Protein AF-A0A173YLU9-F1 (afdb_monomer)

Organism: NCBI:txid187979

InterPro domains:
  IPR000160 GGDEF domain [PF00990] (1129-1269)
  IPR000160 GGDEF domain [PS50887] (1154-1275)
  IPR000160 GGDEF domain [SM00267] (1117-1272)
  IPR000160 GGDEF domain [TIGR00254] (1126-1269)
  IPR000160 GGDEF domain [cd01949] (1129-1268)
  IPR001633 EAL domain [PF00563] (13-239)
  IPR001633 EAL domain [PS50883] (6-261)
  IPR001633 EAL domain [SM00052] (5-252)
  IPR001633 EAL domain [cd01948] (13-238)
  IPR029787 Nucleotide cyclase [SSF55073] (678-799)
  IPR029787 Nucleotide cyclase [SSF55073] (1133-1268)
  IPR035919 EAL domain superfamily [G3DSA:3.20.20.450] (8-259)
  IPR035919 EAL domain superfamily [SSF141868] (12-240)
  IPR035965 PAS domain superfamily [SSF55785] (547-658)
  IPR043128 Reverse transcriptase/Diguanylate cyclase domain [G3DSA:3.30.70.270] (668-815)
  IPR043128 Reverse transcriptase/Diguanylate cyclase domain [G3DSA:3.30.70.270] (1117-1272)

Sequence (1275 aa):
MDNTILDYIASHFKEALRSGCITVCYEPVLRALTGKICAVEALARWHDAQHGDIPPQDFVRVLEAQNRIHLLDYFVAKATVQNLHTRRRQDLPIVPVILNLSRRDFLVSDPAGVLNHLTEKYQVPHAYLQIEITETAFVEDEAIIAQAISRLRQESYSVTLDNFGEGQSSLAALQRSAIDEISLDGIFFDNFTEATRQLLTSILLMTKTLGIHTAAEGVQTEEQADFLRRIGCEKMQGPICRTMARPLEEGALSKPYRFETRLEQQIFHRAGLTNLVTDTPTALFSDDGNHLHILTANANYQNMLRLSHFDSLQEANKLLLELPQVIHVRLRALADATIRSHQMETELFISNGRYFYLKLHNIAGTNGFYIHRAELQFLQQGQESSTDEEYDRIVRHLMRFYHDIYLIDNQQNRIEIITASISSKRAGSHLQGIMTAFMRFARLHIHQDDQRRFLQYIHDLAQGNQIPLASTKFDLFRVKVPNGSFHWTNFSLTSFQYNDHPCQLLCLRDFVFEELTDRDRLINTVMASYGFTTLPEDPERQITDAALWRTLTQFSSRKLFWKDRDGHFCGASPAFLRYYGIQNINELSGKSDRDLGWHLSDTYMDQGEMTVLQKGEPIHNGHGRCIARGRQHAISFSKYPIYQGTEIVGLLGEFRDVEEERSYHQLQRKLYLIDEETDLYNYRGMILASVEFADNLRQNKVGYVGAMFVVPEFASFAKLYGDSIRHAAMKRICAIIKKTMPATTVIAHTGSGVFVLFLKGQTVGTMRTFIEQIQAELTTITEIEGFTCHFSVRYALESGSEARSSDEFLQILSSRCFDYMPSFGVTGMIHDQIPFDLEKFDHTNRLIYIADPETYDLLYANPAQLLHSQQPPDCQYAGQKCYRLIAGLSAPCSSCPKDKLRRDLFHFEQFHSTRTSKDYLVWNTLISWENRSCIFSDSLDVEHMLAIYANGRLTTRDDISINDITSLAIQEEDPNTGILRMMEKLGRTLKATHVILMEEESDGFHLSCTYEWHPDDGSPLRERLQHVTILENKAFYNAFHNSSVLLVDNASAFEKRHPEIQALHQGEWQRYAIGQLMIEHRSLGYIAIINPAKDRFTAIAKPLHTVLRVTSIMMRNRDNINKLHAISTIDQLTGVGNRRALTDFVASRLHPGTMYAIFFIDVNGLKKMNDTFGHARGDLLIQTIAYVLSNIAGKDHVFRLGGDEFLMLMPCRSDEEAIDIVDRIEQNMCIHHCSAAIGYVLCLAPFSDLDAIIHEADEKMYRDKKKKHMCREDE

Foldseek 3Di:
DDPPVLVVLLVCVVVQLVLVQKDWDWFFKAFLLPLAGAETEIDIWGADPVPGTDDPVRNCVSCVVVLNNLVVLLSSLLVVLVVQLLCVVVVHDAHAYEGEDELSCLVPHLVLVSNVVSCLVSVPDLNSYAYEYEPVSCPPPVVSVLVSLVSNVVVVHAYEYEQPPPDDCNVVSLVRHDHAEYEHDLVLVVDVDPVSLVVVLVVLQVCLVSNHAYEYEADDDPVSSLSCLQQLHTIYGHDVSVVSQDDDPPDDPDDDRGHDALQRSLQSSQVSSDGQSDPFWKFKWKFQLQFIATSYTHPNVCVVVVVLVDNDSVSVRVVSVVDQPLVSLLVSLLQVVQVVPQDWGWFWDDGPLWIKIKIWHWRGDDDRITMIMITIDTDDDDDDDPQVVVVSVVLVVQSNPFQWKWKQALVQQKIATCHDSADSDDHRDIDHHQLVVQLVQLVPWFDPVCSVVSSVVSVVVSVPDPAPAQDKDKDWTFTQDPVRGTFTKIWIKHWHADPNGIMIMTTIDTDPCPPDPCPVVVVVVVCVVVPPDDDDDDDDDDADPVNVVCCCQEVDLWWKWKDFLVQATPFTGPNVCVFQVHDDRVVRGGDHCVNQVFFLDCVVVVVQQCCCSPVQDKAAQDWGWTFGLQAIFTKTKIKGFDDDDNHGGIIMMIIDGPCPPPVNVVVCVVVVQADPLLRAGEPNVLLVVLQVQLVCCVPVVKKKKKKKKAWQCLQVQCVRNHDVQSSQLSNVLSVLLSVLDRSQKHWYDHDRRMIMIMHIRDDQVVVVVSVVSSQVVQQPPQDTSSHGDGTGMFMDMDISVVDPGSVRVVVVRCCVRCVVPPVSDDDDDDPPDDDDDLVVVLSDLWFKWKAALPQQQTPDTHLNQQVVLVHHRSDPRGRPHCCCSRQVDPDDDPPDCSVVAEAVDWDWDWDQRPRNRFIKIKTWHWDQDPNHTMIIIIIDTPVVVVVCVVPVDDDDDDPPPLSVLLVQCVPDPALVNSLQSSQQSVCVVQVFQKKWFWFQDPVNFFIATPDMDGPPPHDDCRVVRGRHTVQLVVLVVVVVVVPQKDWDQAVVVVCVVVVSVCSVCVVVAGIKMKGWADDPRDTGGIMMGGDGDPVCRVVCVSSVVVSSPSNNVSVVVNVVVVVVVLPVFADPLQRAGEPVLVVVCLVPVDDAQFKKKKKKKFWPCLVVQCVPPNPVRSSVLQNLLLVLLCVLQNRSQKYAHDDRIIMGMDGDDDPVRVVVSVVSSQVSCVVVVTDIQMFMDMDGPNDPDPVVRNVNRVVRSVVSVVVVVVVVVVD

Solvent-accessible surface area (backbone atoms only — not comparable to full-atom values): 69994 Å² total; per-residue (Å²): 135,64,73,65,58,56,55,45,47,74,71,42,47,74,54,35,65,71,73,59,33,50,43,78,46,73,47,61,27,24,28,45,66,76,61,25,39,51,30,28,37,60,41,76,44,39,53,40,97,86,77,39,76,52,57,57,78,63,50,52,55,49,27,54,77,68,76,47,41,54,61,54,45,50,49,49,52,52,54,49,48,53,48,55,33,53,35,58,75,68,71,44,94,71,55,29,35,35,40,69,48,61,64,64,30,70,76,76,50,60,62,59,62,52,50,50,53,49,29,60,76,48,72,42,67,50,80,41,42,33,39,31,35,53,51,71,48,51,77,84,45,44,71,61,52,43,50,49,50,53,48,36,42,74,70,53,34,48,41,31,38,27,52,50,82,81,60,97,57,66,70,61,49,63,75,74,32,95,60,51,29,38,28,35,38,37,74,63,56,78,62,74,42,73,70,44,52,53,49,53,49,51,51,47,52,51,34,33,74,72,70,29,43,43,35,35,38,51,39,64,46,70,68,57,52,55,49,38,37,33,52,36,42,36,33,34,25,32,67,38,40,58,57,67,69,48,83,79,74,94,84,69,93,84,77,75,89,51,66,38,49,65,57,52,49,55,32,49,54,57,45,38,51,50,81,35,79,56,95,58,24,29,32,36,28,40,28,59,74,81,55,70,36,74,54,44,47,12,72,54,30,50,52,53,38,41,78,69,77,32,93,44,70,68,57,50,41,56,48,58,74,67,49,57,68,60,58,48,53,50,55,46,48,49,53,54,45,8,67,73,66,66,40,77,38,74,46,84,45,78,57,98,92,41,50,30,38,44,31,38,25,49,65,30,56,59,97,49,42,34,34,28,44,34,36,60,45,74,63,82,82,72,94,73,62,83,70,52,58,55,53,51,50,52,51,60,58,47,62,67,74,32,60,26,33,34,41,35,34,69,86,78,34,29,30,37,30,66,35,54,76,89,52,103,59,60,64,76,41,74,43,77,39,51,68,61,54,50,53,52,45,32,74,76,31,34,41,80,88,44,31,66,59,50,52,48,56,51,49,66,56,72,66,73,80,83,72,58,78,78,43,70,51,72,52,77,44,42,36,52,44,96,91,72,50,70,45,55,30,35,44,38,36,36,33,45,77,54,95,95,37,73,31,34,40,42,36,30,35,76,43,93,58,79,86,48,96,60,45,78,66,49,51,58,55,51,48,60,74,71,68,78,82,84,89,90,89,90,90,92,80,91,85,47,70,69,56,49,50,48,41,54,37,70,70,32,83,54,25,34,34,32,27,39,70,88,53,24,29,72,48,65,14,61,40,34,32,56,61,59,66,50,89,54,70,75,83,45,53,74,38,38,67,78,80,65,50,35,48,84,66,58,69,69,58,51,54,52,51,50,41,16,62,74,70,59,49,62,46,74,73,43,78,51,52,36,39,39,76,31,40,80,44,51,30,36,30,34,37,37,50,35,68,64,85,92,42,69,59,16,33,43,35,36,44,43,54,66,54,68,49,87,64,29,63,54,42,46,69,69,63,57,27,57,30,90,88,76,72,31,22,15,59,59,29,38,53,55,51,38,44,52,52,46,47,39,32,71,75,71,67,45,53,32,20,38,37,31,36,34,25,74,46,47,50,58,49,26,72,58,58,34,67,72,53,33,51,53,48,51,53,53,54,52,49,49,49,62,70,64,47,62,59,57,29,37,42,21,43,67,55,73,50,29,35,39,37,39,34,69,72,52,50,64,70,62,54,47,56,47,50,54,50,44,44,54,60,44,55,68,40,53,61,56,98,90,39,79,45,74,49,58,73,50,67,21,76,45,54,56,84,80,35,95,44,43,65,55,41,51,47,52,33,47,45,58,44,52,69,70,44,65,69,89,72,79,94,71,91,69,81,103,58,80,87,73,66,67,72,65,50,48,77,37,90,46,30,32,39,29,26,36,74,88,77,35,26,19,74,44,65,21,37,45,30,29,46,69,46,75,35,60,70,83,55,87,49,71,74,37,42,42,38,43,61,66,59,64,36,96,56,77,61,95,78,62,60,71,93,73,49,37,72,92,46,76,43,77,47,80,45,72,39,85,77,77,75,46,55,28,48,34,39,34,25,35,42,81,52,98,93,37,74,25,38,39,37,44,30,39,59,56,65,60,53,56,50,53,72,68,71,74,76,82,89,78,85,82,70,84,57,51,66,62,42,51,48,55,27,68,73,38,92,50,39,68,61,7,51,51,54,24,38,42,49,49,25,66,71,35,53,27,54,32,27,39,32,34,33,53,41,95,85,74,50,32,29,28,42,79,47,74,35,58,55,94,90,51,82,85,55,48,85,77,38,50,70,39,45,51,73,48,44,39,70,58,59,60,46,41,78,82,33,56,59,48,80,36,86,47,32,69,67,49,36,75,76,38,65,59,40,45,83,79,43,74,81,76,49,51,22,37,42,36,33,53,23,60,55,98,92,40,78,46,36,34,40,38,37,31,40,43,35,77,91,45,48,81,62,42,70,72,50,46,63,53,52,35,53,52,51,34,50,35,51,49,50,43,52,47,50,53,47,50,49,45,59,64,24,32,33,88,83,54,70,29,24,14,61,54,34,51,53,52,40,63,76,72,67,60,54,75,78,40,40,27,33,40,35,30,35,38,50,59,60,48,67,61,38,26,78,72,66,35,60,74,53,28,51,51,52,53,32,50,52,46,49,57,50,24,74,74,67,36,52,94,27,29,25,43,71,51,100,55,35,34,39,36,54,46,81,38,91,46,71,68,57,50,49,55,50,50,53,52,50,53,54,52,26,53,75,70,75,48,55,62,28,60,9,64,40,79,46,58,30,73,74,92,53,64,67,62,51,51,50,54,7,44,55,44,13,54,54,40,41,51,54,61,54,64,63,58,79,81,112

Mean predicted aligned error: 22.54 Å

Nearest PDB structures (foldseek):
  4rnh-assembly1_A-2  TM=9.442E-01  e=9.207E-16  Pseudomonas aeruginosa PAO1
  8arv-assembly1_B  TM=9.215E-01  e=7.948E-16  Pseudomonas aeruginosa PAO1
  4rnj-assembly1_A  TM=9.062E-01  e=3.628E-16  Pseudomonas aeruginosa PAO1
  5m1t-assembly1_A  TM=9.015E-01  e=9.213E-15  Pseudomonas aeruginosa PAO1
  4rnf-assembly1_A  TM=9.107E-01  e=1.830E-14  Pseudomonas aeruginosa PAO1

Secondary structure (DSSP, 8-state):
--HHHHHHHHHHHHHHHHTT-EEEEEEEEEETTT--EEEEEEEEEEEETTTEEE-HHHHHHHHHHTT-HHHHHHHHHHHHHHHHHHHHHTT-----EEEEE-HHHHHHS-HHHHHHHHHHHTT--GGGEEEEEEGGGGTT-HHHHHHHHHHHHHTT-EEEEEEETSSS-HHHHHHHS--SEEEE-THHHHT--HHHHHHHHHHHHHHHHTT-EEEE----SHHHHHHHHHHT--EE-SHHHHHHTSPPPS-SS-----BPPHHHHHHHHHHHT----SSS-EEEEEE-SS-EEEEEE-HHHHHHHHTTT--SHHHHHHHHHTS-HHHHHHHHHHHHHHHHH-S-EEEEEEETTEEEEEEEEEEEEETTEEEEEEEEEEPP-----HHHHHHHHHHHHHTTT-SEEEEEETTTTEEEEEE-SSSS--TT-EEE-HHHHHHHHHHHHB-GGGHHHHHHHHHHHHT-SSS-TT-EEEEEEEEEPTTS-EEEEEEEEEEEEETTEEEEEEEEEE-TTTT-TTHHHHHHHHHHHTT----------PPPHHHHHHHHHHT-SSEEEEEETTS-EEEE-HHHHHHHT-S-GGGTTT--HHHHT-BS--HHHHHHHHHHHHH---EEEEEEEEEETTEEEEEEEEEEEEEETTEEEEEEEEEEETT-STTHHHHHHHHT-B-TTTSSB-HHHHHHHHHHHHHHHHHH---EEEEEEE-THHHHHHHHH-HHHHHHHHHHHHHHHHHHS-TTEEEEEEETTEEEEEEET--HHHHHHHHHHHHHHHHT--EETTEE-----EEEEEEGGG-SSHHHHHHHHHHHHHTTS--S------TT-----THHHHT-SSEEEEE-TTT-BEEEE-HHHHHHTT--TT---TT-BHHHHTS--SS--TT-GGGG--SSS-EEEEEEETTTTEEEEEEEEEEEETTEEEEEEEEEEHHHHHHHHHHS---S-----HHHHHHHHHS-SSHHHHHHHHHHHHHHHHT-SEEEEEEE-TTSSEEEEEEEE--TTSPP-TTTSSSEETTTTHHHHHHHTT-SEEEES-HHHHHTT-GGGHHHHTT--S-EEEEEEEETTEEEEEEEEES--HHHHTTTHHHHHHHHHHHHHHHHHHHHHHHHHHHHHB-TTT-SEEHHHHHHHHHHSPPTT-EEEEEEEEETTHHHHHHHH-HHHHHHHHHHHHHHHHHHH-GGGEEEEETTEEEEEEE--SHHHHHHHHHHHHHHHHHTT--EEEEEEEEESSPS-HHHHHHHHHHHHHHHHHHHHHTTS--

Structure (mmCIF, N/CA/C/O backbone):
data_AF-A0A173YLU9-F1
#
_entry.id   AF-A0A173YLU9-F1
#
loop_
_atom_site.group_PDB
_atom_site.id
_atom_site.type_symbol
_atom_site.label_atom_id
_atom_site.label_alt_id
_atom_site.label_comp_id
_atom_site.label_asym_id
_atom_site.label_entity_id
_atom_site.label_seq_id
_atom_site.pdbx_PDB_ins_code
_atom_site.Cartn_x
_atom_site.Cartn_y
_atom_site.Cartn_z
_atom_site.occupancy
_atom_site.B_iso_or_equiv
_atom_site.auth_seq_id
_atom_site.auth_comp_id
_atom_site.auth_asym_id
_atom_site.auth_atom_id
_atom_site.pdbx_PDB_model_num
ATOM 1 N N . MET A 1 1 ? 26.966 -20.293 -47.847 1.00 39.72 1 MET A N 1
ATOM 2 C CA . MET A 1 1 ? 27.133 -21.002 -46.569 1.00 39.72 1 MET A CA 1
ATOM 3 C C . MET A 1 1 ? 25.933 -21.922 -46.431 1.00 39.72 1 MET A C 1
ATOM 5 O O . MET A 1 1 ? 24.815 -21.435 -46.443 1.00 39.72 1 MET A O 1
ATOM 9 N N . ASP A 1 2 ? 26.197 -23.222 -46.531 1.00 44.12 2 ASP A N 1
ATOM 10 C CA . ASP A 1 2 ? 25.478 -24.371 -45.967 1.00 44.12 2 ASP A CA 1
ATOM 11 C C . ASP A 1 2 ? 23.941 -24.342 -45.860 1.00 44.12 2 ASP A C 1
ATOM 13 O O . ASP A 1 2 ? 23.378 -24.032 -44.817 1.00 44.12 2 ASP A O 1
ATOM 17 N N . ASN A 1 3 ? 23.253 -24.854 -46.894 1.00 55.38 3 ASN A N 1
ATOM 18 C CA . ASN A 1 3 ? 21.852 -25.311 -46.788 1.00 55.38 3 ASN A CA 1
ATOM 19 C C . ASN A 1 3 ? 21.648 -26.349 -45.658 1.00 55.38 3 ASN A C 1
ATOM 21 O O . ASN A 1 3 ? 20.535 -26.519 -45.175 1.00 55.38 3 ASN A O 1
ATOM 25 N N . THR A 1 4 ? 22.715 -27.016 -45.207 1.00 71.19 4 THR A N 1
ATOM 26 C CA . THR A 1 4 ? 22.686 -28.029 -44.146 1.00 71.19 4 THR A CA 1
ATOM 27 C C . THR A 1 4 ? 22.310 -27.470 -42.774 1.00 71.19 4 THR A C 1
ATOM 29 O O . THR A 1 4 ? 21.601 -28.156 -42.043 1.00 71.19 4 THR A O 1
ATOM 32 N N . ILE A 1 5 ? 22.719 -26.243 -42.416 1.00 77.56 5 ILE A N 1
ATOM 33 C CA . ILE A 1 5 ? 22.379 -25.675 -41.097 1.00 77.56 5 ILE A CA 1
ATOM 34 C C . ILE A 1 5 ? 20.930 -25.174 -41.045 1.00 77.56 5 ILE A C 1
ATOM 36 O O . ILE A 1 5 ? 20.252 -25.347 -40.037 1.00 77.56 5 ILE A O 1
ATOM 40 N N . LEU A 1 6 ? 20.416 -24.627 -42.151 1.00 78.12 6 LEU A N 1
ATOM 41 C CA . LEU A 1 6 ? 19.031 -24.150 -42.239 1.00 78.12 6 LEU A CA 1
ATOM 42 C C . LEU A 1 6 ? 18.035 -25.321 -42.178 1.00 78.12 6 LEU A C 1
ATOM 44 O O . LEU A 1 6 ? 17.048 -25.259 -41.441 1.00 78.12 6 LEU A O 1
ATOM 48 N N . ASP A 1 7 ? 18.330 -26.419 -42.883 1.00 79.81 7 ASP A N 1
ATOM 49 C CA . ASP A 1 7 ? 17.542 -27.656 -42.816 1.00 79.81 7 ASP A CA 1
ATOM 50 C C . ASP A 1 7 ? 17.641 -28.325 -41.432 1.00 79.81 7 ASP A C 1
ATOM 52 O O . ASP A 1 7 ? 16.651 -28.866 -40.921 1.00 79.81 7 ASP A O 1
ATOM 56 N N . TYR A 1 8 ? 18.812 -28.247 -40.785 1.00 85.56 8 TYR A N 1
ATOM 57 C CA . TYR A 1 8 ? 19.010 -28.715 -39.412 1.00 85.56 8 TYR A CA 1
ATOM 58 C C . TYR A 1 8 ? 18.120 -27.952 -38.425 1.00 85.56 8 TYR A C 1
ATOM 60 O O . TYR A 1 8 ? 17.358 -28.585 -37.689 1.00 85.56 8 TYR A O 1
ATOM 68 N N . ILE A 1 9 ? 18.153 -26.614 -38.466 1.00 86.25 9 ILE A N 1
ATOM 69 C CA . ILE A 1 9 ? 17.344 -25.725 -37.619 1.00 86.25 9 ILE A CA 1
ATOM 70 C C . ILE A 1 9 ? 15.856 -26.072 -37.745 1.00 86.25 9 ILE A C 1
ATOM 72 O O . ILE A 1 9 ? 15.176 -26.306 -36.745 1.00 86.25 9 ILE A O 1
ATOM 76 N N . ALA A 1 10 ? 15.352 -26.179 -38.976 1.00 82.12 10 ALA A N 1
ATOM 77 C CA . ALA A 1 10 ? 13.957 -26.510 -39.257 1.00 82.12 10 ALA A CA 1
ATOM 78 C C . ALA A 1 10 ? 13.498 -27.851 -38.654 1.00 82.12 10 ALA A C 1
ATOM 80 O O . ALA A 1 10 ? 12.349 -27.995 -38.207 1.00 82.12 10 ALA A O 1
ATOM 81 N N . SER A 1 11 ? 14.394 -28.838 -38.669 1.00 84.12 11 SER A N 1
ATOM 82 C CA . SER A 1 11 ? 14.104 -30.221 -38.288 1.00 84.12 11 SER A CA 1
ATOM 83 C C . SER A 1 11 ? 14.236 -30.455 -36.780 1.00 84.12 11 SER A C 1
ATOM 85 O O . SER A 1 11 ? 13.433 -31.198 -36.218 1.00 84.12 11 SER A O 1
ATOM 87 N N . HIS A 1 12 ? 15.177 -29.776 -36.114 1.00 87.12 12 HIS A N 1
ATOM 88 C CA . HIS A 1 12 ? 15.533 -30.027 -34.709 1.00 87.12 12 HIS A CA 1
ATOM 89 C C . HIS A 1 12 ? 15.016 -28.964 -33.728 1.00 87.12 12 HIS A C 1
ATOM 91 O O . HIS A 1 12 ? 15.086 -29.163 -32.520 1.00 87.12 12 HIS A O 1
ATOM 97 N N . PHE A 1 13 ? 14.413 -27.866 -34.199 1.00 87.44 13 PHE A N 1
ATOM 98 C CA . PHE A 1 13 ? 13.914 -26.783 -33.336 1.00 87.44 13 PHE A CA 1
ATOM 99 C C . PHE A 1 13 ? 12.981 -27.240 -32.196 1.00 87.44 13 PHE A C 1
ATOM 101 O O . PHE A 1 13 ? 13.130 -26.813 -31.053 1.00 87.44 13 PHE A O 1
ATOM 108 N N . LYS A 1 14 ? 12.025 -28.141 -32.469 1.00 82.69 14 LYS A N 1
ATOM 109 C CA . LYS A 1 14 ? 11.099 -28.642 -31.430 1.00 82.69 14 LYS A CA 1
ATOM 110 C C . LYS A 1 14 ? 11.798 -29.502 -30.377 1.00 82.69 14 LYS A C 1
ATOM 112 O O . LYS A 1 14 ? 11.339 -29.549 -29.240 1.00 82.69 14 LYS A O 1
ATOM 117 N N . GLU A 1 15 ? 12.849 -30.211 -30.772 1.00 84.12 15 GLU A N 1
ATOM 118 C CA . GLU A 1 15 ? 13.674 -30.997 -29.858 1.00 84.12 15 GLU A CA 1
ATOM 119 C C . GLU A 1 15 ? 14.533 -30.065 -29.002 1.00 84.12 15 GLU A C 1
ATOM 121 O O . GLU A 1 15 ? 14.478 -30.166 -27.781 1.00 84.12 15 GLU A O 1
ATOM 126 N N . ALA A 1 16 ? 15.179 -29.073 -29.625 1.00 82.75 16 ALA A N 1
ATOM 127 C CA . ALA A 1 16 ? 15.989 -28.058 -28.953 1.00 82.75 16 ALA A CA 1
ATOM 128 C C . ALA A 1 16 ? 15.206 -27.239 -27.906 1.00 82.75 16 ALA A C 1
ATOM 130 O O . ALA A 1 16 ? 15.733 -26.939 -26.834 1.00 82.75 16 ALA A O 1
ATOM 131 N N . LEU A 1 17 ? 13.932 -26.917 -28.177 1.00 81.12 17 LEU A N 1
ATOM 132 C CA . LEU A 1 17 ? 13.037 -26.281 -27.197 1.00 81.12 17 LEU A CA 1
ATOM 133 C C . LEU A 1 17 ? 12.739 -27.182 -25.986 1.00 81.12 17 LEU A C 1
ATOM 135 O O . LEU A 1 17 ? 12.553 -26.679 -24.883 1.00 81.12 17 LEU A O 1
ATOM 139 N N . ARG A 1 18 ? 12.656 -28.507 -26.177 1.00 77.50 18 ARG A N 1
ATOM 140 C CA . ARG A 1 18 ? 12.343 -29.468 -25.102 1.00 77.50 18 ARG A CA 1
ATOM 141 C C . ARG A 1 18 ? 13.567 -29.859 -24.281 1.00 77.50 18 ARG A C 1
ATOM 143 O O . ARG A 1 18 ? 13.420 -30.144 -23.100 1.00 77.50 18 ARG A O 1
ATOM 150 N N . SER A 1 19 ? 14.742 -29.898 -24.901 1.00 75.88 19 SER A N 1
ATOM 151 C CA . SER A 1 19 ? 16.000 -30.300 -24.266 1.00 75.88 19 SER A CA 1
ATOM 152 C C . SER A 1 19 ? 16.682 -29.181 -23.472 1.00 75.88 19 SER A C 1
ATOM 154 O O . SER A 1 19 ? 17.700 -29.438 -22.839 1.00 75.88 19 SER A O 1
ATOM 156 N N . GLY A 1 20 ? 16.159 -27.948 -23.510 1.00 78.44 20 GLY A N 1
ATOM 157 C CA . GLY A 1 20 ? 16.763 -26.790 -22.838 1.00 78.44 20 GLY A CA 1
ATOM 158 C C . GLY A 1 20 ? 17.962 -26.180 -23.577 1.00 78.44 20 GLY A C 1
ATOM 159 O O . GLY A 1 20 ? 18.647 -25.327 -23.022 1.00 78.44 20 GLY A O 1
ATOM 160 N N . CYS A 1 21 ? 18.212 -26.576 -24.831 1.00 86.00 21 CYS A N 1
ATOM 161 C CA . CYS A 1 21 ? 19.296 -26.030 -25.661 1.00 86.00 21 CYS A CA 1
ATOM 162 C C . CYS A 1 21 ? 19.078 -24.556 -26.041 1.00 86.00 21 CYS A C 1
ATOM 164 O O . CYS A 1 21 ? 20.033 -23.840 -26.343 1.00 86.00 21 CYS A O 1
ATOM 166 N N . ILE A 1 22 ? 17.822 -24.103 -26.043 1.00 88.62 22 ILE A N 1
ATOM 167 C CA . ILE A 1 22 ? 17.467 -22.701 -26.255 1.00 88.62 22 ILE A CA 1
ATOM 168 C C . ILE A 1 22 ? 17.257 -22.046 -24.889 1.00 88.62 22 ILE A C 1
ATOM 170 O O . ILE A 1 22 ? 16.396 -22.464 -24.118 1.00 88.62 22 ILE A O 1
ATOM 174 N N . THR A 1 23 ? 18.036 -21.008 -24.598 1.00 88.69 23 THR A N 1
ATOM 175 C CA . THR A 1 23 ? 17.970 -20.246 -23.344 1.00 88.69 23 THR A CA 1
ATOM 176 C C . THR A 1 23 ? 17.616 -18.782 -23.606 1.00 88.69 23 THR A C 1
ATOM 178 O O . THR A 1 23 ? 17.707 -18.300 -24.737 1.00 88.69 23 THR A O 1
ATOM 181 N N . VAL A 1 24 ? 17.192 -18.070 -22.558 1.00 90.12 24 VAL A N 1
ATOM 182 C CA . VAL A 1 24 ? 16.869 -16.636 -22.619 1.00 90.12 24 VAL A CA 1
ATOM 183 C C . VAL A 1 24 ? 17.929 -15.849 -21.856 1.00 90.12 24 VAL A C 1
ATOM 185 O O . VAL A 1 24 ? 18.129 -16.056 -20.658 1.00 90.12 24 VAL A O 1
ATOM 188 N N . CYS A 1 25 ? 18.607 -14.941 -22.551 1.00 89.88 25 CYS A N 1
ATOM 189 C CA . CYS A 1 25 ? 19.528 -13.968 -21.971 1.00 89.88 25 CYS A CA 1
ATOM 190 C C . CYS A 1 25 ? 18.867 -12.590 -21.883 1.00 89.88 25 CYS A C 1
ATOM 192 O O . CYS A 1 25 ? 17.938 -12.302 -22.630 1.00 89.88 25 CYS A O 1
ATOM 194 N N . TYR A 1 26 ? 19.369 -11.736 -20.989 1.00 89.44 26 TYR A N 1
ATOM 195 C CA . TYR A 1 26 ? 18.829 -10.394 -20.764 1.00 89.44 26 TYR A CA 1
ATOM 196 C C . TYR A 1 26 ? 19.893 -9.327 -21.037 1.00 89.44 26 TYR A C 1
ATOM 198 O O . TYR A 1 26 ? 20.930 -9.316 -20.367 1.00 89.44 26 TYR A O 1
ATOM 206 N N . GLU A 1 27 ? 19.653 -8.434 -21.998 1.00 89.19 27 GLU A N 1
ATOM 207 C CA . GLU A 1 27 ? 20.551 -7.312 -22.307 1.00 89.19 27 GLU A CA 1
ATOM 208 C C . GLU A 1 27 ? 20.083 -6.025 -21.599 1.00 89.19 27 GLU A C 1
ATOM 210 O O . GLU A 1 27 ? 18.896 -5.711 -21.630 1.00 89.19 27 GLU A O 1
ATOM 215 N N . PRO A 1 28 ? 20.959 -5.283 -20.889 1.00 90.94 28 PRO A N 1
ATOM 216 C CA . PRO A 1 28 ? 20.529 -4.117 -20.123 1.00 90.94 28 PRO A CA 1
ATOM 217 C C . PRO A 1 28 ? 20.265 -2.891 -21.001 1.00 90.94 28 PRO A C 1
ATOM 219 O O . PRO A 1 28 ? 21.129 -2.467 -21.769 1.00 90.94 28 PRO A O 1
ATOM 222 N N . VAL A 1 29 ? 19.126 -2.242 -20.756 1.00 92.75 29 VAL A N 1
ATOM 223 C CA . VAL A 1 29 ? 18.765 -0.942 -21.329 1.00 92.75 29 VAL A CA 1
ATOM 224 C C . VAL A 1 29 ? 18.929 0.138 -20.267 1.00 92.75 29 VAL A C 1
ATOM 226 O O . VAL A 1 29 ? 18.324 0.090 -19.186 1.00 92.75 29 VAL A O 1
ATOM 229 N N . LEU A 1 30 ? 19.761 1.136 -20.558 1.00 92.31 30 LEU A N 1
ATOM 230 C CA . LEU A 1 30 ? 20.082 2.201 -19.616 1.00 92.31 30 LEU A CA 1
ATOM 231 C C . LEU A 1 30 ? 19.228 3.440 -19.852 1.00 92.31 30 LEU A C 1
ATOM 233 O O . LEU A 1 30 ? 19.039 3.883 -20.984 1.00 92.31 30 LEU A O 1
ATOM 237 N N . ARG A 1 31 ? 18.801 4.075 -18.761 1.00 92.31 31 ARG A N 1
ATOM 238 C CA . ARG A 1 31 ? 18.267 5.435 -18.796 1.00 92.31 31 ARG A CA 1
ATOM 239 C C . ARG A 1 31 ? 19.384 6.392 -19.176 1.00 92.31 31 ARG A C 1
ATOM 241 O O . ARG A 1 31 ? 20.363 6.520 -18.438 1.00 92.31 31 ARG A O 1
ATOM 248 N N . ALA A 1 32 ? 19.216 7.134 -20.262 1.00 89.38 32 ALA A N 1
ATOM 249 C CA . ALA A 1 32 ? 20.230 8.070 -20.733 1.00 89.38 32 ALA A CA 1
ATOM 250 C C . ALA A 1 32 ? 20.577 9.133 -19.677 1.00 89.38 32 ALA A C 1
ATOM 252 O O . ALA A 1 32 ? 21.756 9.402 -19.444 1.00 89.38 32 ALA A O 1
ATOM 253 N N . LEU A 1 33 ? 19.558 9.664 -18.988 1.00 84.62 33 LEU A N 1
ATOM 254 C CA . LEU A 1 33 ? 19.686 10.723 -17.977 1.00 84.62 33 LEU A CA 1
ATOM 255 C C . LEU A 1 33 ? 20.476 10.317 -16.726 1.00 84.62 33 LEU A C 1
ATOM 257 O O . LEU A 1 33 ? 21.127 11.162 -16.120 1.00 84.62 33 LEU A O 1
ATOM 261 N N . THR A 1 34 ? 20.384 9.056 -16.295 1.00 83.94 34 THR A N 1
ATOM 262 C CA . THR A 1 34 ? 20.913 8.621 -14.988 1.00 83.94 34 THR A CA 1
ATOM 263 C C . THR A 1 34 ? 21.970 7.527 -15.083 1.00 83.94 34 THR A C 1
ATOM 265 O O . THR A 1 34 ? 22.686 7.293 -14.109 1.00 83.94 34 THR A O 1
ATOM 268 N N . GLY A 1 35 ? 22.058 6.834 -16.221 1.00 84.19 35 GLY A N 1
ATOM 269 C CA . GLY A 1 35 ? 22.872 5.631 -16.399 1.00 84.19 35 GLY A CA 1
ATOM 270 C C . GLY A 1 35 ? 22.346 4.403 -15.648 1.00 84.19 35 GLY A C 1
ATOM 271 O O . GLY A 1 35 ? 23.029 3.385 -15.609 1.00 84.19 35 GLY A O 1
ATOM 272 N N . LYS A 1 36 ? 21.161 4.482 -15.028 1.00 87.69 36 LYS A N 1
ATOM 273 C CA . LYS A 1 36 ? 20.531 3.358 -14.324 1.00 87.69 36 LYS A CA 1
ATOM 274 C C . LYS A 1 36 ? 19.954 2.342 -15.305 1.00 87.69 36 LYS A C 1
ATOM 276 O O . LYS A 1 36 ? 19.484 2.724 -16.374 1.00 87.69 36 LYS A O 1
ATOM 281 N N . ILE A 1 37 ? 19.921 1.067 -14.915 1.00 90.12 37 ILE A N 1
ATOM 282 C CA . ILE A 1 37 ? 19.216 0.032 -15.687 1.00 90.12 37 ILE A CA 1
ATOM 283 C C . ILE A 1 37 ? 17.716 0.286 -15.534 1.00 90.12 37 ILE A C 1
ATOM 285 O O . ILE A 1 37 ? 17.196 0.224 -14.420 1.00 90.12 37 ILE A O 1
ATOM 289 N N . CYS A 1 38 ? 17.039 0.597 -16.637 1.00 91.44 38 CYS A N 1
ATOM 290 C CA . CYS A 1 38 ? 15.621 0.962 -16.649 1.00 91.44 38 CYS A CA 1
ATOM 291 C C . CYS A 1 38 ? 14.720 -0.110 -17.265 1.00 91.44 38 CYS A C 1
ATOM 293 O O . CYS A 1 38 ? 13.539 -0.155 -16.935 1.00 91.44 38 CYS A O 1
ATOM 295 N N . ALA A 1 39 ? 15.282 -0.977 -18.105 1.00 92.56 39 ALA A N 1
ATOM 296 C CA . ALA A 1 39 ? 14.645 -2.159 -18.668 1.00 92.56 39 ALA A CA 1
ATOM 297 C C . ALA A 1 39 ? 15.726 -3.193 -19.023 1.00 92.56 39 ALA A C 1
ATOM 299 O O . ALA A 1 39 ? 16.925 -2.891 -18.974 1.00 92.56 39 ALA A O 1
ATOM 300 N N . VAL A 1 40 ? 15.309 -4.408 -19.359 1.00 92.75 40 VAL A N 1
ATOM 301 C CA . VAL A 1 40 ? 16.179 -5.419 -19.969 1.00 92.75 40 VAL A CA 1
ATOM 302 C C . VAL A 1 40 ? 15.482 -6.051 -21.166 1.00 92.75 40 VAL A C 1
ATOM 304 O O . VAL A 1 40 ? 14.281 -6.279 -21.113 1.00 92.75 40 VAL A O 1
ATOM 307 N N . GLU A 1 41 ? 16.216 -6.367 -22.220 1.00 93.81 41 GLU A N 1
ATOM 308 C CA . GLU A 1 41 ? 15.675 -7.032 -23.404 1.00 93.81 41 GLU A CA 1
ATOM 309 C C . GLU A 1 41 ? 15.895 -8.542 -23.334 1.00 93.81 41 GLU A C 1
ATOM 311 O O . GLU A 1 41 ? 17.010 -8.993 -23.061 1.00 93.81 41 GLU A O 1
ATOM 316 N N . ALA A 1 42 ? 14.834 -9.328 -23.538 1.00 94.56 42 ALA A N 1
ATOM 317 C CA . ALA A 1 42 ? 14.899 -10.784 -23.537 1.00 94.56 42 ALA A CA 1
ATOM 318 C C . ALA A 1 42 ? 15.275 -11.315 -24.926 1.00 94.56 42 ALA A C 1
ATOM 320 O O . ALA A 1 42 ? 14.525 -11.185 -25.890 1.00 94.56 42 ALA A O 1
ATOM 321 N N . LEU A 1 43 ? 16.425 -11.982 -25.006 1.00 91.62 43 LEU A N 1
ATOM 322 C CA . LEU A 1 43 ? 17.002 -12.466 -26.252 1.00 91.62 43 LEU A CA 1
ATOM 323 C C . LEU A 1 43 ? 17.232 -13.978 -26.207 1.00 91.62 43 LEU A C 1
ATOM 325 O O . LEU A 1 43 ? 17.902 -14.494 -25.308 1.00 91.62 43 LEU A O 1
ATOM 329 N N . ALA A 1 44 ? 16.732 -14.693 -27.217 1.00 92.69 44 ALA A N 1
ATOM 330 C CA . ALA A 1 44 ? 16.955 -16.128 -27.357 1.00 92.69 44 ALA A CA 1
ATOM 331 C C . ALA A 1 44 ? 18.409 -16.446 -27.759 1.00 92.69 44 ALA A C 1
ATOM 333 O O . ALA A 1 44 ? 19.018 -15.761 -28.591 1.00 92.69 44 ALA A O 1
ATOM 334 N N . ARG A 1 45 ? 18.970 -17.511 -27.183 1.00 92.00 45 ARG A N 1
ATOM 335 C CA . ARG A 1 45 ? 20.282 -18.074 -27.533 1.00 92.00 45 ARG A CA 1
ATOM 336 C C . ARG A 1 45 ? 20.153 -19.575 -27.719 1.00 92.00 45 ARG A C 1
ATOM 338 O O . ARG A 1 45 ? 19.607 -20.246 -26.849 1.00 92.00 45 ARG A O 1
ATOM 345 N N . TRP A 1 46 ? 20.649 -20.091 -28.840 1.00 92.62 46 TRP A N 1
ATOM 346 C CA . TRP A 1 46 ? 20.630 -21.519 -29.135 1.00 92.62 46 TRP A CA 1
ATOM 347 C C . TRP A 1 46 ? 22.040 -22.089 -29.004 1.00 92.62 46 TRP A C 1
ATOM 349 O O . TRP A 1 46 ? 22.915 -21.798 -29.818 1.00 92.62 46 TRP A O 1
ATOM 359 N N . HIS A 1 47 ? 22.225 -22.926 -27.985 1.00 90.19 47 HIS A N 1
ATOM 360 C CA . HIS A 1 47 ? 23.455 -23.664 -27.723 1.00 90.19 47 HIS A CA 1
ATOM 361 C C . HIS A 1 47 ? 23.287 -25.114 -28.183 1.00 90.19 47 HIS A C 1
ATOM 363 O O . HIS A 1 47 ? 22.601 -25.908 -27.535 1.00 90.19 47 HIS A O 1
ATOM 369 N N . ASP A 1 48 ? 23.871 -25.458 -29.328 1.00 87.12 48 ASP A N 1
ATOM 370 C CA . ASP A 1 48 ? 23.783 -26.796 -29.904 1.00 87.12 48 ASP A CA 1
ATOM 371 C C . ASP A 1 48 ? 25.052 -27.614 -29.626 1.00 87.12 48 ASP A C 1
ATOM 373 O O . ASP A 1 48 ? 26.176 -27.135 -29.782 1.00 87.12 48 ASP A O 1
ATOM 377 N N . ALA A 1 49 ? 24.888 -28.877 -29.229 1.00 80.25 49 ALA A N 1
ATOM 378 C CA . ALA A 1 49 ? 26.017 -29.739 -28.882 1.00 80.25 49 ALA A CA 1
ATOM 379 C C . ALA A 1 49 ? 26.891 -30.131 -30.092 1.00 80.25 49 ALA A C 1
ATOM 381 O O . ALA A 1 49 ? 28.063 -30.458 -29.910 1.00 80.25 49 ALA A O 1
ATOM 382 N N . GLN A 1 50 ? 26.337 -30.128 -31.311 1.00 80.69 50 GLN A N 1
ATOM 383 C CA . GLN A 1 50 ? 27.039 -30.510 -32.541 1.00 80.69 50 GLN A CA 1
ATOM 384 C C . GLN A 1 50 ? 27.529 -29.289 -33.326 1.00 80.69 50 GLN A C 1
ATOM 386 O O . GLN A 1 50 ? 28.635 -29.313 -33.867 1.00 80.69 50 GLN A O 1
ATOM 391 N N . HIS A 1 51 ? 26.723 -28.228 -33.376 1.00 80.81 51 HIS A N 1
ATOM 392 C CA . HIS A 1 51 ? 26.984 -27.032 -34.180 1.00 80.81 51 HIS A CA 1
ATOM 393 C C . HIS A 1 51 ? 27.494 -25.822 -33.381 1.00 80.81 51 HIS A C 1
ATOM 395 O O . HIS A 1 51 ? 27.863 -24.816 -33.986 1.00 80.81 51 HIS A O 1
ATOM 401 N N . GLY A 1 52 ? 27.583 -25.921 -32.051 1.00 85.56 52 GLY A N 1
ATOM 402 C CA . GLY A 1 52 ? 27.976 -24.809 -31.186 1.00 85.56 52 GLY A CA 1
ATOM 403 C C . GLY A 1 52 ? 26.876 -23.752 -31.069 1.00 85.56 52 GLY A C 1
ATOM 404 O O . GLY A 1 52 ? 25.688 -24.057 -31.177 1.00 85.56 52 GLY A O 1
ATOM 405 N N . ASP A 1 53 ? 27.268 -22.501 -30.830 1.00 88.56 53 ASP A N 1
ATOM 406 C CA . ASP A 1 53 ? 26.324 -21.386 -30.730 1.00 88.56 53 ASP A CA 1
ATOM 407 C C . ASP A 1 53 ? 25.766 -21.035 -32.113 1.00 88.56 53 ASP A C 1
ATOM 409 O O . ASP A 1 53 ? 26.494 -20.552 -32.984 1.00 88.56 53 ASP A O 1
ATOM 413 N N . ILE A 1 54 ? 24.464 -21.255 -32.307 1.00 90.69 54 ILE A N 1
ATOM 414 C CA . ILE A 1 54 ? 23.776 -20.903 -33.551 1.00 90.69 54 ILE A CA 1
ATOM 415 C C . ILE A 1 54 ? 23.312 -19.439 -33.450 1.00 90.69 54 ILE A C 1
ATOM 417 O O . ILE A 1 54 ? 22.547 -19.103 -32.536 1.00 90.69 54 ILE A O 1
ATOM 421 N N . PRO A 1 55 ? 23.738 -18.546 -34.365 1.00 88.19 55 PRO A N 1
ATOM 422 C CA . PRO A 1 55 ? 23.369 -17.135 -34.319 1.00 88.19 55 PRO A CA 1
ATOM 423 C C . PRO A 1 55 ? 21.850 -16.904 -34.450 1.00 88.19 55 PRO A C 1
ATOM 425 O O . PRO A 1 55 ? 21.209 -17.539 -35.292 1.00 88.19 55 PRO A O 1
ATOM 428 N N . PRO A 1 56 ? 21.267 -15.937 -33.710 1.00 89.00 56 PRO A N 1
ATOM 429 C CA . PRO A 1 56 ? 19.850 -15.573 -33.829 1.00 89.00 56 PRO A CA 1
ATOM 430 C C . PRO A 1 56 ? 19.387 -15.260 -35.251 1.00 89.00 56 PRO A C 1
ATOM 432 O O . PRO A 1 56 ? 18.328 -15.722 -35.663 1.00 89.00 56 PRO A O 1
ATOM 435 N N . GLN A 1 57 ? 20.206 -14.547 -36.027 1.00 85.56 57 GLN A N 1
ATOM 436 C CA . GLN A 1 57 ? 19.885 -14.174 -37.410 1.00 85.56 57 GLN A CA 1
ATOM 437 C C . GLN A 1 57 ? 19.643 -15.395 -38.314 1.00 85.56 57 GLN A C 1
ATOM 439 O O . GLN A 1 57 ? 18.817 -15.329 -39.226 1.00 85.56 57 GLN A O 1
ATOM 444 N N . ASP A 1 58 ? 20.316 -16.517 -38.042 1.00 87.44 58 ASP A N 1
ATOM 445 C CA . ASP A 1 58 ? 20.194 -17.730 -38.846 1.00 87.44 58 ASP A CA 1
ATOM 446 C C . ASP A 1 58 ? 18.914 -18.497 -38.504 1.00 87.44 58 ASP A C 1
ATOM 448 O O . ASP A 1 58 ? 18.155 -18.863 -39.404 1.00 87.44 58 ASP A O 1
ATOM 452 N N . PHE A 1 59 ? 18.623 -18.717 -37.214 1.00 90.25 59 PHE A N 1
ATOM 453 C CA . PHE A 1 59 ? 17.451 -19.510 -36.836 1.00 90.25 59 PHE A CA 1
ATOM 454 C C . PHE A 1 59 ? 16.135 -18.729 -36.859 1.00 90.25 59 PHE A C 1
ATOM 456 O O . PHE A 1 59 ? 15.120 -19.308 -37.245 1.00 90.25 59 PHE A O 1
ATOM 463 N N . VAL A 1 60 ? 16.121 -17.432 -36.527 1.00 88.88 60 VAL A N 1
ATOM 464 C CA . VAL A 1 60 ? 14.897 -16.607 -36.590 1.00 88.88 60 VAL A CA 1
ATOM 465 C C . VAL A 1 60 ? 14.363 -16.576 -38.021 1.00 88.88 60 VAL A C 1
ATOM 467 O O . VAL A 1 60 ? 13.204 -16.918 -38.255 1.00 88.88 60 VAL A O 1
ATOM 470 N N . ARG A 1 61 ? 15.237 -16.320 -39.003 1.00 86.81 61 ARG A N 1
ATOM 471 C CA . ARG A 1 61 ? 14.877 -16.294 -40.427 1.00 86.81 61 ARG A CA 1
ATOM 472 C C . ARG A 1 61 ? 14.261 -17.612 -40.911 1.00 86.81 61 ARG A C 1
ATOM 474 O O . ARG A 1 61 ? 13.307 -17.603 -41.692 1.00 86.81 61 ARG A O 1
ATOM 481 N N . VAL A 1 62 ? 14.792 -18.756 -40.466 1.00 89.12 62 VAL A N 1
ATOM 482 C CA . VAL A 1 62 ? 14.242 -20.083 -40.809 1.00 89.12 62 VAL A CA 1
ATOM 483 C C . VAL A 1 62 ? 12.865 -20.283 -40.177 1.00 89.12 62 VAL A C 1
ATOM 485 O O . VAL A 1 62 ? 11.943 -20.756 -40.844 1.00 89.12 62 VAL A O 1
ATOM 488 N N . LEU A 1 63 ? 12.703 -19.914 -38.906 1.00 88.75 63 LEU A N 1
ATOM 489 C CA . LEU A 1 63 ? 11.440 -20.069 -38.184 1.00 88.75 63 LEU A CA 1
ATOM 490 C C . LEU A 1 63 ? 10.332 -19.181 -38.754 1.00 88.75 63 LEU A C 1
ATOM 492 O O . LEU A 1 63 ? 9.192 -19.637 -38.867 1.00 88.75 63 LEU A O 1
ATOM 496 N N . GLU A 1 64 ? 10.656 -17.960 -39.173 1.00 85.56 64 GLU A N 1
ATOM 497 C CA . GLU A 1 64 ? 9.726 -17.068 -39.869 1.00 85.56 64 GLU A CA 1
ATOM 498 C C . GLU A 1 64 ? 9.299 -17.635 -41.226 1.00 85.56 64 GLU A C 1
ATOM 500 O O . GLU A 1 64 ? 8.104 -17.676 -41.531 1.00 85.56 64 GLU A O 1
ATOM 505 N N . ALA A 1 65 ? 10.250 -18.142 -42.022 1.00 84.25 65 ALA A N 1
ATOM 506 C CA . ALA A 1 65 ? 9.963 -18.764 -43.316 1.00 84.25 65 ALA A CA 1
ATOM 507 C C . ALA A 1 65 ? 9.064 -20.010 -43.190 1.00 84.25 65 ALA A C 1
ATOM 509 O O . ALA A 1 65 ? 8.320 -20.335 -44.116 1.00 84.25 65 ALA A O 1
ATOM 510 N N . GLN A 1 66 ? 9.102 -20.692 -42.041 1.00 86.00 66 GLN A N 1
ATOM 511 C CA . GLN A 1 66 ? 8.295 -21.881 -41.749 1.00 86.00 66 GLN A CA 1
ATOM 512 C C . GLN A 1 66 ? 7.039 -21.614 -40.906 1.00 86.00 66 GLN A C 1
ATOM 514 O O . GLN A 1 66 ? 6.356 -22.571 -40.534 1.00 86.00 66 GLN A O 1
ATOM 519 N N . ASN A 1 67 ? 6.713 -20.353 -40.597 1.00 84.25 67 ASN A N 1
ATOM 520 C CA . ASN A 1 67 ? 5.608 -19.967 -39.706 1.00 84.25 67 ASN A CA 1
ATOM 521 C C . ASN A 1 67 ? 5.670 -20.631 -38.310 1.00 84.25 67 ASN A C 1
ATOM 523 O O . ASN A 1 67 ? 4.640 -20.970 -37.727 1.00 84.25 67 ASN A O 1
ATOM 527 N N . ARG A 1 68 ? 6.875 -20.849 -37.768 1.00 88.00 68 ARG A N 1
ATOM 528 C CA . ARG A 1 68 ? 7.112 -21.480 -36.452 1.00 88.00 68 ARG A CA 1
ATOM 529 C C . ARG A 1 68 ? 7.651 -20.525 -35.384 1.00 88.00 68 ARG A C 1
ATOM 531 O O . ARG A 1 68 ? 7.839 -20.965 -34.254 1.00 88.00 68 ARG A O 1
ATOM 538 N N . ILE A 1 69 ? 7.875 -19.258 -35.726 1.00 88.88 69 ILE A N 1
ATOM 539 C CA . ILE A 1 69 ? 8.447 -18.249 -34.820 1.00 88.88 69 ILE A CA 1
ATOM 540 C C . ILE A 1 69 ? 7.609 -18.039 -33.543 1.00 88.88 69 ILE A C 1
ATOM 542 O O . ILE A 1 69 ? 8.176 -18.067 -32.459 1.00 88.88 69 ILE A O 1
ATOM 546 N N . HIS A 1 70 ? 6.275 -18.088 -33.639 1.00 86.44 70 HIS A N 1
ATOM 547 C CA . HIS A 1 70 ? 5.355 -18.037 -32.487 1.00 86.44 70 HIS A CA 1
ATOM 548 C C . HIS A 1 70 ? 5.634 -19.042 -31.366 1.00 86.44 70 HIS A C 1
ATOM 550 O O . HIS A 1 70 ? 5.280 -18.805 -30.213 1.00 86.44 70 HIS A O 1
ATOM 556 N N . LEU A 1 71 ? 6.260 -20.182 -31.674 1.00 89.00 71 LEU A N 1
ATOM 557 C CA . LEU A 1 71 ? 6.650 -21.161 -30.659 1.00 89.00 71 LEU A CA 1
ATOM 558 C C . LEU A 1 71 ? 7.882 -20.706 -29.870 1.00 89.00 71 LEU A C 1
ATOM 560 O O . LEU A 1 71 ? 7.975 -20.997 -28.677 1.00 89.00 71 LEU A O 1
ATOM 564 N N . LEU A 1 72 ? 8.819 -20.018 -30.531 1.00 90.94 72 LEU A N 1
ATOM 565 C CA . LEU A 1 72 ? 9.973 -19.408 -29.879 1.00 90.94 72 LEU A CA 1
ATOM 566 C C . LEU A 1 72 ? 9.512 -18.244 -29.002 1.00 90.94 72 LEU A C 1
ATOM 568 O O . LEU A 1 72 ? 9.864 -18.206 -27.827 1.00 90.94 72 LEU A O 1
ATOM 572 N N . ASP A 1 73 ? 8.671 -17.362 -29.534 1.00 90.81 73 ASP A N 1
ATOM 573 C CA . ASP A 1 73 ? 8.231 -16.163 -28.814 1.00 90.81 73 ASP A CA 1
ATOM 574 C C . ASP A 1 73 ? 7.364 -16.525 -27.604 1.00 90.81 73 ASP A C 1
ATOM 576 O O . ASP A 1 73 ? 7.544 -15.973 -26.517 1.00 90.81 73 ASP A O 1
ATOM 580 N N . TYR A 1 74 ? 6.514 -17.553 -27.727 1.00 90.62 74 TYR A N 1
ATOM 581 C CA . TYR A 1 74 ? 5.810 -18.138 -26.583 1.00 90.62 74 TYR A CA 1
ATOM 582 C C . TYR A 1 74 ? 6.776 -18.661 -25.509 1.00 90.62 74 TYR A C 1
ATOM 584 O O . TYR A 1 74 ? 6.564 -18.434 -24.315 1.00 90.62 74 TYR A O 1
ATOM 592 N N . PHE A 1 75 ? 7.835 -19.372 -25.911 1.00 91.44 75 PHE A N 1
ATOM 593 C CA . PHE A 1 75 ? 8.838 -19.890 -24.982 1.00 91.44 75 PHE A CA 1
ATOM 594 C C . PHE A 1 75 ? 9.574 -18.756 -24.256 1.00 91.44 75 PHE A C 1
ATOM 596 O O . PHE A 1 75 ? 9.689 -18.801 -23.029 1.00 91.44 75 PHE A O 1
ATOM 603 N N . VAL A 1 76 ? 10.008 -17.725 -24.989 1.00 92.88 76 VAL A N 1
ATOM 604 C CA . VAL A 1 76 ? 10.679 -16.548 -24.421 1.00 92.88 76 VAL A CA 1
ATOM 605 C C . VAL A 1 76 ? 9.749 -15.832 -23.440 1.00 92.88 76 VAL A C 1
ATOM 607 O O . VAL A 1 76 ? 10.125 -15.641 -22.284 1.00 92.88 76 VAL A O 1
ATOM 610 N N . ALA A 1 77 ? 8.505 -15.539 -23.835 1.00 92.56 77 ALA A N 1
ATOM 611 C CA . ALA A 1 77 ? 7.519 -14.892 -22.971 1.00 92.56 77 ALA A CA 1
ATOM 612 C C . ALA A 1 77 ? 7.256 -15.694 -21.685 1.00 92.56 77 ALA A C 1
ATOM 614 O O . ALA A 1 77 ? 7.265 -15.134 -20.584 1.00 92.56 77 ALA A O 1
ATOM 615 N N . LYS A 1 78 ? 7.083 -17.019 -21.794 1.00 91.94 78 LYS A N 1
ATOM 616 C CA . LYS A 1 78 ? 6.882 -17.899 -20.633 1.00 91.94 78 LYS A CA 1
ATOM 617 C C . LYS A 1 78 ? 8.081 -17.859 -19.683 1.00 91.94 78 LYS A C 1
ATOM 619 O O . LYS A 1 78 ? 7.891 -17.640 -18.485 1.00 91.94 78 LYS A O 1
ATOM 624 N N . ALA A 1 79 ? 9.297 -18.032 -20.201 1.00 88.31 79 ALA A N 1
ATOM 625 C CA . ALA A 1 79 ? 10.520 -18.018 -19.401 1.00 88.31 79 ALA A CA 1
ATOM 626 C C . ALA A 1 79 ? 10.743 -16.658 -18.713 1.00 88.31 79 ALA A C 1
ATOM 628 O O . ALA A 1 79 ? 11.113 -16.600 -17.537 1.00 88.31 79 ALA A O 1
ATOM 629 N N . THR A 1 80 ? 10.459 -15.559 -19.413 1.00 92.38 80 THR A N 1
ATOM 630 C CA . THR A 1 80 ? 10.536 -14.198 -18.873 1.00 92.38 80 THR A CA 1
ATOM 631 C C . THR A 1 80 ? 9.557 -13.973 -17.729 1.00 92.38 80 THR A C 1
ATOM 633 O O . THR A 1 80 ? 9.957 -13.510 -16.658 1.00 92.38 80 THR A O 1
ATOM 636 N N . VAL A 1 81 ? 8.286 -14.335 -17.904 1.00 89.12 81 VAL A N 1
ATOM 637 C CA . VAL A 1 81 ? 7.265 -14.156 -16.864 1.00 89.12 81 VAL A CA 1
ATOM 638 C C . VAL A 1 81 ? 7.574 -15.015 -15.627 1.00 89.12 81 VAL A C 1
ATOM 640 O O . VAL A 1 81 ? 7.457 -14.535 -14.496 1.00 89.12 81 VAL A O 1
ATOM 643 N N . GLN A 1 82 ? 8.061 -16.246 -15.815 1.00 85.31 82 GLN A N 1
ATOM 644 C CA . GLN A 1 82 ? 8.539 -17.103 -14.721 1.00 85.31 82 GLN A CA 1
ATOM 645 C C . GLN A 1 82 ? 9.727 -16.485 -13.967 1.00 85.31 82 GLN A C 1
ATOM 647 O O . GLN A 1 82 ? 9.777 -16.519 -12.730 1.00 85.31 82 GLN A O 1
ATOM 652 N N . ASN A 1 83 ? 10.680 -15.891 -14.691 1.00 85.00 83 ASN A N 1
ATOM 653 C CA . ASN A 1 83 ? 11.824 -15.214 -14.090 1.00 85.00 83 ASN A CA 1
ATOM 654 C C . ASN A 1 83 ? 11.382 -13.994 -13.268 1.00 85.00 83 ASN A C 1
ATOM 656 O O . ASN A 1 83 ? 11.756 -13.876 -12.099 1.00 85.00 83 ASN A O 1
ATOM 660 N N . LEU A 1 84 ? 10.523 -13.141 -13.835 1.00 84.31 84 LEU A N 1
ATOM 661 C CA . LEU A 1 84 ? 9.942 -11.979 -13.157 1.00 84.31 84 LEU A CA 1
ATOM 662 C C . LEU A 1 84 ? 9.214 -12.373 -11.866 1.00 84.31 84 LEU A C 1
ATOM 664 O O . LEU A 1 84 ? 9.431 -11.754 -10.821 1.00 84.31 84 LEU A O 1
ATOM 668 N N . HIS A 1 85 ? 8.406 -13.435 -11.908 1.00 84.94 85 HIS A N 1
ATOM 669 C CA . HIS A 1 85 ? 7.732 -13.974 -10.727 1.00 84.94 85 HIS A CA 1
ATOM 670 C C . HIS A 1 85 ? 8.722 -14.407 -9.638 1.00 84.94 85 HIS A C 1
ATOM 672 O O . HIS A 1 85 ? 8.587 -14.022 -8.473 1.00 84.94 85 HIS A O 1
ATOM 678 N N . THR A 1 86 ? 9.745 -15.174 -10.021 1.00 78.38 86 THR A N 1
ATOM 679 C CA . THR A 1 86 ? 10.766 -15.689 -9.097 1.00 78.38 86 THR A CA 1
ATOM 680 C C . THR A 1 86 ? 11.532 -14.548 -8.433 1.00 78.38 86 THR A C 1
ATOM 682 O O . THR A 1 86 ? 11.640 -14.505 -7.207 1.00 78.38 86 THR A O 1
ATOM 685 N N . ARG A 1 87 ? 11.986 -13.564 -9.221 1.00 81.19 87 ARG A N 1
ATOM 686 C CA . ARG A 1 87 ? 12.679 -12.374 -8.705 1.00 81.19 87 ARG A CA 1
ATOM 687 C C . ARG A 1 87 ? 11.805 -11.583 -7.735 1.00 81.19 87 ARG A C 1
ATOM 689 O O . ARG A 1 87 ? 12.297 -11.152 -6.698 1.00 81.19 87 ARG A O 1
ATOM 696 N N . ARG A 1 88 ? 10.503 -11.457 -8.023 1.00 76.19 88 ARG A N 1
ATOM 697 C CA . ARG A 1 88 ? 9.534 -10.761 -7.156 1.00 76.19 88 ARG A CA 1
ATOM 698 C C . ARG A 1 88 ? 9.331 -11.463 -5.824 1.00 76.19 88 ARG A C 1
ATOM 700 O O . ARG A 1 88 ? 9.217 -10.792 -4.802 1.00 76.19 88 ARG A O 1
ATOM 707 N N . ARG A 1 89 ? 9.289 -12.796 -5.823 1.00 74.38 89 ARG A N 1
ATOM 708 C CA . ARG A 1 89 ? 9.200 -13.591 -4.589 1.00 74.38 89 ARG A CA 1
ATOM 709 C C . ARG A 1 89 ? 10.456 -13.495 -3.730 1.00 74.38 89 ARG A C 1
ATOM 711 O O . ARG A 1 89 ? 10.349 -13.555 -2.513 1.00 74.38 89 ARG A O 1
ATOM 718 N N . GLN A 1 90 ? 11.614 -13.331 -4.360 1.00 68.50 90 GLN A N 1
ATOM 719 C CA . GLN A 1 90 ? 12.908 -13.188 -3.690 1.00 68.50 90 GLN A CA 1
ATOM 720 C C . GLN A 1 90 ? 13.261 -11.732 -3.339 1.00 68.50 90 GLN A C 1
ATOM 722 O O . GLN A 1 90 ? 14.364 -11.482 -2.866 1.00 68.50 90 GLN A O 1
ATOM 727 N N . ASP A 1 91 ? 12.350 -10.783 -3.586 1.00 67.69 91 ASP A N 1
ATOM 728 C CA . ASP A 1 91 ? 12.543 -9.341 -3.365 1.00 67.69 91 ASP A CA 1
ATOM 729 C C . ASP A 1 91 ? 13.806 -8.776 -4.053 1.00 67.69 91 ASP A C 1
ATOM 731 O O . ASP A 1 91 ? 14.434 -7.817 -3.604 1.00 67.69 91 ASP A O 1
ATOM 735 N N . LEU A 1 92 ? 14.189 -9.382 -5.182 1.00 73.69 92 LEU A N 1
ATOM 736 C CA . LEU A 1 92 ? 15.285 -8.903 -6.019 1.00 73.69 92 LEU A CA 1
ATOM 737 C C . LEU A 1 92 ? 14.827 -7.697 -6.853 1.00 73.69 92 LEU A C 1
ATOM 739 O O . LEU A 1 92 ? 13.655 -7.632 -7.223 1.00 73.69 92 LEU A O 1
ATOM 743 N N . PRO A 1 93 ? 15.731 -6.774 -7.244 1.00 71.44 93 PRO A N 1
ATOM 744 C CA . PRO A 1 93 ? 15.385 -5.674 -8.139 1.00 71.44 93 PRO A CA 1
ATOM 745 C C . PRO A 1 93 ? 14.773 -6.171 -9.456 1.00 71.44 93 PRO A C 1
ATOM 747 O O . PRO A 1 93 ? 15.303 -7.100 -10.086 1.00 71.44 93 PRO A O 1
ATOM 750 N N . ILE A 1 94 ? 13.677 -5.527 -9.866 1.00 83.88 94 ILE A N 1
ATOM 751 C CA . ILE A 1 94 ? 12.931 -5.824 -11.092 1.00 83.88 94 ILE A CA 1
ATOM 752 C C . ILE A 1 94 ? 12.771 -4.548 -11.906 1.00 83.88 94 ILE A C 1
ATOM 754 O O . ILE A 1 94 ? 12.355 -3.513 -11.387 1.00 83.88 94 ILE A O 1
ATOM 758 N N . VAL A 1 95 ? 13.044 -4.665 -13.198 1.00 88.94 95 VAL A N 1
ATOM 759 C CA . VAL A 1 95 ? 12.746 -3.664 -14.221 1.00 88.94 95 VAL A CA 1
ATOM 760 C C . VAL A 1 95 ? 11.888 -4.313 -15.310 1.00 88.94 95 VAL A C 1
ATOM 762 O O . VAL A 1 95 ? 11.873 -5.544 -15.390 1.00 88.94 95 VAL A O 1
ATOM 765 N N . PRO A 1 96 ? 11.148 -3.529 -16.112 1.00 91.62 96 PRO A N 1
ATOM 766 C CA . PRO A 1 96 ? 10.441 -4.046 -17.273 1.00 91.62 96 PRO A CA 1
ATOM 767 C C . PRO A 1 96 ? 11.343 -4.885 -18.177 1.00 91.62 96 PRO A C 1
ATOM 769 O O . PRO A 1 96 ? 12.519 -4.560 -18.367 1.00 91.62 96 PRO A O 1
ATOM 772 N N . VAL A 1 97 ? 10.774 -5.957 -18.718 1.00 94.56 97 VAL A N 1
ATOM 773 C CA . VAL A 1 97 ? 11.415 -6.812 -19.708 1.00 94.56 97 VAL A CA 1
ATOM 774 C C . VAL A 1 97 ? 10.786 -6.546 -21.064 1.00 94.56 97 VAL A C 1
ATOM 776 O O . VAL A 1 97 ? 9.563 -6.575 -21.200 1.00 94.56 97 VAL A O 1
ATOM 779 N N . ILE A 1 98 ? 11.635 -6.284 -22.044 1.00 95.38 98 ILE A N 1
ATOM 780 C CA . ILE A 1 98 ? 11.263 -6.076 -23.433 1.00 95.38 98 ILE A CA 1
ATOM 781 C C . ILE A 1 98 ? 11.187 -7.442 -24.126 1.00 95.38 98 ILE A C 1
ATOM 783 O O . ILE A 1 98 ? 12.106 -8.257 -24.005 1.00 95.38 98 ILE A O 1
ATOM 787 N N . LEU A 1 99 ? 10.065 -7.697 -24.797 1.00 95.12 99 LEU A N 1
ATOM 788 C CA . LEU A 1 99 ? 9.777 -8.899 -25.570 1.00 95.12 99 LEU A CA 1
ATOM 789 C C . LEU A 1 99 ? 9.578 -8.525 -27.039 1.00 95.12 99 LEU A C 1
ATOM 791 O O . LEU A 1 99 ? 8.697 -7.730 -27.361 1.00 95.12 99 LEU A O 1
ATOM 795 N N . ASN A 1 100 ? 10.343 -9.166 -27.914 1.00 91.56 100 ASN A N 1
ATOM 796 C CA . ASN A 1 100 ? 10.205 -9.036 -29.358 1.00 91.56 100 ASN A CA 1
ATOM 797 C C . ASN A 1 100 ? 9.065 -9.922 -29.872 1.00 91.56 100 ASN A C 1
ATOM 799 O O . ASN A 1 100 ? 9.024 -11.110 -29.553 1.00 91.56 100 ASN A O 1
ATOM 803 N N . LEU A 1 101 ? 8.155 -9.356 -30.669 1.00 89.00 101 LEU A N 1
ATOM 804 C CA . LEU A 1 101 ? 7.130 -10.104 -31.400 1.00 89.00 101 LEU A CA 1
ATOM 805 C C . LEU A 1 101 ? 7.304 -9.896 -32.904 1.00 89.00 101 LEU A C 1
ATOM 807 O O . LEU A 1 101 ? 7.354 -8.764 -33.392 1.00 89.00 101 LEU A O 1
ATOM 811 N N . SER A 1 102 ? 7.344 -10.990 -33.662 1.00 83.00 102 SER A N 1
ATOM 812 C CA . SER A 1 102 ? 7.412 -10.920 -35.118 1.00 83.00 102 SER A CA 1
ATOM 813 C C . SER A 1 102 ? 6.041 -10.599 -35.728 1.00 83.00 102 SER A C 1
ATOM 815 O O . SER A 1 102 ? 4.973 -10.826 -35.149 1.00 83.00 102 SER A O 1
ATOM 817 N N . ARG A 1 103 ? 6.041 -10.170 -36.996 1.00 78.81 103 ARG A N 1
ATOM 818 C CA . ARG A 1 103 ? 4.803 -10.015 -37.782 1.00 78.81 103 ARG A CA 1
ATOM 819 C C . ARG A 1 103 ? 3.957 -11.296 -37.805 1.00 78.81 103 ARG A C 1
ATOM 821 O O . ARG A 1 103 ? 2.728 -11.230 -37.819 1.00 78.81 103 ARG A O 1
ATOM 828 N N . ARG A 1 104 ? 4.595 -12.470 -37.868 1.00 82.25 104 ARG A N 1
ATOM 829 C CA . ARG A 1 104 ? 3.894 -13.753 -38.042 1.00 82.25 104 ARG A CA 1
ATOM 830 C C . ARG A 1 104 ? 3.069 -14.132 -36.814 1.00 82.25 104 ARG A C 1
ATOM 832 O O . ARG A 1 104 ? 2.063 -14.820 -36.981 1.00 82.25 104 ARG A O 1
ATOM 839 N N . ASP A 1 105 ? 3.418 -13.649 -35.628 1.00 81.38 105 ASP A N 1
ATOM 840 C CA . ASP A 1 105 ? 2.715 -13.990 -34.385 1.00 81.38 105 ASP A CA 1
ATOM 841 C C . ASP A 1 105 ? 1.300 -13.437 -34.361 1.00 81.38 105 ASP A C 1
ATOM 843 O O . ASP A 1 105 ? 0.372 -14.135 -33.952 1.00 81.38 105 ASP A O 1
ATOM 847 N N . PHE A 1 106 ? 1.121 -12.237 -34.911 1.00 82.88 106 PHE A N 1
ATOM 848 C CA . PHE A 1 106 ? -0.179 -11.585 -35.059 1.00 82.88 106 PHE A CA 1
ATOM 849 C C . PHE A 1 106 ? -1.067 -12.226 -36.133 1.00 82.88 106 PHE A C 1
ATOM 851 O O . PHE A 1 106 ? -2.282 -12.047 -36.112 1.00 82.88 106 PHE A O 1
ATOM 858 N N . LEU A 1 107 ? -0.480 -12.974 -37.074 1.00 79.50 107 LEU A N 1
ATOM 859 C CA . LEU A 1 107 ? -1.224 -13.679 -38.124 1.00 79.50 107 LEU A CA 1
ATOM 860 C C . LEU A 1 107 ? -1.644 -15.092 -37.701 1.00 79.50 107 LEU A C 1
ATOM 862 O O . LEU A 1 107 ? -2.644 -15.609 -38.196 1.00 79.50 107 LEU A O 1
ATOM 866 N N . VAL A 1 108 ? -0.859 -15.739 -36.835 1.00 79.69 108 VAL A N 1
ATOM 867 C CA . VAL A 1 108 ? -0.999 -17.170 -36.508 1.00 79.69 108 VAL A CA 1
ATOM 868 C C . VAL A 1 108 ? -1.544 -17.399 -35.090 1.00 79.69 108 VAL A C 1
ATOM 870 O O . VAL A 1 108 ? -2.035 -18.490 -34.798 1.00 79.69 108 VAL A O 1
ATOM 873 N N . SER A 1 109 ? -1.497 -16.396 -34.208 1.00 78.12 109 SER A N 1
ATOM 874 C CA . SER A 1 109 ? -1.891 -16.519 -32.799 1.00 78.12 109 SER A CA 1
ATOM 875 C C . SER A 1 109 ? -2.571 -15.255 -32.253 1.00 78.12 109 SER A C 1
ATOM 877 O O . SER A 1 109 ? -2.755 -14.276 -32.972 1.00 78.12 109 SER A O 1
ATOM 879 N N . ASP A 1 110 ? -2.955 -15.283 -30.971 1.00 83.75 110 ASP A N 1
ATOM 880 C CA . ASP A 1 110 ? -3.396 -14.109 -30.208 1.00 83.75 110 ASP A CA 1
ATOM 881 C C . ASP A 1 110 ? -2.346 -13.756 -29.135 1.00 83.75 110 ASP A C 1
ATOM 883 O O . ASP A 1 110 ? -2.464 -14.224 -27.995 1.00 83.75 110 ASP A O 1
ATOM 887 N N . PRO A 1 111 ? -1.306 -12.960 -29.467 1.00 85.44 111 PRO A N 1
ATOM 888 C CA . PRO A 1 111 ? -0.232 -12.641 -28.527 1.00 85.44 111 PRO A CA 1
ATOM 889 C C . PRO A 1 111 ? -0.731 -11.966 -27.245 1.00 85.44 111 PRO A C 1
ATOM 891 O O . PRO A 1 111 ? -0.240 -12.276 -26.163 1.00 85.44 111 PRO A O 1
ATOM 894 N N . ALA A 1 112 ? -1.747 -11.101 -27.339 1.00 86.81 112 ALA A N 1
ATOM 895 C CA . ALA A 1 112 ? -2.328 -10.434 -26.174 1.00 86.81 112 ALA A CA 1
ATOM 896 C C . ALA A 1 112 ? -2.979 -11.447 -25.216 1.00 86.81 112 ALA A C 1
ATOM 898 O O . ALA A 1 112 ? -2.721 -11.422 -24.016 1.00 86.81 112 ALA A O 1
ATOM 899 N N . GLY A 1 113 ? -3.767 -12.388 -25.749 1.00 86.00 113 GLY A N 1
ATOM 900 C CA . GLY A 1 113 ? -4.374 -13.455 -24.947 1.00 86.00 113 GLY A CA 1
ATOM 901 C C . GLY A 1 113 ? -3.342 -14.376 -24.286 1.00 86.00 113 GLY A C 1
ATOM 902 O O . GLY A 1 113 ? -3.502 -14.760 -23.128 1.00 86.00 113 GLY A O 1
ATOM 903 N N . VAL A 1 114 ? -2.257 -14.698 -24.997 1.00 87.25 114 VAL A N 1
ATOM 904 C CA . VAL A 1 114 ? -1.140 -15.499 -24.467 1.00 87.25 114 VAL A CA 1
ATOM 905 C C . VAL A 1 114 ? -0.440 -14.783 -23.313 1.00 87.25 114 VAL A C 1
ATOM 907 O O . VAL A 1 114 ? -0.218 -15.387 -22.262 1.00 87.25 114 VAL A O 1
ATOM 910 N N . LEU A 1 115 ? -0.097 -13.507 -23.498 1.00 89.88 115 LEU A N 1
ATOM 911 C CA . LEU A 1 115 ? 0.580 -12.712 -22.479 1.00 89.88 115 LEU A CA 1
ATOM 912 C C . LEU A 1 115 ? -0.295 -12.553 -21.235 1.00 89.88 115 LEU A C 1
ATOM 914 O O . LEU A 1 115 ? 0.205 -12.819 -20.145 1.00 89.88 115 LEU A O 1
ATOM 918 N N . ASN A 1 116 ? -1.587 -12.247 -21.403 1.00 85.31 116 ASN A N 1
ATOM 919 C CA . ASN A 1 116 ? -2.556 -12.167 -20.306 1.00 85.31 116 ASN A CA 1
ATOM 920 C C . ASN A 1 116 ? -2.635 -13.487 -19.526 1.00 85.31 116 ASN A C 1
ATOM 922 O O . ASN A 1 116 ? -2.548 -13.505 -18.301 1.00 85.31 116 ASN A O 1
ATOM 926 N N . HIS A 1 117 ? -2.725 -14.622 -20.227 1.00 84.62 117 HIS A N 1
ATOM 927 C CA . HIS A 1 117 ? -2.753 -15.929 -19.571 1.00 84.62 117 HIS A CA 1
ATOM 928 C C . HIS A 1 117 ? -1.491 -16.183 -18.727 1.00 84.62 117 HIS A C 1
ATOM 930 O O . HIS A 1 117 ? -1.577 -16.689 -17.606 1.00 84.62 117 HIS A O 1
ATOM 936 N N . LEU A 1 118 ? -0.311 -15.826 -19.244 1.00 83.00 118 LEU A N 1
ATOM 937 C CA . LEU A 1 118 ? 0.955 -15.989 -18.529 1.00 83.00 118 LEU A CA 1
ATOM 938 C C . LEU A 1 118 ? 1.070 -15.024 -17.338 1.00 83.00 118 LEU A C 1
ATOM 940 O O . LEU A 1 118 ? 1.440 -15.457 -16.242 1.00 83.00 118 LEU A O 1
ATOM 944 N N . THR A 1 119 ? 0.751 -13.740 -17.515 1.00 82.25 119 THR A N 1
ATOM 945 C CA . THR A 1 119 ? 0.813 -12.731 -16.445 1.00 82.25 119 THR A CA 1
ATOM 946 C C . THR A 1 119 ? -0.162 -13.045 -15.317 1.00 82.25 119 THR A C 1
ATOM 948 O O . THR A 1 119 ? 0.219 -12.936 -14.150 1.00 82.25 119 THR A O 1
ATOM 951 N N . GLU A 1 120 ? -1.368 -13.520 -15.635 1.00 76.56 120 GLU A N 1
ATOM 952 C CA . GLU A 1 120 ? -2.349 -14.002 -14.659 1.00 76.56 120 GLU A CA 1
ATOM 953 C C . GLU A 1 120 ? -1.846 -15.246 -13.920 1.00 76.56 120 GLU A C 1
ATOM 955 O O . GLU A 1 120 ? -1.815 -15.259 -12.685 1.00 76.56 120 GLU A O 1
ATOM 960 N N . LYS A 1 121 ? -1.383 -16.272 -14.654 1.00 75.69 121 LYS A N 1
ATOM 961 C CA . LYS A 1 121 ? -0.883 -17.536 -14.079 1.00 75.69 121 LYS A CA 1
ATOM 962 C C . LYS A 1 121 ? 0.250 -17.301 -13.078 1.00 75.69 121 LYS A C 1
ATOM 964 O O . LYS A 1 121 ? 0.292 -17.952 -12.034 1.00 75.69 121 LYS A O 1
ATOM 969 N N . TYR A 1 122 ? 1.159 -16.376 -13.381 1.00 77.19 122 TYR A N 1
ATOM 970 C CA . TYR A 1 122 ? 2.342 -16.088 -12.566 1.00 77.19 122 TYR A CA 1
ATOM 971 C C . TYR A 1 122 ? 2.229 -14.791 -11.744 1.00 77.19 122 TYR A C 1
ATOM 973 O O . TYR A 1 122 ? 3.206 -14.373 -11.123 1.00 77.19 122 TYR A O 1
ATOM 981 N N . GLN A 1 123 ? 1.055 -14.156 -11.679 1.00 74.69 123 GLN A N 1
ATOM 982 C CA . GLN A 1 123 ? 0.810 -12.933 -10.898 1.00 74.69 123 GLN A CA 1
ATOM 983 C C . GLN A 1 123 ? 1.836 -11.811 -11.171 1.00 74.69 123 GLN A C 1
ATOM 985 O O . GLN A 1 123 ? 2.337 -11.158 -10.246 1.00 74.69 123 GLN A O 1
ATOM 990 N N . VAL A 1 124 ? 2.188 -11.596 -12.440 1.00 80.31 124 VAL A N 1
ATOM 991 C CA . VAL A 1 124 ? 3.123 -10.545 -12.872 1.00 80.31 124 VAL A CA 1
ATOM 992 C C . VAL A 1 124 ? 2.327 -9.366 -13.442 1.00 80.31 124 VAL A C 1
ATOM 994 O O . VAL A 1 124 ? 1.589 -9.555 -14.402 1.00 80.31 124 VAL A O 1
ATOM 997 N N . PRO A 1 125 ? 2.453 -8.141 -12.895 1.00 80.75 125 PRO A N 1
ATOM 998 C CA . PRO A 1 125 ? 1.782 -6.969 -13.456 1.00 80.75 125 PRO A CA 1
ATOM 999 C C . PRO A 1 125 ? 2.218 -6.680 -14.899 1.00 80.75 125 PRO A C 1
ATOM 1001 O O . PRO A 1 125 ? 3.413 -6.726 -15.195 1.00 80.75 125 PRO A O 1
ATOM 1004 N N . HIS A 1 126 ? 1.277 -6.287 -15.766 1.00 83.56 126 HIS A N 1
ATOM 1005 C CA . HIS A 1 126 ? 1.534 -6.018 -17.194 1.00 83.56 126 HIS A CA 1
ATOM 1006 C C . HIS A 1 126 ? 2.585 -4.921 -17.409 1.00 83.56 126 HIS A C 1
ATOM 1008 O O . HIS A 1 126 ? 3.361 -4.977 -18.352 1.00 83.56 126 HIS A O 1
ATOM 1014 N N . ALA A 1 127 ? 2.693 -3.984 -16.461 1.00 81.56 127 ALA A N 1
ATOM 1015 C CA . ALA A 1 127 ? 3.684 -2.910 -16.455 1.00 81.56 127 ALA A CA 1
ATOM 1016 C C . ALA A 1 127 ? 5.158 -3.375 -16.455 1.00 81.56 127 ALA A C 1
ATOM 1018 O O . ALA A 1 127 ? 6.046 -2.540 -16.624 1.00 81.56 127 ALA A O 1
ATOM 1019 N N . TYR A 1 128 ? 5.429 -4.664 -16.216 1.00 88.06 128 TYR A N 1
ATOM 1020 C CA . TYR A 1 128 ? 6.767 -5.252 -16.316 1.00 88.06 128 TYR A CA 1
ATOM 1021 C C . TYR A 1 128 ? 7.064 -5.888 -17.678 1.00 88.06 128 TYR A C 1
ATOM 1023 O O . TYR A 1 128 ? 8.152 -6.431 -17.841 1.00 88.06 128 TYR A O 1
ATOM 1031 N N . LEU A 1 129 ? 6.141 -5.826 -18.638 1.00 91.75 129 LEU A N 1
ATOM 1032 C CA . LEU A 1 129 ? 6.344 -6.309 -20.000 1.00 91.75 129 LEU A CA 1
ATOM 1033 C C . LEU A 1 129 ? 6.202 -5.141 -20.985 1.00 91.75 129 LEU A C 1
ATOM 1035 O O . LEU A 1 129 ? 5.188 -4.442 -20.994 1.00 91.75 129 LEU A O 1
ATOM 1039 N N . GLN A 1 130 ? 7.232 -4.935 -21.800 1.00 92.62 130 GLN A N 1
ATOM 1040 C CA . GLN A 1 130 ? 7.252 -4.002 -22.928 1.00 92.62 130 GLN A CA 1
ATOM 1041 C C . GLN A 1 130 ? 7.330 -4.830 -24.214 1.00 92.62 130 GLN A C 1
ATOM 1043 O O . GLN A 1 130 ? 8.063 -5.812 -24.256 1.00 92.62 130 GLN A O 1
ATOM 1048 N N . ILE A 1 131 ? 6.548 -4.477 -25.230 1.00 93.88 131 ILE A N 1
ATOM 1049 C CA . ILE A 1 131 ? 6.435 -5.254 -26.467 1.00 93.88 131 ILE A CA 1
ATOM 1050 C C . ILE A 1 131 ? 7.087 -4.488 -27.611 1.00 93.88 131 ILE A C 1
ATOM 1052 O O . ILE A 1 131 ? 6.709 -3.347 -27.863 1.00 93.88 131 ILE A O 1
ATOM 1056 N N . GLU A 1 132 ? 8.016 -5.122 -28.314 1.00 92.44 132 GLU A N 1
ATOM 1057 C CA . GLU A 1 132 ? 8.678 -4.576 -29.499 1.00 92.44 132 GLU A CA 1
ATOM 1058 C C . GLU A 1 132 ? 8.167 -5.231 -30.776 1.00 92.44 132 GLU A C 1
ATOM 1060 O O . GLU A 1 132 ? 7.969 -6.446 -30.846 1.00 92.44 132 GLU A O 1
ATOM 1065 N N . ILE A 1 133 ? 7.900 -4.391 -31.777 1.00 88.50 133 ILE A N 1
ATOM 1066 C CA . ILE A 1 133 ? 7.418 -4.791 -33.099 1.00 88.50 133 ILE A CA 1
ATOM 1067 C C . ILE A 1 133 ? 8.282 -4.086 -34.140 1.00 88.50 133 ILE A C 1
ATOM 1069 O O . ILE A 1 133 ? 8.425 -2.865 -34.106 1.00 88.50 133 ILE A O 1
ATOM 1073 N N . THR A 1 134 ? 8.817 -4.842 -35.095 1.00 82.44 134 THR A N 1
ATOM 1074 C CA . THR A 1 134 ? 9.707 -4.310 -36.135 1.00 82.44 134 THR A CA 1
ATOM 1075 C C . THR A 1 134 ? 8.976 -3.407 -37.137 1.00 82.44 134 THR A C 1
ATOM 1077 O O . THR A 1 134 ? 7.820 -3.649 -37.497 1.00 82.44 134 THR A O 1
ATOM 1080 N N . GLU A 1 135 ? 9.660 -2.380 -37.657 1.00 77.81 135 GLU A N 1
ATOM 1081 C CA . GLU A 1 135 ? 9.092 -1.429 -38.629 1.00 77.81 135 GLU A CA 1
ATOM 1082 C C . GLU A 1 135 ? 8.524 -2.116 -39.884 1.00 77.81 135 GLU A C 1
ATOM 1084 O O . GLU A 1 135 ? 7.448 -1.767 -40.380 1.00 77.81 135 GLU A O 1
ATOM 1089 N N . THR A 1 136 ? 9.216 -3.137 -40.391 1.00 75.81 136 THR A N 1
ATOM 1090 C CA . THR A 1 136 ? 8.822 -3.860 -41.611 1.00 75.81 136 THR A CA 1
ATOM 1091 C C . THR A 1 136 ? 7.482 -4.590 -41.477 1.00 75.81 136 THR A C 1
ATOM 1093 O O . THR A 1 136 ? 6.831 -4.849 -42.494 1.00 75.81 136 THR A O 1
ATOM 1096 N N . ALA A 1 137 ? 7.004 -4.845 -40.251 1.00 74.38 137 ALA A N 1
ATOM 1097 C CA . ALA A 1 137 ? 5.688 -5.430 -40.012 1.00 74.38 137 ALA A CA 1
ATOM 1098 C C . ALA A 1 137 ? 4.531 -4.554 -40.540 1.00 74.38 137 ALA A C 1
ATOM 1100 O O . ALA A 1 137 ? 3.473 -5.084 -40.881 1.00 74.38 137 ALA A O 1
ATOM 1101 N N . PHE A 1 138 ? 4.732 -3.236 -40.667 1.00 71.06 138 PHE A N 1
ATOM 1102 C CA . PHE A 1 138 ? 3.694 -2.278 -41.071 1.00 71.06 138 PHE A CA 1
ATOM 1103 C C . PHE A 1 138 ? 3.483 -2.148 -42.586 1.00 71.06 138 PHE A C 1
ATOM 1105 O O . PHE A 1 138 ? 2.480 -1.574 -43.002 1.00 71.06 138 PHE A O 1
ATOM 1112 N N . VAL A 1 139 ? 4.398 -2.654 -43.420 1.00 66.94 139 VAL A N 1
ATOM 1113 C CA . VAL A 1 139 ? 4.388 -2.385 -44.873 1.00 66.94 139 VAL A CA 1
ATOM 1114 C C . VAL A 1 139 ? 3.299 -3.171 -45.621 1.00 66.94 139 VAL A C 1
ATOM 1116 O O . VAL A 1 139 ? 2.742 -2.663 -46.591 1.00 66.94 139 VAL A O 1
ATOM 1119 N N . GLU A 1 140 ? 2.978 -4.395 -45.188 1.00 63.25 140 GLU A N 1
ATOM 1120 C CA . GLU A 1 140 ? 2.058 -5.295 -45.913 1.00 63.25 140 GLU A CA 1
ATOM 1121 C C . GLU A 1 140 ? 0.685 -5.467 -45.227 1.00 63.25 140 GLU A C 1
ATOM 1123 O O . GLU A 1 140 ? -0.323 -5.574 -45.923 1.00 63.25 140 GLU A O 1
ATOM 1128 N N . ASP A 1 141 ? 0.621 -5.442 -43.887 1.00 68.94 141 ASP A N 1
ATOM 1129 C CA . ASP A 1 141 ? -0.566 -5.809 -43.086 1.00 68.94 141 ASP A CA 1
ATOM 1130 C C . ASP A 1 141 ? -0.968 -4.710 -42.069 1.00 68.94 141 ASP A C 1
ATOM 1132 O O . ASP A 1 141 ? -1.382 -4.992 -40.940 1.00 68.94 141 ASP A O 1
ATOM 1136 N N . GLU A 1 142 ? -0.847 -3.438 -42.472 1.00 72.75 142 GLU A N 1
ATOM 1137 C CA . GLU A 1 142 ? -0.990 -2.237 -41.620 1.00 72.75 142 GLU A CA 1
ATOM 1138 C C . GLU A 1 142 ? -2.236 -2.265 -40.710 1.00 72.75 142 GLU A C 1
ATOM 1140 O O . GLU A 1 142 ? -2.146 -1.973 -39.519 1.00 72.75 142 GLU A O 1
ATOM 1145 N N . ALA A 1 143 ? -3.401 -2.660 -41.238 1.00 77.00 143 ALA A N 1
ATOM 1146 C CA . ALA A 1 143 ? -4.658 -2.662 -40.483 1.00 77.00 143 ALA A CA 1
ATOM 1147 C C . ALA A 1 143 ? -4.697 -3.714 -39.359 1.00 77.00 143 ALA A C 1
ATOM 1149 O O . ALA A 1 143 ? -5.243 -3.447 -38.287 1.00 77.00 143 ALA A O 1
ATOM 1150 N N . ILE A 1 144 ? -4.115 -4.897 -39.591 1.00 79.94 144 ILE A N 1
ATOM 1151 C CA . ILE A 1 144 ? -4.094 -5.998 -38.616 1.00 79.94 144 ILE A CA 1
ATOM 1152 C C . ILE A 1 144 ? -3.145 -5.642 -37.472 1.00 79.94 144 ILE A C 1
ATOM 1154 O O . ILE A 1 144 ? -3.514 -5.755 -36.302 1.00 79.94 144 ILE A O 1
ATOM 1158 N N . ILE A 1 145 ? -1.951 -5.146 -37.809 1.00 81.62 145 ILE A N 1
ATOM 1159 C CA . ILE A 1 145 ? -0.948 -4.730 -36.824 1.00 81.62 145 ILE A CA 1
ATOM 1160 C C . ILE A 1 145 ? -1.455 -3.536 -36.006 1.00 81.62 145 ILE A C 1
ATOM 1162 O O . ILE A 1 145 ? -1.384 -3.572 -34.780 1.00 81.62 145 ILE A O 1
ATOM 1166 N N . ALA A 1 146 ? -2.068 -2.527 -36.634 1.00 81.31 146 ALA A N 1
ATOM 1167 C CA . ALA A 1 146 ? -2.652 -1.395 -35.912 1.00 81.31 146 ALA A CA 1
ATOM 1168 C C . ALA A 1 146 ? -3.751 -1.831 -34.921 1.00 81.31 146 ALA A C 1
ATOM 1170 O O . ALA A 1 146 ? -3.802 -1.342 -33.788 1.00 81.31 146 ALA A O 1
ATOM 1171 N N . GLN A 1 147 ? -4.609 -2.785 -35.309 1.00 83.12 147 GLN A N 1
ATOM 1172 C CA . GLN A 1 147 ? -5.634 -3.334 -34.419 1.00 83.12 147 GLN A CA 1
ATOM 1173 C C . GLN A 1 147 ? -5.020 -4.135 -33.260 1.00 83.12 147 GLN A C 1
ATOM 1175 O O . GLN A 1 147 ? -5.469 -4.001 -32.120 1.00 83.12 147 GLN A O 1
ATOM 1180 N N . ALA A 1 148 ? -3.978 -4.926 -33.525 1.00 82.50 148 ALA A N 1
ATOM 1181 C CA . ALA A 1 148 ? -3.269 -5.688 -32.502 1.00 82.50 148 ALA A CA 1
ATOM 1182 C C . ALA A 1 148 ? -2.558 -4.781 -31.485 1.00 82.50 148 ALA A C 1
ATOM 1184 O O . ALA A 1 148 ? -2.675 -5.005 -30.280 1.00 82.50 148 ALA A O 1
ATOM 1185 N N . ILE A 1 149 ? -1.906 -3.710 -31.948 1.00 84.06 149 ILE A N 1
ATOM 1186 C CA . ILE A 1 149 ? -1.288 -2.692 -31.086 1.00 84.06 149 ILE A CA 1
ATOM 1187 C C . ILE A 1 149 ? -2.346 -2.013 -30.222 1.00 84.06 149 ILE A C 1
ATOM 1189 O O . ILE A 1 149 ? -2.170 -1.896 -29.010 1.00 84.06 149 ILE A O 1
ATOM 1193 N N . SER A 1 150 ? -3.479 -1.616 -30.812 1.00 83.62 150 SER A N 1
ATOM 1194 C CA . SER A 1 150 ? -4.575 -1.026 -30.038 1.00 83.62 150 SER A CA 1
ATOM 1195 C C . SER A 1 150 ? -5.086 -1.981 -28.960 1.00 83.62 150 SER A C 1
ATOM 1197 O O . SER A 1 150 ? -5.430 -1.524 -27.873 1.00 83.62 150 SER A O 1
ATOM 1199 N N . ARG A 1 151 ? -5.140 -3.287 -29.243 1.00 85.56 151 ARG A N 1
ATOM 1200 C CA . ARG A 1 151 ? -5.561 -4.296 -28.269 1.00 85.56 151 ARG A CA 1
ATOM 1201 C C . ARG A 1 151 ? -4.538 -4.450 -27.144 1.00 85.56 151 ARG A C 1
ATOM 1203 O O . ARG A 1 151 ? -4.918 -4.373 -25.985 1.00 85.56 151 ARG A O 1
ATOM 1210 N N . LEU A 1 152 ? -3.250 -4.587 -27.461 1.00 86.81 152 LEU A N 1
ATOM 1211 C CA . LEU A 1 152 ? -2.181 -4.666 -26.455 1.00 86.81 152 LEU A CA 1
ATOM 1212 C C . LEU A 1 152 ? -2.180 -3.447 -25.520 1.00 86.81 152 LEU A C 1
ATOM 1214 O O . LEU A 1 152 ? -2.059 -3.596 -24.306 1.00 86.81 152 LEU A O 1
ATOM 1218 N N . ARG A 1 153 ? -2.395 -2.246 -26.065 1.00 82.56 153 ARG A N 1
ATOM 1219 C CA . ARG A 1 153 ? -2.467 -1.015 -25.266 1.00 82.56 153 ARG A CA 1
ATOM 1220 C C . ARG A 1 153 ? -3.732 -0.922 -24.414 1.00 82.56 153 ARG A C 1
ATOM 1222 O O . ARG A 1 153 ? -3.655 -0.445 -23.287 1.00 82.56 153 ARG A O 1
ATOM 1229 N N . GLN A 1 154 ? -4.880 -1.407 -24.901 1.00 79.06 154 GLN A N 1
ATOM 1230 C CA . GLN A 1 154 ? -6.099 -1.536 -24.083 1.00 79.06 154 GLN A CA 1
ATOM 1231 C C . GLN A 1 154 ? -5.880 -2.472 -22.884 1.00 79.06 154 GLN A C 1
ATOM 1233 O O . GLN A 1 154 ? -6.365 -2.192 -21.792 1.00 79.06 154 GLN A O 1
ATOM 1238 N N . GLU A 1 155 ? -5.077 -3.520 -23.065 1.00 80.31 155 GLU A N 1
ATOM 1239 C CA . GLU A 1 155 ? -4.644 -4.447 -22.009 1.00 80.31 155 GLU A CA 1
ATOM 1240 C C . GLU A 1 155 ? -3.477 -3.891 -21.155 1.00 80.31 155 GLU A C 1
ATOM 1242 O O . GLU A 1 155 ? -2.924 -4.591 -20.308 1.00 80.31 155 GLU A O 1
ATOM 1247 N N . SER A 1 156 ? -3.119 -2.608 -21.319 1.00 80.31 156 SER A N 1
ATOM 1248 C CA . SER A 1 156 ? -2.072 -1.886 -20.572 1.00 80.31 156 SER A CA 1
ATOM 1249 C C . SER A 1 156 ? -0.616 -2.318 -20.830 1.00 80.31 156 SER A C 1
ATOM 1251 O O . SER A 1 156 ? 0.249 -2.059 -19.987 1.00 80.31 156 SER A O 1
ATOM 1253 N N . TYR A 1 157 ? -0.313 -2.928 -21.980 1.00 86.50 157 TYR A N 1
ATOM 1254 C CA . TYR A 1 157 ? 1.070 -3.143 -22.430 1.00 86.50 157 TYR A CA 1
ATOM 1255 C C . TYR A 1 157 ? 1.625 -1.910 -23.156 1.00 86.50 157 TYR A C 1
ATOM 1257 O O . TYR A 1 157 ? 0.916 -1.269 -23.931 1.00 86.50 157 TYR A O 1
ATOM 1265 N N . SER A 1 158 ? 2.907 -1.604 -22.930 1.00 87.88 158 SER A N 1
ATOM 1266 C CA . SER A 1 158 ? 3.639 -0.584 -23.694 1.00 87.88 158 SER A CA 1
ATOM 1267 C C . SER A 1 158 ? 4.139 -1.187 -24.999 1.00 87.88 158 SER A C 1
ATOM 1269 O O . SER A 1 158 ? 4.720 -2.274 -24.970 1.00 87.88 158 SER A O 1
ATOM 1271 N N . VAL A 1 159 ? 3.964 -0.473 -26.111 1.00 90.38 159 VAL A N 1
ATOM 1272 C CA . VAL A 1 159 ? 4.401 -0.938 -27.433 1.00 90.38 159 VAL A CA 1
ATOM 1273 C C . VAL A 1 159 ? 5.463 -0.012 -28.020 1.00 90.38 159 VAL A C 1
ATOM 1275 O O . VAL A 1 159 ? 5.247 1.197 -28.140 1.00 90.38 159 VAL A O 1
ATOM 1278 N N . THR A 1 160 ? 6.580 -0.608 -28.429 1.00 91.44 160 THR A N 1
ATOM 1279 C CA . THR A 1 160 ? 7.726 0.050 -29.055 1.00 91.44 160 THR A CA 1
ATOM 1280 C C . THR A 1 160 ? 7.850 -0.374 -30.516 1.00 91.44 160 THR A C 1
ATOM 1282 O O . THR A 1 160 ? 7.719 -1.552 -30.849 1.00 91.44 160 THR A O 1
ATOM 1285 N N . LEU A 1 161 ? 8.086 0.602 -31.392 1.00 89.19 161 LEU A N 1
ATOM 1286 C CA . LEU A 1 161 ? 8.423 0.369 -32.792 1.00 89.19 161 LEU A CA 1
ATOM 1287 C C . LEU A 1 161 ? 9.938 0.247 -32.936 1.00 89.19 161 LEU A C 1
ATOM 1289 O O . LEU A 1 161 ? 10.656 1.226 -32.729 1.00 89.19 161 LEU A O 1
ATOM 1293 N N . ASP A 1 162 ? 10.389 -0.940 -33.304 1.00 87.50 162 ASP A N 1
ATOM 1294 C CA . ASP A 1 162 ? 11.799 -1.291 -33.420 1.00 87.50 162 ASP A CA 1
ATOM 1295 C C . ASP A 1 162 ? 12.336 -1.114 -34.861 1.00 87.50 162 ASP A C 1
ATOM 1297 O O . ASP A 1 162 ? 11.571 -1.153 -35.832 1.00 87.50 162 ASP A O 1
ATOM 1301 N N . ASN A 1 163 ? 13.652 -0.928 -34.998 1.00 82.75 163 ASN A N 1
ATOM 1302 C CA . ASN A 1 163 ? 14.407 -0.690 -36.236 1.00 82.75 163 ASN A CA 1
ATOM 1303 C C . ASN A 1 163 ? 13.937 0.532 -37.044 1.00 82.75 163 ASN A C 1
ATOM 1305 O O . ASN A 1 163 ? 13.881 0.507 -38.277 1.00 82.75 163 ASN A O 1
ATOM 1309 N N . PHE A 1 164 ? 13.574 1.621 -36.358 1.00 83.81 164 PHE A N 1
ATOM 1310 C CA . PHE A 1 164 ? 13.058 2.817 -37.018 1.00 83.81 164 PHE A CA 1
ATOM 1311 C C . PHE A 1 164 ? 14.117 3.452 -37.928 1.00 83.81 164 PHE A C 1
ATOM 1313 O O . PHE A 1 164 ? 15.107 3.989 -37.435 1.00 83.81 164 PHE A O 1
ATOM 1320 N N . GLY A 1 165 ? 13.876 3.465 -39.242 1.00 73.56 165 GLY A N 1
ATOM 1321 C CA . GLY A 1 165 ? 14.758 4.054 -40.256 1.00 73.56 165 GLY A CA 1
ATOM 1322 C C . GLY A 1 165 ? 15.234 3.087 -41.344 1.00 73.56 165 GLY A C 1
ATOM 1323 O O . GLY A 1 165 ? 15.817 3.545 -42.329 1.00 73.56 165 GLY A O 1
ATOM 1324 N N . GLU A 1 166 ? 14.965 1.784 -41.211 1.00 70.44 166 GLU A N 1
ATOM 1325 C CA . GLU A 1 166 ? 15.308 0.775 -42.224 1.00 70.44 166 GLU A CA 1
ATOM 1326 C C . GLU A 1 166 ? 14.264 0.664 -43.358 1.00 70.44 166 GLU A C 1
ATOM 1328 O O . GLU A 1 166 ? 14.587 0.236 -44.472 1.00 70.44 166 GLU A O 1
ATOM 1333 N N . GLY A 1 167 ? 13.004 1.039 -43.100 1.00 63.41 167 GLY A N 1
ATOM 1334 C CA . GLY A 1 167 ? 11.873 0.859 -44.018 1.00 63.41 167 GLY A CA 1
ATOM 1335 C C . GLY A 1 167 ? 11.442 2.113 -44.799 1.00 63.41 167 GLY A C 1
ATOM 1336 O O . GLY A 1 167 ? 11.830 3.242 -44.517 1.00 63.41 167 GLY A O 1
ATOM 1337 N N . GLN A 1 168 ? 10.592 1.928 -45.823 1.00 54.81 168 GLN A N 1
ATOM 1338 C CA . GLN A 1 168 ? 10.084 3.019 -46.681 1.00 54.81 168 GLN A CA 1
ATOM 1339 C C . GLN A 1 168 ? 8.794 3.702 -46.158 1.00 54.81 168 GLN A C 1
ATOM 1341 O O . GLN A 1 168 ? 8.254 4.569 -46.845 1.00 54.81 168 GLN A O 1
ATOM 1346 N N . SER A 1 169 ? 8.231 3.320 -44.999 1.00 54.72 169 SER A N 1
ATOM 1347 C CA . SER A 1 169 ? 6.874 3.752 -44.568 1.00 54.72 169 SER A CA 1
ATOM 1348 C C . SER A 1 169 ? 6.718 4.115 -43.076 1.00 54.72 169 SER A C 1
ATOM 1350 O O . SER A 1 169 ? 5.598 4.209 -42.573 1.00 54.72 169 SER A O 1
ATOM 1352 N N . SER A 1 170 ? 7.815 4.412 -42.379 1.00 63.25 170 SER A N 1
ATOM 1353 C CA . SER A 1 170 ? 7.886 4.665 -40.926 1.00 63.25 170 SER A CA 1
ATOM 1354 C C . SER A 1 170 ? 7.017 5.837 -40.439 1.00 63.25 170 SER A C 1
ATOM 1356 O O . SER A 1 170 ? 6.392 5.770 -39.383 1.00 63.25 170 SER A O 1
ATOM 1358 N N . LEU A 1 171 ? 6.918 6.920 -41.219 1.00 68.00 171 LEU A N 1
ATOM 1359 C CA . LEU A 1 171 ? 6.157 8.117 -40.824 1.00 68.00 171 LEU A CA 1
ATOM 1360 C C . LEU A 1 171 ? 4.635 7.924 -40.905 1.00 68.00 171 LEU A C 1
ATOM 1362 O O . LEU A 1 171 ? 3.898 8.487 -40.097 1.00 68.00 171 LEU A O 1
ATOM 1366 N N . ALA A 1 172 ? 4.157 7.122 -41.861 1.00 65.56 172 ALA A N 1
ATOM 1367 C CA . ALA A 1 172 ? 2.732 6.815 -41.987 1.00 65.56 172 ALA A CA 1
ATOM 1368 C C . ALA A 1 172 ? 2.253 5.920 -40.832 1.00 65.56 172 ALA A C 1
ATOM 1370 O O . ALA A 1 172 ? 1.167 6.148 -40.293 1.00 65.56 172 ALA A O 1
ATOM 1371 N N . ALA A 1 173 ? 3.096 4.970 -40.404 1.00 66.00 173 ALA A N 1
ATOM 1372 C CA . ALA A 1 173 ? 2.838 4.113 -39.250 1.00 66.00 173 ALA A CA 1
ATOM 1373 C C . ALA A 1 173 ? 2.690 4.930 -37.953 1.00 66.00 173 ALA A C 1
ATOM 1375 O O . ALA A 1 173 ? 1.706 4.747 -37.234 1.00 66.00 173 ALA A O 1
ATOM 1376 N N . LEU A 1 174 ? 3.586 5.899 -37.710 1.00 72.81 174 LEU A N 1
ATOM 1377 C CA . LEU A 1 174 ? 3.514 6.808 -36.553 1.00 72.81 174 LEU A CA 1
ATOM 1378 C C . LEU A 1 174 ? 2.256 7.692 -36.548 1.00 72.81 174 LEU A C 1
ATOM 1380 O O . LEU A 1 174 ? 1.759 8.052 -35.486 1.00 72.81 174 LEU A O 1
ATOM 1384 N N . GLN A 1 175 ? 1.728 8.056 -37.721 1.00 71.00 175 GLN A N 1
ATOM 1385 C CA . GLN A 1 175 ? 0.523 8.885 -37.818 1.00 71.00 175 GLN A CA 1
ATOM 1386 C C . GLN A 1 175 ? -0.766 8.105 -37.503 1.00 71.00 175 GLN A C 1
ATOM 1388 O O . GLN A 1 175 ? -1.741 8.689 -37.029 1.00 71.00 175 GLN A O 1
ATOM 1393 N N . ARG A 1 176 ? -0.808 6.809 -37.828 1.00 67.81 176 ARG A N 1
ATOM 1394 C CA . ARG A 1 176 ? -2.040 5.999 -37.822 1.00 67.81 176 ARG A CA 1
ATOM 1395 C C . ARG A 1 176 ? -2.127 5.007 -36.670 1.00 67.81 176 ARG A C 1
ATOM 1397 O O . ARG A 1 176 ? -3.230 4.589 -36.327 1.00 67.81 176 ARG A O 1
ATOM 1404 N N . SER A 1 177 ? -0.991 4.654 -36.079 1.00 68.94 177 SER A N 1
ATOM 1405 C CA . SER A 1 177 ? -0.904 3.728 -34.955 1.00 68.94 177 SER A CA 1
ATOM 1406 C C . SER A 1 177 ? -0.449 4.475 -33.715 1.00 68.94 177 SER A C 1
ATOM 1408 O O . SER A 1 177 ? 0.530 5.213 -33.738 1.00 68.94 177 SER A O 1
ATOM 1410 N N . ALA A 1 178 ? -1.169 4.287 -32.616 1.00 73.81 178 ALA A N 1
ATOM 1411 C CA . ALA A 1 178 ? -0.839 4.936 -31.362 1.00 73.81 178 ALA A CA 1
ATOM 1412 C C . ALA A 1 178 ? 0.255 4.120 -30.650 1.00 73.81 178 ALA A C 1
ATOM 1414 O O . ALA A 1 178 ? -0.066 3.245 -29.851 1.00 73.81 178 ALA A O 1
ATOM 1415 N N . ILE A 1 179 ? 1.513 4.365 -31.023 1.00 85.62 179 ILE A N 1
ATOM 1416 C CA . ILE A 1 179 ? 2.736 3.737 -30.490 1.00 85.62 179 ILE A CA 1
ATOM 1417 C C . ILE A 1 179 ? 3.259 4.557 -29.299 1.00 85.62 179 ILE A C 1
ATOM 1419 O O . ILE A 1 179 ? 3.135 5.782 -29.304 1.00 85.62 179 ILE A O 1
ATOM 1423 N N . ASP A 1 180 ? 3.835 3.895 -28.291 1.00 87.88 180 ASP A N 1
ATOM 1424 C CA . ASP A 1 180 ? 4.338 4.558 -27.080 1.00 87.88 180 ASP A CA 1
ATOM 1425 C C . ASP A 1 180 ? 5.810 4.995 -27.225 1.00 87.88 180 ASP A C 1
ATOM 1427 O O . ASP A 1 180 ? 6.191 6.066 -26.753 1.00 87.88 180 ASP A O 1
ATOM 1431 N N . GLU A 1 181 ? 6.645 4.208 -27.908 1.00 91.31 181 GLU A N 1
ATOM 1432 C CA . GLU A 1 181 ? 8.089 4.447 -28.045 1.00 91.31 181 GLU A CA 1
ATOM 1433 C C . GLU A 1 181 ? 8.611 4.050 -29.435 1.00 91.31 181 GLU A C 1
ATOM 1435 O O . GLU A 1 181 ? 8.079 3.144 -30.071 1.00 91.31 181 GLU A O 1
ATOM 1440 N N . ILE A 1 182 ? 9.668 4.711 -29.911 1.00 91.88 182 ILE A N 1
ATOM 1441 C CA . ILE A 1 182 ? 10.461 4.243 -31.056 1.00 91.88 182 ILE A CA 1
ATOM 1442 C C . ILE A 1 182 ? 11.877 3.879 -30.616 1.00 91.88 182 ILE A C 1
ATOM 1444 O O . ILE A 1 182 ? 12.444 4.566 -29.760 1.00 91.88 182 ILE A O 1
ATOM 1448 N N . SER A 1 183 ? 12.461 2.858 -31.237 1.00 92.06 183 SER A N 1
ATOM 1449 C CA . SER A 1 183 ? 13.878 2.522 -31.101 1.00 92.06 183 SER A CA 1
ATOM 1450 C C . SER A 1 183 ? 14.646 2.896 -32.367 1.00 92.06 183 SER A C 1
ATOM 1452 O O . SER A 1 183 ? 14.233 2.570 -33.481 1.00 92.06 183 SER A O 1
ATOM 1454 N N . LEU A 1 184 ? 15.731 3.659 -32.201 1.00 91.25 184 LEU A N 1
ATOM 1455 C CA . LEU A 1 184 ? 16.623 4.058 -33.289 1.00 91.25 184 LEU A CA 1
ATOM 1456 C C . LEU A 1 184 ? 17.652 2.967 -33.551 1.00 91.25 184 LEU A C 1
ATOM 1458 O O . LEU A 1 184 ? 18.419 2.623 -32.651 1.00 91.25 184 LEU A O 1
ATOM 1462 N N . ASP A 1 185 ? 17.705 2.519 -34.800 1.00 89.00 185 ASP A N 1
ATOM 1463 C CA . ASP A 1 185 ? 18.559 1.415 -35.218 1.00 89.00 185 ASP A CA 1
ATOM 1464 C C . ASP A 1 185 ? 20.075 1.718 -35.140 1.00 89.00 185 ASP A C 1
ATOM 1466 O O . ASP A 1 185 ? 20.535 2.864 -35.260 1.00 89.00 185 ASP A O 1
ATOM 1470 N N . GLY A 1 186 ? 20.863 0.648 -34.992 1.00 84.12 186 GLY A N 1
ATOM 1471 C CA . GLY A 1 186 ? 22.323 0.661 -34.945 1.00 84.12 186 GLY A CA 1
ATOM 1472 C C . GLY A 1 186 ? 23.003 1.315 -36.156 1.00 84.12 186 GLY A C 1
ATOM 1473 O O . GLY A 1 186 ? 24.061 1.935 -36.001 1.00 84.12 186 GLY A O 1
ATOM 1474 N N . ILE A 1 187 ? 22.395 1.258 -37.347 1.00 84.81 187 ILE A N 1
ATOM 1475 C CA . ILE A 1 187 ? 22.951 1.779 -38.608 1.00 84.81 187 ILE A CA 1
ATOM 1476 C C . ILE A 1 187 ? 23.248 3.285 -38.521 1.00 84.81 187 ILE A C 1
ATOM 1478 O O . ILE A 1 187 ? 24.206 3.771 -39.134 1.00 84.81 187 ILE A O 1
ATOM 1482 N N . PHE A 1 188 ? 22.492 4.050 -37.723 1.00 85.44 188 PHE A N 1
ATOM 1483 C CA . PHE A 1 188 ? 22.771 5.478 -37.516 1.00 85.44 188 PHE A CA 1
ATOM 1484 C C . PHE A 1 188 ? 24.085 5.738 -36.764 1.00 85.44 188 PHE A C 1
ATOM 1486 O O . PHE A 1 188 ? 24.635 6.841 -36.840 1.00 85.44 188 PHE A O 1
ATOM 1493 N N . PHE A 1 189 ? 24.612 4.751 -36.041 1.00 87.50 189 PHE A N 1
ATOM 1494 C CA . PHE A 1 189 ? 25.806 4.894 -35.210 1.00 87.50 189 PHE A CA 1
ATOM 1495 C C . PHE A 1 189 ? 27.077 4.363 -35.880 1.00 87.50 189 PHE A C 1
ATOM 1497 O O . PHE A 1 189 ? 28.169 4.793 -35.500 1.00 87.50 189 PHE A O 1
ATOM 1504 N N . ASP A 1 190 ? 26.951 3.533 -36.920 1.00 82.88 190 ASP A N 1
ATOM 1505 C CA . ASP A 1 190 ? 28.084 3.017 -37.702 1.00 82.88 190 ASP A CA 1
ATOM 1506 C C . ASP A 1 190 ? 28.856 4.136 -38.427 1.00 82.88 190 ASP A C 1
ATOM 1508 O O . ASP A 1 190 ? 30.084 4.107 -38.502 1.00 82.88 190 ASP A O 1
ATOM 1512 N N . ASN A 1 191 ? 28.151 5.167 -38.915 1.00 81.38 191 ASN A N 1
ATOM 1513 C CA . ASN A 1 191 ? 28.727 6.345 -39.580 1.00 81.38 191 ASN A CA 1
ATOM 1514 C C . ASN A 1 191 ? 28.268 7.654 -38.906 1.00 81.38 191 ASN A C 1
ATOM 1516 O O . ASN A 1 191 ? 27.460 8.420 -39.444 1.00 81.38 191 ASN A O 1
ATOM 1520 N N . PHE A 1 192 ? 28.806 7.932 -37.715 1.00 88.62 192 PHE A N 1
ATOM 1521 C CA . PHE A 1 192 ? 28.399 9.047 -36.848 1.00 88.62 192 PHE A CA 1
ATOM 1522 C C . PHE A 1 192 ? 28.966 10.424 -37.271 1.00 88.62 192 PHE A C 1
ATOM 1524 O O . PHE A 1 192 ? 29.791 11.034 -36.589 1.00 88.62 192 PHE A O 1
ATOM 1531 N N . THR A 1 193 ? 28.536 10.915 -38.436 1.00 90.69 193 THR A N 1
ATOM 1532 C CA . THR A 1 193 ? 28.948 12.215 -39.005 1.00 90.69 193 THR A CA 1
ATOM 1533 C C . THR A 1 193 ? 28.088 13.386 -38.514 1.00 90.69 193 THR A C 1
ATOM 1535 O O . THR A 1 193 ? 27.037 13.195 -37.907 1.00 90.69 193 THR A O 1
ATOM 1538 N N . GLU A 1 194 ? 28.482 14.624 -38.836 1.00 87.00 194 GLU A N 1
ATOM 1539 C CA . GLU A 1 194 ? 27.678 15.817 -38.519 1.00 87.00 194 GLU A CA 1
ATOM 1540 C C . GLU A 1 194 ? 26.295 15.802 -39.193 1.00 87.00 194 GLU A C 1
ATOM 1542 O O . GLU A 1 194 ? 25.301 16.174 -38.573 1.00 87.00 194 GLU A O 1
ATOM 1547 N N . ALA A 1 195 ? 26.203 15.300 -40.430 1.00 85.19 195 ALA A N 1
ATOM 1548 C CA . ALA A 1 195 ? 24.921 15.122 -41.113 1.00 85.19 195 ALA A CA 1
ATOM 1549 C C . ALA A 1 195 ? 24.028 14.112 -40.370 1.00 85.19 195 ALA A C 1
ATOM 1551 O O . ALA A 1 195 ? 22.835 14.350 -40.188 1.00 85.19 195 ALA A O 1
ATOM 1552 N N . THR A 1 196 ? 24.617 13.021 -39.868 1.00 87.31 196 THR A N 1
ATOM 1553 C CA . THR A 1 196 ? 23.913 12.018 -39.057 1.00 87.31 196 THR A CA 1
ATOM 1554 C C . THR A 1 196 ? 23.417 12.610 -37.736 1.00 87.31 196 THR A C 1
ATOM 1556 O O . THR A 1 196 ? 22.272 12.388 -37.351 1.00 87.31 196 THR A O 1
ATOM 1559 N N . ARG A 1 197 ? 24.228 13.442 -37.065 1.00 90.69 197 ARG A N 1
ATOM 1560 C CA . ARG A 1 197 ? 23.815 14.163 -35.848 1.00 90.69 197 ARG A CA 1
ATOM 1561 C C . ARG A 1 197 ? 22.626 15.091 -36.106 1.00 90.69 197 ARG A C 1
ATOM 1563 O O . ARG A 1 197 ? 21.687 15.115 -35.309 1.00 90.69 197 ARG A O 1
ATOM 1570 N N . GLN A 1 198 ? 22.625 15.830 -37.216 1.00 88.31 198 GLN A N 1
ATOM 1571 C CA . GLN A 1 198 ? 21.499 16.694 -37.599 1.00 88.31 198 GLN A CA 1
ATOM 1572 C C . GLN A 1 198 ? 20.223 15.892 -37.890 1.00 88.31 198 GLN A C 1
ATOM 1574 O O . GLN A 1 198 ? 19.135 16.290 -37.465 1.00 88.31 198 GLN A O 1
ATOM 1579 N N . LEU A 1 199 ? 20.356 14.743 -38.560 1.00 88.25 199 LEU A N 1
ATOM 1580 C CA . LEU A 1 199 ? 19.244 13.831 -38.821 1.00 88.25 199 LEU A CA 1
ATOM 1581 C C . LEU A 1 199 ? 18.640 13.299 -37.515 1.00 88.25 199 LEU A C 1
ATOM 1583 O O . LEU A 1 199 ? 17.446 13.477 -37.287 1.00 88.25 199 LEU A O 1
ATOM 1587 N N . LEU A 1 200 ? 19.465 12.735 -36.626 1.00 90.50 200 LEU A N 1
ATOM 1588 C CA . LEU A 1 200 ? 19.032 12.232 -35.317 1.00 90.50 200 LEU A CA 1
ATOM 1589 C C . LEU A 1 200 ? 18.354 13.327 -34.486 1.00 90.50 200 LEU A C 1
ATOM 1591 O O . LEU A 1 200 ? 17.286 13.109 -33.922 1.00 90.50 200 LEU A O 1
ATOM 1595 N N . THR A 1 201 ? 18.921 14.536 -34.472 1.00 90.69 201 THR A N 1
ATOM 1596 C CA . THR A 1 201 ? 18.327 15.697 -33.787 1.00 90.69 201 THR A CA 1
ATOM 1597 C C . THR A 1 201 ? 16.929 16.019 -34.328 1.00 90.69 201 THR A C 1
ATOM 1599 O O . THR A 1 201 ? 16.017 16.305 -33.554 1.00 90.69 201 THR A O 1
ATOM 1602 N N . SER A 1 202 ? 16.743 15.938 -35.648 1.00 89.56 202 SER A N 1
ATOM 1603 C CA . SER A 1 202 ? 15.453 16.192 -36.303 1.00 89.56 202 SER A CA 1
ATOM 1604 C C . SER A 1 202 ? 14.425 15.099 -35.996 1.00 89.56 202 SER A C 1
ATOM 1606 O O . SER A 1 202 ? 13.265 15.413 -35.728 1.00 89.56 202 SER A O 1
ATOM 1608 N N . ILE A 1 203 ? 14.851 13.829 -35.980 1.00 88.69 203 ILE A N 1
ATOM 1609 C CA . ILE A 1 203 ? 13.997 12.687 -35.621 1.00 88.69 203 ILE A CA 1
ATOM 1610 C C . ILE A 1 203 ? 13.523 12.816 -34.170 1.00 88.69 203 ILE A C 1
ATOM 1612 O O . ILE A 1 203 ? 12.322 12.739 -33.921 1.00 88.69 203 ILE A O 1
ATOM 1616 N N . LEU A 1 204 ? 14.432 13.086 -33.226 1.00 89.62 204 LEU A N 1
ATOM 1617 C CA . LEU A 1 204 ? 14.063 13.274 -31.822 1.00 89.62 204 LEU A CA 1
ATOM 1618 C C . LEU A 1 204 ? 13.123 14.469 -31.633 1.00 89.62 204 LEU A C 1
ATOM 1620 O O . LEU A 1 204 ? 12.142 14.372 -30.906 1.00 89.62 204 LEU A O 1
ATOM 1624 N N . LEU A 1 205 ? 13.374 15.599 -32.298 1.00 89.50 205 LEU A N 1
ATOM 1625 C CA . LEU A 1 205 ? 12.478 16.755 -32.210 1.00 89.50 205 LEU A CA 1
ATOM 1626 C C . LEU A 1 205 ? 11.052 16.404 -32.669 1.00 89.50 205 LEU A C 1
ATOM 1628 O O . LEU A 1 205 ? 10.073 16.779 -32.015 1.00 89.50 205 LEU A O 1
ATOM 1632 N N . MET A 1 206 ? 10.930 15.668 -33.775 1.00 89.06 206 MET A N 1
ATOM 1633 C CA . MET A 1 206 ? 9.647 15.195 -34.288 1.00 89.06 206 MET A CA 1
ATOM 1634 C C . MET A 1 206 ? 8.951 14.266 -33.286 1.00 89.06 206 MET A C 1
ATOM 1636 O O . MET A 1 206 ? 7.784 14.490 -32.968 1.00 89.06 206 MET A O 1
ATOM 1640 N N . THR A 1 207 ? 9.644 13.259 -32.752 1.00 88.25 207 THR A N 1
ATOM 1641 C CA . THR A 1 207 ? 9.035 12.261 -31.855 1.00 88.25 207 THR A CA 1
ATOM 1642 C C . THR A 1 207 ? 8.565 12.882 -30.546 1.00 88.25 207 THR A C 1
ATOM 1644 O O . THR A 1 207 ? 7.431 12.638 -30.135 1.00 88.25 207 THR A O 1
ATOM 1647 N N . LYS A 1 208 ? 9.352 13.793 -29.953 1.00 88.00 208 LYS A N 1
ATOM 1648 C CA . LYS A 1 208 ? 8.925 14.561 -28.769 1.00 88.00 208 LYS A CA 1
ATOM 1649 C C . LYS A 1 208 ? 7.700 15.424 -29.055 1.00 88.00 208 LYS A C 1
ATOM 1651 O O . LYS A 1 208 ? 6.823 15.530 -28.204 1.00 88.00 208 LYS A O 1
ATOM 1656 N N . THR A 1 209 ? 7.608 16.010 -30.251 1.00 86.00 209 THR A N 1
ATOM 1657 C CA . THR A 1 209 ? 6.437 16.805 -30.666 1.00 86.00 209 THR A CA 1
ATOM 1658 C C . THR A 1 209 ? 5.174 15.946 -30.790 1.00 86.00 209 THR A C 1
ATOM 1660 O O . THR A 1 209 ? 4.079 16.422 -30.496 1.00 86.00 209 THR A O 1
ATOM 1663 N N . LEU A 1 210 ? 5.325 14.678 -31.183 1.00 85.62 210 LEU A N 1
ATOM 1664 C CA . LEU A 1 210 ? 4.242 13.691 -31.253 1.00 85.62 210 LEU A CA 1
ATOM 1665 C C . LEU A 1 210 ? 3.922 13.034 -29.898 1.00 85.62 210 LEU A C 1
ATOM 1667 O O . LEU A 1 210 ? 2.960 12.276 -29.813 1.00 85.62 210 LEU A O 1
ATOM 1671 N N . GLY A 1 211 ? 4.691 13.327 -28.843 1.00 86.50 211 GLY A N 1
ATOM 1672 C CA . GLY A 1 211 ? 4.531 12.710 -27.524 1.00 86.50 211 GLY A CA 1
ATOM 1673 C C . GLY A 1 211 ? 5.003 11.254 -27.460 1.00 86.50 211 GLY A C 1
ATOM 1674 O O . GLY A 1 211 ? 4.509 10.505 -26.625 1.00 86.50 211 GLY A O 1
ATOM 1675 N N . ILE A 1 212 ? 5.926 10.857 -28.341 1.00 89.50 212 ILE A N 1
ATOM 1676 C CA . ILE A 1 212 ? 6.439 9.488 -28.462 1.00 89.50 212 ILE A CA 1
ATOM 1677 C C . ILE A 1 212 ? 7.818 9.394 -27.801 1.00 89.50 212 ILE A C 1
ATOM 1679 O O . ILE A 1 212 ? 8.679 10.259 -28.001 1.00 89.50 212 ILE A O 1
ATOM 1683 N N . HIS A 1 213 ? 8.029 8.337 -27.016 1.00 92.19 213 HIS A N 1
ATOM 1684 C CA . HIS A 1 213 ? 9.295 8.074 -26.337 1.00 92.19 213 HIS A CA 1
ATOM 1685 C C . HIS A 1 213 ? 10.378 7.589 -27.308 1.00 92.19 213 HIS A C 1
ATOM 1687 O O . HIS A 1 213 ? 10.095 7.153 -28.422 1.00 92.19 213 HIS A O 1
ATOM 1693 N N . THR A 1 214 ? 11.644 7.687 -26.902 1.00 93.25 214 THR A N 1
ATOM 1694 C CA . THR A 1 214 ? 12.789 7.381 -27.778 1.00 93.25 214 THR A CA 1
ATOM 1695 C C . THR A 1 214 ? 13.841 6.530 -27.078 1.00 93.25 214 THR A C 1
ATOM 1697 O O . THR A 1 214 ? 14.407 6.961 -26.062 1.00 93.25 214 THR A O 1
ATOM 1700 N N . ALA A 1 215 ? 14.163 5.396 -27.686 1.00 94.25 215 ALA A N 1
ATOM 1701 C CA . ALA A 1 215 ? 15.305 4.549 -27.388 1.00 94.25 215 ALA A CA 1
ATOM 1702 C C . ALA A 1 215 ? 16.325 4.596 -28.538 1.00 94.25 215 ALA A C 1
ATOM 1704 O O . ALA A 1 215 ? 16.006 4.999 -29.656 1.00 94.25 215 ALA A O 1
ATOM 1705 N N . ALA A 1 216 ? 17.570 4.235 -28.243 1.00 93.56 216 ALA A N 1
ATOM 1706 C CA . ALA A 1 216 ? 18.634 4.112 -29.229 1.00 93.56 216 ALA A CA 1
ATOM 1707 C C . ALA A 1 216 ? 19.406 2.819 -28.997 1.00 93.56 216 ALA A C 1
ATOM 1709 O O . ALA A 1 216 ? 19.891 2.578 -27.886 1.00 93.56 216 ALA A O 1
ATOM 1710 N N . GLU A 1 217 ? 19.552 2.032 -30.051 1.00 91.19 217 GLU A N 1
ATOM 1711 C CA . GLU A 1 217 ? 20.251 0.756 -30.045 1.00 91.19 217 GLU A CA 1
ATOM 1712 C C . GLU A 1 217 ? 21.605 0.849 -30.739 1.00 91.19 217 GLU A C 1
ATOM 1714 O O . GLU A 1 217 ? 21.918 1.804 -31.443 1.00 91.19 217 GLU A O 1
ATOM 1719 N N . GLY A 1 218 ? 22.473 -0.130 -30.485 1.00 89.00 218 GLY A N 1
ATOM 1720 C CA . GLY A 1 218 ? 23.790 -0.174 -31.118 1.00 89.00 218 GLY A CA 1
ATOM 1721 C C . GLY A 1 218 ? 24.755 0.937 -30.685 1.00 89.00 218 GLY A C 1
ATOM 1722 O O . GLY A 1 218 ? 25.732 1.184 -31.384 1.00 89.00 218 GLY A O 1
ATOM 1723 N N . VAL A 1 219 ? 24.555 1.587 -29.531 1.00 92.62 219 VAL A N 1
ATOM 1724 C CA . VAL A 1 219 ? 25.452 2.654 -29.047 1.00 92.62 219 VAL A CA 1
ATOM 1725 C C . VAL A 1 219 ? 26.805 2.067 -28.617 1.00 92.62 219 VAL A C 1
ATOM 1727 O O . VAL A 1 219 ? 26.888 1.255 -27.688 1.00 92.62 219 VAL A O 1
ATOM 1730 N N . GLN A 1 220 ? 27.892 2.483 -29.272 1.00 91.75 220 GLN A N 1
ATOM 1731 C CA . GLN A 1 220 ? 29.220 1.869 -29.130 1.00 91.75 220 GLN A CA 1
ATOM 1732 C C . GLN A 1 220 ? 30.207 2.717 -28.318 1.00 91.75 220 GLN A C 1
ATOM 1734 O O . GLN A 1 220 ? 31.072 2.154 -27.645 1.00 91.75 220 GLN A O 1
ATOM 1739 N N . THR A 1 221 ? 30.096 4.051 -28.357 1.00 91.19 221 THR A N 1
ATOM 1740 C CA . THR A 1 221 ? 31.074 4.969 -27.742 1.00 91.19 221 THR A CA 1
ATOM 1741 C C . THR A 1 221 ? 30.449 5.928 -26.726 1.00 91.19 221 THR A C 1
ATOM 1743 O O . THR A 1 221 ? 29.251 6.212 -26.749 1.00 91.19 221 THR A O 1
ATOM 1746 N N . GLU A 1 222 ? 31.275 6.468 -25.823 1.00 87.62 222 GLU A N 1
ATOM 1747 C CA . GLU A 1 222 ? 30.840 7.484 -24.853 1.00 87.62 222 GLU A CA 1
ATOM 1748 C C . GLU A 1 222 ? 30.434 8.799 -25.539 1.00 87.62 222 GLU A C 1
ATOM 1750 O O . GLU A 1 222 ? 29.478 9.440 -25.114 1.00 87.62 222 GLU A O 1
ATOM 1755 N N . GLU A 1 223 ? 31.077 9.150 -26.660 1.00 89.94 223 GLU A N 1
ATOM 1756 C CA . GLU A 1 223 ? 30.712 10.318 -27.472 1.00 89.94 223 GLU A CA 1
ATOM 1757 C C . GLU A 1 223 ? 29.280 10.209 -28.023 1.00 89.94 223 GLU A C 1
ATOM 1759 O O . GLU A 1 223 ? 28.512 11.172 -27.953 1.00 89.94 223 GLU A O 1
ATOM 1764 N N . GLN A 1 224 ? 28.904 9.032 -28.537 1.00 92.56 224 GLN A N 1
ATOM 1765 C CA . GLN A 1 224 ? 27.547 8.768 -29.023 1.00 92.56 224 GLN A CA 1
ATOM 1766 C C . GLN A 1 224 ? 26.528 8.860 -27.880 1.00 92.56 224 GLN A C 1
ATOM 1768 O O . GLN A 1 224 ? 25.505 9.534 -28.019 1.00 92.56 224 GLN A O 1
ATOM 1773 N N . ALA A 1 225 ? 26.827 8.252 -26.726 1.00 89.75 225 ALA A N 1
ATOM 1774 C CA . ALA A 1 225 ? 25.964 8.308 -25.547 1.00 89.75 225 ALA A CA 1
ATOM 1775 C C . ALA A 1 225 ? 25.772 9.748 -25.034 1.00 89.75 225 ALA A C 1
ATOM 1777 O O . ALA A 1 225 ? 24.652 10.167 -24.736 1.00 89.75 225 ALA A O 1
ATOM 1778 N N . ASP A 1 226 ? 26.844 10.539 -24.970 1.00 87.62 226 ASP A N 1
ATOM 1779 C CA . ASP A 1 226 ? 26.789 11.942 -24.559 1.00 87.62 226 ASP A CA 1
ATOM 1780 C C . ASP A 1 226 ? 26.005 12.814 -25.535 1.00 87.62 226 ASP A C 1
ATOM 1782 O O . ASP A 1 226 ? 25.266 13.704 -25.108 1.00 87.62 226 ASP A O 1
ATOM 1786 N N . PHE A 1 227 ? 26.129 12.566 -26.839 1.00 90.44 227 PHE A N 1
ATOM 1787 C CA . PHE A 1 227 ? 25.314 13.245 -27.839 1.00 90.44 227 PHE A CA 1
ATOM 1788 C C . PHE A 1 227 ? 23.825 12.934 -27.649 1.00 90.44 227 PHE A C 1
ATOM 1790 O O . PHE A 1 227 ? 23.029 13.865 -27.519 1.00 90.44 227 PHE A O 1
ATOM 1797 N N . LEU A 1 228 ? 23.457 11.652 -27.542 1.00 90.75 228 LEU A N 1
ATOM 1798 C CA . LEU A 1 228 ? 22.075 11.204 -27.332 1.00 90.75 228 LEU A CA 1
ATOM 1799 C C . LEU A 1 228 ? 21.456 11.818 -26.065 1.00 90.75 228 LEU A C 1
ATOM 1801 O O . LEU A 1 228 ? 20.336 12.331 -26.110 1.00 90.75 228 LEU A O 1
ATOM 1805 N N . ARG A 1 229 ? 22.208 11.871 -24.956 1.00 88.25 229 ARG A N 1
ATOM 1806 C CA . ARG A 1 229 ? 21.790 12.550 -23.712 1.00 88.25 229 ARG A CA 1
ATOM 1807 C C . ARG A 1 229 ? 21.508 14.042 -23.900 1.00 88.25 229 ARG A C 1
ATOM 1809 O O . ARG A 1 229 ? 20.602 14.573 -23.256 1.00 88.25 229 ARG A O 1
ATOM 1816 N N . ARG A 1 230 ? 22.289 14.732 -24.739 1.00 84.62 230 ARG A N 1
ATOM 1817 C CA . ARG A 1 230 ? 22.167 16.185 -24.979 1.00 84.62 230 ARG A CA 1
ATOM 1818 C C . ARG A 1 230 ? 20.958 16.539 -25.833 1.00 84.62 230 ARG A C 1
ATOM 1820 O O . ARG A 1 230 ? 20.338 17.568 -25.584 1.00 84.62 230 ARG A O 1
ATOM 1827 N N . ILE A 1 231 ? 20.636 15.705 -26.820 1.00 88.06 231 ILE A N 1
ATOM 1828 C CA . ILE A 1 231 ? 19.467 15.911 -27.688 1.00 88.06 231 ILE A CA 1
ATOM 1829 C C . ILE A 1 231 ? 18.167 15.348 -27.088 1.00 88.06 231 ILE A C 1
ATOM 1831 O O . ILE A 1 231 ? 17.098 15.558 -27.650 1.00 88.06 231 ILE A O 1
ATOM 1835 N N . GLY A 1 232 ? 18.237 14.697 -25.920 1.00 87.69 232 GLY A N 1
ATOM 1836 C CA . GLY A 1 232 ? 17.066 14.255 -25.157 1.00 87.69 232 GLY A CA 1
ATOM 1837 C C . GLY A 1 232 ? 16.583 12.836 -25.468 1.00 87.69 232 GLY A C 1
ATOM 1838 O O . GLY A 1 232 ? 15.403 12.546 -25.271 1.00 87.69 232 GLY A O 1
ATOM 1839 N N . CYS A 1 233 ? 17.467 11.948 -25.938 1.00 92.44 233 CYS A N 1
ATOM 1840 C CA . CYS A 1 233 ? 17.168 10.515 -26.014 1.00 92.44 233 CYS A CA 1
ATOM 1841 C C . CYS A 1 233 ? 16.942 9.963 -24.599 1.00 92.44 233 CYS A C 1
ATOM 1843 O O . CYS A 1 233 ? 17.640 10.363 -23.665 1.00 92.44 233 CYS A O 1
ATOM 1845 N N . GLU A 1 234 ? 15.979 9.060 -24.412 1.00 93.00 234 GLU A N 1
ATOM 1846 C CA . GLU A 1 234 ? 15.554 8.629 -23.072 1.00 93.00 234 GLU A CA 1
ATOM 1847 C C . GLU A 1 234 ? 16.234 7.344 -22.630 1.00 93.00 234 GLU A C 1
ATOM 1849 O O . GLU A 1 234 ? 16.646 7.230 -21.471 1.00 93.00 234 GLU A O 1
ATOM 1854 N N . LYS A 1 235 ? 16.342 6.384 -23.546 1.00 94.56 235 LYS A N 1
ATOM 1855 C CA . LYS A 1 235 ? 16.920 5.062 -23.314 1.00 94.56 235 LYS A CA 1
ATOM 1856 C C . LYS A 1 235 ? 18.060 4.814 -24.297 1.00 94.56 235 LYS A C 1
ATOM 1858 O O . LYS A 1 235 ? 18.063 5.371 -25.392 1.00 94.56 235 LYS A O 1
ATOM 1863 N N . MET A 1 236 ? 19.041 4.020 -23.882 1.00 94.12 236 MET A N 1
ATOM 1864 C CA . MET A 1 236 ? 20.173 3.618 -24.716 1.00 94.12 236 MET A CA 1
ATOM 1865 C C . MET A 1 236 ? 20.553 2.166 -24.429 1.00 94.12 236 MET A C 1
ATOM 1867 O O . MET A 1 236 ? 20.590 1.750 -23.265 1.00 94.12 236 MET A O 1
ATOM 1871 N N . GLN A 1 237 ? 20.905 1.440 -25.482 1.00 93.38 237 GLN A N 1
ATOM 1872 C CA . GLN A 1 237 ? 21.380 0.063 -25.449 1.00 93.38 237 GLN A CA 1
ATOM 1873 C C . GLN A 1 237 ? 22.577 -0.101 -26.393 1.00 93.38 237 GLN A C 1
ATOM 1875 O O . GLN A 1 237 ? 22.707 0.598 -27.397 1.00 93.38 237 GLN A O 1
ATOM 1880 N N . GLY A 1 238 ? 23.489 -1.013 -26.052 1.00 89.81 238 GLY A N 1
ATOM 1881 C CA . GLY A 1 238 ? 24.658 -1.320 -26.874 1.00 89.81 238 GLY A CA 1
ATOM 1882 C C . GLY A 1 238 ? 25.919 -1.663 -26.074 1.00 89.81 238 GLY A C 1
ATOM 1883 O O . GLY A 1 238 ? 25.892 -1.743 -24.838 1.00 89.81 238 GLY A O 1
ATOM 1884 N N . PRO A 1 239 ? 27.058 -1.877 -26.760 1.00 87.12 239 PRO A N 1
ATOM 1885 C CA . PRO A 1 239 ? 28.324 -2.255 -26.129 1.00 87.12 239 PRO A CA 1
ATOM 1886 C C . PRO A 1 239 ? 28.798 -1.304 -25.017 1.00 87.12 239 PRO A C 1
ATOM 1888 O O . PRO A 1 239 ? 29.274 -1.769 -23.972 1.00 87.12 239 PRO A O 1
ATOM 1891 N N . ILE A 1 240 ? 28.636 0.016 -25.192 1.00 85.44 240 ILE A N 1
ATOM 1892 C CA . ILE A 1 240 ? 29.033 0.984 -24.155 1.00 85.44 240 ILE A CA 1
ATOM 1893 C C . ILE A 1 240 ? 28.152 0.849 -22.911 1.00 85.44 240 ILE A C 1
ATOM 1895 O O . ILE A 1 240 ? 28.655 0.884 -21.789 1.00 85.44 240 ILE A O 1
ATOM 1899 N N . CYS A 1 241 ? 26.855 0.599 -23.099 1.00 83.88 241 CYS A N 1
ATOM 1900 C CA . CYS A 1 241 ? 25.885 0.414 -22.027 1.00 83.88 241 CYS A CA 1
ATOM 1901 C C . CYS A 1 241 ? 26.188 -0.846 -21.212 1.00 83.88 241 CYS A C 1
ATOM 1903 O O . CYS A 1 241 ? 26.175 -0.790 -19.985 1.00 83.88 241 CYS A O 1
ATOM 1905 N N . ARG A 1 242 ? 26.564 -1.957 -21.863 1.00 82.25 242 ARG A N 1
ATOM 1906 C CA . ARG A 1 242 ? 27.030 -3.172 -21.169 1.00 82.25 242 ARG A CA 1
ATOM 1907 C C . ARG A 1 242 ? 28.256 -2.910 -20.298 1.00 82.25 242 ARG A C 1
ATOM 1909 O O . ARG A 1 242 ? 28.349 -3.464 -19.207 1.00 82.25 242 ARG A O 1
ATOM 1916 N N . THR A 1 243 ? 29.177 -2.064 -20.757 1.00 77.94 243 THR A N 1
ATOM 1917 C CA . THR A 1 243 ? 30.363 -1.670 -19.980 1.00 77.94 243 THR A CA 1
ATOM 1918 C C . THR A 1 243 ? 29.983 -0.762 -18.810 1.00 77.94 243 THR A C 1
ATOM 1920 O O . THR A 1 243 ? 30.400 -1.018 -17.686 1.00 77.94 243 THR A O 1
ATOM 1923 N N . MET A 1 244 ? 29.129 0.239 -19.042 1.00 70.62 244 MET A N 1
ATOM 1924 C CA . MET A 1 244 ? 28.621 1.151 -18.006 1.00 70.62 244 MET A CA 1
ATOM 1925 C C . MET A 1 244 ? 27.747 0.446 -16.954 1.00 70.62 244 MET A C 1
ATOM 1927 O O . MET A 1 244 ? 27.657 0.911 -15.821 1.00 70.62 244 MET A O 1
ATOM 1931 N N . ALA A 1 245 ? 27.112 -0.671 -17.317 1.00 66.38 245 ALA A N 1
ATOM 1932 C CA . ALA A 1 245 ? 26.296 -1.488 -16.424 1.00 66.38 245 ALA A CA 1
ATOM 1933 C C . ALA A 1 245 ? 27.119 -2.425 -15.516 1.00 66.38 245 ALA A C 1
ATOM 1935 O O . ALA A 1 245 ? 26.567 -2.976 -14.560 1.00 66.38 245 ALA A O 1
ATOM 1936 N N . ARG A 1 246 ? 28.418 -2.632 -15.793 1.00 60.50 246 ARG A N 1
ATOM 1937 C CA . ARG A 1 246 ? 29.303 -3.451 -14.947 1.00 60.50 246 ARG A CA 1
ATOM 1938 C C . ARG A 1 246 ? 29.693 -2.689 -13.671 1.00 60.50 246 ARG A C 1
ATOM 1940 O O . ARG A 1 246 ? 29.867 -1.472 -13.716 1.00 60.50 246 ARG A O 1
ATOM 1947 N N . PRO A 1 247 ? 29.858 -3.380 -12.531 1.00 47.06 247 PRO A N 1
ATOM 1948 C CA . PRO A 1 247 ? 30.357 -2.752 -11.311 1.00 47.06 247 PRO A CA 1
ATOM 1949 C C . PRO A 1 247 ? 31.786 -2.234 -11.536 1.00 47.06 247 PRO A C 1
ATOM 1951 O O . PRO A 1 247 ? 32.639 -2.957 -12.048 1.00 47.06 247 PRO A O 1
ATOM 1954 N N . LEU A 1 248 ? 32.053 -0.987 -11.141 1.00 42.47 248 LEU A N 1
ATOM 1955 C CA . LEU A 1 248 ? 33.421 -0.478 -11.009 1.00 42.47 248 LEU A CA 1
ATOM 1956 C C . LEU A 1 248 ? 34.088 -1.211 -9.834 1.00 42.47 248 LEU A C 1
ATOM 1958 O O . LEU A 1 248 ? 33.517 -1.251 -8.743 1.00 42.47 248 LEU A O 1
ATOM 1962 N N . GLU A 1 249 ? 35.258 -1.809 -10.068 1.00 33.72 249 GLU A N 1
ATOM 1963 C CA . GLU A 1 249 ? 36.035 -2.513 -9.040 1.00 33.72 249 GLU A CA 1
ATOM 1964 C C . GLU A 1 249 ? 36.352 -1.614 -7.827 1.00 33.72 249 GLU A C 1
ATOM 1966 O O . GLU A 1 249 ? 36.426 -0.385 -7.919 1.00 33.72 249 GLU A O 1
ATOM 1971 N N . GLU A 1 250 ? 36.489 -2.266 -6.670 1.00 33.91 250 GLU A N 1
ATOM 1972 C CA . GLU A 1 250 ? 36.598 -1.700 -5.322 1.00 33.91 250 GLU A CA 1
ATOM 1973 C C . GLU A 1 250 ? 37.613 -0.548 -5.214 1.00 33.91 250 GLU A C 1
ATOM 1975 O O . GLU A 1 250 ? 38.820 -0.734 -5.351 1.00 33.91 250 GLU A O 1
ATOM 1980 N N . GLY A 1 251 ? 37.128 0.660 -4.898 1.00 32.50 251 GLY A N 1
ATOM 1981 C CA . GLY A 1 251 ? 38.009 1.798 -4.605 1.00 32.50 251 GLY A CA 1
ATOM 1982 C C . GLY A 1 251 ? 37.350 3.176 -4.519 1.00 32.50 251 GLY A C 1
ATOM 1983 O O . GLY A 1 251 ? 37.913 4.079 -3.905 1.00 32.50 251 GLY A O 1
ATOM 1984 N N . ALA A 1 252 ? 36.141 3.361 -5.056 1.00 29.06 252 ALA A N 1
ATOM 1985 C CA . ALA A 1 252 ? 35.390 4.609 -4.917 1.00 29.06 252 ALA A CA 1
ATOM 1986 C C . ALA A 1 252 ? 34.145 4.385 -4.049 1.00 29.06 252 ALA A C 1
ATOM 1988 O O . ALA A 1 252 ? 33.225 3.661 -4.426 1.00 29.06 252 ALA A O 1
ATOM 1989 N N . LEU A 1 253 ? 34.117 5.003 -2.868 1.00 32.59 253 LEU A N 1
ATOM 1990 C CA . LEU A 1 253 ? 32.972 5.004 -1.959 1.00 32.59 253 LEU A CA 1
ATOM 1991 C C . LEU A 1 253 ? 31.650 5.292 -2.712 1.00 32.59 253 LEU A C 1
ATOM 1993 O O . LEU A 1 253 ? 31.454 6.379 -3.252 1.00 32.59 253 LEU A O 1
ATOM 1997 N N . SER A 1 254 ? 30.712 4.337 -2.637 1.00 32.06 254 SER A N 1
ATOM 1998 C CA . SER A 1 254 ? 29.246 4.498 -2.752 1.00 32.06 254 SER A CA 1
ATOM 1999 C C . SER A 1 254 ? 28.546 4.577 -4.127 1.00 32.06 254 SER A C 1
ATOM 2001 O O . SER A 1 254 ? 27.760 5.492 -4.362 1.00 32.06 254 SER A O 1
ATOM 2003 N N . LYS A 1 255 ? 28.623 3.556 -4.992 1.00 35.12 255 LYS A N 1
ATOM 2004 C CA . LYS A 1 255 ? 27.490 3.281 -5.913 1.00 35.12 255 LYS A CA 1
ATOM 2005 C C . LYS A 1 255 ? 27.209 1.774 -6.042 1.00 35.12 255 LYS A C 1
ATOM 2007 O O . LYS A 1 255 ? 27.816 1.135 -6.892 1.00 35.12 255 LYS A O 1
ATOM 2012 N N . PRO A 1 256 ? 26.293 1.194 -5.235 1.00 39.03 256 PRO A N 1
ATOM 2013 C CA . PRO A 1 256 ? 25.769 -0.139 -5.525 1.00 39.03 256 PRO A CA 1
ATOM 2014 C C . PRO A 1 256 ? 24.965 -0.067 -6.831 1.00 39.03 256 PRO A C 1
ATOM 2016 O O . PRO A 1 256 ? 24.400 0.986 -7.131 1.00 39.03 256 PRO A O 1
ATOM 2019 N N . TYR A 1 257 ? 24.936 -1.151 -7.606 1.00 52.72 257 TYR A N 1
ATOM 2020 C CA . TYR A 1 257 ? 24.126 -1.323 -8.820 1.00 52.72 257 TYR A CA 1
ATOM 2021 C C . TYR A 1 257 ? 22.780 -0.584 -8.738 1.00 52.72 257 TYR A C 1
ATOM 2023 O O . TYR A 1 257 ? 21.997 -0.830 -7.821 1.00 52.72 257 TYR A O 1
ATOM 2031 N N . ARG A 1 258 ? 22.489 0.334 -9.666 1.00 69.31 258 ARG A N 1
ATOM 2032 C CA . ARG A 1 258 ? 21.271 1.156 -9.597 1.00 69.31 258 ARG A CA 1
ATOM 2033 C C . ARG A 1 258 ? 20.292 0.749 -10.696 1.00 69.31 258 ARG A C 1
ATOM 2035 O O . ARG A 1 258 ? 20.266 1.366 -11.755 1.00 69.31 258 ARG A O 1
ATOM 2042 N N . PHE A 1 259 ? 19.500 -0.291 -10.447 1.00 81.44 259 PHE A N 1
ATOM 2043 C CA . PHE A 1 259 ? 18.235 -0.465 -11.167 1.00 81.44 259 PHE A CA 1
ATOM 2044 C C . PHE A 1 259 ? 17.331 0.738 -10.857 1.00 81.44 259 PHE A C 1
ATOM 2046 O O . PHE A 1 259 ? 17.355 1.252 -9.735 1.00 81.44 259 PHE A O 1
ATOM 2053 N N . GLU A 1 260 ? 16.567 1.215 -11.836 1.00 84.56 260 GLU A N 1
ATOM 2054 C CA . GLU A 1 260 ? 15.506 2.183 -11.564 1.00 84.56 260 GLU A CA 1
ATOM 2055 C C . GLU A 1 260 ? 14.393 1.507 -10.766 1.00 84.56 260 GLU A C 1
ATOM 2057 O O . GLU A 1 260 ? 13.920 0.428 -11.130 1.00 84.56 260 GLU A O 1
ATOM 2062 N N . THR A 1 261 ? 13.940 2.163 -9.701 1.00 79.75 261 THR A N 1
ATOM 2063 C CA . THR A 1 261 ? 12.690 1.760 -9.044 1.00 79.75 261 THR A CA 1
ATOM 2064 C C . THR A 1 261 ? 11.499 2.048 -9.960 1.00 79.75 261 THR A C 1
ATOM 2066 O O . THR A 1 261 ? 11.588 2.869 -10.875 1.00 79.75 261 THR A O 1
ATOM 2069 N N . ARG A 1 262 ? 10.344 1.421 -9.710 1.00 76.12 262 ARG A N 1
ATOM 2070 C CA . ARG A 1 262 ? 9.146 1.671 -10.529 1.00 76.12 262 ARG A CA 1
ATOM 2071 C C . ARG A 1 262 ? 8.698 3.138 -10.484 1.00 76.12 262 ARG A C 1
ATOM 2073 O O . ARG A 1 262 ? 8.315 3.688 -11.514 1.00 76.12 262 ARG A O 1
ATOM 2080 N N . LEU A 1 263 ? 8.816 3.772 -9.316 1.00 73.94 263 LEU A N 1
ATOM 2081 C CA . LEU A 1 263 ? 8.553 5.199 -9.129 1.00 73.94 263 LEU A CA 1
ATOM 2082 C C . LEU A 1 263 ? 9.483 6.061 -9.998 1.00 73.94 263 LEU A C 1
ATOM 2084 O O . LEU A 1 263 ? 9.020 6.944 -10.717 1.00 73.94 263 LEU A O 1
ATOM 2088 N N . GLU A 1 264 ? 10.787 5.773 -9.973 1.00 81.50 264 GLU A N 1
ATOM 2089 C CA . GLU A 1 264 ? 11.770 6.472 -10.807 1.00 81.50 264 GLU A CA 1
ATOM 2090 C C . GLU A 1 264 ? 11.467 6.303 -12.297 1.00 81.50 264 GLU A C 1
ATOM 2092 O O . GLU A 1 264 ? 11.475 7.290 -13.027 1.00 81.50 264 GLU A O 1
ATOM 2097 N N . GLN A 1 265 ? 11.136 5.087 -12.743 1.00 81.50 265 GLN A N 1
ATOM 2098 C CA . GLN A 1 265 ? 10.816 4.814 -14.146 1.00 81.50 265 GLN A CA 1
ATOM 2099 C C . GLN A 1 265 ? 9.682 5.699 -14.659 1.00 81.50 265 GLN A C 1
ATOM 2101 O O . GLN A 1 265 ? 9.802 6.247 -15.748 1.00 81.50 265 GLN A O 1
ATOM 2106 N N . GLN A 1 266 ? 8.599 5.865 -13.896 1.00 77.75 266 GLN A N 1
ATOM 2107 C CA . GLN A 1 266 ? 7.465 6.694 -14.321 1.00 77.75 266 GLN A CA 1
ATOM 2108 C C . GLN A 1 266 ? 7.798 8.188 -14.319 1.00 77.75 266 GLN A C 1
ATOM 2110 O O . GLN A 1 266 ? 7.422 8.903 -15.249 1.00 77.75 266 GLN A O 1
ATOM 2115 N N . ILE A 1 267 ? 8.549 8.656 -13.319 1.00 85.31 267 ILE A N 1
ATOM 2116 C CA . ILE A 1 267 ? 9.006 10.049 -13.259 1.00 85.31 267 ILE A CA 1
ATOM 2117 C C . ILE A 1 267 ? 9.927 10.355 -14.448 1.00 85.31 267 ILE A C 1
ATOM 2119 O O . ILE A 1 267 ? 9.742 11.369 -15.122 1.00 85.31 267 ILE A O 1
ATOM 2123 N N . PHE A 1 268 ? 10.880 9.467 -14.750 1.00 88.06 268 PHE A N 1
ATOM 2124 C CA . PHE A 1 268 ? 11.788 9.632 -15.884 1.00 88.06 268 PHE A CA 1
ATOM 2125 C C . PHE A 1 268 ? 11.116 9.432 -17.235 1.00 88.06 268 PHE A C 1
ATOM 2127 O O . PHE A 1 268 ? 11.499 10.109 -18.180 1.00 88.06 268 PHE A O 1
ATOM 2134 N N . HIS A 1 269 ? 10.113 8.561 -17.329 1.00 84.94 269 HIS A N 1
ATOM 2135 C CA . HIS A 1 269 ? 9.292 8.417 -18.526 1.00 84.94 269 HIS A CA 1
ATOM 2136 C C . HIS A 1 269 ? 8.605 9.751 -18.846 1.00 84.94 269 HIS A C 1
ATOM 2138 O O . HIS A 1 269 ? 8.844 10.328 -19.900 1.00 84.94 269 HIS A O 1
ATOM 2144 N N . ARG A 1 270 ? 7.890 10.354 -17.887 1.00 85.50 270 ARG A N 1
ATOM 2145 C CA . ARG A 1 270 ? 7.257 11.670 -18.084 1.00 85.50 270 ARG A CA 1
ATOM 2146 C C . ARG A 1 270 ? 8.271 12.784 -18.360 1.00 85.50 270 ARG A C 1
ATOM 2148 O O . ARG A 1 270 ? 8.044 13.621 -19.230 1.00 85.50 270 ARG A O 1
ATOM 2155 N N . ALA A 1 271 ? 9.399 12.795 -17.646 1.00 87.56 271 ALA A N 1
ATOM 2156 C CA . ALA A 1 271 ? 10.459 13.772 -17.881 1.00 87.56 271 ALA A CA 1
ATOM 2157 C C . ALA A 1 271 ? 11.113 13.620 -19.265 1.00 87.56 271 ALA A C 1
ATOM 2159 O O . ALA A 1 271 ? 11.518 14.620 -19.862 1.00 87.56 271 ALA A O 1
ATOM 2160 N N . GLY A 1 272 ? 11.183 12.390 -19.775 1.00 86.00 272 GLY A N 1
ATOM 2161 C CA . GLY A 1 272 ? 11.789 12.029 -21.049 1.00 86.00 272 GLY A CA 1
ATOM 2162 C C . GLY A 1 272 ? 11.132 12.684 -22.261 1.00 86.00 272 GLY A C 1
ATOM 2163 O O . GLY A 1 272 ? 11.832 12.995 -23.220 1.00 86.00 272 GLY A O 1
ATOM 2164 N N . LEU A 1 273 ? 9.839 13.020 -22.192 1.00 87.56 273 LEU A N 1
ATOM 2165 C CA . LEU A 1 273 ? 9.129 13.756 -23.249 1.00 87.56 273 LEU A CA 1
ATOM 2166 C C . LEU A 1 273 ? 9.528 15.238 -23.351 1.00 87.56 273 LEU A C 1
ATOM 2168 O O . LEU A 1 273 ? 9.071 15.951 -24.245 1.00 87.56 273 LEU A O 1
ATOM 2172 N N . THR A 1 274 ? 10.383 15.736 -22.454 1.00 87.31 274 THR A N 1
ATOM 2173 C CA . THR A 1 274 ? 10.822 17.132 -22.501 1.00 87.31 274 THR A CA 1
ATOM 2174 C C . THR A 1 274 ? 11.705 17.382 -23.715 1.00 87.31 274 THR A C 1
ATOM 2176 O O . THR A 1 274 ? 12.792 16.822 -23.838 1.00 87.31 274 THR A O 1
ATOM 2179 N N . ASN A 1 275 ? 11.277 18.302 -24.578 1.00 86.25 275 ASN A N 1
ATOM 2180 C CA . ASN A 1 275 ? 12.101 18.752 -25.689 1.00 86.25 275 ASN A CA 1
ATOM 2181 C C . ASN A 1 275 ? 13.298 19.590 -25.190 1.00 86.25 275 ASN A C 1
ATOM 2183 O O . ASN A 1 275 ? 13.112 20.675 -24.634 1.00 86.25 275 ASN A O 1
ATOM 2187 N N . LEU A 1 276 ? 14.515 19.084 -25.416 1.00 85.38 276 LEU A N 1
ATOM 2188 C CA . LEU A 1 276 ? 15.787 19.770 -25.141 1.00 85.38 276 LEU A CA 1
ATOM 2189 C C . LEU A 1 276 ? 16.427 20.388 -26.391 1.00 85.38 276 LEU A C 1
ATOM 2191 O O . LEU A 1 276 ? 17.350 21.202 -26.274 1.00 85.38 276 LEU A O 1
ATOM 2195 N N . VAL A 1 277 ? 15.932 20.030 -27.577 1.00 85.31 277 VAL A N 1
ATOM 2196 C CA . VAL A 1 277 ? 16.358 20.583 -28.862 1.00 85.31 277 VAL A CA 1
ATOM 2197 C C . VAL A 1 277 ? 15.670 21.936 -29.044 1.00 85.31 277 VAL A C 1
ATOM 2199 O O . VAL A 1 277 ? 14.637 22.064 -29.702 1.00 85.31 277 VAL A O 1
ATOM 2202 N N . THR A 1 278 ? 16.220 22.951 -28.381 1.00 83.69 278 THR A N 1
ATOM 2203 C CA . THR A 1 278 ? 15.711 24.324 -28.396 1.00 83.69 278 THR A CA 1
ATOM 2204 C C . THR A 1 278 ? 16.851 25.335 -28.512 1.00 83.69 278 THR A C 1
ATOM 2206 O O . THR A 1 278 ? 17.965 25.114 -28.029 1.00 83.69 278 THR A O 1
ATOM 2209 N N . ASP A 1 279 ? 16.550 26.498 -29.092 1.00 82.62 279 ASP A N 1
ATOM 2210 C CA . ASP A 1 279 ? 17.486 27.631 -29.143 1.00 82.62 279 ASP A CA 1
ATOM 2211 C C . ASP A 1 279 ? 17.677 28.295 -27.767 1.00 82.62 279 ASP A C 1
ATOM 2213 O O . ASP A 1 279 ? 18.607 29.072 -27.550 1.00 82.62 279 ASP A O 1
ATOM 2217 N N . THR A 1 280 ? 16.810 27.977 -26.803 1.00 85.06 280 THR A N 1
ATOM 2218 C CA . THR A 1 280 ? 16.905 28.460 -25.426 1.00 85.06 280 THR A CA 1
ATOM 2219 C C . THR A 1 280 ? 17.876 27.601 -24.603 1.00 85.06 280 THR A C 1
ATOM 2221 O O . THR A 1 280 ? 17.823 26.372 -24.678 1.00 85.06 280 THR A O 1
ATOM 2224 N N . PRO A 1 281 ? 18.744 28.198 -23.767 1.00 89.19 281 PRO A N 1
ATOM 2225 C CA . PRO A 1 281 ? 19.564 27.460 -22.806 1.00 89.19 281 PRO A CA 1
ATOM 2226 C C . PRO A 1 281 ? 18.677 26.685 -21.821 1.00 89.19 281 PRO A C 1
ATOM 2228 O O . PRO A 1 281 ? 18.114 27.279 -20.903 1.00 89.19 281 PRO A O 1
ATOM 2231 N N . THR A 1 282 ? 18.559 25.367 -22.005 1.00 91.38 282 THR A N 1
ATOM 2232 C CA . THR A 1 282 ? 17.610 24.508 -21.275 1.00 91.38 282 THR A CA 1
ATOM 2233 C C . THR A 1 282 ? 18.313 23.314 -20.627 1.00 91.38 282 THR A C 1
ATOM 2235 O O . THR A 1 282 ? 19.189 22.692 -21.233 1.00 91.38 282 THR A O 1
ATOM 2238 N N . ALA A 1 283 ? 17.912 22.971 -19.402 1.00 92.00 283 ALA A N 1
ATOM 2239 C CA . ALA A 1 283 ? 18.425 21.832 -18.646 1.00 92.00 283 ALA A CA 1
ATOM 2240 C C . ALA A 1 283 ? 17.322 21.111 -17.854 1.00 92.00 283 ALA A C 1
ATOM 2242 O O . ALA A 1 283 ? 16.272 21.685 -17.566 1.00 92.00 283 ALA A O 1
ATOM 2243 N N . LEU A 1 284 ? 17.572 19.853 -17.485 1.00 92.31 284 LEU A N 1
ATOM 2244 C CA . LEU A 1 284 ? 16.736 19.081 -16.562 1.00 92.31 284 LEU A CA 1
ATOM 2245 C C . LEU A 1 284 ? 17.439 18.933 -15.219 1.00 92.31 284 LEU A C 1
ATOM 2247 O O . LEU A 1 284 ? 18.607 18.549 -15.164 1.00 92.31 284 LEU A O 1
ATOM 2251 N N . PHE A 1 285 ? 16.707 19.194 -14.145 1.00 92.31 285 PHE A N 1
ATOM 2252 C CA . PHE A 1 285 ? 17.171 19.093 -12.770 1.00 92.31 285 PHE A CA 1
ATOM 2253 C C . PHE A 1 285 ? 16.387 18.003 -12.044 1.00 92.31 285 PHE A C 1
ATOM 2255 O O . PHE A 1 285 ? 15.162 18.011 -12.090 1.00 92.31 285 PHE A O 1
ATOM 2262 N N . SER A 1 286 ? 17.070 17.097 -11.348 1.00 90.50 286 SER A N 1
ATOM 2263 C CA . SER A 1 286 ? 16.471 16.276 -10.297 1.00 90.50 286 SER A CA 1
ATOM 2264 C C . SER A 1 286 ? 16.470 17.024 -8.973 1.00 90.50 286 SER A C 1
ATOM 2266 O O . SER A 1 286 ? 17.415 17.746 -8.666 1.00 90.50 286 SER A O 1
ATOM 2268 N N . ASP A 1 287 ? 15.440 16.803 -8.180 1.00 89.44 287 ASP A N 1
ATOM 2269 C CA . ASP A 1 287 ? 15.181 17.457 -6.909 1.00 89.44 287 ASP A CA 1
ATOM 2270 C C . ASP A 1 287 ? 14.815 16.396 -5.874 1.00 89.44 287 ASP A C 1
ATOM 2272 O O . ASP A 1 287 ? 13.786 15.740 -6.014 1.00 89.44 287 ASP A O 1
ATOM 2276 N N . ASP A 1 288 ? 15.653 16.220 -4.854 1.00 82.62 288 ASP A N 1
ATOM 2277 C CA . ASP A 1 288 ? 15.441 15.245 -3.773 1.00 82.62 288 ASP A CA 1
ATOM 2278 C C . ASP A 1 288 ? 14.654 15.821 -2.569 1.00 82.62 288 ASP A C 1
ATOM 2280 O O . ASP A 1 288 ? 14.635 15.251 -1.476 1.00 82.62 288 ASP A O 1
ATOM 2284 N N . GLY A 1 289 ? 14.030 16.990 -2.750 1.00 78.12 289 GLY A N 1
ATOM 2285 C CA . GLY A 1 289 ? 13.341 17.754 -1.712 1.00 78.12 289 GLY A CA 1
ATOM 2286 C C . GLY A 1 289 ? 14.259 18.691 -0.924 1.00 78.12 289 GLY A C 1
ATOM 2287 O O . GLY A 1 289 ? 13.776 19.672 -0.363 1.00 78.12 289 GLY A O 1
ATOM 2288 N N . ASN A 1 290 ? 15.573 18.457 -0.937 1.00 75.94 290 ASN A N 1
ATOM 2289 C CA . ASN A 1 290 ? 16.559 19.294 -0.252 1.00 75.94 290 ASN A CA 1
ATOM 2290 C C . ASN A 1 290 ? 17.477 20.017 -1.246 1.00 75.94 290 ASN A C 1
ATOM 2292 O O . ASN A 1 290 ? 17.686 21.222 -1.123 1.00 75.94 290 ASN A O 1
ATOM 2296 N N . HIS A 1 291 ? 17.972 19.312 -2.261 1.00 81.50 291 HIS A N 1
ATOM 2297 C CA . HIS A 1 291 ? 18.948 19.787 -3.232 1.00 81.50 291 HIS A CA 1
ATOM 2298 C C . HIS A 1 291 ? 18.477 19.563 -4.668 1.00 81.50 291 HIS A C 1
ATOM 2300 O O . HIS A 1 291 ? 17.813 18.584 -5.004 1.00 81.50 291 HIS A O 1
ATOM 2306 N N . LEU A 1 292 ? 18.900 20.481 -5.533 1.00 87.50 292 LEU A N 1
ATOM 2307 C CA . LEU A 1 292 ? 18.719 20.420 -6.976 1.00 87.50 292 LEU A CA 1
ATOM 2308 C C . LEU A 1 292 ? 20.017 19.933 -7.633 1.00 87.50 292 LEU A C 1
ATOM 2310 O O . LEU A 1 292 ? 21.099 20.421 -7.314 1.00 87.50 292 LEU A O 1
ATOM 2314 N N . HIS A 1 293 ? 19.907 19.003 -8.578 1.00 88.75 293 HIS A N 1
ATOM 2315 C CA . HIS A 1 293 ? 21.031 18.406 -9.298 1.00 88.75 293 HIS A CA 1
ATOM 2316 C C . HIS A 1 293 ? 20.737 18.350 -10.801 1.00 88.75 293 HIS A C 1
ATOM 2318 O O . HIS A 1 293 ? 19.732 17.790 -11.226 1.00 88.75 293 HIS A O 1
ATOM 2324 N N . ILE A 1 294 ? 21.626 18.890 -11.628 1.00 89.50 294 ILE A N 1
ATOM 2325 C CA . ILE A 1 294 ? 21.507 18.909 -13.089 1.00 89.50 294 ILE A CA 1
ATOM 2326 C C . ILE A 1 294 ? 21.734 17.497 -13.640 1.00 89.50 294 ILE A C 1
ATOM 2328 O O . ILE A 1 294 ? 22.812 16.926 -13.473 1.00 89.50 294 ILE A O 1
ATOM 2332 N N . LEU A 1 295 ? 20.730 16.941 -14.316 1.00 87.62 295 LEU A N 1
ATOM 2333 C CA . LEU A 1 295 ? 20.795 15.636 -14.983 1.00 87.62 295 LEU A CA 1
ATOM 2334 C C . LEU A 1 295 ? 21.370 15.744 -16.395 1.00 87.62 295 LEU A C 1
ATOM 2336 O O . LEU A 1 295 ? 22.261 14.991 -16.770 1.00 87.62 295 LEU A O 1
ATOM 2340 N N . THR A 1 296 ? 20.854 16.685 -17.185 1.00 89.19 296 THR A N 1
ATOM 2341 C CA . THR A 1 296 ? 21.315 16.949 -18.552 1.00 89.19 296 THR A CA 1
ATOM 2342 C C . THR A 1 296 ? 21.050 18.403 -18.919 1.00 89.19 296 THR A C 1
ATOM 2344 O O . THR A 1 296 ? 20.220 19.073 -18.301 1.00 89.19 296 THR A O 1
ATOM 2347 N N . ALA A 1 297 ? 21.758 18.893 -19.929 1.00 89.12 297 ALA A N 1
ATOM 2348 C CA . ALA A 1 297 ? 21.648 20.256 -20.416 1.00 89.12 297 ALA A CA 1
ATOM 2349 C C . ALA A 1 297 ? 21.967 20.307 -21.912 1.00 89.12 297 ALA A C 1
ATOM 2351 O O . ALA A 1 297 ? 22.911 19.648 -22.364 1.00 89.12 297 ALA A O 1
ATOM 2352 N N . ASN A 1 298 ? 21.209 21.107 -22.663 1.00 88.50 298 ASN A N 1
ATOM 2353 C CA . ASN A 1 298 ? 21.459 21.302 -24.087 1.00 88.50 298 ASN A CA 1
ATOM 2354 C C . ASN A 1 298 ? 22.741 22.123 -24.333 1.00 88.50 298 ASN A C 1
ATOM 2356 O O . ASN A 1 298 ? 23.331 22.700 -23.412 1.00 88.50 298 ASN A O 1
ATOM 2360 N N . ALA A 1 299 ? 23.194 22.177 -25.590 1.00 85.38 299 ALA A N 1
ATOM 2361 C CA . ALA A 1 299 ? 24.454 22.833 -25.951 1.00 85.38 299 ALA A CA 1
ATOM 2362 C C . ALA A 1 299 ? 24.496 24.315 -25.530 1.00 85.38 299 ALA A C 1
ATOM 2364 O O . ALA A 1 299 ? 25.516 24.797 -25.037 1.00 85.38 299 ALA A O 1
ATOM 2365 N N . ASN A 1 300 ? 23.369 25.021 -25.651 1.00 87.56 300 ASN A N 1
ATOM 2366 C CA . ASN A 1 300 ? 23.251 26.430 -25.278 1.00 87.56 300 ASN A CA 1
ATOM 2367 C C . ASN A 1 300 ? 23.441 26.646 -23.768 1.00 87.56 300 ASN A C 1
ATOM 2369 O O . ASN A 1 300 ? 24.168 27.552 -23.363 1.00 87.56 300 ASN A O 1
ATOM 2373 N N . TYR A 1 301 ? 22.862 25.782 -22.930 1.00 88.19 301 TYR A N 1
ATOM 2374 C CA . TYR A 1 301 ? 23.040 25.835 -21.476 1.00 88.19 301 TYR A CA 1
ATOM 2375 C C . TYR A 1 301 ? 24.483 25.523 -21.062 1.00 88.19 301 TYR A C 1
ATOM 2377 O O . TYR A 1 301 ? 25.053 26.220 -20.225 1.00 88.19 301 TYR A O 1
ATOM 2385 N N . GLN A 1 302 ? 25.120 24.524 -21.679 1.00 84.88 302 GLN A N 1
ATOM 2386 C CA . GLN A 1 302 ? 26.525 24.203 -21.393 1.00 84.88 302 GLN A CA 1
ATOM 2387 C C . GLN A 1 302 ? 27.472 25.341 -21.794 1.00 84.88 302 GLN A C 1
ATOM 2389 O O . GLN A 1 302 ? 28.385 25.676 -21.041 1.00 84.88 302 GLN A O 1
ATOM 2394 N N . ASN A 1 303 ? 27.229 25.989 -22.936 1.00 83.31 303 ASN A N 1
ATOM 2395 C CA . ASN A 1 303 ? 27.987 27.173 -23.341 1.00 83.31 303 ASN A CA 1
ATOM 2396 C C . ASN A 1 303 ? 27.847 28.308 -22.314 1.00 83.31 303 ASN A C 1
ATOM 2398 O O . ASN A 1 303 ? 28.830 28.969 -21.986 1.00 83.31 303 ASN A O 1
ATOM 2402 N N . MET A 1 304 ? 26.653 28.495 -21.746 1.00 79.00 304 MET A N 1
ATOM 2403 C CA . MET A 1 304 ? 26.427 29.461 -20.667 1.00 79.00 304 MET A CA 1
ATOM 2404 C C . MET A 1 304 ? 27.161 29.110 -19.368 1.00 79.00 304 MET A C 1
ATOM 2406 O O . MET A 1 304 ? 27.690 30.006 -18.705 1.00 79.00 304 MET A O 1
ATOM 2410 N N . LEU A 1 305 ? 27.244 27.827 -19.016 1.00 77.44 305 LEU A N 1
ATOM 2411 C CA . LEU A 1 305 ? 28.035 27.372 -17.872 1.00 77.44 305 LEU A CA 1
ATOM 2412 C C . LEU A 1 305 ? 29.535 27.632 -18.085 1.00 77.44 305 LEU A C 1
ATOM 2414 O O . LEU A 1 305 ? 30.185 28.180 -17.197 1.00 77.44 305 LEU A O 1
ATOM 2418 N N . ARG A 1 306 ? 30.062 27.361 -19.287 1.00 76.81 306 ARG A N 1
ATOM 2419 C CA . ARG A 1 306 ? 31.466 27.639 -19.648 1.00 76.81 306 ARG A CA 1
ATOM 2420 C C . ARG A 1 306 ? 31.808 29.123 -19.601 1.00 76.81 306 ARG A C 1
ATOM 2422 O O . ARG A 1 306 ? 32.840 29.505 -19.058 1.00 76.81 306 ARG A O 1
ATOM 2429 N N . LEU A 1 307 ? 30.911 29.981 -20.094 1.00 70.00 307 LEU A N 1
ATOM 2430 C CA . LEU A 1 307 ? 31.036 31.440 -19.961 1.00 70.00 307 LEU A CA 1
ATOM 2431 C C . LEU A 1 307 ? 31.025 31.913 -18.497 1.00 70.00 307 LEU A C 1
ATOM 2433 O O . LEU A 1 307 ? 31.429 33.041 -18.220 1.00 70.00 307 LEU A O 1
ATOM 2437 N N . SER A 1 308 ? 30.570 31.060 -17.577 1.00 65.56 308 SER A N 1
ATOM 2438 C CA . SER A 1 308 ? 30.564 31.286 -16.131 1.00 65.56 308 SER A CA 1
ATOM 2439 C C . SER A 1 308 ? 31.727 30.584 -15.406 1.00 65.56 308 SER A C 1
ATOM 2441 O O . SER A 1 308 ? 31.736 30.581 -14.178 1.00 65.56 308 SER A O 1
ATOM 2443 N N . HIS A 1 309 ? 32.712 30.058 -16.151 1.00 67.25 309 HIS A N 1
ATOM 2444 C CA . HIS A 1 309 ? 33.887 29.302 -15.685 1.00 67.25 309 HIS A CA 1
ATOM 2445 C C . HIS A 1 309 ? 33.605 27.903 -15.110 1.00 67.25 309 HIS A C 1
ATOM 2447 O O . HIS A 1 309 ? 34.334 27.448 -14.233 1.00 67.25 309 HIS A O 1
ATOM 2453 N N . PHE A 1 310 ? 32.572 27.213 -15.602 1.00 73.12 310 PHE A N 1
ATOM 2454 C CA . PHE A 1 310 ? 32.348 25.795 -15.297 1.00 73.12 310 PHE A CA 1
ATOM 2455 C C . PHE A 1 310 ? 32.635 24.939 -16.530 1.00 73.12 310 PHE A C 1
ATOM 2457 O O . PHE A 1 310 ? 31.975 25.104 -17.560 1.00 73.12 310 PHE A O 1
ATOM 2464 N N . ASP A 1 311 ? 33.593 24.014 -16.430 1.00 70.88 311 ASP A N 1
ATOM 2465 C CA . ASP A 1 311 ? 34.053 23.227 -17.577 1.00 70.88 311 ASP A CA 1
ATOM 2466 C C . ASP A 1 311 ? 33.186 21.977 -17.804 1.00 70.88 311 ASP A C 1
ATOM 2468 O O . ASP A 1 311 ? 33.093 21.470 -18.929 1.00 70.88 311 ASP A O 1
ATOM 2472 N N . SER A 1 312 ? 32.472 21.518 -16.767 1.00 77.88 312 SER A N 1
ATOM 2473 C CA . SER A 1 312 ? 31.572 20.361 -16.833 1.00 77.88 312 SER A CA 1
ATOM 2474 C C . SER A 1 312 ? 30.294 20.502 -15.990 1.00 77.88 312 SER A C 1
ATOM 2476 O O . SER A 1 312 ? 30.214 21.282 -15.040 1.00 77.88 312 SER A O 1
ATOM 2478 N N . LEU A 1 313 ? 29.283 19.678 -16.300 1.00 80.38 313 LEU A N 1
ATOM 2479 C CA . LEU A 1 313 ? 28.074 19.553 -15.470 1.00 80.38 313 LEU A CA 1
ATOM 2480 C C . LEU A 1 313 ? 28.378 18.990 -14.073 1.00 80.38 313 LEU A C 1
ATOM 2482 O O . LEU A 1 313 ? 27.696 19.333 -13.111 1.00 80.38 313 LEU A O 1
ATOM 2486 N N . GLN A 1 314 ? 29.405 18.145 -13.947 1.00 80.38 314 GLN A N 1
ATOM 2487 C CA . GLN A 1 314 ? 29.811 17.565 -12.664 1.00 80.38 314 GLN A CA 1
ATOM 2488 C C . GLN A 1 314 ? 30.345 18.641 -11.713 1.00 80.38 314 GLN A C 1
ATOM 2490 O O . GLN A 1 314 ? 29.957 18.677 -10.545 1.00 80.38 314 GLN A O 1
ATOM 2495 N N . GLU A 1 315 ? 31.170 19.558 -12.220 1.00 80.06 315 GLU A N 1
ATOM 2496 C CA . GLU A 1 315 ? 31.643 20.718 -11.457 1.00 80.06 315 GLU A CA 1
ATOM 2497 C C . GLU A 1 315 ? 30.492 21.646 -11.064 1.00 80.06 315 GLU A C 1
ATOM 2499 O O . GLU A 1 315 ? 30.406 22.060 -9.906 1.00 80.06 315 GLU A O 1
ATOM 2504 N N . ALA A 1 316 ? 29.567 21.912 -11.993 1.00 81.56 316 ALA A N 1
ATOM 2505 C CA . ALA A 1 316 ? 28.383 22.719 -11.712 1.00 81.56 316 ALA A CA 1
ATOM 2506 C C . ALA A 1 316 ? 27.529 22.107 -10.583 1.00 81.56 316 ALA A C 1
ATOM 2508 O O . ALA A 1 316 ? 27.117 22.816 -9.668 1.00 81.56 316 ALA A O 1
ATOM 2509 N N . ASN A 1 317 ? 27.319 20.786 -10.594 1.00 85.81 317 ASN A N 1
ATOM 2510 C CA . ASN A 1 317 ? 26.574 20.082 -9.547 1.00 85.81 317 ASN A CA 1
ATOM 2511 C C . ASN A 1 317 ? 27.280 20.087 -8.188 1.00 85.81 317 ASN A C 1
ATOM 2513 O O . ASN A 1 317 ? 26.617 20.234 -7.164 1.00 85.81 317 ASN A O 1
ATOM 2517 N N . LYS A 1 318 ? 28.612 19.965 -8.157 1.00 82.19 318 LYS A N 1
ATOM 2518 C CA . LYS A 1 318 ? 29.376 20.077 -6.907 1.00 82.19 318 LYS A CA 1
ATOM 2519 C C . LYS A 1 318 ? 29.186 21.456 -6.271 1.00 82.19 318 LYS A C 1
ATOM 2521 O O . LYS A 1 318 ? 28.922 21.555 -5.078 1.00 82.19 318 LYS A O 1
ATOM 2526 N N . LEU A 1 319 ? 29.259 22.510 -7.077 1.00 75.06 319 LEU A N 1
ATOM 2527 C CA . LEU A 1 319 ? 29.097 23.879 -6.597 1.00 75.06 319 LEU A CA 1
ATOM 2528 C C . LEU A 1 319 ? 27.670 24.213 -6.177 1.00 75.06 319 LEU A C 1
ATOM 2530 O O . LEU A 1 319 ? 27.508 24.989 -5.242 1.00 75.06 319 LEU A O 1
ATOM 2534 N N . LEU A 1 320 ? 26.649 23.615 -6.806 1.00 79.81 320 LEU A N 1
ATOM 2535 C CA . LEU A 1 320 ? 25.260 23.752 -6.351 1.00 79.81 320 LEU A CA 1
ATOM 2536 C C . LEU A 1 320 ? 25.108 23.338 -4.882 1.00 79.81 320 LEU A C 1
ATOM 2538 O O . LEU A 1 320 ? 24.384 24.003 -4.152 1.00 79.81 320 LEU A O 1
ATOM 2542 N N . LEU A 1 321 ? 25.824 22.303 -4.429 1.00 78.31 321 LEU A N 1
ATOM 2543 C CA . LEU A 1 321 ? 25.816 21.873 -3.025 1.00 78.31 321 LEU A CA 1
ATOM 2544 C C . LEU A 1 321 ? 26.550 22.862 -2.105 1.00 78.31 321 LEU A C 1
ATOM 2546 O O . LEU A 1 321 ? 26.133 23.074 -0.970 1.00 78.31 321 LEU A O 1
ATOM 2550 N N . GLU A 1 322 ? 27.606 23.502 -2.603 1.00 76.25 322 GLU A N 1
ATOM 2551 C CA . GLU A 1 322 ? 28.461 24.440 -1.860 1.00 76.25 322 GLU A CA 1
ATOM 2552 C C . GLU A 1 322 ? 27.939 25.896 -1.870 1.00 76.25 322 GLU A C 1
ATOM 2554 O O . GLU A 1 322 ? 28.602 26.800 -1.354 1.00 76.25 322 GLU A O 1
ATOM 2559 N N . LEU A 1 323 ? 26.755 26.153 -2.444 1.00 72.81 323 LEU A N 1
ATOM 2560 C CA . LEU A 1 323 ? 26.163 27.493 -2.479 1.00 72.81 323 LEU A CA 1
ATOM 2561 C C . LEU A 1 323 ? 25.900 28.052 -1.062 1.00 72.81 323 LEU A C 1
ATOM 2563 O O . LEU A 1 323 ? 25.559 27.309 -0.142 1.00 72.81 323 LEU A O 1
ATOM 2567 N N . PRO A 1 324 ? 25.985 29.383 -0.863 1.00 68.62 324 PRO A N 1
ATOM 2568 C CA . PRO A 1 324 ? 25.562 30.019 0.383 1.00 68.62 324 PRO A CA 1
ATOM 2569 C C . PRO A 1 324 ? 24.105 29.683 0.741 1.00 68.62 324 PRO A C 1
ATOM 2571 O O . PRO A 1 324 ? 23.238 29.683 -0.134 1.00 68.62 324 PRO A O 1
ATOM 2574 N N . GLN A 1 325 ? 23.813 29.500 2.036 1.00 67.44 325 GLN A N 1
ATOM 2575 C CA . GLN A 1 325 ? 22.482 29.119 2.546 1.00 67.44 325 GLN A CA 1
ATOM 2576 C C . GLN A 1 325 ? 21.350 30.022 2.020 1.00 67.44 325 GLN A C 1
ATOM 2578 O O . GLN A 1 325 ? 20.275 29.538 1.684 1.00 67.44 325 GLN A O 1
ATOM 2583 N N . VAL A 1 326 ? 21.602 31.325 1.860 1.00 62.72 326 VAL A N 1
ATOM 2584 C CA . VAL A 1 326 ? 20.623 32.284 1.311 1.00 62.72 326 VAL A CA 1
ATOM 2585 C C . VAL A 1 326 ? 20.226 31.948 -0.134 1.00 62.72 326 VAL A C 1
ATOM 2587 O O . VAL A 1 326 ? 19.061 32.075 -0.503 1.00 62.72 326 VAL A O 1
ATOM 2590 N N . ILE A 1 327 ? 21.174 31.493 -0.958 1.00 71.12 327 ILE A N 1
ATOM 2591 C CA . ILE A 1 327 ? 20.906 31.094 -2.347 1.00 71.12 327 ILE A CA 1
ATOM 2592 C C . ILE A 1 327 ? 20.172 29.749 -2.373 1.00 71.12 327 ILE A C 1
ATOM 2594 O O . ILE A 1 327 ? 19.222 29.601 -3.141 1.00 71.12 327 ILE A O 1
ATOM 2598 N N . HIS A 1 328 ? 20.544 28.814 -1.490 1.00 76.94 328 HIS A N 1
ATOM 2599 C CA . HIS A 1 328 ? 19.833 27.542 -1.313 1.00 76.94 328 HIS A CA 1
ATOM 2600 C C . HIS A 1 328 ? 18.359 27.745 -0.961 1.00 76.94 328 HIS A C 1
ATOM 2602 O O . HIS A 1 328 ? 17.496 27.177 -1.623 1.00 76.94 328 HIS A O 1
ATOM 2608 N N . VAL A 1 329 ? 18.053 28.614 0.010 1.00 72.25 329 VAL A N 1
ATOM 2609 C CA . VAL A 1 329 ? 16.665 28.924 0.403 1.00 72.25 329 VAL A CA 1
ATOM 2610 C C . VAL A 1 329 ? 15.865 29.481 -0.777 1.00 72.25 329 VAL A C 1
ATOM 2612 O O . VAL A 1 329 ? 14.719 29.086 -0.980 1.00 72.25 329 VAL A O 1
ATOM 2615 N N . ARG A 1 330 ? 16.464 30.350 -1.601 1.00 76.31 330 ARG A N 1
ATOM 2616 C CA . ARG A 1 330 ? 15.796 30.923 -2.783 1.00 76.31 330 ARG A CA 1
ATOM 2617 C C . ARG A 1 330 ? 15.570 29.895 -3.891 1.00 76.31 330 ARG A C 1
ATOM 2619 O O . ARG A 1 330 ? 14.477 29.844 -4.448 1.00 76.31 330 ARG A O 1
ATOM 2626 N N . LEU A 1 331 ? 16.560 29.051 -4.186 1.00 82.69 331 LEU A N 1
ATOM 2627 C CA . LEU A 1 331 ? 16.417 27.952 -5.150 1.00 82.69 331 LEU A CA 1
ATOM 2628 C C . LEU A 1 331 ? 15.349 26.945 -4.705 1.00 82.69 331 LEU A C 1
ATOM 2630 O O . LEU A 1 331 ? 14.517 26.533 -5.513 1.00 82.69 331 LEU A O 1
ATOM 2634 N N . ARG A 1 332 ? 15.333 26.600 -3.414 1.00 87.06 332 ARG A N 1
ATOM 2635 C CA . ARG A 1 332 ? 14.330 25.718 -2.813 1.00 87.06 332 ARG A CA 1
ATOM 2636 C C . ARG A 1 332 ? 12.932 26.329 -2.877 1.00 87.06 332 ARG A C 1
ATOM 2638 O O . ARG A 1 332 ? 12.005 25.671 -3.339 1.00 87.06 332 ARG A O 1
ATOM 2645 N N . ALA A 1 333 ? 12.783 27.601 -2.498 1.00 77.56 333 ALA A N 1
ATOM 2646 C CA . ALA A 1 333 ? 11.508 28.316 -2.564 1.00 77.56 333 ALA A CA 1
ATOM 2647 C C . ALA A 1 333 ? 10.954 28.385 -3.995 1.00 77.56 333 ALA A C 1
ATOM 2649 O O . ALA A 1 333 ? 9.752 28.189 -4.191 1.00 77.56 333 ALA A O 1
ATOM 2650 N N . LEU A 1 334 ? 11.827 28.608 -4.984 1.00 84.94 334 LEU A N 1
ATOM 2651 C CA . LEU A 1 334 ? 11.482 28.573 -6.402 1.00 84.94 334 LEU A CA 1
ATOM 2652 C C . LEU A 1 334 ? 10.987 27.183 -6.824 1.00 84.94 334 LEU A C 1
ATOM 2654 O O . LEU A 1 334 ? 9.900 27.068 -7.386 1.00 84.94 334 LEU A O 1
ATOM 2658 N N . ALA A 1 335 ? 11.739 26.125 -6.522 1.00 86.19 335 ALA A N 1
ATOM 2659 C CA . ALA A 1 335 ? 11.339 24.762 -6.861 1.00 86.19 335 ALA A CA 1
ATOM 2660 C C . ALA A 1 335 ? 10.019 24.366 -6.171 1.00 86.19 335 ALA A C 1
ATOM 2662 O O . ALA A 1 335 ? 9.108 23.862 -6.828 1.00 86.19 335 ALA A O 1
ATOM 2663 N N . ASP A 1 336 ? 9.834 24.700 -4.893 1.00 83.12 336 ASP A N 1
ATOM 2664 C CA . ASP A 1 336 ? 8.583 24.431 -4.176 1.00 83.12 336 ASP A CA 1
ATOM 2665 C C . ASP A 1 336 ? 7.403 25.236 -4.732 1.00 83.12 336 ASP A C 1
ATOM 2667 O O . ASP A 1 336 ? 6.264 24.765 -4.711 1.00 83.12 336 ASP A O 1
ATOM 2671 N N . ALA A 1 337 ? 7.648 26.456 -5.221 1.00 78.62 337 ALA A N 1
ATOM 2672 C CA . ALA A 1 337 ? 6.628 27.245 -5.897 1.00 78.62 337 ALA A CA 1
ATOM 2673 C C . ALA A 1 337 ? 6.154 26.541 -7.171 1.00 78.62 337 ALA A C 1
ATOM 2675 O O . ALA A 1 337 ? 4.946 26.388 -7.333 1.00 78.62 337 ALA A O 1
ATOM 2676 N N . THR A 1 338 ? 7.070 26.013 -7.991 1.00 85.38 338 THR A N 1
ATOM 2677 C CA . THR A 1 338 ? 6.699 25.262 -9.205 1.00 85.38 338 THR A CA 1
ATOM 2678 C C . THR A 1 338 ? 5.926 23.980 -8.902 1.00 85.38 338 THR A C 1
ATOM 2680 O O . THR A 1 338 ? 4.998 23.648 -9.635 1.00 85.38 338 THR A O 1
ATOM 2683 N N . ILE A 1 339 ? 6.251 23.279 -7.806 1.00 81.81 339 ILE A N 1
ATOM 2684 C CA . ILE A 1 339 ? 5.527 22.073 -7.368 1.00 81.81 339 ILE A CA 1
ATOM 2685 C C . ILE A 1 339 ? 4.095 22.431 -6.955 1.00 81.81 339 ILE A C 1
ATOM 2687 O O . ILE A 1 339 ? 3.166 21.689 -7.250 1.00 81.81 339 ILE A O 1
ATOM 2691 N N . ARG A 1 340 ? 3.897 23.578 -6.289 1.00 78.06 340 ARG A N 1
ATOM 2692 C CA . ARG A 1 340 ? 2.564 24.035 -5.864 1.00 78.06 340 ARG A CA 1
ATOM 2693 C C . ARG A 1 340 ? 1.730 24.614 -7.003 1.00 78.06 340 ARG A C 1
ATOM 2695 O O . ARG A 1 340 ? 0.519 24.420 -7.014 1.00 78.06 340 ARG A O 1
ATOM 2702 N N . SER A 1 341 ? 2.340 25.406 -7.886 1.00 76.81 341 SER A N 1
ATOM 2703 C CA . SER A 1 341 ? 1.622 26.125 -8.944 1.00 76.81 341 SER A CA 1
ATOM 2704 C C . SER A 1 341 ? 1.430 25.286 -10.206 1.00 76.81 341 SER A C 1
ATOM 2706 O O . SER A 1 341 ? 0.523 25.586 -10.980 1.00 76.81 341 SER A O 1
ATOM 2708 N N . HIS A 1 342 ? 2.263 24.257 -10.419 1.00 74.75 342 HIS A N 1
ATOM 2709 C CA . HIS A 1 342 ? 2.401 23.534 -11.690 1.00 74.75 342 HIS A CA 1
ATOM 2710 C C . HIS A 1 342 ? 2.615 24.473 -12.890 1.00 74.75 342 HIS A C 1
ATOM 2712 O O . HIS A 1 342 ? 2.237 24.163 -14.019 1.00 74.75 342 HIS A O 1
ATOM 2718 N N . GLN A 1 343 ? 3.190 25.652 -12.643 1.00 81.00 343 GLN A N 1
ATOM 2719 C CA . GLN A 1 343 ? 3.509 26.648 -13.657 1.00 81.00 343 GLN A CA 1
ATOM 2720 C C . GLN A 1 343 ? 5.007 26.937 -13.666 1.00 81.00 343 GLN A C 1
ATOM 2722 O O . GLN A 1 343 ? 5.752 26.566 -12.757 1.00 81.00 343 GLN A O 1
ATOM 2727 N N . MET A 1 344 ? 5.456 27.586 -14.740 1.00 82.56 344 MET A N 1
ATOM 2728 C CA . MET A 1 344 ? 6.828 28.056 -14.841 1.00 82.56 344 MET A CA 1
ATOM 2729 C C . MET A 1 344 ? 7.025 29.270 -13.929 1.00 82.56 344 MET A C 1
ATOM 2731 O O . MET A 1 344 ? 6.432 30.326 -14.150 1.00 82.56 344 MET A O 1
ATOM 2735 N N . GLU A 1 345 ? 7.892 29.119 -12.937 1.00 86.94 345 GLU A N 1
ATOM 2736 C CA . GLU A 1 345 ? 8.295 30.177 -12.015 1.00 86.94 345 GLU A CA 1
ATOM 2737 C C . GLU A 1 345 ? 9.654 30.742 -12.436 1.00 86.94 345 GLU A C 1
ATOM 2739 O O . GLU A 1 345 ? 10.400 30.124 -13.197 1.00 86.94 345 GLU A O 1
ATOM 2744 N N . THR A 1 346 ? 9.986 31.956 -12.005 1.00 82.19 346 THR A N 1
ATOM 2745 C CA . THR A 1 346 ? 11.222 32.636 -12.418 1.00 82.19 346 THR A CA 1
ATOM 2746 C C . THR A 1 346 ? 11.833 33.399 -11.261 1.00 82.19 346 THR A C 1
ATOM 2748 O O . THR A 1 346 ? 11.139 34.190 -10.630 1.00 82.19 346 THR A O 1
ATOM 2751 N N . GLU A 1 347 ? 13.140 33.239 -11.064 1.00 76.88 347 GLU A N 1
ATOM 2752 C CA . GLU A 1 347 ? 13.898 33.939 -10.028 1.00 76.88 347 GLU A CA 1
ATOM 2753 C C . GLU A 1 347 ? 15.169 34.574 -10.602 1.00 76.88 347 GLU A C 1
ATOM 2755 O O . GLU A 1 347 ? 15.807 34.031 -11.507 1.00 76.88 347 GLU A O 1
ATOM 2760 N N . LEU A 1 348 ? 15.535 35.747 -10.079 1.00 71.38 348 LEU A N 1
ATOM 2761 C CA . LEU A 1 348 ? 16.735 36.486 -10.472 1.00 71.38 348 LEU A CA 1
ATOM 2762 C C . LEU A 1 348 ? 17.928 36.098 -9.591 1.00 71.38 348 LEU A C 1
ATOM 2764 O O . LEU A 1 348 ? 17.921 36.343 -8.382 1.00 71.38 348 LEU A O 1
ATOM 2768 N N . PHE A 1 349 ? 18.986 35.577 -10.200 1.00 71.38 349 PHE A N 1
ATOM 2769 C CA . PHE A 1 349 ? 20.238 35.243 -9.529 1.00 71.38 349 PHE A CA 1
ATOM 2770 C C . PHE A 1 349 ? 21.397 36.102 -10.032 1.00 71.38 349 PHE A C 1
ATOM 2772 O O . PHE A 1 349 ? 21.367 36.670 -11.126 1.00 71.38 349 PHE A O 1
ATOM 2779 N N . ILE A 1 350 ? 22.435 36.187 -9.198 1.00 66.38 350 ILE A N 1
ATOM 2780 C CA . ILE A 1 350 ? 23.671 36.904 -9.497 1.00 66.38 350 ILE A CA 1
ATOM 2781 C C . ILE A 1 350 ? 24.821 35.910 -9.405 1.00 66.38 350 ILE A C 1
ATOM 2783 O O . ILE A 1 350 ? 25.033 35.300 -8.358 1.00 66.38 350 ILE A O 1
ATOM 2787 N N . SER A 1 351 ? 25.588 35.782 -10.485 1.00 60.84 351 SER A N 1
ATOM 2788 C CA . SER A 1 351 ? 26.833 35.012 -10.508 1.00 60.84 351 SER A CA 1
ATOM 2789 C C . SER A 1 351 ? 27.918 35.823 -11.206 1.00 60.84 351 SER A C 1
ATOM 2791 O O . SER A 1 351 ? 27.665 36.432 -12.244 1.00 60.84 351 SER A O 1
ATOM 2793 N N . ASN A 1 352 ? 29.111 35.891 -10.607 1.00 56.59 352 ASN A N 1
ATOM 2794 C CA . ASN A 1 352 ? 30.279 36.610 -11.137 1.00 56.59 352 ASN A CA 1
ATOM 2795 C C . ASN A 1 352 ? 29.988 38.051 -11.608 1.00 56.59 352 ASN A C 1
ATOM 2797 O O . ASN A 1 352 ? 30.546 38.529 -12.592 1.00 56.59 352 ASN A O 1
ATOM 2801 N N . GLY A 1 353 ? 29.092 38.753 -10.906 1.00 54.00 353 GLY A N 1
ATOM 2802 C CA . GLY A 1 353 ? 28.732 40.137 -11.225 1.00 54.00 353 GLY A CA 1
ATOM 2803 C C . GLY A 1 353 ? 27.819 40.306 -12.443 1.00 54.00 353 GLY A C 1
ATOM 2804 O O . GLY A 1 353 ? 27.707 41.419 -12.952 1.00 54.00 353 GLY A O 1
ATOM 2805 N N . ARG A 1 354 ? 27.166 39.234 -12.904 1.00 59.41 354 ARG A N 1
ATOM 2806 C CA . ARG A 1 354 ? 26.137 39.263 -13.949 1.00 59.41 354 ARG A CA 1
ATOM 2807 C C . ARG A 1 354 ? 24.804 38.765 -13.405 1.00 59.41 354 ARG A C 1
ATOM 2809 O O . ARG A 1 354 ? 24.760 37.830 -12.604 1.00 59.41 354 ARG A O 1
ATOM 2816 N N . TYR A 1 355 ? 23.731 39.379 -13.884 1.00 68.50 355 TYR A N 1
ATOM 2817 C CA . TYR A 1 355 ? 22.361 39.000 -13.571 1.00 68.50 355 TYR A CA 1
ATOM 2818 C C . TYR A 1 355 ? 21.845 37.967 -14.568 1.00 68.50 355 TYR A C 1
ATOM 2820 O O . TYR A 1 355 ? 22.019 38.119 -15.782 1.00 68.50 355 TYR A O 1
ATOM 2828 N N . PHE A 1 356 ? 21.167 36.942 -14.064 1.00 71.69 356 PHE A N 1
ATOM 2829 C CA . PHE A 1 356 ? 20.459 35.982 -14.898 1.00 71.69 356 PHE A CA 1
ATOM 2830 C C . PHE A 1 356 ? 19.144 35.557 -14.254 1.00 71.69 356 PHE A C 1
ATOM 2832 O O . PHE A 1 356 ? 19.049 35.393 -13.038 1.00 71.69 356 PHE A O 1
ATOM 2839 N N . TYR A 1 357 ? 18.125 35.358 -15.082 1.00 79.38 357 TYR A N 1
ATOM 2840 C CA . TYR A 1 357 ? 16.893 34.709 -14.668 1.00 79.38 357 TYR A CA 1
ATOM 2841 C C . TYR A 1 357 ? 17.046 33.199 -14.797 1.00 79.38 357 TYR A C 1
ATOM 2843 O O . TYR A 1 357 ? 17.411 32.701 -15.866 1.00 79.38 357 TYR A O 1
ATOM 2851 N N . LEU A 1 358 ? 16.730 32.488 -13.718 1.00 86.31 358 LEU A N 1
ATOM 2852 C CA . LEU A 1 358 ? 16.492 31.054 -13.729 1.00 86.31 358 LEU A CA 1
ATOM 2853 C C . LEU A 1 358 ? 14.983 30.832 -13.751 1.00 86.31 358 LEU A C 1
ATOM 2855 O O . LEU A 1 358 ? 14.285 31.169 -12.793 1.00 86.31 358 LEU A O 1
ATOM 2859 N N . LYS A 1 359 ? 14.483 30.279 -14.852 1.00 90.38 359 LYS A N 1
ATOM 2860 C CA . LYS A 1 359 ? 13.100 29.812 -14.951 1.00 90.38 359 LYS A CA 1
ATOM 2861 C C . LYS A 1 359 ? 13.074 28.337 -14.610 1.00 90.38 359 LYS A C 1
ATOM 2863 O O . LYS A 1 359 ? 13.906 27.601 -15.126 1.00 90.38 359 LYS A O 1
ATOM 2868 N N . LEU A 1 360 ? 12.143 27.909 -13.772 1.00 92.25 360 LEU A N 1
ATOM 2869 C CA . LEU A 1 360 ? 11.977 26.516 -13.367 1.00 92.25 360 LEU A CA 1
ATOM 2870 C C . LEU A 1 360 ? 10.522 26.105 -13.578 1.00 92.25 360 LEU A C 1
ATOM 2872 O O . LEU A 1 360 ? 9.609 26.896 -13.364 1.00 92.25 360 LEU A O 1
ATOM 2876 N N . HIS A 1 361 ? 10.304 24.875 -14.021 1.00 91.81 361 HIS A N 1
ATOM 2877 C CA . HIS A 1 361 ? 8.981 24.298 -14.216 1.00 91.81 361 HIS A CA 1
ATOM 2878 C C . HIS A 1 361 ? 9.007 22.832 -13.793 1.00 91.81 361 HIS A C 1
ATOM 2880 O O . HIS A 1 361 ? 9.778 22.045 -14.348 1.00 91.81 361 HIS A O 1
ATOM 2886 N N . ASN A 1 362 ? 8.166 22.461 -12.830 1.00 91.19 362 ASN A N 1
ATOM 2887 C CA . ASN A 1 362 ? 8.030 21.074 -12.417 1.00 91.19 362 ASN A CA 1
ATOM 2888 C C . ASN A 1 362 ? 7.336 20.262 -13.519 1.00 91.19 362 ASN A C 1
ATOM 2890 O O . ASN A 1 362 ? 6.203 20.562 -13.886 1.00 91.19 362 ASN A O 1
ATOM 2894 N N . ILE A 1 363 ? 8.019 19.245 -14.048 1.00 88.75 363 ILE A N 1
ATOM 2895 C CA . ILE A 1 363 ? 7.508 18.430 -15.164 1.00 88.75 363 ILE A CA 1
ATOM 2896 C C . ILE A 1 363 ? 7.024 17.045 -14.718 1.00 88.75 363 ILE A C 1
ATOM 2898 O O . ILE A 1 363 ? 6.107 16.486 -15.325 1.00 88.75 363 ILE A O 1
ATOM 2902 N N . ALA A 1 364 ? 7.626 16.494 -13.661 1.00 83.62 364 ALA A N 1
ATOM 2903 C CA . ALA A 1 364 ? 7.288 15.193 -13.092 1.00 83.62 364 ALA A CA 1
ATOM 2904 C C . ALA A 1 364 ? 7.761 15.101 -11.629 1.00 83.62 364 ALA A C 1
ATOM 2906 O O . ALA A 1 364 ? 8.719 15.777 -11.254 1.00 83.62 364 ALA A O 1
ATOM 2907 N N . GLY A 1 365 ? 7.142 14.250 -10.805 1.00 79.62 365 GLY A N 1
ATOM 2908 C CA . GLY A 1 365 ? 7.646 13.936 -9.461 1.00 79.62 365 GLY A CA 1
ATOM 2909 C C . GLY A 1 365 ? 6.584 13.705 -8.392 1.00 79.62 365 GLY A C 1
ATOM 2910 O O . GLY A 1 365 ? 5.462 14.183 -8.528 1.00 79.62 365 GLY A O 1
ATOM 2911 N N . THR A 1 366 ? 6.959 13.012 -7.311 1.00 67.94 366 THR A N 1
ATOM 2912 C CA . THR A 1 366 ? 6.154 12.899 -6.079 1.00 67.94 366 THR A CA 1
ATOM 2913 C C . THR A 1 366 ? 7.043 12.820 -4.841 1.00 67.94 366 THR A C 1
ATOM 2915 O O . THR A 1 366 ? 8.165 12.325 -4.919 1.00 67.94 366 THR A O 1
ATOM 2918 N N . ASN A 1 367 ? 6.526 13.266 -3.690 1.00 59.88 367 ASN A N 1
ATOM 2919 C CA . ASN A 1 367 ? 7.022 12.944 -2.345 1.00 59.88 367 ASN A CA 1
ATOM 2920 C C . ASN A 1 367 ? 8.552 12.906 -2.170 1.00 59.88 367 ASN A C 1
ATOM 2922 O O . ASN A 1 367 ? 9.118 11.932 -1.680 1.00 59.88 367 ASN A O 1
ATOM 2926 N N . GLY A 1 368 ? 9.210 14.012 -2.518 1.00 65.00 368 GLY A N 1
ATOM 2927 C CA . GLY A 1 368 ? 10.645 14.192 -2.285 1.00 65.00 368 GLY A CA 1
ATOM 2928 C C . GLY A 1 368 ? 11.531 13.707 -3.429 1.00 65.00 368 GLY A C 1
ATOM 2929 O O . GLY A 1 368 ? 12.741 13.707 -3.273 1.00 65.00 368 GLY A O 1
ATOM 2930 N N . PHE A 1 369 ? 10.967 13.327 -4.579 1.00 82.50 369 PHE A N 1
ATOM 2931 C CA . PHE A 1 369 ? 11.730 13.216 -5.819 1.00 82.50 369 PHE A CA 1
ATOM 2932 C C . PHE A 1 369 ? 10.977 13.864 -6.983 1.00 82.50 369 PHE A C 1
ATOM 2934 O O . PHE A 1 369 ? 9.921 13.386 -7.403 1.00 82.50 369 PHE A O 1
ATOM 2941 N N . TYR A 1 370 ? 11.525 14.959 -7.505 1.00 87.50 370 TYR A N 1
ATOM 2942 C CA . TYR A 1 370 ? 10.945 15.738 -8.592 1.00 87.50 370 TYR A CA 1
ATOM 2943 C C . TYR A 1 370 ? 11.947 15.976 -9.715 1.00 87.50 370 TYR A C 1
ATOM 2945 O O . TYR A 1 370 ? 13.154 16.016 -9.496 1.00 87.50 370 TYR A O 1
ATOM 2953 N N . ILE A 1 371 ? 11.439 16.149 -10.931 1.00 91.44 371 ILE A N 1
ATOM 2954 C CA . ILE A 1 371 ? 12.201 16.616 -12.079 1.00 91.44 371 ILE A CA 1
ATOM 2955 C C . ILE A 1 371 ? 11.645 17.967 -12.501 1.00 91.44 371 ILE A C 1
ATOM 2957 O O . ILE A 1 371 ? 10.438 18.135 -12.704 1.00 91.44 371 ILE A O 1
ATOM 2961 N N . HIS A 1 372 ? 12.547 18.921 -12.676 1.00 92.88 372 HIS A N 1
ATOM 2962 C CA . HIS A 1 372 ? 12.230 20.253 -13.152 1.00 92.88 372 HIS A CA 1
ATOM 2963 C C . HIS A 1 372 ? 12.945 20.540 -14.461 1.00 92.88 372 HIS A C 1
ATOM 2965 O O . HIS A 1 372 ? 14.122 20.222 -14.629 1.00 92.88 372 HIS A O 1
ATOM 2971 N N . ARG A 1 373 ? 12.246 21.199 -15.380 1.00 92.88 373 ARG A N 1
ATOM 2972 C CA . ARG A 1 373 ? 12.860 21.853 -16.531 1.00 92.88 373 ARG A CA 1
ATOM 2973 C C . ARG A 1 373 ? 13.315 23.243 -16.112 1.00 92.88 373 ARG A C 1
ATOM 2975 O O . ARG A 1 373 ? 12.523 24.006 -15.566 1.00 92.88 373 ARG A O 1
ATOM 2982 N N . ALA A 1 374 ? 14.565 23.571 -16.405 1.00 92.12 374 ALA A N 1
ATOM 2983 C CA . ALA A 1 374 ? 15.165 24.859 -16.111 1.00 92.12 374 ALA A CA 1
ATOM 2984 C C . ALA A 1 374 ? 15.601 25.582 -17.388 1.00 92.12 374 ALA A C 1
ATOM 2986 O O . ALA A 1 374 ? 16.141 24.957 -18.301 1.00 92.12 374 ALA A O 1
ATOM 2987 N N . GLU A 1 375 ? 15.421 26.900 -17.428 1.00 91.19 375 GLU A N 1
ATOM 2988 C CA . GLU A 1 375 ? 15.913 27.765 -18.502 1.00 91.19 375 GLU A CA 1
ATOM 2989 C C . GLU A 1 375 ? 16.713 28.939 -17.937 1.00 91.19 375 GLU A C 1
ATOM 2991 O O . GLU A 1 375 ? 16.302 29.563 -16.954 1.00 91.19 375 GLU A O 1
ATOM 2996 N N . LEU A 1 376 ? 17.840 29.260 -18.578 1.00 86.12 376 LEU A N 1
ATOM 2997 C CA . LEU A 1 376 ? 18.689 30.394 -18.208 1.00 86.12 376 LEU A CA 1
ATOM 2998 C C . LEU A 1 376 ? 18.563 31.543 -19.207 1.00 86.12 376 LEU A C 1
ATOM 3000 O O . LEU A 1 376 ? 18.643 31.351 -20.420 1.00 86.12 376 LEU A O 1
ATOM 3004 N N . GLN A 1 377 ? 18.435 32.762 -18.683 1.00 81.94 377 GLN A N 1
ATOM 3005 C CA . GLN A 1 377 ? 18.406 33.989 -19.478 1.00 81.94 377 GLN A CA 1
ATOM 3006 C C . GLN A 1 377 ? 19.266 35.078 -18.821 1.00 81.94 377 GLN A C 1
ATOM 3008 O O . GLN A 1 377 ? 18.883 35.630 -17.791 1.00 81.94 377 GLN A O 1
ATOM 3013 N N . PHE A 1 378 ? 20.416 35.417 -19.416 1.00 71.19 378 PHE A N 1
ATOM 3014 C CA . PHE A 1 378 ? 21.233 36.552 -18.964 1.00 71.19 378 PHE A CA 1
ATOM 3015 C C . PHE A 1 378 ? 20.596 37.888 -19.348 1.00 71.19 378 PHE A C 1
ATOM 3017 O O . PHE A 1 378 ? 20.038 38.039 -20.437 1.00 71.19 378 PHE A O 1
ATOM 3024 N N . LEU A 1 379 ? 20.736 38.875 -18.468 1.00 65.25 379 LEU A N 1
ATOM 3025 C CA . LEU A 1 379 ? 20.432 40.269 -18.777 1.00 65.25 379 LEU A CA 1
ATOM 3026 C C . LEU A 1 379 ? 21.641 40.900 -19.485 1.00 65.25 379 LEU A C 1
ATOM 3028 O O . LEU A 1 379 ? 22.764 40.827 -18.984 1.00 65.25 379 LEU A O 1
ATOM 3032 N N . GLN A 1 380 ? 21.431 41.509 -20.657 1.00 55.12 380 GLN A N 1
ATOM 3033 C CA . GLN A 1 380 ? 22.462 42.333 -21.295 1.00 55.12 380 GLN A CA 1
ATOM 3034 C C . GLN A 1 380 ? 22.662 43.602 -20.456 1.00 55.12 380 GLN A C 1
ATOM 3036 O O . GLN A 1 380 ? 21.708 44.346 -20.239 1.00 55.12 380 GLN A O 1
ATOM 3041 N N . GLN A 1 381 ? 23.886 43.852 -19.982 1.00 52.69 381 GLN A N 1
ATOM 3042 C CA . GLN A 1 381 ? 24.232 45.141 -19.380 1.00 52.69 381 GLN A CA 1
ATOM 3043 C C . GLN A 1 381 ? 24.251 46.201 -20.487 1.00 52.69 381 GLN A C 1
ATOM 3045 O O . GLN A 1 381 ? 25.131 46.187 -21.349 1.00 52.69 381 GLN A O 1
ATOM 3050 N N . GLY A 1 382 ? 23.256 47.089 -20.483 1.00 43.09 382 GLY A N 1
ATOM 3051 C CA . GLY A 1 382 ? 23.301 48.327 -21.255 1.00 43.09 382 GLY A CA 1
ATOM 3052 C C . GLY A 1 382 ? 24.437 49.215 -20.745 1.00 43.09 382 GLY A C 1
ATOM 3053 O O . GLY A 1 382 ? 24.739 49.215 -19.553 1.00 43.09 382 GLY A O 1
ATOM 3054 N N . GLN A 1 383 ? 25.104 49.933 -21.649 1.00 46.44 383 GLN A N 1
ATOM 3055 C CA . GLN A 1 383 ? 26.056 50.972 -21.262 1.00 46.44 383 GLN A CA 1
ATOM 3056 C C . GLN A 1 383 ? 25.299 52.083 -20.528 1.00 46.44 383 GLN A C 1
ATOM 3058 O O . GLN A 1 383 ? 24.551 52.775 -21.203 1.00 46.44 383 GLN A O 1
ATOM 3063 N N . GLU A 1 384 ? 25.496 52.294 -19.220 1.00 39.81 384 GLU A N 1
ATOM 3064 C CA . GLU A 1 384 ? 25.101 53.558 -18.573 1.00 39.81 384 GLU A CA 1
ATOM 3065 C C . GLU A 1 384 ? 25.691 53.778 -17.157 1.00 39.81 384 GLU A C 1
ATOM 3067 O O . GLU A 1 384 ? 25.778 52.862 -16.350 1.00 39.81 384 GLU A O 1
ATOM 3072 N N . SER A 1 385 ? 26.119 55.036 -16.951 1.00 41.19 385 SER A N 1
ATOM 3073 C CA . SER A 1 385 ? 26.427 55.857 -15.755 1.00 41.19 385 SER A CA 1
ATOM 3074 C C . SER A 1 385 ? 27.101 55.289 -14.477 1.00 41.19 385 SER A C 1
ATOM 3076 O O . SER A 1 385 ? 26.760 54.247 -13.932 1.00 41.19 385 SER A O 1
ATOM 3078 N N . SER A 1 386 ? 28.018 56.080 -13.896 1.00 45.88 386 SER A N 1
ATOM 3079 C CA . SER A 1 386 ? 28.759 55.773 -12.653 1.00 45.88 386 SER A CA 1
ATOM 3080 C C . SER A 1 386 ? 27.897 55.674 -11.382 1.00 45.88 386 SER A C 1
ATOM 3082 O O . SER A 1 386 ? 28.363 55.163 -10.367 1.00 45.88 386 SER A O 1
ATOM 3084 N N . THR A 1 387 ? 26.660 56.177 -11.413 1.00 43.19 387 THR A N 1
ATOM 3085 C CA . THR A 1 387 ? 25.683 56.094 -10.312 1.00 43.19 387 THR A CA 1
ATOM 3086 C C . THR A 1 387 ? 24.992 54.731 -10.232 1.00 43.19 387 THR A C 1
ATOM 3088 O O . THR A 1 387 ? 24.665 54.286 -9.130 1.00 43.19 387 THR A O 1
ATOM 3091 N N . ASP A 1 388 ? 24.848 54.022 -11.357 1.00 49.34 388 ASP A N 1
ATOM 3092 C CA . ASP A 1 388 ? 24.279 52.670 -11.376 1.00 49.34 388 ASP A CA 1
ATOM 3093 C C . ASP A 1 388 ? 25.267 51.627 -10.836 1.00 49.34 388 ASP A C 1
ATOM 3095 O O . ASP A 1 388 ? 24.856 50.684 -10.168 1.00 49.34 388 ASP A O 1
ATOM 3099 N N . GLU A 1 389 ? 26.581 51.821 -10.999 1.00 48.75 389 GLU A N 1
ATOM 3100 C CA . GLU A 1 389 ? 27.599 50.880 -10.500 1.00 48.75 389 GLU A CA 1
ATOM 3101 C C . GLU A 1 389 ? 27.668 50.782 -8.964 1.00 48.75 389 GLU A C 1
ATOM 3103 O O . GLU A 1 389 ? 28.022 49.733 -8.417 1.00 48.75 389 GLU A O 1
ATOM 3108 N N . GLU A 1 390 ? 27.384 51.866 -8.238 1.00 47.53 390 GLU A N 1
ATOM 3109 C CA . GLU A 1 390 ? 27.401 51.875 -6.769 1.00 47.53 390 GLU A CA 1
ATOM 3110 C C . GLU A 1 390 ? 26.103 51.298 -6.187 1.00 47.53 390 GLU A C 1
ATOM 3112 O O . GLU A 1 390 ? 26.150 50.486 -5.258 1.00 47.53 390 GLU A O 1
ATOM 3117 N N . TYR A 1 391 ? 24.961 51.620 -6.803 1.00 54.59 391 TYR A N 1
ATOM 3118 C CA . TYR A 1 391 ? 23.663 51.012 -6.504 1.00 54.59 391 TYR A CA 1
ATOM 3119 C C . TYR A 1 391 ? 23.680 49.495 -6.747 1.00 54.59 391 TYR A C 1
ATOM 3121 O O . TYR A 1 391 ? 23.334 48.713 -5.858 1.00 54.59 391 TYR A O 1
ATOM 3129 N N . ASP A 1 392 ? 24.188 49.067 -7.903 1.00 54.44 392 ASP A N 1
ATOM 3130 C CA . ASP A 1 392 ? 24.329 47.662 -8.281 1.00 54.44 392 ASP A CA 1
ATOM 3131 C C . ASP A 1 392 ? 25.254 46.907 -7.309 1.00 54.44 392 ASP A C 1
ATOM 3133 O O . ASP A 1 392 ? 24.946 45.804 -6.852 1.00 54.44 392 ASP A O 1
ATOM 3137 N N . ARG A 1 393 ? 26.358 47.534 -6.880 1.00 53.03 393 ARG A N 1
ATOM 3138 C CA . ARG A 1 393 ? 27.275 46.983 -5.868 1.00 53.03 393 ARG A CA 1
ATOM 3139 C C . ARG A 1 393 ? 26.605 46.805 -4.504 1.00 53.03 393 ARG A C 1
ATOM 3141 O O . ARG A 1 393 ? 26.798 45.764 -3.874 1.00 53.03 393 ARG A O 1
ATOM 3148 N N . ILE A 1 394 ? 25.810 47.775 -4.050 1.00 58.09 394 ILE A N 1
ATOM 3149 C CA . ILE A 1 394 ? 25.074 47.695 -2.779 1.00 58.09 394 ILE A CA 1
ATOM 3150 C C . ILE A 1 394 ? 24.029 46.571 -2.839 1.00 58.09 394 ILE A C 1
ATOM 3152 O O . ILE A 1 394 ? 23.993 45.724 -1.942 1.00 58.09 394 ILE A O 1
ATOM 3156 N N . VAL A 1 395 ? 23.249 46.487 -3.921 1.00 59.28 395 VAL A N 1
ATOM 3157 C CA . VAL A 1 395 ? 22.253 45.420 -4.127 1.00 59.28 395 VAL A CA 1
ATOM 3158 C C . VAL A 1 395 ? 22.918 44.037 -4.161 1.00 59.28 395 VAL A C 1
ATOM 3160 O O . VAL A 1 395 ? 22.465 43.127 -3.462 1.00 59.28 395 VAL A O 1
ATOM 3163 N N . ARG A 1 396 ? 24.054 43.880 -4.863 1.00 59.41 396 ARG A N 1
ATOM 3164 C CA . ARG A 1 396 ? 24.852 42.634 -4.876 1.00 59.41 396 ARG A CA 1
ATOM 3165 C C . ARG A 1 396 ? 25.297 42.196 -3.480 1.00 59.41 396 ARG A C 1
ATOM 3167 O O . ARG A 1 396 ? 25.307 41.000 -3.190 1.00 59.41 396 ARG A O 1
ATOM 3174 N N . HIS A 1 397 ? 25.692 43.137 -2.621 1.00 60.38 397 HIS A N 1
ATOM 3175 C CA . HIS A 1 397 ? 26.111 42.833 -1.252 1.00 60.38 397 HIS A CA 1
ATOM 3176 C C . HIS A 1 397 ? 24.920 42.448 -0.366 1.00 60.38 397 HIS A C 1
ATOM 3178 O O . HIS A 1 397 ? 25.025 41.500 0.408 1.00 60.38 397 HIS A O 1
ATOM 3184 N N . LEU A 1 398 ? 23.781 43.128 -0.499 1.00 65.62 398 LEU A N 1
ATOM 3185 C CA . LEU A 1 398 ? 22.579 42.856 0.295 1.00 65.62 398 LEU A CA 1
ATOM 3186 C C . LEU A 1 398 ? 21.936 41.507 -0.046 1.00 65.62 398 LEU A C 1
ATOM 3188 O O . LEU A 1 398 ? 21.541 40.776 0.863 1.00 65.62 398 LEU A O 1
ATOM 3192 N N . MET A 1 399 ? 21.910 41.122 -1.327 1.00 62.03 399 MET A N 1
ATOM 3193 C CA . MET A 1 399 ? 21.370 39.829 -1.781 1.00 62.03 399 MET A CA 1
ATOM 3194 C C . MET A 1 399 ? 22.160 38.610 -1.267 1.00 62.03 399 MET A C 1
ATOM 3196 O O . MET A 1 399 ? 21.695 37.481 -1.406 1.00 62.03 399 MET A O 1
ATOM 3200 N N . ARG A 1 400 ? 23.335 38.810 -0.646 1.00 57.00 400 ARG A N 1
ATOM 3201 C CA . ARG A 1 400 ? 24.074 37.747 0.060 1.00 57.00 400 ARG A CA 1
ATOM 3202 C C . ARG A 1 400 ? 23.553 37.467 1.472 1.00 57.00 400 ARG A C 1
ATOM 3204 O O . ARG A 1 400 ? 23.845 36.399 1.997 1.00 57.00 400 ARG A O 1
ATOM 3211 N N . PHE A 1 401 ? 22.831 38.404 2.091 1.00 58.31 401 PHE A N 1
ATOM 3212 C CA . PHE A 1 401 ? 22.460 38.343 3.514 1.00 58.31 401 PHE A CA 1
ATOM 3213 C C . PHE A 1 401 ? 20.948 38.356 3.779 1.00 58.31 401 PHE A C 1
ATOM 3215 O O . PHE A 1 401 ? 20.532 38.023 4.890 1.00 58.31 401 PHE A O 1
ATOM 3222 N N . TYR A 1 402 ? 20.137 38.746 2.793 1.00 66.69 402 TYR A N 1
ATOM 3223 C CA . TYR A 1 402 ? 18.687 38.914 2.922 1.00 66.69 402 TYR A CA 1
ATOM 3224 C C . TYR A 1 402 ? 17.956 38.180 1.794 1.00 66.69 402 TYR A C 1
ATOM 3226 O O . TYR A 1 402 ? 18.412 38.208 0.650 1.00 66.69 402 TYR A O 1
ATOM 3234 N N . HIS A 1 403 ? 16.834 37.525 2.114 1.00 64.56 403 HIS A N 1
ATOM 3235 C CA . HIS A 1 403 ? 16.043 36.771 1.131 1.00 64.56 403 HIS A CA 1
ATOM 3236 C C . HIS A 1 403 ? 14.963 37.626 0.452 1.00 64.56 403 HIS A C 1
ATOM 3238 O O . HIS A 1 403 ? 14.628 37.337 -0.692 1.00 64.56 403 HIS A O 1
ATOM 3244 N N . ASP A 1 404 ? 14.463 38.686 1.110 1.00 71.12 404 ASP A N 1
ATOM 3245 C CA . ASP A 1 404 ? 13.566 39.684 0.509 1.00 71.12 404 ASP A CA 1
ATOM 3246 C C . ASP A 1 404 ? 14.140 41.087 0.699 1.00 71.12 404 ASP A C 1
ATOM 3248 O O . ASP A 1 404 ? 14.613 41.437 1.782 1.00 71.12 404 ASP A O 1
ATOM 3252 N N . ILE A 1 405 ? 14.063 41.904 -0.346 1.00 77.38 405 ILE A N 1
ATOM 3253 C CA . ILE A 1 405 ? 14.529 43.284 -0.378 1.00 77.38 405 ILE A CA 1
ATOM 3254 C C . ILE A 1 405 ? 13.493 44.117 -1.138 1.00 77.38 405 ILE A C 1
ATOM 3256 O O . ILE A 1 405 ? 13.214 43.877 -2.316 1.00 77.38 405 ILE A O 1
ATOM 3260 N N . TYR A 1 406 ? 12.949 45.125 -0.466 1.00 78.75 406 TYR A N 1
ATOM 3261 C CA . TYR A 1 406 ? 11.988 46.068 -1.021 1.00 78.75 406 TYR A CA 1
ATOM 3262 C C . TYR A 1 406 ? 12.545 47.485 -0.922 1.00 78.75 406 TYR A C 1
ATOM 3264 O O . TYR A 1 406 ? 12.979 47.916 0.146 1.00 78.75 406 TYR A O 1
ATOM 3272 N N . LEU A 1 407 ? 12.495 48.221 -2.026 1.00 79.44 407 LEU A N 1
ATOM 3273 C CA . LEU A 1 407 ? 12.770 49.649 -2.050 1.00 79.44 407 LEU A CA 1
ATOM 3274 C C . LEU A 1 407 ? 11.451 50.403 -1.904 1.00 79.44 407 LEU A C 1
ATOM 3276 O O . LEU A 1 407 ? 10.530 50.226 -2.695 1.00 79.44 407 LEU A O 1
ATOM 3280 N N . ILE A 1 408 ? 11.347 51.236 -0.882 1.00 79.38 408 ILE A N 1
ATOM 3281 C CA . ILE A 1 408 ? 10.156 52.018 -0.576 1.00 79.38 408 ILE A CA 1
ATOM 3282 C C . ILE A 1 408 ? 10.458 53.478 -0.909 1.00 79.38 408 ILE A C 1
ATOM 3284 O O . ILE A 1 408 ? 11.286 54.122 -0.259 1.00 79.38 408 ILE A O 1
ATOM 3288 N N . ASP A 1 409 ? 9.764 53.989 -1.923 1.00 78.75 409 ASP A N 1
ATOM 3289 C CA . ASP A 1 409 ? 9.749 55.400 -2.289 1.00 78.75 409 ASP A CA 1
ATOM 3290 C C . ASP A 1 409 ? 8.503 56.051 -1.676 1.00 78.75 409 ASP A C 1
ATOM 3292 O O . ASP A 1 409 ? 7.373 55.902 -2.161 1.00 78.75 409 ASP A O 1
ATOM 3296 N N . ASN A 1 410 ? 8.721 56.768 -0.574 1.00 73.75 410 ASN A N 1
ATOM 3297 C CA . ASN A 1 410 ? 7.658 57.431 0.174 1.00 73.75 410 ASN A CA 1
ATOM 3298 C C . ASN A 1 410 ? 7.064 58.631 -0.581 1.00 73.75 410 ASN A C 1
ATOM 3300 O O . ASN A 1 410 ? 5.888 58.933 -0.382 1.00 73.75 410 ASN A O 1
ATOM 3304 N N . GLN A 1 411 ? 7.826 59.298 -1.456 1.00 73.88 411 GLN A N 1
ATOM 3305 C CA . GLN A 1 411 ? 7.321 60.438 -2.230 1.00 73.88 411 GLN A CA 1
ATOM 3306 C C . GLN A 1 411 ? 6.400 59.974 -3.357 1.00 73.88 411 GLN A C 1
ATOM 3308 O O . GLN A 1 411 ? 5.333 60.550 -3.568 1.00 73.88 411 GLN A O 1
ATOM 3313 N N . GLN A 1 412 ? 6.780 58.899 -4.048 1.00 75.44 412 GLN A N 1
ATOM 3314 C CA . GLN A 1 412 ? 5.971 58.304 -5.112 1.00 75.44 412 GLN A CA 1
ATOM 3315 C C . GLN A 1 412 ? 4.897 57.339 -4.583 1.00 75.44 412 GLN A C 1
ATOM 3317 O O . GLN A 1 412 ? 4.132 56.786 -5.375 1.00 75.44 412 GLN A O 1
ATOM 3322 N N . ASN A 1 413 ? 4.828 57.132 -3.259 1.00 79.69 413 ASN A N 1
ATOM 3323 C CA . ASN A 1 413 ? 3.958 56.161 -2.587 1.00 79.69 413 ASN A CA 1
ATOM 3324 C C . ASN A 1 413 ? 4.024 54.768 -3.245 1.00 79.69 413 ASN A C 1
ATOM 3326 O O . ASN A 1 413 ? 3.004 54.112 -3.501 1.00 79.69 413 ASN A O 1
ATOM 3330 N N . ARG A 1 414 ? 5.250 54.332 -3.541 1.00 80.25 414 ARG A N 1
ATOM 3331 C CA . ARG A 1 414 ? 5.544 53.161 -4.366 1.00 80.25 414 ARG A CA 1
ATOM 3332 C C . ARG A 1 414 ? 6.509 52.234 -3.642 1.00 80.25 414 ARG A C 1
ATOM 3334 O O . ARG A 1 414 ? 7.491 52.682 -3.063 1.00 80.25 414 ARG A O 1
ATOM 3341 N N . ILE A 1 415 ? 6.253 50.932 -3.716 1.00 78.06 415 ILE A N 1
ATOM 3342 C CA . ILE A 1 415 ? 7.221 49.906 -3.317 1.00 78.06 415 ILE A CA 1
ATOM 3343 C C . ILE A 1 415 ? 7.731 49.237 -4.580 1.00 78.06 415 ILE A C 1
ATOM 3345 O O . ILE A 1 415 ? 6.954 48.679 -5.350 1.00 78.06 415 ILE A O 1
ATOM 3349 N N . GLU A 1 416 ? 9.028 49.279 -4.794 1.00 75.50 416 GLU A N 1
ATOM 3350 C CA . GLU A 1 416 ? 9.714 48.521 -5.820 1.00 75.50 416 GLU A CA 1
ATOM 3351 C C . GLU A 1 416 ? 10.278 47.235 -5.221 1.00 75.50 416 GLU A C 1
ATOM 3353 O O . GLU A 1 416 ? 10.960 47.235 -4.195 1.00 75.50 416 GLU A O 1
ATOM 3358 N N . ILE A 1 417 ? 9.939 46.111 -5.844 1.00 71.69 417 ILE A N 1
ATOM 3359 C CA . ILE A 1 417 ? 10.398 44.800 -5.399 1.00 71.69 417 ILE A CA 1
ATOM 3360 C C . ILE A 1 417 ? 11.772 44.553 -6.015 1.00 71.69 417 ILE A C 1
ATOM 3362 O O . ILE A 1 417 ? 11.862 44.280 -7.209 1.00 71.69 417 ILE A O 1
ATOM 3366 N N . ILE A 1 418 ? 12.833 44.611 -5.209 1.00 66.25 418 ILE A N 1
ATOM 3367 C CA . ILE A 1 418 ? 14.182 44.238 -5.660 1.00 66.25 418 ILE A CA 1
ATOM 3368 C C . ILE A 1 418 ? 14.305 42.707 -5.662 1.00 66.25 418 ILE A C 1
ATOM 3370 O O . ILE A 1 418 ? 14.794 42.109 -6.619 1.00 66.25 418 ILE A O 1
ATOM 3374 N N . THR A 1 419 ? 13.828 42.044 -4.605 1.00 62.28 419 THR A N 1
ATOM 3375 C CA . THR A 1 419 ? 13.799 40.577 -4.479 1.00 62.28 419 THR A CA 1
ATOM 3376 C C . THR A 1 419 ? 12.757 40.164 -3.436 1.00 62.28 419 THR A C 1
ATOM 3378 O O . THR A 1 419 ? 12.596 40.860 -2.440 1.00 62.28 419 THR A O 1
ATOM 3381 N N . ALA A 1 420 ? 12.018 39.073 -3.651 1.00 62.94 420 ALA A N 1
ATOM 3382 C CA . ALA A 1 420 ? 10.995 38.607 -2.710 1.00 62.94 420 ALA A CA 1
ATOM 3383 C C . ALA A 1 420 ? 10.737 37.095 -2.837 1.00 62.94 420 ALA A C 1
ATOM 3385 O O . ALA A 1 420 ? 10.310 36.630 -3.885 1.00 62.94 420 ALA A O 1
ATOM 3386 N N . SER A 1 421 ? 10.914 36.352 -1.748 1.00 57.28 421 SER A N 1
ATOM 3387 C CA . SER A 1 421 ? 10.722 34.899 -1.625 1.00 57.28 421 SER A CA 1
ATOM 3388 C C . SER A 1 421 ? 9.282 34.475 -1.300 1.00 57.28 421 SER A C 1
ATOM 3390 O O . SER A 1 421 ? 8.902 33.334 -1.550 1.00 57.28 421 SER A O 1
ATOM 3392 N N . ILE A 1 422 ? 8.456 35.383 -0.761 1.00 51.34 422 ILE A N 1
ATOM 3393 C CA . ILE A 1 422 ? 7.098 35.074 -0.259 1.00 51.34 422 ILE A CA 1
ATOM 3394 C C . ILE A 1 422 ? 5.990 35.585 -1.205 1.00 51.34 422 ILE A C 1
ATOM 3396 O O . ILE A 1 422 ? 4.815 35.260 -1.036 1.00 51.34 422 ILE A O 1
ATOM 3400 N N . SER A 1 423 ? 6.323 36.368 -2.239 1.00 49.47 423 SER A N 1
ATOM 3401 C CA . SER A 1 423 ? 5.324 36.988 -3.123 1.00 49.47 423 SER A CA 1
ATOM 3402 C C . SER A 1 423 ? 5.392 36.454 -4.554 1.00 49.47 423 SER A C 1
ATOM 3404 O O . SER A 1 423 ? 6.464 36.385 -5.138 1.00 49.47 423 SER A O 1
ATOM 3406 N N . SER A 1 424 ? 4.236 36.171 -5.164 1.00 43.59 424 SER A N 1
ATOM 3407 C CA . SER A 1 424 ? 4.087 35.754 -6.571 1.00 43.59 424 SER A CA 1
ATOM 3408 C C . SER A 1 424 ? 4.404 36.871 -7.592 1.00 43.59 424 SER A C 1
ATOM 3410 O O . SER A 1 424 ? 3.793 36.933 -8.661 1.00 43.59 424 SER A O 1
ATOM 3412 N N . LYS A 1 425 ? 5.244 37.849 -7.234 1.00 53.22 425 LYS A N 1
ATOM 3413 C CA . LYS A 1 425 ? 5.495 39.073 -8.006 1.00 53.22 425 LYS A CA 1
ATOM 3414 C C . LYS A 1 425 ? 6.972 39.190 -8.365 1.00 53.22 425 LYS A C 1
ATOM 3416 O O . LYS A 1 425 ? 7.838 38.986 -7.527 1.00 53.22 425 LYS A O 1
ATOM 3421 N N . ARG A 1 426 ? 7.236 39.545 -9.627 1.00 48.91 426 ARG A N 1
ATOM 3422 C CA . ARG A 1 426 ? 8.577 39.574 -10.233 1.00 48.91 426 ARG A CA 1
ATOM 3423 C C . ARG A 1 426 ? 9.436 40.714 -9.671 1.00 48.91 426 ARG A C 1
ATOM 3425 O O . ARG A 1 426 ? 8.918 41.807 -9.428 1.00 48.91 426 ARG A O 1
ATOM 3432 N N . ALA A 1 427 ? 10.742 40.481 -9.536 1.00 54.00 427 ALA A N 1
ATOM 3433 C CA . ALA A 1 427 ? 11.730 41.537 -9.303 1.00 54.00 427 ALA A CA 1
ATOM 3434 C C . ALA A 1 427 ? 11.605 42.642 -10.375 1.00 54.00 427 ALA A C 1
ATOM 3436 O O . ALA A 1 427 ? 11.376 42.341 -11.548 1.00 54.00 427 ALA A O 1
ATOM 3437 N N . GLY A 1 428 ? 11.689 43.906 -9.961 1.00 53.31 428 GLY A N 1
ATOM 3438 C CA . GLY A 1 428 ? 11.430 45.091 -10.785 1.00 53.31 428 GLY A CA 1
ATOM 3439 C C . GLY A 1 428 ? 9.952 45.491 -10.890 1.00 53.31 428 GLY A C 1
ATOM 3440 O O . GLY A 1 428 ? 9.630 46.500 -11.511 1.00 53.31 428 GLY A O 1
ATOM 3441 N N . SER A 1 429 ? 9.021 44.735 -10.295 1.00 64.69 429 SER A N 1
ATOM 3442 C CA . SER A 1 429 ? 7.615 45.152 -10.246 1.00 64.69 429 SER A CA 1
ATOM 3443 C C . SER A 1 429 ? 7.369 46.215 -9.172 1.00 64.69 429 SER A C 1
ATOM 3445 O O . SER A 1 429 ? 7.993 46.222 -8.109 1.00 64.69 429 SER A O 1
ATOM 3447 N N . HIS A 1 430 ? 6.416 47.106 -9.448 1.00 74.00 430 HIS A N 1
ATOM 3448 C CA . HIS A 1 430 ? 6.033 48.176 -8.535 1.00 74.00 430 HIS A CA 1
ATOM 3449 C C . HIS A 1 430 ? 4.663 47.906 -7.906 1.00 74.00 430 HIS A C 1
ATOM 3451 O O . HIS A 1 430 ? 3.688 47.574 -8.584 1.00 74.00 430 HIS A O 1
ATOM 3457 N N . LEU A 1 431 ? 4.572 48.092 -6.594 1.00 72.69 431 LEU A N 1
ATOM 3458 C CA . LEU A 1 431 ? 3.326 48.145 -5.845 1.00 72.69 431 LEU A CA 1
ATOM 3459 C C . LEU A 1 431 ? 2.967 49.606 -5.612 1.00 72.69 431 LEU A C 1
ATOM 3461 O O . LEU A 1 431 ? 3.735 50.354 -5.013 1.00 72.69 431 LEU A O 1
ATOM 3465 N N . GLN A 1 432 ? 1.783 49.992 -6.071 1.00 72.88 432 GLN A N 1
ATOM 3466 C CA . GLN A 1 432 ? 1.204 51.299 -5.790 1.00 72.88 432 GLN A CA 1
ATOM 3467 C C . GLN A 1 432 ? 0.465 51.269 -4.450 1.00 72.88 432 GLN A C 1
ATOM 3469 O O . GLN A 1 432 ? -0.323 50.356 -4.190 1.00 72.88 432 GLN A O 1
ATOM 3474 N N . GLY A 1 433 ? 0.717 52.271 -3.607 1.00 76.19 433 GLY A N 1
ATOM 3475 C CA . GLY A 1 433 ? 0.106 52.404 -2.289 1.00 76.19 433 GLY A CA 1
ATOM 3476 C C . GLY A 1 433 ? 0.788 51.543 -1.227 1.00 76.19 433 GLY A C 1
ATOM 3477 O O . GLY A 1 433 ? 0.352 50.421 -0.955 1.00 76.19 433 GLY A O 1
ATOM 3478 N N . ILE A 1 434 ? 1.798 52.112 -0.563 1.00 76.25 434 ILE A N 1
ATOM 3479 C CA . ILE A 1 434 ? 2.632 51.449 0.456 1.00 76.25 434 ILE A CA 1
ATOM 3480 C C . ILE A 1 434 ? 1.767 50.806 1.549 1.00 76.25 434 ILE A C 1
ATOM 3482 O O . ILE A 1 434 ? 1.847 49.603 1.805 1.00 76.25 434 ILE A O 1
ATOM 3486 N N . MET A 1 435 ? 0.857 51.588 2.137 1.00 76.62 435 MET A N 1
ATOM 3487 C CA . MET A 1 435 ? -0.010 51.122 3.224 1.00 76.62 435 MET A CA 1
ATOM 3488 C C . MET A 1 435 ? -0.964 50.007 2.779 1.00 76.62 435 MET A C 1
ATOM 3490 O O . MET A 1 435 ? -1.226 49.062 3.519 1.00 76.62 435 MET A O 1
ATOM 3494 N N . THR A 1 436 ? -1.468 50.084 1.547 1.00 80.75 436 THR A N 1
ATOM 3495 C CA . THR A 1 436 ? -2.398 49.083 1.004 1.00 80.75 436 THR A CA 1
ATOM 3496 C C . THR A 1 436 ? -1.683 47.760 0.740 1.00 80.75 436 THR A C 1
ATOM 3498 O O . THR A 1 436 ? -2.215 46.693 1.058 1.00 80.75 436 THR A O 1
ATOM 3501 N N . ALA A 1 437 ? -0.458 47.822 0.211 1.00 78.06 437 ALA A N 1
ATOM 3502 C CA . ALA A 1 437 ? 0.382 46.655 -0.019 1.00 78.06 437 ALA A CA 1
ATOM 3503 C C . ALA A 1 437 ? 0.700 45.919 1.291 1.00 78.06 437 ALA A C 1
ATOM 3505 O O . ALA A 1 437 ? 0.455 44.715 1.393 1.00 78.06 437 ALA A O 1
ATOM 3506 N N . PHE A 1 438 ? 1.150 46.640 2.318 1.00 81.81 438 PHE A N 1
ATOM 3507 C CA . PHE A 1 438 ? 1.469 46.035 3.609 1.00 81.81 438 PHE A CA 1
ATOM 3508 C C . PHE A 1 438 ? 0.236 45.616 4.416 1.00 81.81 438 PHE A C 1
ATOM 3510 O O . PHE A 1 438 ? 0.295 44.595 5.093 1.00 81.81 438 PHE A O 1
ATOM 3517 N N . MET A 1 439 ? -0.911 46.297 4.293 1.00 80.00 439 MET A N 1
ATOM 3518 C CA . MET A 1 439 ? -2.175 45.810 4.868 1.00 80.00 439 MET A CA 1
ATOM 3519 C C . MET A 1 439 ? -2.591 44.462 4.281 1.00 80.00 439 MET A C 1
ATOM 3521 O O . MET A 1 439 ? -3.053 43.571 5.000 1.00 80.00 439 MET A O 1
ATOM 3525 N N . ARG A 1 440 ? -2.413 44.291 2.969 1.00 80.56 440 ARG A N 1
ATOM 3526 C CA . ARG A 1 440 ? -2.657 43.011 2.307 1.00 80.56 440 ARG A CA 1
ATOM 3527 C C . ARG A 1 440 ? -1.646 41.955 2.756 1.00 80.56 440 ARG A C 1
ATOM 3529 O O . ARG A 1 440 ? -2.052 40.831 3.038 1.00 80.56 440 ARG A O 1
ATOM 3536 N N . PHE A 1 441 ? -0.368 42.316 2.861 1.00 80.69 441 PHE A N 1
ATOM 3537 C CA . PHE A 1 441 ? 0.681 41.423 3.356 1.00 80.69 441 PHE A CA 1
ATOM 3538 C C . PHE A 1 441 ? 0.400 40.954 4.792 1.00 80.69 441 PHE A C 1
ATOM 3540 O O . PHE A 1 441 ? 0.436 39.755 5.054 1.00 80.69 441 PHE A O 1
ATOM 3547 N N . ALA A 1 442 ? 0.005 41.869 5.681 1.00 82.81 442 ALA A N 1
ATOM 3548 C CA . ALA A 1 442 ? -0.352 41.577 7.066 1.00 82.81 442 ALA A CA 1
ATOM 3549 C C . ALA A 1 442 ? -1.483 40.547 7.167 1.00 82.81 442 ALA A C 1
ATOM 3551 O O . ALA A 1 442 ? -1.365 39.565 7.890 1.00 82.81 442 ALA A O 1
ATOM 3552 N N . ARG A 1 443 ? -2.562 40.732 6.394 1.00 80.50 443 ARG A N 1
ATOM 3553 C CA . ARG A 1 443 ? -3.720 39.821 6.407 1.00 80.50 443 ARG A CA 1
ATOM 3554 C C . ARG A 1 443 ? -3.399 38.416 5.905 1.00 80.50 443 ARG A C 1
ATOM 3556 O O . ARG A 1 443 ? -4.014 37.463 6.369 1.00 80.50 443 ARG A O 1
ATOM 3563 N N . LEU A 1 444 ? -2.511 38.305 4.919 1.00 79.25 444 LEU A N 1
ATOM 3564 C CA . LEU A 1 444 ? -2.230 37.039 4.239 1.00 79.25 444 LEU A CA 1
ATOM 3565 C C . LEU A 1 444 ? -1.097 36.249 4.899 1.00 79.25 444 LEU A C 1
ATOM 3567 O O . LEU A 1 444 ? -1.167 35.021 4.937 1.00 79.25 444 LEU A O 1
ATOM 3571 N N . HIS A 1 445 ? -0.079 36.943 5.414 1.00 80.31 445 HIS A N 1
ATOM 3572 C CA . HIS A 1 445 ? 1.178 36.316 5.821 1.00 80.31 445 HIS A CA 1
ATOM 3573 C C . HIS A 1 445 ? 1.573 36.594 7.270 1.00 80.31 445 HIS A C 1
ATOM 3575 O O . HIS A 1 445 ? 2.356 35.830 7.808 1.00 80.31 445 HIS A O 1
ATOM 3581 N N . ILE A 1 446 ? 1.055 37.621 7.945 1.00 83.12 446 ILE A N 1
ATOM 3582 C CA . ILE A 1 446 ? 1.415 37.871 9.350 1.00 83.12 446 ILE A CA 1
ATOM 3583 C C . ILE A 1 446 ? 0.434 37.149 10.278 1.00 83.12 446 ILE A C 1
ATOM 3585 O O . ILE A 1 446 ? -0.784 37.212 10.078 1.00 83.12 446 ILE A O 1
ATOM 3589 N N . HIS A 1 447 ? 0.961 36.462 11.298 1.00 85.81 447 HIS A N 1
ATOM 3590 C CA . HIS A 1 447 ? 0.158 35.793 12.327 1.00 85.81 447 HIS A CA 1
ATOM 3591 C C . HIS A 1 447 ? -0.847 36.765 12.963 1.00 85.81 447 HIS A C 1
ATOM 3593 O O . HIS A 1 447 ? -0.504 37.917 13.222 1.00 85.81 447 HIS A O 1
ATOM 3599 N N . GLN A 1 448 ? -2.075 36.312 13.241 1.00 82.19 448 GLN A N 1
ATOM 3600 C CA . GLN A 1 448 ? -3.188 37.178 13.661 1.00 82.19 448 GLN A CA 1
ATOM 3601 C C . GLN A 1 448 ? -2.836 38.076 14.861 1.00 82.19 448 GLN A C 1
ATOM 3603 O O . GLN A 1 448 ? -3.139 39.269 14.842 1.00 82.19 448 GLN A O 1
ATOM 3608 N N . ASP A 1 449 ? -2.138 37.526 15.854 1.00 77.06 449 ASP A N 1
ATOM 3609 C CA . ASP A 1 449 ? -1.690 38.261 17.045 1.00 77.06 449 ASP A CA 1
ATOM 3610 C C . ASP A 1 449 ? -0.687 39.386 16.730 1.00 77.06 449 ASP A C 1
ATOM 3612 O O . ASP A 1 449 ? -0.657 40.408 17.413 1.00 77.06 449 ASP A O 1
ATOM 3616 N N . ASP A 1 450 ? 0.123 39.220 15.683 1.00 81.56 450 ASP A N 1
ATOM 3617 C CA . ASP A 1 450 ? 1.177 40.164 15.311 1.00 81.56 450 ASP A CA 1
ATOM 3618 C C . ASP A 1 450 ? 0.664 41.244 14.344 1.00 81.56 450 ASP A C 1
ATOM 3620 O O . ASP A 1 450 ? 1.312 42.276 14.178 1.00 81.56 450 ASP A O 1
ATOM 3624 N N . GLN A 1 451 ? -0.515 41.059 13.729 1.00 82.06 451 GLN A N 1
ATOM 3625 C CA . GLN A 1 451 ? -1.030 41.946 12.676 1.00 82.06 451 GLN A CA 1
ATOM 3626 C C . GLN A 1 451 ? -1.190 43.397 13.133 1.00 82.06 451 GLN A C 1
ATOM 3628 O O . GLN A 1 451 ? -0.836 44.305 12.386 1.00 82.06 451 GLN A O 1
ATOM 3633 N N . ARG A 1 452 ? -1.697 43.647 14.349 1.00 77.12 452 ARG A N 1
ATOM 3634 C CA . ARG A 1 452 ? -1.832 45.026 14.860 1.00 77.12 452 ARG A CA 1
ATOM 3635 C C . ARG A 1 452 ? -0.468 45.692 15.045 1.00 77.12 452 ARG A C 1
ATOM 3637 O O . ARG A 1 452 ? -0.289 46.818 14.593 1.00 77.12 452 ARG A O 1
ATOM 3644 N N . ARG A 1 453 ? 0.492 44.984 15.652 1.00 84.50 453 ARG A N 1
ATOM 3645 C CA . ARG A 1 453 ? 1.860 45.478 15.883 1.00 84.50 453 ARG A CA 1
ATOM 3646 C C . ARG A 1 453 ? 2.594 45.721 14.567 1.00 84.50 453 ARG A C 1
ATOM 3648 O O . ARG A 1 453 ? 3.219 46.758 14.397 1.00 84.50 453 ARG A O 1
ATOM 3655 N N . PHE A 1 454 ? 2.439 44.810 13.612 1.00 82.56 454 PHE A N 1
ATOM 3656 C CA . PHE A 1 454 ? 2.986 44.942 12.268 1.00 82.56 454 PHE A CA 1
ATOM 3657 C C . PHE A 1 454 ? 2.411 46.154 11.528 1.00 82.56 454 PHE A C 1
ATOM 3659 O O . PHE A 1 454 ? 3.156 46.944 10.959 1.00 82.56 454 PHE A O 1
ATOM 3666 N N . LEU A 1 455 ? 1.089 46.345 11.556 1.00 81.38 455 LEU A N 1
ATOM 3667 C CA . LEU A 1 455 ? 0.463 47.505 10.920 1.00 81.38 455 LEU A CA 1
ATOM 3668 C C . LEU A 1 455 ? 0.893 48.819 11.570 1.00 81.38 455 LEU A C 1
ATOM 3670 O O . LEU A 1 455 ? 1.076 49.793 10.848 1.00 81.38 455 LEU A O 1
ATOM 3674 N N . GLN A 1 456 ? 1.103 48.841 12.888 1.00 79.25 456 GLN A N 1
ATOM 3675 C CA . GLN A 1 456 ? 1.667 50.000 13.580 1.00 79.25 456 GLN A CA 1
ATOM 3676 C C . GLN A 1 456 ? 3.115 50.264 13.140 1.00 79.25 456 GLN A C 1
ATOM 3678 O O . GLN A 1 456 ? 3.432 51.385 12.763 1.00 79.25 456 GLN A O 1
ATOM 3683 N N . TYR A 1 457 ? 3.961 49.229 13.078 1.00 79.56 457 TYR A N 1
ATOM 3684 C CA . TYR A 1 457 ? 5.341 49.324 12.585 1.00 79.56 457 TYR A CA 1
ATOM 3685 C C . TYR A 1 457 ? 5.407 49.901 11.161 1.00 79.56 457 TYR A C 1
ATOM 3687 O O . TYR A 1 457 ? 6.204 50.796 10.882 1.00 79.56 457 TYR A O 1
ATOM 3695 N N . ILE A 1 458 ? 4.520 49.449 10.268 1.00 76.56 458 ILE A N 1
ATOM 3696 C CA . ILE A 1 458 ? 4.406 49.980 8.903 1.00 76.56 458 ILE A CA 1
ATOM 3697 C C . ILE A 1 458 ? 3.796 51.393 8.875 1.00 76.56 458 ILE A C 1
ATOM 3699 O O . ILE A 1 458 ? 4.165 52.210 8.032 1.00 76.56 458 ILE A O 1
ATOM 3703 N N . HIS A 1 459 ? 2.856 51.704 9.767 1.00 74.75 459 HIS A N 1
ATOM 3704 C CA . HIS A 1 459 ? 2.269 53.039 9.881 1.00 74.75 459 HIS A CA 1
ATOM 3705 C C . HIS A 1 459 ? 3.310 54.078 10.297 1.00 74.75 459 HIS A C 1
ATOM 3707 O O . HIS A 1 459 ? 3.441 55.108 9.636 1.00 74.75 459 HIS A O 1
ATOM 3713 N N . ASP A 1 460 ? 4.101 53.767 11.321 1.00 69.44 460 ASP A N 1
ATOM 3714 C CA . ASP A 1 460 ? 5.193 54.611 11.802 1.00 69.44 460 ASP A CA 1
ATOM 3715 C C . ASP A 1 460 ? 6.281 54.788 10.723 1.00 69.44 460 ASP A C 1
ATOM 3717 O O . ASP A 1 460 ? 6.909 55.843 10.621 1.00 69.44 460 ASP A O 1
ATOM 3721 N N . LEU A 1 461 ? 6.473 53.768 9.880 1.00 63.88 461 LEU A N 1
ATOM 3722 C CA . LEU A 1 461 ? 7.369 53.777 8.722 1.00 63.88 461 LEU A CA 1
ATOM 3723 C C . LEU A 1 461 ? 6.875 54.718 7.611 1.00 63.88 461 LEU A C 1
ATOM 3725 O O . LEU A 1 461 ? 7.649 55.537 7.114 1.00 63.88 461 LEU A O 1
ATOM 3729 N N . ALA A 1 462 ? 5.588 54.655 7.260 1.00 63.78 462 ALA A N 1
ATOM 3730 C CA . ALA A 1 462 ? 4.992 55.451 6.183 1.00 63.78 462 ALA A CA 1
ATOM 3731 C C . ALA A 1 462 ? 4.889 56.960 6.499 1.00 63.78 462 ALA A C 1
ATOM 3733 O O . ALA A 1 462 ? 4.737 57.762 5.580 1.00 63.78 462 ALA A O 1
ATOM 3734 N N . GLN A 1 463 ? 4.986 57.368 7.772 1.00 64.62 463 GLN A N 1
ATOM 3735 C CA . GLN A 1 463 ? 4.949 58.782 8.185 1.00 64.62 463 GLN A CA 1
ATOM 3736 C C . GLN A 1 463 ? 6.308 59.520 8.105 1.00 64.62 463 GLN A C 1
ATOM 3738 O O . GLN A 1 463 ? 6.407 60.691 8.471 1.00 64.62 463 GLN A O 1
ATOM 3743 N N . GLY A 1 464 ? 7.355 58.877 7.578 1.00 57.59 464 GLY A N 1
ATOM 3744 C CA . GLY A 1 464 ? 8.425 59.522 6.801 1.00 57.59 464 GLY A CA 1
ATOM 3745 C C . GLY A 1 464 ? 9.415 60.509 7.449 1.00 57.59 464 GLY A C 1
ATOM 3746 O O . GLY A 1 464 ? 10.415 60.786 6.802 1.00 57.59 464 GLY A O 1
ATOM 3747 N N . ASN A 1 465 ? 9.246 61.020 8.677 1.00 51.47 465 ASN A N 1
ATOM 3748 C CA . ASN A 1 465 ? 10.052 62.177 9.140 1.00 51.47 465 ASN A CA 1
ATOM 3749 C C . ASN A 1 465 ? 10.936 61.990 10.390 1.00 51.47 465 ASN A C 1
ATOM 3751 O O . ASN A 1 465 ? 11.464 62.976 10.900 1.00 51.47 465 ASN A O 1
ATOM 3755 N N . GLN A 1 466 ? 11.137 60.774 10.912 1.00 52.62 466 GLN A N 1
ATOM 3756 C CA . GLN A 1 466 ? 11.856 60.601 12.195 1.00 52.62 466 GLN A CA 1
ATOM 3757 C C . GLN A 1 466 ? 12.912 59.485 12.250 1.00 52.62 466 GLN A C 1
ATOM 3759 O O . GLN A 1 466 ? 13.367 59.133 13.336 1.00 52.62 466 GLN A O 1
ATOM 3764 N N . ILE A 1 467 ? 13.340 58.922 11.118 1.00 54.81 467 ILE A N 1
ATOM 3765 C CA . ILE A 1 467 ? 14.466 57.972 11.102 1.00 54.81 467 ILE A CA 1
ATOM 3766 C C . ILE A 1 467 ? 15.708 58.718 10.593 1.00 54.81 467 ILE A C 1
ATOM 3768 O O . ILE A 1 467 ? 15.715 59.107 9.424 1.00 54.81 467 ILE A O 1
ATOM 3772 N N . PRO A 1 468 ? 16.742 58.945 11.430 1.00 56.75 468 PRO A N 1
ATOM 3773 C CA . PRO A 1 468 ? 17.997 59.551 10.993 1.00 56.75 468 PRO A CA 1
ATOM 3774 C C . PRO A 1 468 ? 18.574 58.824 9.774 1.00 56.75 468 PRO A C 1
ATOM 3776 O O . PRO A 1 468 ? 18.531 57.590 9.712 1.00 56.75 468 PRO A O 1
ATOM 3779 N N . LEU A 1 469 ? 19.134 59.577 8.822 1.00 58.34 469 LEU A N 1
ATOM 3780 C CA . LEU A 1 469 ? 19.851 59.008 7.677 1.00 58.34 469 LEU A CA 1
ATOM 3781 C C . LEU A 1 469 ? 20.892 57.983 8.173 1.00 58.34 469 LEU A C 1
ATOM 3783 O O . LEU A 1 469 ? 21.599 58.261 9.141 1.00 58.34 469 LEU A O 1
ATOM 3787 N N . ALA A 1 470 ? 20.971 56.812 7.531 1.00 51.56 470 ALA A N 1
ATOM 3788 C CA . ALA A 1 470 ? 21.858 55.697 7.899 1.00 51.56 470 ALA A CA 1
ATOM 3789 C C . ALA A 1 470 ? 21.560 54.973 9.236 1.00 51.56 470 ALA A C 1
ATOM 3791 O O . ALA A 1 470 ? 22.342 54.119 9.655 1.00 51.56 470 ALA A O 1
ATOM 3792 N N . SER A 1 471 ? 20.424 55.237 9.892 1.00 56.69 471 SER A N 1
ATOM 3793 C CA . SER A 1 471 ? 19.948 54.406 11.010 1.00 56.69 471 SER A CA 1
ATOM 3794 C C . SER A 1 471 ? 19.035 53.274 10.520 1.00 56.69 471 SER A C 1
ATOM 3796 O O . SER A 1 471 ? 18.210 53.465 9.624 1.00 56.69 471 SER A O 1
ATOM 3798 N N . THR A 1 472 ? 19.205 52.077 11.093 1.00 62.34 472 THR A N 1
ATOM 3799 C CA . THR A 1 472 ? 18.409 50.887 10.754 1.00 62.34 472 THR A CA 1
ATOM 3800 C C . THR A 1 472 ? 17.472 50.552 11.910 1.00 62.34 472 THR A C 1
ATOM 3802 O O . THR A 1 472 ? 17.938 50.302 13.021 1.00 62.34 472 THR A O 1
ATOM 3805 N N . LYS A 1 473 ? 16.159 50.542 11.665 1.00 67.88 473 LYS A N 1
ATOM 3806 C CA . LYS A 1 473 ? 15.161 50.020 12.612 1.00 67.88 473 LYS A CA 1
ATOM 3807 C C . LYS A 1 473 ? 14.884 48.560 12.293 1.00 67.88 473 LYS A C 1
ATOM 3809 O O . LYS A 1 473 ? 14.780 48.208 11.124 1.00 67.88 473 LYS A O 1
ATOM 3814 N N . PHE A 1 474 ? 14.708 47.726 13.310 1.00 68.25 474 PHE A N 1
ATOM 3815 C CA . PHE A 1 474 ? 14.328 46.333 13.110 1.00 68.25 474 PHE A CA 1
ATOM 3816 C C . PHE A 1 474 ? 13.212 45.906 14.060 1.00 68.25 474 PHE A C 1
ATOM 3818 O O . PHE A 1 474 ? 13.123 46.422 15.172 1.00 68.25 474 PHE A O 1
ATOM 3825 N N . ASP A 1 475 ? 12.372 44.976 13.614 1.00 71.75 475 ASP A N 1
ATOM 3826 C CA . ASP A 1 475 ? 11.386 44.287 14.452 1.00 71.75 475 ASP A CA 1
ATOM 3827 C C . ASP A 1 475 ? 11.171 42.847 13.935 1.00 71.75 475 ASP A C 1
ATOM 3829 O O . ASP A 1 475 ? 11.548 42.509 12.810 1.00 71.75 475 ASP A O 1
ATOM 3833 N N . LEU A 1 476 ? 10.623 41.977 14.780 1.00 74.25 476 LEU A N 1
ATOM 3834 C CA . LEU A 1 476 ? 10.408 40.555 14.525 1.00 74.25 476 LEU A CA 1
ATOM 3835 C C . LEU A 1 476 ? 8.920 40.250 14.431 1.00 74.25 476 LEU A C 1
ATOM 3837 O O . LEU A 1 476 ? 8.157 40.570 15.344 1.00 74.25 476 LEU A O 1
ATOM 3841 N N . PHE A 1 477 ? 8.516 39.546 13.378 1.00 82.19 477 PHE A N 1
ATOM 3842 C CA . PHE A 1 477 ? 7.128 39.131 13.185 1.00 82.19 477 PHE A CA 1
ATOM 3843 C C . PHE A 1 477 ? 7.050 37.666 12.774 1.00 82.19 477 PHE A C 1
ATOM 3845 O O . PHE A 1 477 ? 7.921 37.174 12.057 1.00 82.19 477 PHE A O 1
ATOM 3852 N N . ARG A 1 478 ? 5.990 36.974 13.206 1.00 81.44 478 ARG A N 1
ATOM 3853 C CA . ARG A 1 478 ? 5.678 35.631 12.715 1.00 81.44 478 ARG A CA 1
ATOM 3854 C C . ARG A 1 478 ? 5.091 35.725 11.317 1.00 81.44 478 ARG A C 1
ATOM 3856 O O . ARG A 1 478 ? 3.941 36.143 11.146 1.00 81.44 478 ARG A O 1
ATOM 3863 N N . VAL A 1 479 ? 5.880 35.313 10.334 1.00 80.94 479 VAL A N 1
ATOM 3864 C CA . VAL A 1 479 ? 5.492 35.263 8.928 1.00 80.94 479 VAL A CA 1
ATOM 3865 C C . VAL A 1 479 ? 5.134 33.829 8.562 1.00 80.94 479 VAL A C 1
ATOM 3867 O O . VAL A 1 479 ? 5.841 32.876 8.885 1.00 80.94 479 VAL A O 1
ATOM 3870 N N . LYS A 1 480 ? 3.988 33.675 7.911 1.00 75.00 480 LYS A N 1
ATOM 3871 C CA . LYS A 1 480 ? 3.460 32.413 7.423 1.00 75.00 480 LYS A CA 1
ATOM 3872 C C . LYS A 1 480 ? 4.308 31.945 6.250 1.00 75.00 480 LYS A C 1
ATOM 3874 O O . LYS A 1 480 ? 4.358 32.616 5.219 1.00 75.00 480 LYS A O 1
ATOM 3879 N N . VAL A 1 481 ? 4.921 30.782 6.400 1.00 67.94 481 VAL A N 1
ATOM 3880 C CA . VAL A 1 481 ? 5.665 30.106 5.335 1.00 67.94 481 VAL A CA 1
ATOM 3881 C C . VAL A 1 481 ? 4.735 29.187 4.523 1.00 67.94 481 VAL A C 1
ATOM 3883 O O . VAL A 1 481 ? 3.626 28.869 4.970 1.00 67.94 481 VAL A O 1
ATOM 3886 N N . PRO A 1 482 ? 5.129 28.755 3.308 1.00 51.56 482 PRO A N 1
ATOM 3887 C CA . PRO A 1 482 ? 4.234 28.038 2.395 1.00 51.56 482 PRO A CA 1
ATOM 3888 C C . PRO A 1 482 ? 3.655 26.715 2.922 1.00 51.56 482 PRO A C 1
ATOM 3890 O O . PRO A 1 482 ? 2.567 26.326 2.506 1.00 51.56 482 PRO A O 1
ATOM 3893 N N . ASN A 1 483 ? 4.336 26.039 3.853 1.00 53.41 483 ASN A N 1
ATOM 3894 C CA . ASN A 1 483 ? 3.852 24.809 4.502 1.00 53.41 483 ASN A CA 1
ATOM 3895 C C . ASN A 1 483 ? 2.745 25.067 5.557 1.00 53.41 483 ASN A C 1
ATOM 3897 O O . ASN A 1 483 ? 2.238 24.128 6.167 1.00 53.41 483 ASN A O 1
ATOM 3901 N N . GLY A 1 484 ? 2.368 26.331 5.782 1.00 60.06 484 GLY A N 1
ATOM 3902 C CA . GLY A 1 484 ? 1.331 26.743 6.724 1.00 60.06 484 GLY A CA 1
ATOM 3903 C C . GLY A 1 484 ? 1.818 27.016 8.149 1.00 60.06 484 GLY A C 1
ATOM 3904 O O . GLY A 1 484 ? 1.019 27.514 8.945 1.00 60.06 484 GLY A O 1
ATOM 3905 N N . SER A 1 485 ? 3.088 26.742 8.469 1.00 67.94 485 SER A N 1
ATOM 3906 C CA . SER A 1 485 ? 3.696 27.125 9.747 1.00 67.94 485 SER A CA 1
ATOM 3907 C C . SER A 1 485 ? 4.089 28.610 9.759 1.00 67.94 485 SER A C 1
ATOM 3909 O O . SER A 1 485 ? 3.962 29.321 8.759 1.00 67.94 485 SER A O 1
ATOM 3911 N N . PHE A 1 486 ? 4.522 29.105 10.919 1.00 72.25 486 PHE A N 1
ATOM 3912 C CA . PHE A 1 486 ? 4.954 30.489 11.100 1.00 72.25 486 PHE A CA 1
ATOM 3913 C C . PHE A 1 486 ? 6.404 30.541 11.588 1.00 72.25 486 PHE A C 1
ATOM 3915 O O . PHE A 1 486 ? 6.750 29.908 12.593 1.00 72.25 486 PHE A O 1
ATOM 3922 N N . HIS A 1 487 ? 7.237 31.301 10.882 1.00 74.19 487 HIS A N 1
ATOM 3923 C CA . HIS A 1 487 ? 8.644 31.533 11.213 1.00 74.19 487 HIS A CA 1
ATOM 3924 C C . HIS A 1 487 ? 8.829 32.966 11.713 1.00 74.19 487 HIS A C 1
ATOM 3926 O O . HIS A 1 487 ? 8.143 33.882 11.254 1.00 74.19 487 HIS A O 1
ATOM 3932 N N . TRP A 1 488 ? 9.727 33.172 12.675 1.00 75.50 488 TRP A N 1
ATOM 3933 C CA . TRP A 1 488 ? 10.116 34.512 13.096 1.00 75.50 488 TRP A CA 1
ATOM 3934 C C . TRP A 1 488 ? 11.058 35.115 12.063 1.00 75.50 488 TRP A C 1
ATOM 3936 O O . TRP A 1 488 ? 12.189 34.666 11.890 1.00 75.50 488 TRP A O 1
ATOM 3946 N N . THR A 1 489 ? 10.597 36.173 11.411 1.00 77.56 489 THR A N 1
ATOM 3947 C CA . THR A 1 489 ? 11.357 36.882 10.385 1.00 77.56 489 THR A CA 1
ATOM 3948 C C . THR A 1 489 ? 11.722 38.266 10.904 1.00 77.56 489 THR A C 1
ATOM 3950 O O . THR A 1 489 ? 10.891 38.974 11.481 1.00 77.56 489 THR A O 1
ATOM 3953 N N . ASN A 1 490 ? 12.980 38.650 10.710 1.00 79.50 490 ASN A N 1
ATOM 3954 C CA . ASN A 1 490 ? 13.492 39.979 11.007 1.00 79.50 490 ASN A CA 1
ATOM 3955 C C . ASN A 1 490 ? 13.177 40.921 9.844 1.00 79.50 490 ASN A C 1
ATOM 3957 O O . ASN A 1 490 ? 13.588 40.663 8.716 1.00 79.50 490 ASN A O 1
ATOM 3961 N N . PHE A 1 491 ? 12.491 42.019 10.147 1.00 84.31 491 PHE A N 1
ATOM 3962 C CA . PHE A 1 491 ? 12.229 43.127 9.240 1.00 84.31 491 PHE A CA 1
ATOM 3963 C C . PHE A 1 491 ? 13.203 44.248 9.573 1.00 84.31 491 PHE A C 1
ATOM 3965 O O . PHE A 1 491 ? 13.051 44.904 10.598 1.00 84.31 491 PHE A O 1
ATOM 3972 N N . SER A 1 492 ? 14.208 44.459 8.725 1.00 76.56 492 SER A N 1
ATOM 3973 C CA . SER A 1 492 ? 15.218 45.508 8.881 1.00 76.56 492 SER A CA 1
ATOM 3974 C C . SER A 1 492 ? 14.965 46.628 7.880 1.00 76.56 492 SER A C 1
ATOM 3976 O O . SER A 1 492 ? 14.984 46.398 6.677 1.00 76.56 492 SER A O 1
ATOM 3978 N N . LEU A 1 493 ? 14.744 47.840 8.370 1.00 76.94 493 LEU A N 1
ATOM 3979 C CA . LEU A 1 493 ? 14.479 49.020 7.562 1.00 76.94 493 LEU A CA 1
ATOM 3980 C C . LEU A 1 493 ? 15.614 50.030 7.696 1.00 76.94 493 LEU A C 1
ATOM 3982 O O . LEU A 1 493 ? 15.870 50.520 8.797 1.00 76.94 493 LEU A O 1
ATOM 3986 N N . THR A 1 494 ? 16.216 50.415 6.577 1.00 73.88 494 THR A N 1
ATOM 3987 C CA . THR A 1 494 ? 17.298 51.403 6.525 1.00 73.88 494 THR A CA 1
ATOM 3988 C C . THR A 1 494 ? 16.905 52.585 5.642 1.00 73.88 494 THR A C 1
ATOM 3990 O O . THR A 1 494 ? 16.536 52.404 4.485 1.00 73.88 494 THR A O 1
ATOM 3993 N N . SER A 1 495 ? 17.008 53.807 6.169 1.00 73.75 495 SER A N 1
ATOM 3994 C CA . SER A 1 495 ? 16.756 55.039 5.404 1.00 73.75 495 SER A CA 1
ATOM 3995 C C . SER A 1 495 ? 18.035 55.553 4.736 1.00 73.75 495 SER A C 1
ATOM 3997 O O . SER A 1 495 ? 19.068 55.689 5.402 1.00 73.75 495 SER A O 1
ATOM 3999 N N . PHE A 1 496 ? 17.963 55.896 3.449 1.00 69.00 496 PHE A N 1
ATOM 4000 C CA . PHE A 1 496 ? 19.081 56.427 2.662 1.00 69.00 496 PHE A CA 1
ATOM 4001 C C . PHE A 1 496 ? 18.611 57.450 1.611 1.00 69.00 496 PHE A C 1
ATOM 4003 O O . PHE A 1 496 ? 17.414 57.645 1.413 1.00 69.00 496 PHE A O 1
ATOM 4010 N N . GLN A 1 497 ? 19.549 58.149 0.969 1.00 67.00 497 GLN A N 1
ATOM 4011 C CA . GLN A 1 497 ? 19.263 59.080 -0.131 1.00 67.00 497 GLN A CA 1
ATOM 4012 C C . GLN A 1 497 ? 19.556 58.394 -1.464 1.00 67.00 497 GLN A C 1
ATOM 4014 O O . GLN A 1 497 ? 20.637 57.832 -1.636 1.00 67.00 497 GLN A O 1
ATOM 4019 N N . TYR A 1 498 ? 18.605 58.446 -2.392 1.00 65.69 498 TYR A N 1
ATOM 4020 C CA . TYR A 1 498 ? 18.740 57.916 -3.746 1.00 65.69 498 TYR A CA 1
ATOM 4021 C C . TYR A 1 498 ? 18.224 58.968 -4.730 1.00 65.69 498 TYR A C 1
ATOM 4023 O O . TYR A 1 498 ? 17.094 59.426 -4.583 1.00 65.69 498 TYR A O 1
ATOM 4031 N N . ASN A 1 499 ? 19.057 59.390 -5.688 1.00 60.44 499 ASN A N 1
ATOM 4032 C CA . ASN A 1 499 ? 18.752 60.477 -6.634 1.00 60.44 499 ASN A CA 1
ATOM 4033 C C . ASN A 1 499 ? 18.195 61.752 -5.954 1.00 60.44 499 ASN A C 1
ATOM 4035 O O . ASN A 1 499 ? 17.157 62.269 -6.354 1.00 60.44 499 ASN A O 1
ATOM 4039 N N . ASP A 1 500 ? 18.869 62.229 -4.897 1.00 61.25 500 ASP A N 1
ATOM 4040 C CA . ASP A 1 500 ? 18.494 63.407 -4.086 1.00 61.25 500 ASP A CA 1
ATOM 4041 C C . ASP A 1 500 ? 17.128 63.331 -3.368 1.00 61.25 500 ASP A C 1
ATOM 4043 O O . ASP A 1 500 ? 16.613 64.348 -2.884 1.00 61.25 500 ASP A O 1
ATOM 4047 N N . HIS A 1 501 ? 16.529 62.138 -3.258 1.00 66.50 501 HIS A N 1
ATOM 4048 C CA . HIS A 1 501 ? 15.273 61.915 -2.538 1.00 66.50 501 HIS A CA 1
ATOM 4049 C C . HIS A 1 501 ? 15.397 60.807 -1.468 1.00 66.50 501 HIS A C 1
ATOM 4051 O O . HIS A 1 501 ? 16.082 59.797 -1.673 1.00 66.50 501 HIS A O 1
ATOM 4057 N N . PRO A 1 502 ? 14.739 60.965 -0.298 1.00 66.94 502 PRO A N 1
ATOM 4058 C CA . PRO A 1 502 ? 14.818 59.994 0.787 1.00 66.94 502 PRO A CA 1
ATOM 4059 C C . PRO A 1 502 ? 14.034 58.723 0.445 1.00 66.94 502 PRO A C 1
ATOM 4061 O O . PRO A 1 502 ? 12.807 58.741 0.339 1.00 66.94 502 PRO A O 1
ATOM 4064 N N . CYS A 1 503 ? 14.752 57.610 0.339 1.00 75.38 503 CYS A N 1
ATOM 4065 C CA . CYS A 1 503 ? 14.204 56.277 0.120 1.00 75.38 503 CYS A CA 1
ATOM 4066 C C . CYS A 1 503 ? 14.466 55.383 1.337 1.00 75.38 503 CYS A C 1
ATOM 4068 O O . CYS A 1 503 ? 15.357 55.635 2.155 1.00 75.38 503 CYS A O 1
ATOM 4070 N N . GLN A 1 504 ? 13.685 54.315 1.468 1.00 77.75 504 GLN A N 1
ATOM 4071 C CA . GLN A 1 504 ? 13.875 53.322 2.522 1.00 77.75 504 GLN A CA 1
ATOM 4072 C C . GLN A 1 504 ? 14.065 51.939 1.919 1.00 77.75 504 GLN A C 1
ATOM 4074 O O . GLN A 1 504 ? 13.361 51.550 0.993 1.00 77.75 504 GLN A O 1
ATOM 4079 N N . LEU A 1 505 ? 15.013 51.185 2.462 1.00 78.25 505 LEU A N 1
ATOM 4080 C CA . LEU A 1 505 ? 15.256 49.804 2.092 1.00 78.25 505 LEU A CA 1
ATOM 4081 C C . LEU A 1 505 ? 14.732 48.889 3.195 1.00 78.25 505 LEU A C 1
ATOM 4083 O O . LEU A 1 505 ? 15.214 48.955 4.324 1.00 78.25 505 LEU A O 1
ATOM 4087 N N . LEU A 1 506 ? 13.753 48.049 2.872 1.00 80.75 506 LEU A N 1
ATOM 4088 C CA . LEU A 1 506 ? 13.226 47.028 3.767 1.00 80.75 506 LEU A CA 1
ATOM 4089 C C . LEU A 1 506 ? 13.806 45.664 3.378 1.00 80.75 506 LEU A C 1
ATOM 4091 O O . LEU A 1 506 ? 13.486 45.129 2.319 1.00 80.75 506 LEU A O 1
ATOM 4095 N N . CYS A 1 507 ? 14.624 45.097 4.255 1.00 78.44 507 CYS A N 1
ATOM 4096 C CA . CYS A 1 507 ? 15.299 43.819 4.078 1.00 78.44 507 CYS A CA 1
ATOM 4097 C C . CYS A 1 507 ? 14.776 42.790 5.082 1.00 78.44 507 CYS A C 1
ATOM 4099 O O . CYS A 1 507 ? 14.710 43.072 6.282 1.00 78.44 507 CYS A O 1
ATOM 4101 N N . LEU A 1 508 ? 14.433 41.593 4.606 1.00 80.19 508 LEU A N 1
ATOM 4102 C CA . LEU A 1 508 ? 13.929 40.508 5.442 1.00 80.19 508 LEU A CA 1
ATOM 4103 C C . LEU A 1 508 ? 14.902 39.329 5.452 1.00 80.19 508 LEU A C 1
ATOM 4105 O O . LEU A 1 508 ? 15.508 38.981 4.432 1.00 80.19 508 LEU A O 1
ATOM 4109 N N . ARG A 1 509 ? 15.043 38.721 6.630 1.00 74.12 509 ARG A N 1
ATOM 4110 C CA . ARG A 1 509 ? 15.743 37.448 6.824 1.00 74.12 509 ARG A CA 1
ATOM 4111 C C . ARG A 1 509 ? 15.125 36.660 7.971 1.00 74.12 509 ARG A C 1
ATOM 4113 O O . ARG A 1 509 ? 14.636 37.270 8.926 1.00 74.12 509 ARG A O 1
ATOM 4120 N N . ASP A 1 510 ? 15.220 35.339 7.931 1.00 69.06 510 ASP A N 1
ATOM 4121 C CA . ASP A 1 510 ? 14.837 34.500 9.067 1.00 69.06 510 ASP A CA 1
ATOM 4122 C C . ASP A 1 510 ? 15.683 34.812 10.307 1.00 69.06 510 ASP A C 1
ATOM 4124 O O . ASP A 1 510 ? 16.850 35.223 10.232 1.00 69.06 510 ASP A O 1
ATOM 4128 N N . PHE A 1 511 ? 15.065 34.683 11.478 1.00 68.81 511 PHE A N 1
ATOM 4129 C CA . PHE A 1 511 ? 15.737 34.927 12.742 1.00 68.81 511 PHE A CA 1
ATOM 4130 C C . PHE A 1 511 ? 16.667 33.758 13.092 1.00 68.81 511 PHE A C 1
ATOM 4132 O O . PHE A 1 511 ? 16.290 32.595 12.995 1.00 68.81 511 PHE A O 1
ATOM 4139 N N . VAL A 1 512 ? 17.880 34.079 13.554 1.00 53.19 512 VAL A N 1
ATOM 4140 C CA . VAL A 1 512 ? 19.020 33.149 13.726 1.00 53.19 512 VAL A CA 1
ATOM 4141 C C . VAL A 1 512 ? 18.725 31.950 14.653 1.00 53.19 512 VAL A C 1
ATOM 4143 O O . VAL A 1 512 ? 19.462 30.973 14.647 1.00 53.19 512 VAL A O 1
ATOM 4146 N N . PHE A 1 513 ? 17.649 31.991 15.445 1.00 54.31 513 PHE A N 1
ATOM 4147 C CA . PHE A 1 513 ? 17.298 30.949 16.418 1.00 54.31 513 PHE A CA 1
ATOM 4148 C C . PHE A 1 513 ? 16.224 29.946 15.956 1.00 54.31 513 PHE A C 1
ATOM 4150 O O . PHE A 1 513 ? 15.839 29.093 16.753 1.00 54.31 513 PHE A O 1
ATOM 4157 N N . GLU A 1 514 ? 15.745 30.001 14.707 1.00 51.16 514 GLU A N 1
ATOM 4158 C CA . GLU A 1 514 ? 14.803 28.993 14.171 1.00 51.16 514 GLU A CA 1
ATOM 4159 C C . GLU A 1 514 ? 15.411 27.573 14.084 1.00 51.16 514 GLU A C 1
ATOM 4161 O O . GLU A 1 514 ? 14.677 26.592 14.021 1.00 51.16 514 GLU A O 1
ATOM 4166 N N . GLU A 1 515 ? 16.739 27.436 14.165 1.00 47.75 515 GLU A N 1
ATOM 4167 C CA . GLU A 1 515 ? 17.452 26.147 14.121 1.00 47.75 515 GLU A CA 1
ATOM 4168 C C . GLU A 1 515 ? 17.703 25.515 15.515 1.00 47.75 515 GLU A C 1
ATOM 4170 O O . GLU A 1 515 ? 18.315 24.451 15.613 1.00 47.75 515 GLU A O 1
ATOM 4175 N N . LEU A 1 516 ? 17.248 26.138 16.616 1.00 45.84 516 LEU A N 1
ATOM 4176 C CA . LEU A 1 516 ? 17.503 25.659 17.985 1.00 45.84 516 LEU A CA 1
ATOM 4177 C C . LEU A 1 516 ? 16.326 24.883 18.598 1.00 45.84 516 LEU A C 1
ATOM 4179 O O . LEU A 1 516 ? 15.168 25.289 18.532 1.00 45.84 516 LEU A O 1
ATOM 4183 N N . THR A 1 517 ? 16.647 23.807 19.318 1.00 39.59 517 THR A N 1
ATOM 4184 C CA . THR A 1 517 ? 15.689 22.873 19.939 1.00 39.59 517 THR A CA 1
ATOM 4185 C C . THR A 1 517 ? 14.868 23.437 21.112 1.00 39.59 517 THR A C 1
ATOM 4187 O O . THR A 1 517 ? 13.847 22.849 21.448 1.00 39.59 517 THR A O 1
ATOM 4190 N N . ASP A 1 518 ? 15.245 24.581 21.703 1.00 43.09 518 ASP A N 1
ATOM 4191 C CA . ASP A 1 518 ? 14.573 25.207 22.869 1.00 43.09 518 ASP A CA 1
ATOM 4192 C C . ASP A 1 518 ? 13.869 26.550 22.538 1.00 43.09 518 ASP A C 1
ATOM 4194 O O . ASP A 1 518 ? 13.751 27.458 23.373 1.00 43.09 518 ASP A O 1
ATOM 4198 N N . ARG A 1 519 ? 13.388 26.673 21.293 1.00 47.94 519 ARG A N 1
ATOM 4199 C CA . ARG A 1 519 ? 12.780 27.866 20.669 1.00 47.94 519 ARG A CA 1
ATOM 4200 C C . ARG A 1 519 ? 11.771 28.617 21.552 1.00 47.94 519 ARG A C 1
ATOM 4202 O O . ARG A 1 519 ? 11.954 29.804 21.832 1.00 47.94 519 ARG A O 1
ATOM 4209 N N . ASP A 1 520 ? 10.728 27.940 22.029 1.00 47.34 520 ASP A N 1
ATOM 4210 C CA . ASP A 1 520 ? 9.597 28.593 22.714 1.00 47.34 520 ASP A CA 1
ATOM 4211 C C . ASP A 1 520 ? 9.970 29.178 24.086 1.00 47.34 520 ASP A C 1
ATOM 4213 O O . ASP A 1 520 ? 9.352 30.131 24.573 1.00 47.34 520 ASP A O 1
ATOM 4217 N N . ARG A 1 521 ? 11.022 28.642 24.715 1.00 45.06 521 ARG A N 1
ATOM 4218 C CA . ARG A 1 521 ? 11.500 29.092 26.027 1.00 45.06 521 ARG A CA 1
ATOM 4219 C C . ARG A 1 521 ? 12.382 30.339 25.919 1.00 45.06 521 ARG A C 1
ATOM 4221 O O . ARG A 1 521 ? 12.288 31.240 26.756 1.00 45.06 521 ARG A O 1
ATOM 4228 N N . LEU A 1 522 ? 13.208 30.419 24.877 1.00 44.03 522 LEU A N 1
ATOM 4229 C CA . LEU A 1 522 ? 14.088 31.563 24.626 1.00 44.03 522 LEU A CA 1
ATOM 4230 C C . LEU A 1 522 ? 13.325 32.774 24.071 1.00 44.03 522 LEU A C 1
ATOM 4232 O O . LEU A 1 522 ? 13.570 33.887 24.528 1.00 44.03 522 LEU A O 1
ATOM 4236 N N . ILE A 1 523 ? 12.343 32.577 23.182 1.00 52.03 523 ILE A N 1
ATOM 4237 C CA . ILE A 1 523 ? 11.561 33.678 22.583 1.00 52.03 523 ILE A CA 1
ATOM 4238 C C . ILE A 1 523 ? 10.822 34.504 23.636 1.00 52.03 523 ILE A C 1
ATOM 4240 O O . ILE A 1 523 ? 10.885 35.731 23.606 1.00 52.03 523 ILE A O 1
ATOM 4244 N N . ASN A 1 524 ? 10.182 33.856 24.609 1.00 48.69 524 ASN A N 1
ATOM 4245 C CA . ASN A 1 524 ? 9.457 34.565 25.666 1.00 48.69 524 ASN A CA 1
ATOM 4246 C C . ASN A 1 524 ? 10.399 35.357 26.589 1.00 48.69 524 ASN A C 1
ATOM 4248 O O . ASN A 1 524 ? 10.069 36.458 27.025 1.00 48.69 524 ASN A O 1
ATOM 4252 N N . THR A 1 525 ? 11.604 34.834 26.828 1.00 42.97 525 THR A N 1
ATOM 4253 C CA . THR A 1 525 ? 12.636 35.500 27.637 1.00 42.97 525 THR A CA 1
ATOM 4254 C C . THR A 1 525 ? 13.195 36.729 26.913 1.00 42.97 525 THR A C 1
ATOM 4256 O O . THR A 1 525 ? 13.397 37.782 27.515 1.00 42.97 525 THR A O 1
ATOM 4259 N N . VAL A 1 526 ? 13.379 36.619 25.598 1.00 44.56 526 VAL A N 1
ATOM 4260 C CA . VAL A 1 526 ? 13.901 37.688 24.747 1.00 44.56 526 VAL A CA 1
ATOM 4261 C C . VAL A 1 526 ? 12.849 38.791 24.532 1.00 44.56 526 VAL A C 1
ATOM 4263 O O . VAL A 1 526 ? 13.160 39.966 24.713 1.00 44.56 526 VAL A O 1
ATOM 4266 N N . MET A 1 527 ? 11.585 38.445 24.261 1.00 48.44 527 MET A N 1
ATOM 4267 C CA . MET A 1 527 ? 10.485 39.414 24.078 1.00 48.44 527 MET A CA 1
ATOM 4268 C C . MET A 1 527 ? 10.186 40.226 25.347 1.00 48.44 527 MET A C 1
ATOM 4270 O O . MET A 1 527 ? 9.924 41.428 25.265 1.00 48.44 527 MET A O 1
ATOM 4274 N N . ALA A 1 528 ? 10.301 39.601 26.524 1.00 47.06 528 ALA A N 1
ATOM 4275 C CA . ALA A 1 528 ? 10.213 40.292 27.808 1.00 47.06 528 ALA A CA 1
ATOM 4276 C C . ALA A 1 528 ? 11.427 41.205 28.061 1.00 47.06 528 ALA A C 1
ATOM 4278 O O . ALA A 1 528 ? 11.263 42.304 28.586 1.00 47.06 528 ALA A O 1
ATOM 4279 N N . SER A 1 529 ? 12.632 40.797 27.637 1.00 39.34 529 SER A N 1
ATOM 4280 C CA . SER A 1 529 ? 13.856 41.602 27.797 1.00 39.34 529 SER A CA 1
ATOM 4281 C C . SER A 1 529 ? 13.881 42.878 26.941 1.00 39.34 529 SER A C 1
ATOM 4283 O O . SER A 1 529 ? 14.600 43.817 27.275 1.00 39.34 529 SER A O 1
ATOM 4285 N N . TYR A 1 530 ? 13.058 42.937 25.886 1.00 44.56 530 TYR A N 1
ATOM 4286 C CA . TYR A 1 530 ? 12.924 44.097 24.998 1.00 44.56 530 TYR A CA 1
ATOM 4287 C C . TYR A 1 530 ? 11.660 44.954 25.235 1.00 44.56 530 TYR A C 1
ATOM 4289 O O . TYR A 1 530 ? 11.485 45.961 24.554 1.00 44.56 530 TYR A O 1
ATOM 4297 N N . GLY A 1 531 ? 10.806 44.619 26.215 1.00 43.19 531 GLY A N 1
ATOM 4298 C CA . GLY A 1 531 ? 9.747 45.521 26.707 1.00 43.19 531 GLY A CA 1
ATOM 4299 C C . GLY A 1 531 ? 8.432 45.571 25.910 1.00 43.19 531 GLY A C 1
ATOM 4300 O O . GLY A 1 531 ? 7.732 46.578 25.971 1.00 43.19 531 GLY A O 1
ATOM 4301 N N . PHE A 1 532 ? 8.061 44.513 25.181 1.00 44.22 532 PHE A N 1
ATOM 4302 C CA . PHE A 1 532 ? 6.960 44.556 24.203 1.00 44.22 532 PHE A CA 1
ATOM 4303 C C . PHE A 1 532 ? 5.520 44.265 24.708 1.00 44.22 532 PHE A C 1
ATOM 4305 O O . PHE A 1 532 ? 4.607 44.319 23.885 1.00 44.22 532 PHE A O 1
ATOM 4312 N N . THR A 1 533 ? 5.239 43.996 25.998 1.00 42.81 533 THR A N 1
ATOM 4313 C CA . THR A 1 533 ? 3.840 43.741 26.454 1.00 42.81 533 THR A CA 1
ATOM 4314 C C . THR A 1 533 ? 3.467 44.241 27.862 1.00 42.81 533 THR A C 1
ATOM 4316 O O . THR A 1 533 ? 4.056 43.803 28.850 1.00 42.81 533 THR A O 1
ATOM 4319 N N . THR A 1 534 ? 2.379 45.027 27.943 1.00 39.53 534 THR A N 1
ATOM 4320 C CA . THR A 1 534 ? 1.465 45.228 29.096 1.00 39.53 534 THR A CA 1
ATOM 4321 C C . THR A 1 534 ? 0.003 45.155 28.595 1.00 39.53 534 THR A C 1
ATOM 4323 O O . THR A 1 534 ? -0.295 45.650 27.512 1.00 39.53 534 THR A O 1
ATOM 4326 N N . LEU A 1 535 ? -0.914 44.508 29.331 1.00 48.81 535 LEU A N 1
ATOM 4327 C CA . LEU A 1 535 ? -2.339 44.329 28.953 1.00 48.81 535 LEU A CA 1
ATOM 4328 C C . LEU A 1 535 ? -3.250 45.372 29.639 1.00 48.81 535 LEU A C 1
ATOM 4330 O O . LEU A 1 535 ? -3.111 45.539 30.851 1.00 48.81 535 LEU A O 1
ATOM 4334 N N . PRO A 1 536 ? -4.184 46.033 28.911 1.00 42.88 536 PRO A N 1
ATOM 4335 C CA . PRO A 1 536 ? -5.432 46.516 29.541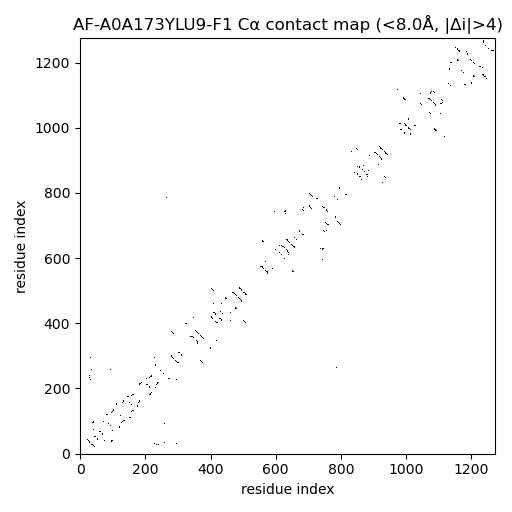 1.00 42.88 536 PRO A CA 1
ATOM 4336 C C . PRO A 1 536 ? -6.736 46.495 28.681 1.00 42.88 536 PRO A C 1
ATOM 4338 O O . PRO A 1 536 ? -6.726 46.190 27.489 1.00 42.88 536 PRO A O 1
ATOM 4341 N N . GLU A 1 537 ? -7.845 46.816 29.373 1.00 43.72 537 GLU A N 1
ATOM 4342 C CA . GLU A 1 537 ? -9.299 46.589 29.171 1.00 43.72 537 GLU A CA 1
ATOM 4343 C C . GLU A 1 537 ? -10.115 47.699 28.420 1.00 43.72 537 GLU A C 1
ATOM 4345 O O . GLU A 1 537 ? -9.608 48.795 28.192 1.00 43.72 537 GLU A O 1
ATOM 4350 N N . ASP A 1 538 ? -11.421 47.405 28.176 1.00 42.22 538 ASP A N 1
ATOM 4351 C CA . ASP A 1 538 ? -12.643 48.284 28.241 1.00 42.22 538 ASP A CA 1
ATOM 4352 C C . ASP A 1 538 ? -13.326 48.855 26.926 1.00 42.22 538 ASP A C 1
ATOM 4354 O O . ASP A 1 538 ? -12.778 48.656 25.840 1.00 42.22 538 ASP A O 1
ATOM 4358 N N . PRO A 1 539 ? -14.546 49.488 26.928 1.00 48.59 539 PRO A N 1
ATOM 4359 C CA . PRO A 1 539 ? -15.898 48.922 26.647 1.00 48.59 539 PRO A CA 1
ATOM 4360 C C . PRO A 1 539 ? -16.792 49.671 25.589 1.00 48.59 539 PRO A C 1
ATOM 4362 O O . PRO A 1 539 ? -16.369 50.621 24.942 1.00 48.59 539 PRO A O 1
ATOM 4365 N N . GLU A 1 540 ? -18.071 49.239 25.479 1.00 45.09 540 GLU A N 1
ATOM 4366 C CA . GLU A 1 540 ? -19.296 49.897 24.922 1.00 45.09 540 GLU A CA 1
ATOM 4367 C C . GLU A 1 540 ? -19.738 49.710 23.439 1.00 45.09 540 GLU A C 1
ATOM 4369 O O . GLU A 1 540 ? -19.503 50.548 22.571 1.00 45.09 540 GLU A O 1
ATOM 4374 N N . ARG A 1 541 ? -20.581 48.686 23.178 1.00 46.59 541 ARG A N 1
ATOM 4375 C CA . ARG A 1 541 ? -21.708 48.713 22.203 1.00 46.59 541 ARG A CA 1
ATOM 4376 C C . ARG A 1 541 ? -22.866 47.832 22.703 1.00 46.59 541 ARG A C 1
ATOM 4378 O O . ARG A 1 541 ? -22.640 46.673 23.041 1.00 46.59 541 ARG A O 1
ATOM 4385 N N . GLN A 1 542 ? -24.098 48.358 22.728 1.00 55.09 542 GLN A N 1
ATOM 4386 C CA . GLN A 1 542 ? -25.293 47.586 23.108 1.00 55.09 542 GLN A CA 1
ATOM 4387 C C . GLN A 1 542 ? -25.623 46.498 22.074 1.00 55.09 542 GLN A C 1
ATOM 4389 O O . GLN A 1 542 ? -25.565 46.712 20.863 1.00 55.09 542 GLN A O 1
ATOM 4394 N N . ILE A 1 543 ? -25.978 45.322 22.583 1.00 55.75 543 ILE A N 1
ATOM 4395 C CA . ILE A 1 543 ? -26.231 44.094 21.834 1.00 55.75 543 ILE A CA 1
ATOM 4396 C C . ILE A 1 543 ? -27.744 43.980 21.530 1.00 55.75 543 ILE A C 1
ATOM 4398 O O . ILE A 1 543 ? -28.548 44.092 22.449 1.00 55.75 543 ILE A O 1
ATOM 4402 N N . THR A 1 544 ? -28.145 43.754 20.268 1.00 60.66 544 THR A N 1
ATOM 4403 C CA . THR A 1 544 ? -29.562 43.577 19.857 1.00 60.66 544 THR A CA 1
ATOM 4404 C C . THR A 1 544 ? -29.968 42.102 19.765 1.00 60.66 544 THR A C 1
ATOM 4406 O O . THR A 1 544 ? -29.115 41.262 19.489 1.00 60.66 544 THR A O 1
ATOM 4409 N N . ASP A 1 545 ? -31.260 41.769 19.886 1.00 58.16 545 ASP A N 1
ATOM 4410 C CA . ASP A 1 545 ? -31.754 40.379 19.778 1.00 58.16 545 ASP A CA 1
ATOM 4411 C C . ASP A 1 545 ? -31.441 39.735 18.423 1.00 58.16 545 ASP A C 1
ATOM 4413 O O . ASP A 1 545 ? -31.049 38.574 18.356 1.00 58.16 545 ASP A O 1
ATOM 4417 N N . ALA A 1 546 ? -31.520 40.500 17.329 1.00 54.62 546 ALA A N 1
ATOM 4418 C CA . ALA A 1 546 ? -31.119 40.023 16.007 1.00 54.62 546 ALA A CA 1
ATOM 4419 C C . ALA A 1 546 ? -29.601 39.782 15.918 1.00 54.62 546 ALA A C 1
ATOM 4421 O O . ALA A 1 546 ? -29.167 38.824 15.277 1.00 54.62 546 ALA A O 1
ATOM 4422 N N . ALA A 1 547 ? -28.783 40.615 16.573 1.00 52.44 547 ALA A N 1
ATOM 4423 C CA . ALA A 1 547 ? -27.340 40.407 16.660 1.00 52.44 547 ALA A CA 1
ATOM 4424 C C . ALA A 1 547 ? -26.990 39.219 17.570 1.00 52.44 547 ALA A C 1
ATOM 4426 O O . ALA A 1 547 ? -26.097 38.451 17.219 1.00 52.44 547 ALA A O 1
ATOM 4427 N N . LEU A 1 548 ? -27.712 39.012 18.677 1.00 57.38 548 LEU A N 1
ATOM 4428 C CA . LEU A 1 548 ? -27.596 37.835 19.545 1.00 57.38 548 LEU A CA 1
ATOM 4429 C C . LEU A 1 548 ? -27.982 36.573 18.800 1.00 57.38 548 LEU A C 1
ATOM 4431 O O . LEU A 1 548 ? -27.199 35.633 18.779 1.00 57.38 548 LEU A O 1
ATOM 4435 N N . TRP A 1 549 ? -29.137 36.563 18.137 1.00 69.81 549 TRP A N 1
ATOM 4436 C CA . TRP A 1 549 ? -29.616 35.420 17.370 1.00 69.81 549 TRP A CA 1
ATOM 4437 C C . TRP A 1 549 ? -28.674 35.089 16.218 1.00 69.81 549 TRP A C 1
ATOM 4439 O O . TRP A 1 549 ? -28.287 33.936 16.044 1.00 69.81 549 TRP A O 1
ATOM 4449 N N . ARG A 1 550 ? -28.217 36.099 15.470 1.00 61.41 550 ARG A N 1
ATOM 4450 C CA . ARG A 1 550 ? -27.215 35.914 14.416 1.00 61.41 550 ARG A CA 1
ATOM 4451 C C . ARG A 1 550 ? -25.891 35.411 14.984 1.00 61.41 550 ARG A C 1
ATOM 4453 O O . ARG A 1 550 ? -25.270 34.553 14.371 1.00 61.41 550 ARG A O 1
ATOM 4460 N N . THR A 1 551 ? -25.470 35.887 16.152 1.00 57.44 551 THR A N 1
ATOM 4461 C CA . THR A 1 551 ? -24.226 35.433 16.787 1.00 57.44 551 THR A CA 1
ATOM 4462 C C . THR A 1 551 ? -24.340 33.997 17.295 1.00 57.44 551 THR A C 1
ATOM 4464 O O . THR A 1 551 ? -23.467 33.173 17.024 1.00 57.44 551 THR A O 1
ATOM 4467 N N . LEU A 1 552 ? -25.455 33.668 17.947 1.00 60.81 552 LEU A N 1
ATOM 4468 C CA . LEU A 1 552 ? -25.787 32.333 18.436 1.00 60.81 552 LEU A CA 1
ATOM 4469 C C . LEU A 1 552 ? -25.967 31.328 17.299 1.00 60.81 552 LEU A C 1
ATOM 4471 O O . LEU A 1 552 ? -25.585 30.177 17.453 1.00 60.81 552 LEU A O 1
ATOM 4475 N N . THR A 1 553 ? -26.514 31.733 16.156 1.00 65.38 553 THR A N 1
ATOM 4476 C CA . THR A 1 553 ? -26.708 30.824 15.020 1.00 65.38 553 THR A CA 1
ATOM 4477 C C . THR A 1 553 ? -25.486 30.744 14.113 1.00 65.38 553 THR A C 1
ATOM 4479 O O . THR A 1 553 ? -25.167 29.644 13.689 1.00 65.38 553 THR A O 1
ATOM 4482 N N . GLN A 1 554 ? -24.770 31.839 13.821 1.00 60.28 554 GLN A N 1
ATOM 4483 C CA . GLN A 1 554 ? -23.653 31.842 12.857 1.00 60.28 554 GLN A CA 1
ATOM 4484 C C . GLN A 1 554 ? -22.289 31.526 13.476 1.00 60.28 554 GLN A C 1
ATOM 4486 O O . GLN A 1 554 ? -21.471 30.874 12.826 1.00 60.28 554 GLN A O 1
ATOM 4491 N N . PHE A 1 555 ? -22.034 31.990 14.701 1.00 56.19 555 PHE A N 1
ATOM 4492 C CA . PHE A 1 555 ? -20.705 31.929 15.319 1.00 56.19 555 PHE A CA 1
ATOM 4493 C C . PHE A 1 555 ? -20.621 30.955 16.500 1.00 56.19 555 PHE A C 1
ATOM 4495 O O . PHE A 1 555 ? -19.518 30.599 16.910 1.00 56.19 555 PHE A O 1
ATOM 4502 N N . SER A 1 556 ? -21.753 30.483 17.031 1.00 64.50 556 SER A N 1
ATOM 4503 C CA . SER A 1 556 ? -21.755 29.452 18.071 1.00 64.50 556 SER A CA 1
ATOM 4504 C C . SER A 1 556 ? -21.307 28.099 17.525 1.00 64.50 556 SER A C 1
ATOM 4506 O O . SER A 1 556 ? -21.682 27.689 16.425 1.00 64.50 556 SER A O 1
ATOM 4508 N N . SER A 1 557 ? -20.564 27.358 18.342 1.00 65.12 557 SER A N 1
ATOM 4509 C CA . SER A 1 557 ? -20.264 25.943 18.108 1.00 65.12 557 SER A CA 1
ATOM 4510 C C . SER A 1 557 ? -21.450 25.020 18.420 1.00 65.12 557 SER A C 1
ATOM 4512 O O . SER A 1 557 ? -21.380 23.824 18.140 1.00 65.12 557 SER A O 1
ATOM 4514 N N . ARG A 1 558 ? -22.551 25.545 18.982 1.00 76.06 558 ARG A N 1
ATOM 4515 C CA . ARG A 1 558 ? -23.748 24.755 19.314 1.00 76.06 558 ARG A CA 1
ATOM 4516 C C . ARG A 1 558 ? -24.515 24.350 18.051 1.00 76.06 558 ARG A C 1
ATOM 4518 O O . ARG A 1 558 ? -24.770 25.166 17.160 1.00 76.06 558 ARG A O 1
ATOM 4525 N N . LYS A 1 559 ? -24.922 23.080 17.996 1.00 89.19 559 LYS A N 1
ATOM 4526 C CA . LYS A 1 559 ? -25.706 22.507 16.894 1.00 89.19 559 LYS A CA 1
ATOM 4527 C C . LYS A 1 559 ? -27.188 22.769 17.149 1.00 89.19 559 LYS A C 1
ATOM 4529 O O . LYS A 1 559 ? -27.881 21.953 17.751 1.00 89.19 559 LYS A O 1
ATOM 4534 N N . LEU A 1 560 ? -27.628 23.957 16.750 1.00 89.25 560 LEU A N 1
ATOM 4535 C CA . LEU A 1 560 ? -28.995 24.436 16.925 1.00 89.25 560 LEU A CA 1
ATOM 4536 C C . LEU A 1 560 ? -29.835 24.065 15.703 1.00 89.25 560 LEU A C 1
ATOM 4538 O O . LEU A 1 560 ? -29.354 24.166 14.574 1.00 89.25 560 LEU A O 1
ATOM 4542 N N . PHE A 1 561 ? -31.089 23.701 15.928 1.00 91.31 561 PHE A N 1
ATOM 4543 C CA . PHE A 1 561 ? -32.093 23.468 14.893 1.00 91.31 561 PHE A CA 1
ATOM 4544 C C . PHE A 1 561 ? -33.460 23.924 15.385 1.00 91.31 561 PHE A C 1
ATOM 4546 O O . PHE A 1 561 ? -33.713 23.947 16.585 1.00 91.31 561 PHE A O 1
ATOM 4553 N N . TRP A 1 562 ? -34.353 24.294 14.478 1.00 91.94 562 TRP A N 1
ATOM 4554 C CA . TRP A 1 562 ? -35.724 24.630 14.842 1.00 91.94 562 TRP A CA 1
ATOM 4555 C C . TRP A 1 562 ? -36.707 24.033 13.852 1.00 91.94 562 TRP A C 1
ATOM 4557 O O . TRP A 1 562 ? -36.421 23.908 12.655 1.00 91.94 562 TRP A O 1
ATOM 4567 N N . LYS A 1 563 ? -37.863 23.651 14.383 1.00 91.56 563 LYS A N 1
ATOM 4568 C CA . LYS A 1 563 ? -38.923 22.971 13.648 1.00 91.56 563 LYS A CA 1
ATOM 4569 C C . LYS A 1 563 ? -40.255 23.675 13.839 1.00 91.56 563 LYS A C 1
ATOM 4571 O O . LYS A 1 563 ? -40.434 24.389 14.829 1.00 91.56 563 LYS A O 1
ATOM 4576 N N . ASP A 1 564 ? -41.160 23.467 12.892 1.00 91.12 564 ASP A N 1
ATOM 4577 C CA . ASP A 1 564 ? -42.549 23.899 13.011 1.00 91.12 564 ASP A CA 1
ATOM 4578 C C . ASP A 1 564 ? -43.327 23.028 14.014 1.00 91.12 564 ASP A C 1
ATOM 4580 O O . ASP A 1 564 ? -42.785 22.134 14.672 1.00 91.12 564 ASP A O 1
ATOM 4584 N N . ARG A 1 565 ? -44.619 23.325 14.158 1.00 88.62 565 ARG A N 1
ATOM 4585 C CA . ARG A 1 565 ? -45.529 22.620 15.063 1.00 88.62 565 ARG A CA 1
ATOM 4586 C C . ARG A 1 565 ? -45.785 21.161 14.667 1.00 88.62 565 ARG A C 1
ATOM 4588 O O . ARG A 1 565 ? -46.170 20.376 15.531 1.00 88.62 565 ARG A O 1
ATOM 4595 N N . ASP A 1 566 ? -45.551 20.811 13.407 1.00 85.50 566 ASP A N 1
ATOM 4596 C CA . ASP A 1 566 ? -45.736 19.462 12.873 1.00 85.50 566 ASP A CA 1
ATOM 4597 C C . ASP A 1 566 ? -44.438 18.631 12.934 1.00 85.50 566 ASP A C 1
ATOM 4599 O O . ASP A 1 566 ? -44.433 17.456 12.573 1.00 85.50 566 ASP A O 1
ATOM 4603 N N . GLY A 1 567 ? -43.342 19.210 13.442 1.00 83.69 567 GLY A N 1
ATOM 4604 C CA . GLY A 1 567 ? -42.057 18.530 13.618 1.00 83.69 567 GLY A CA 1
ATOM 4605 C C . GLY A 1 567 ? -41.145 18.578 12.388 1.00 83.69 567 GLY A C 1
ATOM 4606 O O . GLY A 1 567 ? -40.167 17.823 12.327 1.00 83.69 567 GLY A O 1
ATOM 4607 N N . HIS A 1 568 ? -41.410 19.467 11.425 1.00 89.75 568 HIS A N 1
ATOM 4608 C CA . HIS A 1 568 ? -40.571 19.632 10.238 1.00 89.75 568 HIS A CA 1
ATOM 4609 C C . HIS A 1 568 ? -39.504 20.709 10.419 1.00 89.75 568 HIS A C 1
ATOM 4611 O O . HIS A 1 568 ? -39.761 21.788 10.957 1.00 89.75 568 HIS A O 1
ATOM 4617 N N . PHE A 1 569 ? -38.295 20.456 9.914 1.00 90.00 569 PHE A N 1
ATOM 4618 C CA . PHE A 1 569 ? -37.192 21.414 9.995 1.00 90.00 569 PHE A CA 1
ATOM 4619 C C . PHE A 1 569 ? -37.502 22.714 9.241 1.00 90.00 569 PHE A C 1
ATOM 4621 O O . PHE A 1 569 ? -37.757 22.728 8.037 1.00 90.00 569 PHE A O 1
ATOM 4628 N N . CYS A 1 570 ? -37.400 23.827 9.966 1.00 86.88 570 CYS A N 1
ATOM 4629 C CA . CYS A 1 570 ? -37.517 25.192 9.454 1.00 86.88 570 CYS A CA 1
ATOM 4630 C C . CYS A 1 570 ? -36.149 25.876 9.317 1.00 86.88 570 CYS A C 1
ATOM 4632 O O . CYS A 1 570 ? -36.010 26.859 8.590 1.00 86.88 570 CYS A O 1
ATOM 4634 N N . GLY A 1 571 ? -35.125 25.372 10.010 1.00 83.88 571 GLY A N 1
ATOM 4635 C CA . GLY A 1 571 ? -33.747 25.811 9.833 1.00 83.88 571 GLY A CA 1
ATOM 4636 C C . GLY A 1 571 ? -32.779 25.233 10.867 1.00 83.88 571 GLY A C 1
ATOM 4637 O O . GLY A 1 571 ? -33.179 24.537 11.802 1.00 83.88 571 GLY A O 1
ATOM 4638 N N . ALA A 1 572 ? -31.485 25.490 10.669 1.00 88.81 572 ALA A N 1
ATOM 4639 C CA . ALA A 1 572 ? -30.407 24.972 11.507 1.00 88.81 572 ALA A CA 1
ATOM 4640 C C . ALA A 1 572 ? -29.161 25.874 11.473 1.00 88.81 572 ALA A C 1
ATOM 4642 O O . ALA A 1 572 ? -28.957 26.639 10.527 1.00 88.81 572 ALA A O 1
ATOM 4643 N N . SER A 1 573 ? -28.309 25.787 12.500 1.00 84.75 573 SER A N 1
ATO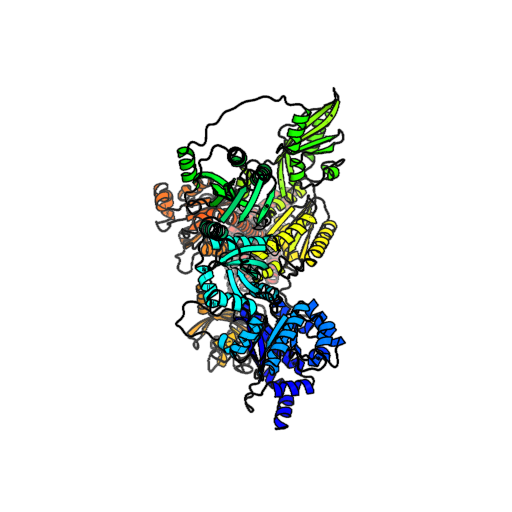M 4644 C CA . SER A 1 573 ? -27.032 26.510 12.546 1.00 84.75 573 SER A CA 1
ATOM 4645 C C . SER A 1 573 ? -26.002 25.912 11.572 1.00 84.75 573 SER A C 1
ATOM 4647 O O . SER A 1 573 ? -26.032 24.710 11.295 1.00 84.75 573 SER A O 1
ATOM 4649 N N . PRO A 1 574 ? -25.003 26.680 11.092 1.00 77.69 574 PRO A N 1
ATOM 4650 C CA . PRO A 1 574 ? -23.905 26.134 10.298 1.00 77.69 574 PRO A CA 1
ATOM 4651 C C . PRO A 1 574 ? -23.116 25.045 11.036 1.00 77.69 574 PRO A C 1
ATOM 4653 O O . PRO A 1 574 ? -22.543 24.173 10.393 1.00 77.69 574 PRO A O 1
ATOM 4656 N N . ALA A 1 575 ? -23.075 25.071 12.374 1.00 76.19 575 ALA A N 1
ATOM 4657 C CA . ALA A 1 575 ? -22.471 24.000 13.166 1.00 76.19 575 ALA A CA 1
ATOM 4658 C C . ALA A 1 575 ? -23.257 22.681 13.042 1.00 76.19 575 ALA A C 1
ATOM 4660 O O . ALA A 1 575 ? -22.641 21.632 12.870 1.00 76.19 575 ALA A O 1
ATOM 4661 N N . PHE A 1 576 ? -24.594 22.738 13.048 1.00 87.06 576 PHE A N 1
ATOM 4662 C CA . PHE A 1 576 ? -25.465 21.583 12.800 1.00 87.06 576 PHE A CA 1
ATOM 4663 C C . PHE A 1 576 ? -25.287 21.038 11.376 1.00 87.06 576 PHE A C 1
ATOM 4665 O O . PHE A 1 576 ? -25.047 19.846 11.193 1.00 87.06 576 PHE A O 1
ATOM 4672 N N . LEU A 1 577 ? -25.332 21.916 10.367 1.00 83.62 577 LEU A N 1
ATOM 4673 C CA . LEU A 1 577 ? -25.181 21.525 8.959 1.00 83.62 577 LEU A CA 1
ATOM 4674 C C . LEU A 1 577 ? -23.817 20.888 8.687 1.00 83.62 577 LEU A C 1
ATOM 4676 O O . LEU A 1 577 ? -23.736 19.806 8.105 1.00 83.62 577 LEU A O 1
ATOM 4680 N N . ARG A 1 578 ? -22.738 21.513 9.182 1.00 78.19 578 ARG A N 1
ATOM 4681 C CA . ARG A 1 578 ? -21.388 20.951 9.073 1.00 78.19 578 ARG A CA 1
ATOM 4682 C C . ARG A 1 578 ? -21.302 19.586 9.734 1.00 78.19 578 ARG A C 1
ATOM 4684 O O . ARG A 1 578 ? -20.675 18.711 9.151 1.00 78.19 578 ARG A O 1
ATOM 4691 N N . TYR A 1 579 ? -21.901 19.392 10.908 1.00 81.62 579 TYR A N 1
ATOM 4692 C CA . TYR A 1 579 ? -21.835 18.116 11.617 1.00 81.62 579 TYR A CA 1
ATOM 4693 C C . TYR A 1 579 ? -22.360 16.954 10.761 1.00 81.62 579 TYR A C 1
ATOM 4695 O O . TYR A 1 579 ? -21.626 15.994 10.544 1.00 81.62 579 TYR A O 1
ATOM 4703 N N . TYR A 1 580 ? -23.541 17.100 10.155 1.00 80.06 580 TYR A N 1
ATOM 4704 C CA . TYR A 1 580 ? -24.123 16.077 9.272 1.00 80.06 580 TYR A CA 1
ATOM 4705 C C . TYR A 1 580 ? -23.566 16.075 7.837 1.00 80.06 580 TYR A C 1
ATOM 4707 O O . TYR A 1 580 ? -23.868 15.166 7.071 1.00 80.06 580 TYR A O 1
ATOM 4715 N N . GLY A 1 581 ? -22.727 17.050 7.468 1.00 75.06 581 GLY A N 1
ATOM 4716 C CA . GLY A 1 581 ? -22.155 17.156 6.120 1.00 75.06 581 GLY A CA 1
ATOM 4717 C C . GLY A 1 581 ? -23.118 17.727 5.074 1.00 75.06 581 GLY A C 1
ATOM 4718 O O . GLY A 1 581 ? -22.910 17.528 3.882 1.00 75.06 581 GLY A O 1
ATOM 4719 N N . ILE A 1 582 ? -24.153 18.442 5.513 1.00 80.00 582 ILE A N 1
ATOM 4720 C CA . ILE A 1 582 ? -25.191 19.022 4.656 1.00 80.00 582 ILE A CA 1
ATOM 4721 C C . ILE A 1 582 ? -24.692 20.355 4.105 1.00 80.00 582 ILE A C 1
ATOM 4723 O O . ILE A 1 582 ? -24.235 21.214 4.867 1.00 80.00 582 ILE A O 1
ATOM 4727 N N . GLN A 1 583 ? -24.771 20.538 2.786 1.00 72.44 583 GLN A N 1
ATOM 4728 C CA . GLN A 1 583 ? -24.238 21.735 2.134 1.00 72.44 583 GLN A CA 1
ATOM 4729 C C . GLN A 1 583 ? -25.245 22.885 2.110 1.00 72.44 583 GLN A C 1
ATOM 4731 O O . GLN A 1 583 ? -24.843 24.046 2.218 1.00 72.44 583 GLN A O 1
ATOM 4736 N N . ASN A 1 584 ? -26.543 22.579 2.008 1.00 74.81 584 ASN A N 1
ATOM 4737 C CA . ASN A 1 584 ? -27.600 23.582 1.953 1.00 74.81 584 ASN A CA 1
ATOM 4738 C C . ASN A 1 584 ? -28.766 23.253 2.900 1.00 74.81 584 ASN A C 1
ATOM 4740 O O . ASN A 1 584 ? -29.248 22.126 2.956 1.00 74.81 584 ASN A O 1
ATOM 4744 N N . ILE A 1 585 ? -29.279 24.267 3.605 1.00 78.00 585 ILE A N 1
ATOM 4745 C CA . ILE A 1 585 ? -30.439 24.130 4.496 1.00 78.00 585 ILE A CA 1
ATOM 4746 C C . ILE A 1 585 ? -31.716 23.679 3.766 1.00 78.00 585 ILE A C 1
ATOM 4748 O O . ILE A 1 585 ? -32.588 23.061 4.372 1.00 78.00 585 ILE A O 1
ATOM 4752 N N . ASN A 1 586 ? -31.807 23.917 2.455 1.00 80.00 586 ASN A N 1
ATOM 4753 C CA . ASN A 1 586 ? -32.929 23.463 1.632 1.00 80.00 586 ASN A CA 1
ATOM 4754 C C . ASN A 1 586 ? -33.070 21.930 1.606 1.00 80.00 586 ASN A C 1
ATOM 4756 O O . ASN A 1 586 ? -34.159 21.430 1.358 1.00 80.00 586 ASN A O 1
ATOM 4760 N N . GLU A 1 587 ? -32.001 21.178 1.889 1.00 78.50 587 GLU A N 1
ATOM 4761 C CA . GLU A 1 587 ? -32.042 19.711 1.972 1.00 78.50 587 GLU A CA 1
ATOM 4762 C C . GLU A 1 587 ? -32.772 19.202 3.228 1.00 78.50 587 GLU A C 1
ATOM 4764 O O . GLU A 1 587 ? -33.204 18.047 3.258 1.00 78.50 587 GLU A O 1
ATOM 4769 N N . LEU A 1 588 ? -32.904 20.062 4.244 1.00 83.25 588 LEU A N 1
ATOM 4770 C CA . LEU A 1 588 ? -33.576 19.815 5.523 1.00 83.25 588 LEU A CA 1
ATOM 4771 C C . LEU A 1 588 ? -35.007 20.361 5.545 1.00 83.25 588 LEU A C 1
ATOM 4773 O O . LEU A 1 588 ? -35.864 19.783 6.207 1.00 83.25 588 LEU A O 1
ATOM 4777 N N . SER A 1 589 ? -35.255 21.476 4.855 1.00 82.19 589 SER A N 1
ATOM 4778 C CA . SER A 1 589 ? -36.516 22.211 4.963 1.00 82.19 589 SER A CA 1
ATOM 4779 C C . SER A 1 589 ? -37.727 21.332 4.626 1.00 82.19 589 SER A C 1
ATOM 4781 O O . SER A 1 589 ? -37.794 20.750 3.545 1.00 82.19 589 SER A O 1
ATOM 4783 N N . GLY A 1 590 ? -38.670 21.221 5.567 1.00 78.75 590 GLY A N 1
ATOM 4784 C CA . GLY A 1 590 ? -39.901 20.438 5.401 1.00 78.75 590 GLY A CA 1
ATOM 4785 C C . GLY A 1 590 ? -39.791 18.934 5.694 1.00 78.75 590 GLY A C 1
ATOM 4786 O O . GLY A 1 590 ? -40.789 18.235 5.565 1.00 78.75 590 GLY A O 1
ATOM 4787 N N . LYS A 1 591 ? -38.622 18.416 6.094 1.00 85.50 591 LYS A N 1
ATOM 4788 C CA . LYS A 1 591 ? -38.446 17.004 6.496 1.00 85.50 591 LYS A CA 1
ATOM 4789 C C . LYS A 1 591 ? -38.573 16.827 8.009 1.00 85.50 591 LYS A C 1
ATOM 4791 O O . LYS A 1 591 ? -38.286 17.759 8.757 1.00 85.50 591 LYS A O 1
ATOM 4796 N N . SER A 1 592 ? -38.954 15.635 8.458 1.00 83.38 592 SER A N 1
ATOM 4797 C CA . SER A 1 592 ? -38.921 15.209 9.866 1.00 83.38 592 SER A CA 1
ATOM 4798 C C . SER A 1 592 ? -37.661 14.384 10.183 1.00 83.38 592 SER A C 1
ATOM 4800 O O . SER A 1 592 ? -36.940 13.961 9.278 1.00 83.38 592 SER A O 1
ATOM 4802 N N . ASP A 1 593 ? -37.390 14.102 11.466 1.00 77.25 593 ASP A N 1
ATOM 4803 C CA . ASP A 1 593 ? -36.281 13.203 11.853 1.00 77.25 593 ASP A CA 1
ATOM 4804 C C . ASP A 1 593 ? -36.455 11.786 11.275 1.00 77.25 593 ASP A C 1
ATOM 4806 O O . ASP A 1 593 ? -35.470 11.134 10.919 1.00 77.25 593 ASP A O 1
ATOM 4810 N N . ARG A 1 594 ? -37.705 11.328 11.109 1.00 73.00 594 ARG A N 1
ATOM 4811 C CA . ARG A 1 594 ? -38.027 10.019 10.518 1.00 73.00 594 ARG A CA 1
ATOM 4812 C C . ARG A 1 594 ? -37.651 9.938 9.042 1.00 73.00 594 ARG A C 1
ATOM 4814 O O . ARG A 1 594 ? -37.159 8.903 8.604 1.00 73.00 594 ARG A O 1
ATOM 4821 N N . ASP A 1 595 ? -37.829 11.028 8.299 1.00 78.12 595 ASP A N 1
ATOM 4822 C CA . ASP A 1 595 ? -37.471 11.098 6.875 1.00 78.12 595 ASP A CA 1
ATOM 4823 C C . ASP A 1 595 ? -35.951 11.095 6.659 1.00 78.12 595 ASP A C 1
ATOM 4825 O O . ASP A 1 595 ? -35.462 10.713 5.596 1.00 78.12 595 ASP A O 1
ATOM 4829 N N . LEU A 1 596 ? -35.195 11.541 7.666 1.00 80.31 596 LEU A N 1
ATOM 4830 C CA . LEU A 1 596 ? -33.738 11.656 7.623 1.00 80.31 596 LEU A CA 1
ATOM 4831 C C . LEU A 1 596 ? -33.032 10.403 8.162 1.00 80.31 596 LEU A C 1
ATOM 4833 O O . LEU A 1 596 ? -31.908 10.109 7.753 1.00 80.31 596 LEU A O 1
ATOM 4837 N N . GLY A 1 597 ? -33.683 9.647 9.052 1.00 70.50 597 GLY A N 1
ATOM 4838 C CA . GLY A 1 597 ? -33.221 8.335 9.515 1.00 70.50 597 GLY A CA 1
ATOM 4839 C C . GLY A 1 597 ? -31.921 8.363 10.323 1.00 70.50 597 GLY A C 1
ATOM 4840 O O . GLY A 1 597 ? -31.240 7.343 10.430 1.00 70.50 597 GLY A O 1
ATOM 4841 N N . TRP A 1 598 ? -31.544 9.517 10.877 1.00 80.44 598 TRP A N 1
ATOM 4842 C CA . TRP A 1 598 ? -30.270 9.694 11.577 1.00 80.44 598 TRP A CA 1
ATOM 4843 C C . TRP A 1 598 ? -30.223 9.021 12.946 1.00 80.44 598 TRP A C 1
ATOM 4845 O O . TRP A 1 598 ? -29.136 8.812 13.468 1.00 80.44 598 TRP A O 1
ATOM 4855 N N . HIS A 1 599 ? -31.353 8.669 13.552 1.00 77.50 599 HIS A N 1
ATOM 4856 C CA . HIS A 1 599 ? -31.378 8.057 14.879 1.00 77.50 599 HIS A CA 1
ATOM 4857 C C . HIS A 1 599 ? -31.403 6.526 14.800 1.00 77.50 599 HIS A C 1
ATOM 4859 O O . HIS A 1 599 ? -32.003 5.936 13.904 1.00 77.50 599 HIS A O 1
ATOM 4865 N N . LEU A 1 600 ? -30.744 5.838 15.742 1.00 61.28 600 LEU A N 1
ATOM 4866 C CA . LEU A 1 600 ? -30.789 4.365 15.806 1.00 61.28 600 LEU A CA 1
ATOM 4867 C C . LEU A 1 600 ? -32.113 3.834 16.360 1.00 61.28 600 LEU A C 1
ATOM 4869 O O . LEU A 1 600 ? -32.583 2.795 15.892 1.00 61.28 600 LEU A O 1
ATOM 4873 N N . SER A 1 601 ? -32.718 4.558 17.301 1.00 64.88 601 SER A N 1
ATOM 4874 C CA . SER A 1 601 ? -34.041 4.285 17.862 1.00 64.88 601 SER A CA 1
ATOM 4875 C C . SER A 1 601 ? -34.827 5.591 17.955 1.00 64.88 601 SER A C 1
ATOM 4877 O O . SER A 1 601 ? -34.381 6.533 18.613 1.00 64.88 601 SER A O 1
ATOM 4879 N N . ASP A 1 602 ? -35.981 5.639 17.291 1.00 62.59 602 ASP A N 1
ATOM 4880 C CA . ASP A 1 602 ? -36.793 6.855 17.154 1.00 62.59 602 ASP A CA 1
ATOM 4881 C C . ASP A 1 602 ? -37.782 7.032 18.324 1.00 62.59 602 ASP A C 1
ATOM 4883 O O . ASP A 1 602 ? -38.262 8.128 18.596 1.00 62.59 602 ASP A O 1
ATOM 4887 N N . THR A 1 603 ? -38.052 5.973 19.093 1.00 63.59 603 THR A N 1
ATOM 4888 C CA . THR A 1 603 ? -39.161 5.931 20.064 1.00 63.59 603 THR A CA 1
ATOM 4889 C C . THR A 1 603 ? -39.026 6.920 21.222 1.00 63.59 603 THR A C 1
ATOM 4891 O O . THR A 1 603 ? -39.997 7.592 21.564 1.00 63.59 603 THR A O 1
ATOM 4894 N N . TYR A 1 604 ? -37.840 7.043 21.821 1.00 68.19 604 TYR A N 1
ATOM 4895 C CA . TYR A 1 604 ? -37.602 7.970 22.938 1.00 68.19 604 TYR A CA 1
ATOM 4896 C C . TYR A 1 604 ? -37.515 9.436 22.475 1.00 68.19 604 TYR A C 1
ATOM 4898 O O . TYR A 1 604 ? -38.042 10.338 23.130 1.00 68.19 604 TYR A O 1
ATOM 4906 N N . MET A 1 605 ? -36.888 9.674 21.319 1.00 70.81 605 MET A N 1
ATOM 4907 C CA . MET A 1 605 ? -36.693 11.012 20.746 1.00 70.81 605 MET A CA 1
ATOM 4908 C C . MET A 1 605 ? -38.015 11.633 20.279 1.00 70.81 605 MET A C 1
ATOM 4910 O O . MET A 1 605 ? -38.257 12.817 20.542 1.00 70.81 605 MET A O 1
ATOM 4914 N N . ASP A 1 606 ? -38.872 10.819 19.654 1.00 72.00 606 ASP A N 1
ATOM 4915 C CA . ASP A 1 606 ? -40.196 11.208 19.163 1.00 72.00 606 ASP A CA 1
ATOM 4916 C C . ASP A 1 606 ? -41.146 11.541 20.321 1.00 72.00 606 ASP A C 1
ATOM 4918 O O . ASP A 1 606 ? -41.826 12.567 20.305 1.00 72.00 606 ASP A O 1
ATOM 4922 N N . GLN A 1 607 ? -41.172 10.709 21.371 1.00 74.88 607 GLN A N 1
ATOM 4923 C CA . GLN A 1 607 ? -41.992 10.968 22.563 1.00 74.88 607 GLN A CA 1
ATOM 4924 C C . GLN A 1 607 ? -41.569 12.255 23.278 1.00 74.88 607 GLN A C 1
ATOM 4926 O O . GLN A 1 607 ? -42.417 13.022 23.749 1.00 74.88 607 GLN A O 1
ATOM 4931 N N . GLY A 1 608 ? -40.261 12.513 23.329 1.00 77.25 608 GLY A N 1
ATOM 4932 C CA . GLY A 1 608 ? -39.730 13.755 23.869 1.00 77.25 608 GLY A CA 1
ATOM 4933 C C . GLY A 1 608 ? -40.157 14.976 23.049 1.00 77.25 608 GLY A C 1
ATOM 4934 O O . GLY A 1 608 ? -40.613 15.973 23.603 1.00 77.25 608 GLY A O 1
ATOM 4935 N N . GLU A 1 609 ? -40.081 14.892 21.723 1.00 83.88 609 GLU A N 1
ATOM 4936 C CA . GLU A 1 609 ? -40.503 15.978 20.832 1.00 83.88 609 GLU A CA 1
ATOM 4937 C C . GLU A 1 609 ? -41.989 16.321 20.978 1.00 83.88 609 GLU A C 1
ATOM 4939 O O . GLU A 1 609 ? -42.352 17.488 21.139 1.00 83.88 609 GLU A O 1
ATOM 4944 N N . MET A 1 610 ? -42.838 15.294 21.023 1.00 81.75 610 MET A N 1
ATOM 4945 C CA . MET A 1 610 ? -44.279 15.448 21.220 1.00 81.75 610 MET A CA 1
ATOM 4946 C C . MET A 1 610 ? -44.623 16.109 22.555 1.00 81.75 610 MET A C 1
ATOM 4948 O O . MET A 1 610 ? -45.545 16.919 22.628 1.00 81.75 610 MET A O 1
ATOM 4952 N N . THR A 1 611 ? -43.863 15.807 23.608 1.00 83.00 611 THR A N 1
ATOM 4953 C CA . THR A 1 611 ? -44.047 16.417 24.932 1.00 83.00 611 THR A CA 1
ATOM 4954 C C . THR A 1 611 ? -43.793 17.927 24.885 1.00 83.00 611 THR A C 1
ATOM 4956 O O . THR A 1 611 ? -44.601 18.703 25.398 1.00 83.00 611 THR A O 1
ATOM 4959 N N . VAL A 1 612 ? -42.746 18.359 24.178 1.00 88.00 612 VAL A N 1
ATOM 4960 C CA . VAL A 1 612 ? -42.413 19.783 24.012 1.00 88.00 612 VAL A CA 1
ATOM 4961 C C . VAL A 1 612 ? -43.475 20.509 23.184 1.00 88.00 612 VAL A C 1
ATOM 4963 O O . VAL A 1 612 ? -43.951 21.567 23.588 1.00 88.00 612 VAL A O 1
ATOM 4966 N N . LEU A 1 613 ? -43.878 19.937 22.045 1.00 87.69 613 LEU A N 1
ATOM 4967 C CA . LEU A 1 613 ? -44.810 20.580 21.114 1.00 87.69 613 LEU A CA 1
ATOM 4968 C C . LEU A 1 613 ? -46.262 20.611 21.619 1.00 87.69 613 LEU A C 1
ATOM 4970 O O . LEU A 1 613 ? -46.975 21.577 21.350 1.00 87.69 613 LEU A O 1
ATOM 4974 N N . GLN A 1 614 ? -46.716 19.581 22.345 1.00 84.69 614 GLN A N 1
ATOM 4975 C CA . GLN A 1 614 ? -48.107 19.492 22.812 1.00 84.69 614 GLN A CA 1
ATOM 4976 C C . GLN A 1 614 ? -48.322 20.038 24.222 1.00 84.69 614 GLN A C 1
ATOM 4978 O O . GLN A 1 614 ? -49.369 20.627 24.486 1.00 84.69 614 GLN A O 1
ATOM 4983 N N . LYS A 1 615 ? -47.368 19.822 25.135 1.00 83.00 615 LYS A N 1
ATOM 4984 C CA . LYS A 1 615 ? -47.509 20.212 26.548 1.00 83.00 615 LYS A CA 1
ATOM 4985 C C . LYS A 1 615 ? -46.716 21.466 26.907 1.00 83.00 615 LYS A C 1
ATOM 4987 O O . LYS A 1 615 ? -46.939 22.023 27.976 1.00 83.00 615 LYS A O 1
ATOM 4992 N N . GLY A 1 616 ? -45.809 21.923 26.038 1.00 82.88 616 GLY A N 1
ATOM 4993 C CA . GLY A 1 616 ? -44.928 23.060 26.324 1.00 82.88 616 GLY A CA 1
ATOM 4994 C C . GLY A 1 616 ? -43.876 22.771 27.393 1.00 82.88 616 GLY A C 1
ATOM 4995 O O . GLY A 1 616 ? -43.266 23.697 27.918 1.00 82.88 616 GLY A O 1
ATOM 4996 N N . GLU A 1 617 ? -43.666 21.501 27.737 1.00 87.75 617 GLU A N 1
ATOM 4997 C CA . GLU A 1 617 ? -42.697 21.087 28.748 1.00 87.75 617 GLU A CA 1
ATOM 4998 C C . GLU A 1 617 ? -41.313 20.944 28.092 1.00 87.75 617 GLU A C 1
ATOM 5000 O O . GLU A 1 617 ? -41.148 20.094 27.213 1.00 87.75 617 GLU A O 1
ATOM 5005 N N . PRO A 1 618 ? -40.313 21.768 28.459 1.00 85.88 618 PRO A N 1
ATOM 5006 C CA . PRO A 1 618 ? -38.982 21.682 27.873 1.00 85.88 618 PRO A CA 1
ATOM 5007 C C . PRO A 1 618 ? -38.248 20.418 28.332 1.00 85.88 618 PRO A C 1
ATOM 5009 O O . PRO A 1 618 ? -38.369 19.979 29.476 1.00 85.88 618 PRO A O 1
ATOM 5012 N N . ILE A 1 619 ? -37.416 19.873 27.447 1.00 86.06 619 ILE A N 1
ATOM 5013 C CA . ILE A 1 619 ? -36.513 18.763 27.757 1.00 86.06 619 ILE A CA 1
ATOM 5014 C C . ILE A 1 619 ? -35.113 19.316 27.940 1.00 86.06 619 ILE A C 1
ATOM 5016 O O . ILE A 1 619 ? -34.570 19.971 27.049 1.00 86.06 619 ILE A O 1
ATOM 5020 N N . HIS A 1 620 ? -34.520 18.992 29.081 1.00 82.75 620 HIS A N 1
ATOM 5021 C CA . HIS A 1 620 ? -33.153 19.347 29.420 1.00 82.75 620 HIS A CA 1
ATOM 5022 C C . HIS A 1 620 ? -32.302 18.084 29.508 1.00 82.75 620 HIS A C 1
ATOM 5024 O O . HIS A 1 620 ? -32.665 17.160 30.233 1.00 82.75 620 HIS A O 1
ATOM 5030 N N . ASN A 1 621 ? -31.156 18.070 28.822 1.00 72.88 621 ASN A N 1
ATOM 5031 C CA . ASN A 1 621 ? -30.166 16.986 28.895 1.00 72.88 621 ASN A CA 1
ATOM 5032 C C . ASN A 1 621 ? -30.745 15.586 28.597 1.00 72.88 621 ASN A C 1
ATOM 5034 O O . ASN A 1 621 ? -30.399 14.610 29.260 1.00 72.88 621 ASN A O 1
ATOM 5038 N N . GLY A 1 622 ? -31.634 15.477 27.609 1.00 76.81 622 GLY A N 1
ATOM 5039 C CA . GLY A 1 622 ? -32.041 14.180 27.076 1.00 76.81 622 GLY A CA 1
ATOM 5040 C C . GLY A 1 622 ? -30.850 13.464 26.435 1.00 76.81 622 GLY A C 1
ATOM 5041 O O . GLY A 1 622 ? -29.953 14.107 25.893 1.00 76.81 622 GLY A O 1
ATOM 5042 N N . HIS A 1 623 ? -30.828 12.134 26.479 1.00 76.50 623 HIS A N 1
ATOM 5043 C CA . HIS A 1 623 ? -29.743 11.330 25.910 1.00 76.50 623 HIS A CA 1
ATOM 5044 C C . HIS A 1 623 ? -30.230 10.515 24.712 1.00 76.50 623 HIS A C 1
ATOM 5046 O O . HIS A 1 623 ? -31.322 9.951 24.740 1.00 76.50 623 HIS A O 1
ATOM 5052 N N . GLY A 1 624 ? -29.419 10.445 23.658 1.00 74.38 624 GLY A N 1
ATOM 5053 C CA . GLY A 1 624 ? -29.747 9.713 22.437 1.00 74.38 624 GLY A CA 1
ATOM 5054 C C . GLY A 1 624 ? -28.511 9.323 21.634 1.00 74.38 624 GLY A C 1
ATOM 5055 O O . GLY A 1 624 ? -27.377 9.599 22.026 1.00 74.38 624 GLY A O 1
ATOM 5056 N N . ARG A 1 625 ? -28.729 8.670 20.492 1.00 74.94 625 ARG A N 1
ATOM 5057 C CA . ARG A 1 625 ? -27.671 8.314 19.537 1.00 74.94 625 ARG A CA 1
ATOM 5058 C C . ARG A 1 625 ? -28.076 8.722 18.127 1.00 74.94 625 ARG A C 1
ATOM 5060 O O . ARG A 1 625 ? -29.246 8.584 17.760 1.00 74.94 625 ARG A O 1
ATOM 5067 N N . CYS A 1 626 ? -27.124 9.213 17.345 1.00 79.94 626 CYS A N 1
ATOM 5068 C CA . CYS A 1 626 ? -27.330 9.522 15.934 1.00 79.94 626 CYS A CA 1
ATOM 5069 C C . CYS A 1 626 ? -26.192 8.995 15.055 1.00 79.94 626 CYS A C 1
ATOM 5071 O O . CYS A 1 626 ? -25.124 8.640 15.546 1.00 79.94 626 CYS A O 1
ATOM 5073 N N . ILE A 1 627 ? -26.444 8.919 13.753 1.00 80.19 627 ILE A N 1
ATOM 5074 C CA . ILE A 1 627 ? -25.488 8.558 12.716 1.00 80.19 627 ILE A CA 1
ATOM 5075 C C . ILE A 1 627 ? -25.136 9.841 11.963 1.00 80.19 627 ILE A C 1
ATOM 5077 O O . ILE A 1 627 ? -26.012 10.512 11.418 1.00 80.19 627 ILE A O 1
ATOM 5081 N N . ALA A 1 628 ? -23.853 10.186 11.941 1.00 76.50 628 ALA A N 1
ATOM 5082 C CA . ALA A 1 628 ? -23.323 11.330 11.216 1.00 76.50 628 ALA A CA 1
ATOM 5083 C C . ALA A 1 628 ? -22.008 10.938 10.532 1.00 76.50 628 ALA A C 1
ATOM 5085 O O . ALA A 1 628 ? -21.158 10.273 11.119 1.00 76.50 628 ALA A O 1
ATOM 5086 N N . ARG A 1 629 ? -21.833 11.344 9.265 1.00 70.62 629 ARG A N 1
ATOM 5087 C CA . ARG A 1 629 ? -20.594 11.137 8.482 1.00 70.62 629 ARG A CA 1
ATOM 5088 C C . ARG A 1 629 ? -20.090 9.682 8.442 1.00 70.62 629 ARG A C 1
ATOM 5090 O O . ARG A 1 629 ? -18.885 9.433 8.454 1.00 70.62 629 ARG A O 1
ATOM 5097 N N . GLY A 1 630 ? -21.010 8.723 8.377 1.00 68.06 630 GLY A N 1
ATOM 5098 C CA . GLY A 1 630 ? -20.686 7.298 8.277 1.00 68.06 630 GLY A CA 1
ATOM 5099 C C . GLY A 1 630 ? -20.355 6.610 9.608 1.00 68.06 630 GLY A C 1
ATOM 5100 O O . GLY A 1 630 ? -19.876 5.474 9.605 1.00 68.06 630 GLY A O 1
ATOM 5101 N N . ARG A 1 631 ? -20.567 7.298 10.737 1.00 70.50 631 ARG A N 1
ATOM 5102 C CA . ARG A 1 631 ? -20.276 6.831 12.099 1.00 70.50 631 ARG A CA 1
ATOM 5103 C C . ARG A 1 631 ? -21.439 7.104 13.038 1.00 70.50 631 ARG A C 1
ATOM 5105 O O . ARG A 1 631 ? -22.286 7.950 12.770 1.00 70.50 631 ARG A O 1
ATOM 5112 N N . GLN A 1 632 ? -21.456 6.386 14.153 1.00 73.38 632 GLN A N 1
ATOM 5113 C CA . GLN A 1 632 ? -22.433 6.577 15.210 1.00 73.38 632 GLN A CA 1
ATOM 5114 C C . GLN A 1 632 ? -21.862 7.444 16.336 1.00 73.38 632 GLN A C 1
ATOM 5116 O O . GLN A 1 632 ? -20.721 7.246 16.744 1.00 73.38 632 GLN A O 1
ATOM 5121 N N . HIS A 1 633 ? -22.689 8.349 16.858 1.00 73.62 633 HIS A N 1
ATOM 5122 C CA . HIS A 1 633 ? -22.348 9.335 17.876 1.00 73.62 633 HIS A CA 1
ATOM 5123 C C . HIS A 1 633 ? -23.363 9.326 19.026 1.00 73.62 633 HIS A C 1
ATOM 5125 O O . HIS A 1 633 ? -24.580 9.282 18.805 1.00 73.62 633 HIS A O 1
ATOM 5131 N N . ALA A 1 634 ? -22.874 9.385 20.267 1.00 74.06 634 ALA A N 1
ATOM 5132 C CA . ALA A 1 634 ? -23.706 9.613 21.446 1.00 74.06 634 ALA A CA 1
ATOM 5133 C C . ALA A 1 634 ? -23.985 11.110 21.630 1.00 74.06 634 ALA A C 1
ATOM 5135 O O . ALA A 1 634 ? -23.066 11.918 21.729 1.00 74.06 634 ALA A O 1
ATOM 5136 N N . ILE A 1 635 ? -25.257 11.494 21.736 1.00 80.38 635 ILE A N 1
ATOM 5137 C CA . ILE A 1 635 ? -25.660 12.899 21.832 1.00 80.38 635 ILE A CA 1
ATOM 5138 C C . ILE A 1 635 ? -26.429 13.188 23.121 1.00 80.38 635 ILE A C 1
ATOM 5140 O O . ILE A 1 635 ? -27.207 12.370 23.614 1.00 80.38 635 ILE A O 1
ATOM 5144 N N . SER A 1 636 ? -26.208 14.386 23.655 1.00 82.75 636 SER A N 1
ATOM 5145 C CA . SER A 1 636 ? -27.027 14.991 24.700 1.00 82.75 636 SER A CA 1
ATOM 5146 C C . SER A 1 636 ? -27.776 16.158 24.079 1.00 82.75 636 SER A C 1
ATOM 5148 O O . SER A 1 636 ? -27.165 17.010 23.432 1.00 82.75 636 SER A O 1
ATOM 5150 N N . PHE A 1 637 ? -29.093 16.189 24.222 1.00 87.50 637 PHE A N 1
ATOM 5151 C CA . PHE A 1 637 ? -29.949 17.156 23.552 1.00 87.50 637 PHE A CA 1
ATOM 5152 C C . PHE A 1 637 ? -30.878 17.870 24.530 1.00 87.50 637 PHE A C 1
ATOM 5154 O O . PHE A 1 637 ? -31.290 17.323 25.550 1.00 87.50 637 PHE A O 1
ATOM 5161 N N . SER A 1 638 ? -31.237 19.101 24.186 1.00 88.69 638 SER A N 1
ATOM 5162 C CA . SER A 1 638 ? -32.281 19.861 24.870 1.00 88.69 638 SER A CA 1
ATOM 5163 C C . SER A 1 638 ? -33.260 20.398 23.832 1.00 88.69 638 SER A C 1
ATOM 5165 O O . SER A 1 638 ? -32.858 20.778 22.731 1.00 88.69 638 SER A O 1
ATOM 5167 N N . LYS A 1 639 ? -34.551 20.400 24.158 1.00 91.75 639 LYS A N 1
ATOM 5168 C CA . LYS A 1 639 ? -35.626 20.854 23.266 1.00 91.75 639 LYS A CA 1
ATOM 5169 C C . LYS A 1 639 ? -36.529 21.821 24.026 1.00 91.75 639 LYS A C 1
ATOM 5171 O O . LYS A 1 639 ? -36.958 21.522 25.138 1.00 91.75 639 LYS A O 1
ATOM 5176 N N . TYR A 1 640 ? -36.820 22.963 23.416 1.00 91.00 640 TYR A N 1
ATOM 5177 C CA . TYR A 1 640 ? -37.572 24.064 24.015 1.00 91.00 640 TYR A CA 1
ATOM 5178 C C . TYR A 1 640 ? -38.745 24.462 23.116 1.00 91.00 640 TYR A C 1
ATOM 5180 O O . TYR A 1 640 ? -38.555 24.537 21.902 1.00 91.00 640 TYR A O 1
ATOM 5188 N N . PRO A 1 641 ? -39.932 24.763 23.665 1.00 91.69 641 PRO A N 1
ATOM 5189 C CA . PRO A 1 641 ? -41.033 25.295 22.868 1.00 91.69 641 PRO A CA 1
ATOM 5190 C C . PRO A 1 641 ? -40.736 26.736 22.422 1.00 91.69 641 PRO A C 1
ATOM 5192 O O . PRO A 1 641 ? -40.226 27.550 23.195 1.00 91.69 641 PRO A O 1
ATOM 5195 N N . ILE A 1 642 ? -41.070 27.064 21.174 1.00 88.50 642 ILE A N 1
ATOM 5196 C CA . ILE A 1 642 ? -41.032 28.434 20.651 1.00 88.50 642 ILE A CA 1
ATOM 5197 C C . ILE A 1 642 ? -42.433 29.022 20.786 1.00 88.50 642 ILE A C 1
ATOM 5199 O O . ILE A 1 642 ? -43.384 28.493 20.207 1.00 88.50 642 ILE A O 1
ATOM 5203 N N . TYR A 1 643 ? -42.549 30.127 21.522 1.00 81.44 643 TYR A N 1
ATOM 5204 C CA . TYR A 1 643 ? -43.811 30.835 21.713 1.00 81.44 643 TYR A CA 1
ATOM 5205 C C . TYR A 1 643 ? -43.921 32.061 20.812 1.00 81.44 643 TYR A C 1
ATOM 5207 O O . TYR A 1 643 ? -42.986 32.857 20.711 1.00 81.44 643 TYR A O 1
ATOM 5215 N N . GLN A 1 644 ? -45.105 32.261 20.240 1.00 80.50 644 GLN A N 1
ATOM 5216 C CA . GLN A 1 644 ? -45.526 33.544 19.692 1.00 80.50 644 GLN A CA 1
ATOM 5217 C C . GLN A 1 644 ? -46.778 33.992 20.453 1.00 80.50 644 GLN A C 1
ATOM 5219 O O . GLN A 1 644 ? -47.870 33.460 20.270 1.00 80.50 644 GLN A O 1
ATOM 5224 N N . GLY A 1 645 ? -46.606 34.935 21.384 1.00 76.75 645 GLY A N 1
ATOM 5225 C CA . GLY A 1 645 ? -47.632 35.228 22.387 1.00 76.75 645 GLY A CA 1
ATOM 5226 C C . GLY A 1 645 ? -47.777 34.065 23.375 1.00 76.75 645 GLY A C 1
ATOM 5227 O O . GLY A 1 645 ? -46.803 33.685 24.016 1.00 76.75 645 GLY A O 1
ATOM 5228 N N . THR A 1 646 ? -48.984 33.507 23.500 1.00 76.06 646 THR A N 1
ATOM 5229 C CA . THR A 1 646 ? -49.277 32.347 24.366 1.00 76.06 646 THR A CA 1
ATOM 5230 C C . THR A 1 646 ? -49.309 31.013 23.614 1.00 76.06 646 THR A C 1
ATOM 5232 O O . THR A 1 646 ? -49.510 29.974 24.238 1.00 76.06 646 THR A O 1
ATOM 5235 N N . GLU A 1 647 ? -49.137 31.018 22.290 1.00 87.06 647 GLU A N 1
ATOM 5236 C CA . GLU A 1 647 ? -49.217 29.812 21.461 1.00 87.06 647 GLU A CA 1
ATOM 5237 C C . GLU A 1 647 ? -47.830 29.244 21.147 1.00 87.06 647 GLU A C 1
ATOM 5239 O O . GLU A 1 647 ? -46.900 29.989 20.833 1.00 87.06 647 GLU A O 1
ATOM 5244 N N . ILE A 1 648 ? -47.705 27.914 21.206 1.00 89.94 648 ILE A N 1
ATOM 5245 C CA . ILE A 1 648 ? -46.513 27.190 20.750 1.00 89.94 648 ILE A CA 1
ATOM 5246 C C . ILE A 1 648 ? -46.580 27.088 19.225 1.00 89.94 648 ILE A C 1
ATOM 5248 O O . ILE A 1 648 ? -47.486 26.456 18.676 1.00 89.94 648 ILE A O 1
ATOM 5252 N N . VAL A 1 649 ? -45.613 27.704 18.550 1.00 89.25 649 VAL A N 1
ATOM 5253 C CA . VAL A 1 649 ? -45.518 27.745 17.079 1.00 89.25 649 VAL A CA 1
ATOM 5254 C C . VAL A 1 649 ? -44.452 26.800 16.518 1.00 89.25 649 VAL A C 1
ATOM 5256 O O . VAL A 1 649 ? -44.370 26.611 15.308 1.00 89.25 649 VAL A O 1
ATOM 5259 N N . GLY A 1 650 ? -43.649 26.181 17.384 1.00 89.75 650 GLY A N 1
ATOM 5260 C CA . GLY A 1 650 ? -42.605 25.238 16.998 1.00 89.75 650 GLY A CA 1
ATOM 5261 C C . GLY A 1 650 ? -41.701 24.876 18.169 1.00 89.75 650 GLY A C 1
ATOM 5262 O O . GLY A 1 650 ? -42.035 25.138 19.327 1.00 89.75 650 GLY A O 1
ATOM 5263 N N . LEU A 1 651 ? -40.532 24.314 17.873 1.00 93.06 651 LEU A N 1
ATOM 5264 C CA . LEU A 1 651 ? -39.514 24.013 18.879 1.00 93.06 651 LEU A CA 1
ATOM 5265 C C . LEU A 1 651 ? -38.124 24.468 18.442 1.00 93.06 651 LEU A C 1
ATOM 5267 O O . LEU A 1 651 ? -37.778 24.416 17.262 1.00 93.06 651 LEU A O 1
ATOM 5271 N N . LEU A 1 652 ? -37.315 24.867 19.420 1.00 90.19 652 LEU A N 1
ATOM 5272 C CA . LEU A 1 652 ? -35.882 25.087 19.301 1.00 90.19 652 LEU A CA 1
ATOM 5273 C C . LEU A 1 652 ? -35.172 23.903 19.950 1.00 90.19 652 LEU A C 1
ATOM 5275 O O . LEU A 1 652 ? -35.281 23.675 21.155 1.00 90.19 652 LEU A O 1
ATOM 5279 N N . GLY A 1 653 ? -34.449 23.151 19.140 1.00 88.62 653 GLY A N 1
ATOM 5280 C CA . GLY A 1 653 ? -33.636 22.037 19.571 1.00 88.62 653 GLY A CA 1
ATOM 5281 C C . GLY A 1 653 ? -32.161 22.392 19.546 1.00 88.62 653 GLY A C 1
ATOM 5282 O O . GLY A 1 653 ? -31.666 23.138 18.698 1.00 88.62 653 GLY A O 1
ATOM 5283 N N . GLU A 1 654 ? -31.435 21.810 20.479 1.00 88.62 654 GLU A N 1
ATOM 5284 C CA . GLU A 1 654 ? -29.993 21.769 20.433 1.00 88.62 654 GLU A CA 1
ATOM 5285 C C . GLU A 1 654 ? -29.508 20.377 20.770 1.00 88.62 654 GLU A C 1
ATOM 5287 O O . GLU A 1 654 ? -30.110 19.674 21.583 1.00 88.62 654 GLU A O 1
ATOM 5292 N N . PHE A 1 655 ? -28.377 20.000 20.197 1.00 86.81 655 PHE A N 1
ATOM 5293 C CA . PHE A 1 655 ? -27.645 18.868 20.720 1.00 86.81 655 PHE A CA 1
ATOM 5294 C C . PHE A 1 655 ? -26.158 19.160 20.795 1.00 86.81 655 PHE A C 1
ATOM 5296 O O . PHE A 1 655 ? -25.582 19.949 20.037 1.00 86.81 655 PHE A O 1
ATOM 5303 N N . ARG A 1 656 ? -25.539 18.516 21.769 1.00 78.44 656 ARG A N 1
ATOM 5304 C CA . ARG A 1 656 ? -24.105 18.375 21.880 1.00 78.44 656 ARG A CA 1
ATOM 5305 C C . ARG A 1 656 ? -23.792 16.936 21.571 1.00 78.44 656 ARG A C 1
ATOM 5307 O O . ARG A 1 656 ? -24.479 16.022 22.024 1.00 78.44 656 ARG A O 1
ATOM 5314 N N . ASP A 1 657 ? -22.745 16.770 20.792 1.00 74.06 657 ASP A N 1
ATOM 5315 C CA . ASP A 1 657 ? -22.135 15.468 20.713 1.00 74.06 657 ASP A CA 1
ATOM 5316 C C . ASP A 1 657 ? -21.415 15.266 22.052 1.00 74.06 657 ASP A C 1
ATOM 5318 O O . ASP A 1 657 ? -20.560 16.076 22.421 1.00 74.06 657 ASP A O 1
ATOM 5322 N N . VAL A 1 658 ? -21.824 14.257 22.826 1.00 65.94 658 VAL A N 1
ATOM 5323 C CA . VAL A 1 658 ? -21.167 13.906 24.103 1.00 65.94 658 VAL A CA 1
ATOM 5324 C C . VAL A 1 658 ? -19.711 13.510 23.830 1.00 65.94 658 VAL A C 1
ATOM 5326 O O . VAL A 1 658 ? -18.856 13.579 24.711 1.00 65.94 658 VAL A O 1
ATOM 5329 N N . GLU A 1 659 ? -19.424 13.180 22.571 1.00 56.97 659 GLU A N 1
ATOM 5330 C CA . GLU A 1 659 ? -18.125 12.832 22.037 1.00 56.97 659 GLU A CA 1
ATOM 5331 C C . GLU A 1 659 ? -17.262 14.041 21.608 1.00 56.97 659 GLU A C 1
ATOM 5333 O O . GLU A 1 659 ? -16.097 13.867 21.248 1.00 56.97 659 GLU A O 1
ATOM 5338 N N . GLU A 1 660 ? -17.776 15.280 21.670 1.00 57.62 660 GLU A N 1
ATOM 5339 C CA . GLU A 1 660 ? -17.050 16.495 21.243 1.00 57.62 660 GLU A CA 1
ATOM 5340 C C . GLU A 1 660 ? -16.382 17.300 22.374 1.00 57.62 660 GLU A C 1
ATOM 5342 O O . GLU A 1 660 ? -15.590 18.207 22.098 1.00 57.62 660 GLU A O 1
ATOM 5347 N N . GLU A 1 661 ? -16.636 17.005 23.652 1.00 45.69 661 GLU A N 1
ATOM 5348 C CA . GLU A 1 661 ? -15.872 17.643 24.732 1.00 45.69 661 GLU A CA 1
ATOM 5349 C C . GLU A 1 661 ? -14.458 17.045 24.785 1.00 45.69 661 GLU A C 1
ATOM 5351 O O . GLU A 1 661 ? -14.295 15.833 24.679 1.00 45.69 661 GLU A O 1
ATOM 5356 N N . ARG A 1 662 ? -13.429 17.902 24.931 1.00 42.09 662 ARG A N 1
ATOM 5357 C CA . ARG A 1 662 ? -11.963 17.651 24.827 1.00 42.09 662 ARG A CA 1
ATOM 5358 C C . ARG A 1 662 ? -11.409 16.369 25.485 1.00 42.09 662 ARG A C 1
ATOM 5360 O O . ARG A 1 662 ? -10.263 16.009 25.230 1.00 42.09 662 ARG A O 1
ATOM 5367 N N . SER A 1 663 ? -12.206 15.663 26.270 1.00 42.00 663 SER A N 1
ATOM 5368 C CA . SER A 1 663 ? -11.919 14.364 26.870 1.00 42.00 663 SER A CA 1
ATOM 5369 C C . SER A 1 663 ? -12.236 13.170 25.956 1.00 42.00 663 SER A C 1
ATOM 5371 O O . SER A 1 663 ? -11.640 12.117 26.156 1.00 42.00 663 SER A O 1
ATOM 5373 N N . TYR A 1 664 ? -13.103 13.297 24.940 1.00 40.38 664 TYR A N 1
ATOM 5374 C CA . TYR A 1 664 ? -13.618 12.161 24.160 1.00 40.38 664 TYR A CA 1
ATOM 5375 C C . TYR A 1 664 ? -12.905 11.917 22.823 1.00 40.38 664 TYR A C 1
ATOM 5377 O O . TYR A 1 664 ? -12.683 10.763 22.488 1.00 40.38 664 TYR A O 1
ATOM 5385 N N . HIS A 1 665 ? -12.345 12.926 22.143 1.00 39.12 665 HIS A N 1
ATOM 5386 C CA . HIS A 1 665 ? -11.313 12.664 21.118 1.00 39.12 665 HIS A CA 1
ATOM 5387 C C . HIS A 1 665 ? -10.046 12.033 21.730 1.00 39.12 665 HIS A C 1
ATOM 5389 O O . HIS A 1 665 ? -9.386 11.216 21.089 1.00 39.12 665 HIS A O 1
ATOM 5395 N N . GLN A 1 666 ? -9.730 12.346 22.995 1.00 38.06 666 GLN A N 1
ATOM 5396 C CA . GLN A 1 666 ? -8.732 11.616 23.787 1.00 38.06 666 GLN A CA 1
ATOM 5397 C C . GLN A 1 666 ? -9.233 10.232 24.236 1.00 38.06 666 GLN A C 1
ATOM 5399 O O . GLN A 1 666 ? -8.411 9.332 24.362 1.00 38.06 666 GLN A O 1
ATOM 5404 N N . LEU A 1 667 ? -10.541 10.027 24.447 1.00 37.00 667 LEU A N 1
ATOM 5405 C CA . LEU A 1 667 ? -11.134 8.738 24.833 1.00 37.00 667 LEU A CA 1
ATOM 5406 C C . LEU A 1 667 ? -11.296 7.772 23.643 1.00 37.00 667 LEU A C 1
ATOM 5408 O O . LEU A 1 667 ? -10.990 6.599 23.781 1.00 37.00 667 LEU A O 1
ATOM 5412 N N . GLN A 1 668 ? -11.674 8.246 22.453 1.00 39.00 668 GLN A N 1
ATOM 5413 C CA . GLN A 1 668 ? -11.703 7.485 21.197 1.00 39.00 668 GLN A CA 1
ATOM 5414 C C . GLN A 1 668 ? -10.290 7.181 20.688 1.00 39.00 668 GLN A C 1
ATOM 5416 O O . GLN A 1 668 ? -10.046 6.062 20.246 1.00 39.00 668 GLN A O 1
ATOM 5421 N N . ARG A 1 669 ? -9.321 8.099 20.862 1.00 38.41 669 ARG A N 1
ATOM 5422 C CA . ARG A 1 669 ? -7.884 7.775 20.733 1.00 38.41 669 ARG A CA 1
ATOM 5423 C C . ARG A 1 669 ? -7.378 6.828 21.832 1.00 38.41 669 ARG A C 1
ATOM 5425 O O . ARG A 1 669 ? -6.386 6.148 21.612 1.00 38.41 669 ARG A O 1
ATOM 5432 N N . LYS A 1 670 ? -8.041 6.748 22.995 1.00 36.09 670 LYS A N 1
ATOM 5433 C CA . LYS A 1 670 ? -7.782 5.729 24.037 1.00 36.09 670 LYS A CA 1
ATOM 5434 C C . LYS A 1 670 ? -8.496 4.391 23.771 1.00 36.09 670 LYS A C 1
ATOM 5436 O O . LYS A 1 670 ? -8.041 3.380 24.291 1.00 36.09 670 LYS A O 1
ATOM 5441 N N . LEU A 1 671 ? -9.576 4.366 22.979 1.00 39.25 671 LEU A N 1
ATOM 5442 C CA . LEU A 1 671 ? -10.390 3.177 22.662 1.00 39.25 671 LEU A CA 1
ATOM 5443 C C . LEU A 1 671 ? -10.102 2.584 21.266 1.00 39.25 671 LEU A C 1
ATOM 5445 O O . LEU A 1 671 ? -10.511 1.455 21.004 1.00 39.25 671 LEU A O 1
ATOM 5449 N N . TYR A 1 672 ? -9.372 3.303 20.400 1.00 54.12 672 TYR A N 1
ATOM 5450 C CA . TYR A 1 672 ? -8.861 2.864 19.089 1.00 54.12 672 TYR A CA 1
ATOM 5451 C C . TYR A 1 672 ? -9.914 2.186 18.200 1.00 54.12 672 TYR A C 1
ATOM 5453 O O . TYR A 1 672 ? -9.696 1.072 17.729 1.00 54.12 672 TYR A O 1
ATOM 5461 N N . LEU A 1 673 ? -11.061 2.833 17.983 1.00 56.84 673 LEU A N 1
ATOM 5462 C CA . LEU A 1 673 ? -12.147 2.313 17.133 1.00 56.84 673 LEU A CA 1
ATOM 5463 C C . LEU A 1 673 ? -12.126 2.868 15.707 1.00 56.84 673 LEU A C 1
ATOM 5465 O O . LEU A 1 673 ? -12.842 2.366 14.850 1.00 56.84 673 LEU A O 1
ATOM 5469 N N . ILE A 1 674 ? -11.334 3.911 15.462 1.00 61.12 674 ILE A N 1
ATOM 5470 C CA . ILE A 1 674 ? -11.278 4.645 14.198 1.00 61.12 674 ILE A CA 1
ATOM 5471 C C . ILE A 1 674 ? -9.921 4.381 13.546 1.00 61.12 674 ILE A C 1
ATOM 5473 O O . ILE A 1 674 ? -8.895 4.322 14.226 1.00 61.12 674 ILE A O 1
ATOM 5477 N N . ASP A 1 675 ? -9.942 4.168 12.240 1.00 64.06 675 ASP A N 1
ATOM 5478 C CA . ASP A 1 675 ? -8.767 4.052 11.389 1.00 64.06 675 ASP A CA 1
ATOM 5479 C C . ASP A 1 675 ? -8.187 5.455 11.129 1.00 64.06 675 ASP A C 1
ATOM 5481 O O . ASP A 1 675 ? -8.896 6.351 10.665 1.00 64.06 675 ASP A O 1
ATOM 5485 N N . GLU A 1 676 ? -6.914 5.667 11.487 1.00 61.22 676 GLU A N 1
ATOM 5486 C CA . GLU A 1 676 ? -6.281 6.997 11.442 1.00 61.22 676 GLU A CA 1
ATOM 5487 C C . GLU A 1 676 ? -6.090 7.528 10.011 1.00 61.22 676 GLU A C 1
ATOM 5489 O O . GLU A 1 676 ? -6.014 8.741 9.821 1.00 61.22 676 GLU A O 1
ATOM 5494 N N . GLU A 1 677 ? -6.052 6.647 9.007 1.00 67.44 677 GLU A N 1
ATOM 5495 C CA . GLU A 1 677 ? -5.855 7.007 7.600 1.00 67.44 677 GLU A CA 1
ATOM 5496 C C . GLU A 1 677 ? -7.169 7.421 6.917 1.00 67.44 677 GLU A C 1
ATOM 5498 O O . GLU A 1 677 ? -7.215 8.397 6.165 1.00 67.44 677 GLU A O 1
ATOM 5503 N N . THR A 1 678 ? -8.251 6.691 7.178 1.00 77.38 678 THR A N 1
ATOM 5504 C CA . THR A 1 678 ? -9.530 6.826 6.460 1.00 77.38 678 THR A CA 1
ATOM 5505 C C . THR A 1 678 ? -10.587 7.626 7.224 1.00 77.38 678 THR A C 1
ATOM 5507 O O . THR A 1 678 ? -11.583 8.077 6.631 1.00 77.38 678 THR A O 1
ATOM 5510 N N . ASP A 1 679 ? -10.386 7.820 8.533 1.00 72.25 679 ASP A N 1
ATOM 5511 C CA . ASP A 1 679 ? -11.365 8.403 9.458 1.00 72.25 679 ASP A CA 1
ATOM 5512 C C . ASP A 1 679 ? -12.707 7.631 9.414 1.00 72.25 679 ASP A C 1
ATOM 5514 O O . ASP A 1 679 ? -13.800 8.200 9.479 1.00 72.25 679 ASP A O 1
ATOM 5518 N N . LEU A 1 680 ? -12.629 6.316 9.203 1.00 81.12 680 LEU A N 1
ATOM 5519 C CA . LEU A 1 680 ? -13.731 5.348 9.244 1.00 81.12 680 LEU A CA 1
ATOM 5520 C C . LEU A 1 680 ? -13.573 4.446 10.470 1.00 81.12 680 LEU A C 1
ATOM 5522 O O . LEU A 1 680 ? -12.542 4.495 11.142 1.00 81.12 680 LEU A O 1
ATOM 5526 N N . TYR A 1 681 ? -14.564 3.608 10.787 1.00 75.19 681 TYR A N 1
ATOM 5527 C CA . TYR A 1 681 ? -14.329 2.598 11.819 1.00 75.19 681 TYR A CA 1
ATOM 5528 C C . TYR A 1 681 ? -13.207 1.653 11.376 1.00 75.19 681 TYR A C 1
ATOM 5530 O O . TYR A 1 681 ? -13.197 1.178 10.248 1.00 75.19 681 TYR A O 1
ATOM 5538 N N . ASN A 1 682 ? -12.267 1.362 12.267 1.00 62.53 682 ASN A N 1
ATOM 5539 C CA . ASN A 1 682 ? -11.380 0.221 12.082 1.00 62.53 682 ASN A CA 1
ATOM 5540 C C . ASN A 1 682 ? -12.120 -1.070 12.476 1.00 62.53 682 ASN A C 1
ATOM 5542 O O . ASN A 1 682 ? -13.283 -1.038 12.889 1.00 62.53 682 ASN A O 1
ATOM 5546 N N . TYR A 1 683 ? -11.440 -2.214 12.416 1.00 63.41 683 TYR A N 1
ATOM 5547 C CA . TYR A 1 683 ? -12.025 -3.508 12.781 1.00 63.41 683 TYR A CA 1
ATOM 5548 C C . TYR A 1 683 ? -12.742 -3.510 14.147 1.00 63.41 683 TYR A C 1
ATOM 5550 O O . TYR A 1 683 ? -13.818 -4.079 14.298 1.00 63.41 683 TYR A O 1
ATOM 5558 N N . ARG A 1 684 ? -12.208 -2.819 15.160 1.00 56.09 684 ARG A N 1
ATOM 5559 C CA . ARG A 1 684 ? -12.826 -2.772 16.498 1.00 56.09 684 ARG A CA 1
ATOM 5560 C C . ARG A 1 684 ? -14.109 -1.952 16.500 1.00 56.09 684 ARG A C 1
ATOM 5562 O O . ARG A 1 684 ? -15.079 -2.341 17.148 1.00 56.09 684 ARG A O 1
ATOM 5569 N N . GLY A 1 685 ? -14.106 -0.825 15.789 1.00 63.31 685 GLY A N 1
ATOM 5570 C CA . GLY A 1 685 ? -15.302 -0.011 15.592 1.00 63.31 685 GLY A CA 1
ATOM 5571 C C . GLY A 1 685 ? -16.390 -0.769 14.836 1.00 63.31 685 GLY A C 1
ATOM 5572 O O . GLY A 1 685 ? -17.554 -0.711 15.219 1.00 63.31 685 GLY A O 1
ATOM 5573 N N . MET A 1 686 ? -15.993 -1.560 13.838 1.00 81.69 686 MET A N 1
ATOM 5574 C CA . MET A 1 686 ? -16.882 -2.445 13.086 1.00 81.69 686 MET A CA 1
ATOM 5575 C C . MET A 1 686 ? -17.562 -3.480 13.988 1.00 81.69 686 MET A C 1
ATOM 5577 O O . MET A 1 686 ? -18.780 -3.620 13.928 1.00 81.69 686 MET A O 1
ATOM 5581 N N . ILE A 1 687 ? -16.804 -4.178 14.841 1.00 64.12 687 ILE A N 1
ATOM 5582 C CA . ILE A 1 687 ? -17.363 -5.189 15.751 1.00 64.12 687 ILE A CA 1
ATOM 5583 C C . ILE A 1 687 ? -18.383 -4.553 16.696 1.00 64.12 687 ILE A C 1
ATOM 5585 O O . ILE A 1 687 ? -19.499 -5.054 16.818 1.00 64.12 687 ILE A O 1
ATOM 5589 N N . LEU A 1 688 ? -18.050 -3.412 17.306 1.00 62.88 688 LEU A N 1
ATOM 5590 C CA . LEU A 1 688 ? -18.984 -2.711 18.191 1.00 62.88 688 LEU A CA 1
ATOM 5591 C C . LEU A 1 688 ? -20.253 -2.268 17.460 1.00 62.88 688 LEU A C 1
ATOM 5593 O O . LEU A 1 688 ? -21.349 -2.499 17.964 1.00 62.88 688 LEU A O 1
ATOM 5597 N N . ALA A 1 689 ? -20.115 -1.702 16.260 1.00 72.38 689 ALA A N 1
ATOM 5598 C CA . ALA A 1 689 ? -21.266 -1.341 15.442 1.00 72.38 689 ALA A CA 1
ATOM 5599 C C . ALA A 1 689 ? -22.125 -2.575 15.113 1.00 72.38 689 ALA A C 1
ATOM 5601 O O . ALA A 1 689 ? -23.344 -2.534 15.261 1.00 72.38 689 ALA A O 1
ATOM 5602 N N . SER A 1 690 ? -21.505 -3.695 14.729 1.00 76.50 690 SER A N 1
ATOM 5603 C CA . SER A 1 690 ? -22.214 -4.923 14.351 1.00 76.50 690 SER A CA 1
ATOM 5604 C C . SER A 1 690 ? -23.043 -5.521 15.495 1.00 76.50 690 SER A C 1
ATOM 5606 O O . SER A 1 690 ? -24.176 -5.948 15.268 1.00 76.50 690 SER A O 1
ATOM 5608 N N . VAL A 1 691 ? -22.523 -5.496 16.729 1.00 69.00 691 VAL A N 1
ATOM 5609 C CA . VAL A 1 691 ? -23.244 -5.957 17.926 1.00 69.00 691 VAL A CA 1
ATOM 5610 C C . VAL A 1 691 ? -24.478 -5.093 18.165 1.00 69.00 691 VAL A C 1
ATOM 5612 O O . VAL A 1 691 ? -25.557 -5.618 18.423 1.00 69.00 691 VAL A O 1
ATOM 5615 N N . GLU A 1 692 ? -24.352 -3.776 18.017 1.00 68.56 692 GLU A N 1
ATOM 5616 C CA . GLU A 1 692 ? -25.466 -2.853 18.235 1.00 68.56 692 GLU A CA 1
ATOM 5617 C C . GLU A 1 692 ? -26.551 -2.966 17.157 1.00 68.56 692 GLU A C 1
ATOM 5619 O O . GLU A 1 692 ? -27.740 -2.888 17.472 1.00 68.56 692 GLU A O 1
ATOM 5624 N N . PHE A 1 693 ? -26.178 -3.219 15.900 1.00 79.75 693 PHE A N 1
ATOM 5625 C CA . PHE A 1 693 ? -27.138 -3.557 14.845 1.00 79.75 693 PHE A CA 1
ATOM 5626 C C . PHE A 1 693 ? -27.889 -4.860 15.153 1.00 79.75 693 PHE A C 1
ATOM 5628 O O . PHE A 1 693 ? -29.118 -4.905 15.034 1.00 79.75 693 PHE A O 1
ATOM 5635 N N . ALA A 1 694 ? -27.176 -5.893 15.610 1.00 74.06 694 ALA A N 1
ATOM 5636 C CA . ALA A 1 694 ? -27.779 -7.157 16.026 1.00 74.06 694 ALA A CA 1
ATOM 5637 C C . ALA A 1 694 ? -28.713 -6.978 17.239 1.00 74.06 694 ALA A C 1
ATOM 5639 O O . ALA A 1 694 ? -29.819 -7.521 17.262 1.00 74.06 694 ALA A O 1
ATOM 5640 N N . ASP A 1 695 ? -28.325 -6.170 18.228 1.00 71.44 695 ASP A N 1
ATOM 5641 C CA . ASP A 1 695 ? -29.166 -5.843 19.383 1.00 71.44 695 ASP A CA 1
ATOM 5642 C C . ASP A 1 695 ? -30.426 -5.079 18.986 1.00 71.44 695 ASP A C 1
ATOM 5644 O O . ASP A 1 695 ? -31.516 -5.409 19.454 1.00 71.44 695 ASP A O 1
ATOM 5648 N N . ASN A 1 696 ? -30.311 -4.107 18.081 1.00 73.19 696 ASN A N 1
ATOM 5649 C CA . ASN A 1 696 ? -31.447 -3.316 17.617 1.00 73.19 696 ASN A CA 1
ATOM 5650 C C . ASN A 1 696 ? -32.463 -4.173 16.837 1.00 73.19 696 ASN A C 1
ATOM 5652 O O . ASN A 1 696 ? -33.676 -4.034 17.022 1.00 73.19 696 ASN A O 1
ATOM 5656 N N . LEU A 1 697 ? -31.983 -5.128 16.034 1.00 78.81 697 LEU A N 1
ATOM 5657 C CA . LEU A 1 697 ? -32.829 -6.138 15.397 1.00 78.81 697 LEU A CA 1
ATOM 5658 C C . LEU A 1 697 ? -33.548 -7.010 16.437 1.00 78.81 697 LEU A C 1
ATOM 5660 O O . LEU A 1 697 ? -34.755 -7.246 16.327 1.00 78.81 697 LEU A O 1
ATOM 5664 N N . ARG A 1 698 ? -32.839 -7.465 17.477 1.00 71.88 698 ARG A N 1
ATOM 5665 C CA . ARG A 1 698 ? -33.419 -8.308 18.535 1.00 71.88 698 ARG A CA 1
ATOM 5666 C C . ARG A 1 698 ? -34.479 -7.570 19.352 1.00 71.88 698 ARG A C 1
ATOM 5668 O O . ARG A 1 698 ? -35.588 -8.097 19.505 1.00 71.88 698 ARG A O 1
ATOM 5675 N N . GLN A 1 699 ? -34.134 -6.380 19.842 1.00 68.50 699 GLN A N 1
ATOM 5676 C CA . GLN A 1 699 ? -34.901 -5.606 20.821 1.00 68.50 699 GLN A CA 1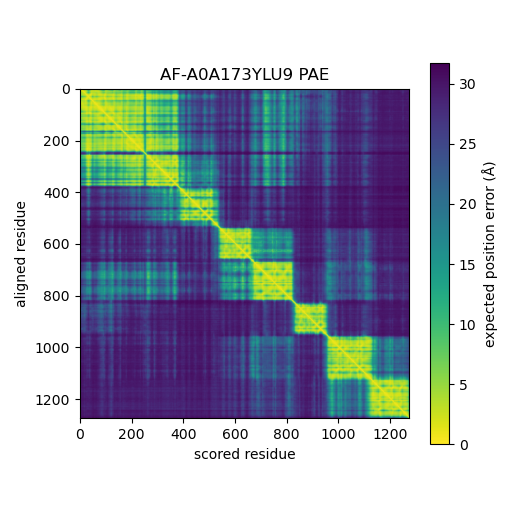
ATOM 5677 C C . GLN A 1 699 ? -36.005 -4.762 20.176 1.00 68.50 699 GLN A C 1
ATOM 5679 O O . GLN A 1 699 ? -37.141 -4.798 20.639 1.00 68.50 699 GLN A O 1
ATOM 5684 N N . ASN A 1 700 ? -35.702 -4.055 19.083 1.00 71.12 700 ASN A N 1
ATOM 5685 C CA . ASN A 1 700 ? -36.612 -3.077 18.472 1.00 71.12 700 ASN A CA 1
ATOM 5686 C C . ASN A 1 700 ? -37.168 -3.526 17.109 1.00 71.12 700 ASN A C 1
ATOM 5688 O O . ASN A 1 700 ? -37.914 -2.779 16.482 1.00 71.12 700 ASN A O 1
ATOM 5692 N N . LYS A 1 701 ? -36.821 -4.738 16.644 1.00 77.88 701 LYS A N 1
ATOM 5693 C CA . LYS A 1 701 ? -37.266 -5.323 15.360 1.00 77.88 701 LYS A CA 1
ATOM 5694 C C . LYS A 1 701 ? -36.891 -4.497 14.127 1.00 77.88 701 LYS A C 1
ATOM 5696 O O . LYS A 1 701 ? -37.555 -4.567 13.096 1.00 77.88 701 LYS A O 1
ATOM 5701 N N . VAL A 1 702 ? -35.794 -3.749 14.215 1.00 78.25 702 VAL A N 1
ATOM 5702 C CA . VAL A 1 702 ? -35.265 -2.960 13.101 1.00 78.25 702 VAL A CA 1
ATOM 5703 C C . VAL A 1 702 ? -34.249 -3.791 12.315 1.00 78.25 702 VAL A C 1
ATOM 5705 O O . VAL A 1 702 ? -33.178 -4.110 12.823 1.00 78.25 702 VAL A O 1
ATOM 5708 N N . GLY A 1 703 ? -34.580 -4.135 11.067 1.00 82.94 703 GLY A N 1
ATOM 5709 C CA . GLY A 1 703 ? -33.684 -4.853 10.152 1.00 82.94 703 GLY A CA 1
ATOM 5710 C C . GLY A 1 703 ? -32.458 -4.043 9.724 1.00 82.94 703 GLY A C 1
ATOM 5711 O O . GLY A 1 703 ? -32.482 -2.812 9.728 1.00 82.94 703 GLY A O 1
ATOM 5712 N N . TYR A 1 704 ? -31.398 -4.734 9.308 1.00 90.06 704 TYR A N 1
ATOM 5713 C CA . TYR A 1 704 ? -30.223 -4.138 8.669 1.00 90.06 704 TYR A CA 1
ATOM 5714 C C . TYR A 1 704 ? -29.650 -5.076 7.600 1.00 90.06 704 TYR A C 1
ATOM 5716 O O . TYR A 1 704 ? -29.924 -6.278 7.601 1.00 90.06 704 TYR A O 1
ATOM 5724 N N . VAL A 1 705 ? -28.860 -4.515 6.690 1.00 91.62 705 VAL A N 1
ATOM 5725 C CA . VAL A 1 705 ? -28.119 -5.237 5.647 1.00 91.62 705 VAL A CA 1
ATOM 5726 C C . VAL A 1 705 ? -26.649 -4.892 5.775 1.00 91.62 705 VAL A C 1
ATOM 5728 O O . VAL A 1 705 ? -26.307 -3.741 6.046 1.00 91.62 705 VAL A O 1
ATOM 5731 N N . GLY A 1 706 ? -25.787 -5.880 5.581 1.00 90.31 706 GLY A N 1
ATOM 5732 C CA . GLY A 1 706 ? -24.343 -5.702 5.565 1.00 90.31 706 GLY A CA 1
ATOM 5733 C C . GLY A 1 706 ? -23.755 -5.993 4.194 1.00 90.31 706 GLY A C 1
ATOM 5734 O O . GLY A 1 706 ? -24.292 -6.802 3.439 1.00 90.31 706 GLY A O 1
ATOM 5735 N N . ALA A 1 707 ? -22.648 -5.329 3.884 1.00 90.50 707 ALA A N 1
ATOM 5736 C CA . ALA A 1 707 ? -21.837 -5.611 2.712 1.00 90.50 707 ALA A CA 1
ATOM 5737 C C . ALA A 1 707 ? -20.367 -5.675 3.110 1.00 90.50 707 ALA A C 1
ATOM 5739 O O . ALA A 1 707 ? -19.899 -4.825 3.865 1.00 90.50 707 ALA A O 1
ATOM 5740 N N . MET A 1 708 ? -19.635 -6.644 2.579 1.00 87.62 708 MET A N 1
ATOM 5741 C CA . MET A 1 708 ? -18.177 -6.660 2.616 1.00 87.62 708 MET A CA 1
ATOM 5742 C C . MET A 1 708 ? -17.694 -6.517 1.184 1.00 87.62 708 MET A C 1
ATOM 5744 O O . MET A 1 708 ? -18.160 -7.260 0.328 1.00 87.62 708 MET A O 1
ATOM 5748 N N . PHE A 1 709 ? -16.800 -5.574 0.904 1.00 86.75 709 PHE A N 1
ATOM 5749 C CA . PHE A 1 709 ? -16.180 -5.485 -0.411 1.00 86.75 709 PHE A CA 1
ATOM 5750 C C . PHE A 1 709 ? -14.683 -5.202 -0.331 1.00 86.75 709 PHE A C 1
ATOM 5752 O O . PHE A 1 709 ? -14.201 -4.536 0.584 1.00 86.75 709 PHE A O 1
ATOM 5759 N N . VAL A 1 710 ? -13.954 -5.740 -1.300 1.00 80.62 710 VAL A N 1
ATOM 5760 C CA . VAL A 1 710 ? -12.496 -5.800 -1.366 1.00 80.62 710 VAL A CA 1
ATOM 5761 C C . VAL A 1 710 ? -12.038 -5.188 -2.681 1.00 80.62 710 VAL A C 1
ATOM 5763 O O . VAL A 1 710 ? -12.629 -5.464 -3.727 1.00 80.62 710 VAL A O 1
ATOM 5766 N N . VAL A 1 711 ? -10.968 -4.395 -2.622 1.00 80.94 711 VAL A N 1
ATOM 5767 C CA . VAL A 1 711 ? -10.219 -3.890 -3.782 1.00 80.94 711 VAL A CA 1
ATOM 5768 C C . VAL A 1 711 ? -8.890 -4.658 -3.869 1.00 80.94 711 VAL A C 1
ATOM 5770 O O . VAL A 1 711 ? -7.922 -4.261 -3.215 1.00 80.94 711 VAL A O 1
ATOM 5773 N N . PRO A 1 712 ? -8.819 -5.783 -4.612 1.00 70.50 712 PRO A N 1
ATOM 5774 C CA . PRO A 1 712 ? -7.675 -6.699 -4.566 1.00 70.50 712 PRO A CA 1
ATOM 5775 C C . PRO A 1 712 ? -6.353 -6.046 -4.981 1.00 70.50 712 PRO A C 1
ATOM 5777 O O . PRO A 1 712 ? -5.301 -6.320 -4.400 1.00 70.50 712 PRO A O 1
ATOM 5780 N N . GLU A 1 713 ? -6.402 -5.148 -5.965 1.00 72.12 713 GLU A N 1
ATOM 5781 C CA . GLU A 1 713 ? -5.218 -4.509 -6.533 1.00 72.12 713 GLU A CA 1
ATOM 5782 C C . GLU A 1 713 ? -4.593 -3.495 -5.572 1.00 72.12 713 GLU A C 1
ATOM 5784 O O . GLU A 1 713 ? -3.433 -3.125 -5.756 1.00 72.12 713 GLU A O 1
ATOM 5789 N N . PHE A 1 714 ? -5.309 -3.067 -4.524 1.00 74.94 714 PHE A N 1
ATOM 5790 C CA . PHE A 1 714 ? -4.857 -2.025 -3.604 1.00 74.94 714 PHE A CA 1
ATOM 5791 C C . PHE A 1 714 ? -3.545 -2.393 -2.894 1.00 74.94 714 PHE A C 1
ATOM 5793 O O . PHE A 1 714 ? -2.629 -1.573 -2.820 1.00 74.94 714 PHE A O 1
ATOM 5800 N N . ALA A 1 715 ? -3.406 -3.641 -2.432 1.00 61.84 715 ALA A N 1
ATOM 5801 C CA . ALA A 1 715 ? -2.186 -4.111 -1.768 1.00 61.84 715 ALA A CA 1
ATOM 5802 C C . ALA A 1 715 ? -0.986 -4.168 -2.732 1.00 61.84 715 ALA A C 1
ATOM 5804 O O . ALA A 1 715 ? 0.123 -3.753 -2.388 1.00 61.84 715 ALA A O 1
ATOM 5805 N N . SER A 1 716 ? -1.199 -4.632 -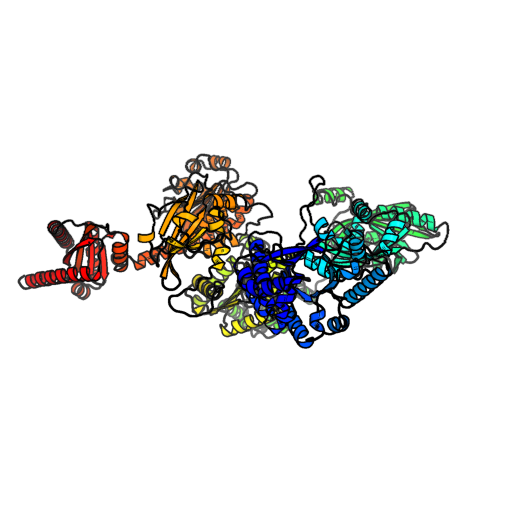3.968 1.00 60.31 716 SER A N 1
ATOM 5806 C CA . SER A 1 716 ? -0.156 -4.612 -4.999 1.00 60.31 716 SER A CA 1
ATOM 5807 C C . SER A 1 716 ? 0.200 -3.195 -5.441 1.00 60.31 716 SER A C 1
ATOM 5809 O O . SER A 1 716 ? 1.377 -2.904 -5.624 1.00 60.31 716 SER A O 1
ATOM 5811 N N . PHE A 1 717 ? -0.788 -2.308 -5.559 1.00 67.06 717 PHE A N 1
ATOM 5812 C CA . PHE A 1 717 ? -0.614 -0.904 -5.918 1.00 67.06 717 PHE A CA 1
ATOM 5813 C C . PHE A 1 717 ? 0.238 -0.176 -4.871 1.00 67.06 717 PHE A C 1
ATOM 5815 O O . PHE A 1 717 ? 1.206 0.501 -5.213 1.00 67.06 717 PHE A O 1
ATOM 5822 N N . ALA A 1 718 ? -0.040 -0.421 -3.587 1.00 62.66 718 ALA A N 1
ATOM 5823 C CA . ALA A 1 718 ? 0.765 0.067 -2.473 1.00 62.66 718 ALA A CA 1
ATOM 5824 C C . ALA A 1 718 ? 2.226 -0.402 -2.549 1.00 62.66 718 ALA A C 1
ATOM 5826 O O . ALA A 1 718 ? 3.144 0.404 -2.409 1.00 62.66 718 ALA A O 1
ATOM 5827 N N . LYS A 1 719 ? 2.449 -1.697 -2.820 1.00 59.75 719 LYS A N 1
ATOM 5828 C CA . LYS A 1 719 ? 3.802 -2.260 -2.938 1.00 59.75 719 LYS A CA 1
ATOM 5829 C C . LYS A 1 719 ? 4.563 -1.708 -4.153 1.00 59.75 719 LYS A C 1
ATOM 5831 O O . LYS A 1 719 ? 5.781 -1.590 -4.098 1.00 59.75 719 LYS A O 1
ATOM 5836 N N . LEU A 1 720 ? 3.863 -1.387 -5.242 1.00 57.53 720 LEU A N 1
ATOM 5837 C CA . LEU A 1 720 ? 4.469 -0.899 -6.486 1.00 57.53 720 LEU A CA 1
ATOM 5838 C C . LEU A 1 720 ? 4.888 0.573 -6.417 1.00 57.53 720 LEU A C 1
ATOM 5840 O O . LEU A 1 720 ? 5.944 0.923 -6.942 1.00 57.53 720 LEU A O 1
ATOM 5844 N N . TYR A 1 721 ? 4.069 1.422 -5.794 1.00 62.25 721 TYR A N 1
ATOM 5845 C CA . TYR A 1 721 ? 4.227 2.879 -5.858 1.00 62.25 721 TYR A CA 1
ATOM 5846 C C . TYR A 1 721 ? 4.597 3.527 -4.516 1.00 62.25 721 TYR A C 1
ATOM 5848 O O . TYR A 1 721 ? 4.936 4.707 -4.471 1.00 62.25 721 TYR A O 1
ATOM 5856 N N . GLY A 1 722 ? 4.601 2.752 -3.430 1.00 57.56 722 GLY A N 1
ATOM 5857 C CA . GLY A 1 722 ? 4.964 3.213 -2.095 1.00 57.56 722 GLY A CA 1
ATOM 5858 C C . GLY A 1 722 ? 3.815 3.884 -1.343 1.00 57.56 722 GLY A C 1
ATOM 5859 O O . GLY A 1 722 ? 2.702 4.067 -1.847 1.00 57.56 722 GLY A O 1
ATOM 5860 N N . ASP A 1 723 ? 4.091 4.253 -0.091 1.00 58.94 723 ASP A N 1
ATOM 5861 C CA . ASP A 1 723 ? 3.053 4.679 0.846 1.00 58.94 723 ASP A CA 1
ATOM 5862 C C . ASP A 1 723 ? 2.344 5.968 0.434 1.00 58.94 723 ASP A C 1
ATOM 5864 O O . ASP A 1 723 ? 1.146 6.096 0.644 1.00 58.94 723 ASP A O 1
ATOM 5868 N N . SER A 1 724 ? 3.023 6.938 -0.170 1.00 60.00 724 SER A N 1
ATOM 5869 C CA . SER A 1 724 ? 2.400 8.218 -0.538 1.00 60.00 724 SER A CA 1
ATOM 5870 C C . SER A 1 724 ? 1.221 8.053 -1.498 1.00 60.00 724 SER A C 1
ATOM 5872 O O . SER A 1 724 ? 0.127 8.571 -1.265 1.00 60.00 724 SER A O 1
ATOM 5874 N N . ILE A 1 725 ? 1.443 7.270 -2.550 1.00 68.62 725 ILE A N 1
ATOM 5875 C CA . ILE A 1 725 ? 0.481 6.990 -3.609 1.00 68.62 725 ILE A CA 1
ATOM 5876 C C . ILE A 1 725 ? -0.591 6.022 -3.100 1.00 68.62 725 ILE A C 1
ATOM 5878 O O . ILE A 1 725 ? -1.771 6.202 -3.404 1.00 68.62 725 ILE A O 1
ATOM 5882 N N . ARG A 1 726 ? -0.223 5.078 -2.220 1.00 77.81 726 ARG A N 1
ATOM 5883 C CA . ARG A 1 726 ? -1.178 4.264 -1.451 1.00 77.81 726 ARG A CA 1
ATOM 5884 C C . ARG A 1 726 ? -2.180 5.135 -0.686 1.00 77.81 726 ARG A C 1
ATOM 5886 O O . ARG A 1 726 ? -3.382 4.911 -0.812 1.00 77.81 726 ARG A O 1
ATOM 5893 N N . HIS A 1 727 ? -1.709 6.137 0.060 1.00 75.12 727 HIS A N 1
ATOM 5894 C CA . HIS A 1 727 ? -2.582 7.039 0.823 1.00 75.12 727 HIS A CA 1
ATOM 5895 C C . HIS A 1 727 ? -3.486 7.870 -0.103 1.00 75.12 727 HIS A C 1
ATOM 5897 O O . HIS A 1 727 ? -4.676 8.038 0.175 1.00 75.12 727 HIS A O 1
ATOM 5903 N N . ALA A 1 728 ? -2.956 8.374 -1.225 1.00 74.62 728 ALA A N 1
ATOM 5904 C CA . ALA A 1 728 ? -3.747 9.110 -2.214 1.00 74.62 728 ALA A CA 1
ATOM 5905 C C . ALA A 1 728 ? -4.867 8.238 -2.815 1.00 74.62 728 ALA A C 1
ATOM 5907 O O . ALA A 1 728 ? -6.021 8.674 -2.893 1.00 74.62 728 ALA A O 1
ATOM 5908 N N . ALA A 1 729 ? -4.553 6.982 -3.149 1.00 80.38 729 ALA A N 1
ATOM 5909 C CA . ALA A 1 729 ? -5.527 6.001 -3.614 1.00 80.38 729 ALA A CA 1
ATOM 5910 C C . ALA A 1 729 ? -6.581 5.678 -2.561 1.00 80.38 729 ALA A C 1
ATOM 5912 O O . ALA A 1 729 ? -7.775 5.762 -2.850 1.00 80.38 729 ALA A O 1
ATOM 5913 N N . MET A 1 730 ? -6.165 5.404 -1.324 1.00 86.56 730 MET A N 1
ATOM 5914 C CA . MET A 1 730 ? -7.078 5.126 -0.216 1.00 86.56 730 MET A CA 1
ATOM 5915 C C . MET A 1 730 ? -8.057 6.281 0.002 1.00 86.56 730 MET A C 1
ATOM 5917 O O . MET A 1 730 ? -9.266 6.076 0.124 1.00 86.56 730 MET A O 1
ATOM 5921 N N . LYS A 1 731 ? -7.558 7.521 -0.030 1.00 85.50 731 LYS A N 1
ATOM 5922 C CA . LYS A 1 731 ? -8.377 8.728 0.107 1.00 85.50 731 LYS A CA 1
ATOM 5923 C C . LYS A 1 731 ? -9.400 8.861 -1.023 1.00 85.50 731 LYS A C 1
ATOM 5925 O O . LYS A 1 731 ? -10.543 9.239 -0.759 1.00 85.50 731 LYS A O 1
ATOM 5930 N N . ARG A 1 732 ? -9.016 8.549 -2.266 1.00 86.25 732 ARG A N 1
ATOM 5931 C CA . ARG A 1 732 ? -9.910 8.592 -3.436 1.00 86.25 732 ARG A CA 1
ATOM 5932 C C . ARG A 1 732 ? -10.996 7.519 -3.354 1.00 86.25 732 ARG A C 1
ATOM 5934 O O . ARG A 1 732 ? -12.168 7.847 -3.520 1.00 86.25 732 ARG A O 1
ATOM 5941 N N . ILE A 1 733 ? -10.615 6.286 -3.016 1.00 89.12 733 ILE A N 1
ATOM 5942 C CA . ILE A 1 733 ? -11.535 5.161 -2.799 1.00 89.12 733 ILE A CA 1
ATOM 5943 C C . ILE A 1 733 ? -12.539 5.522 -1.696 1.00 89.12 733 ILE A C 1
ATOM 5945 O O . ILE A 1 733 ? -13.748 5.490 -1.917 1.00 89.12 733 ILE A O 1
ATOM 5949 N N . CYS A 1 734 ? -12.058 5.990 -0.541 1.00 88.81 734 CYS A N 1
ATOM 5950 C CA . CYS A 1 734 ? -12.915 6.416 0.566 1.00 88.81 734 CYS A CA 1
ATOM 5951 C C . CYS A 1 734 ? -13.872 7.553 0.185 1.00 88.81 734 CYS A C 1
ATOM 5953 O O . CYS A 1 734 ? -15.012 7.573 0.651 1.00 88.81 734 CYS A O 1
ATOM 5955 N N . ALA A 1 735 ? -13.433 8.506 -0.643 1.00 86.00 735 ALA A N 1
ATOM 5956 C CA . ALA A 1 735 ? -14.281 9.604 -1.100 1.00 86.00 735 ALA A CA 1
ATOM 5957 C C . ALA A 1 735 ? -15.449 9.108 -1.967 1.00 86.00 735 ALA A C 1
ATOM 5959 O O . ALA A 1 735 ? -16.571 9.572 -1.777 1.00 86.00 735 ALA A O 1
ATOM 5960 N N . ILE A 1 736 ? -15.208 8.142 -2.860 1.00 89.44 736 ILE A N 1
ATOM 5961 C CA . ILE A 1 736 ? -16.251 7.528 -3.699 1.00 89.44 736 ILE A CA 1
ATOM 5962 C C . ILE A 1 736 ? -17.267 6.777 -2.836 1.00 89.44 736 ILE A C 1
ATOM 5964 O O . ILE A 1 736 ? -18.471 6.986 -2.989 1.00 89.44 736 ILE A O 1
ATOM 5968 N N . ILE A 1 737 ? -16.798 5.974 -1.874 1.00 88.88 737 ILE A N 1
ATOM 5969 C CA . ILE A 1 737 ? -17.681 5.230 -0.963 1.00 88.88 737 ILE A CA 1
ATOM 5970 C C . ILE A 1 737 ? -18.562 6.203 -0.168 1.00 88.88 737 ILE A C 1
ATOM 5972 O O . ILE A 1 737 ? -19.782 6.064 -0.160 1.00 88.88 737 ILE A O 1
ATOM 5976 N N . LYS A 1 738 ? -17.961 7.224 0.463 1.00 84.50 738 LYS A N 1
ATOM 5977 C CA . LYS A 1 738 ? -18.682 8.214 1.287 1.00 84.50 738 LYS A CA 1
ATOM 5978 C C . LYS A 1 738 ? -19.672 9.056 0.474 1.00 84.50 738 LYS A C 1
ATOM 5980 O O . LYS A 1 738 ? -20.697 9.450 1.013 1.00 84.50 738 LYS A O 1
ATOM 5985 N N . LYS A 1 739 ? -19.358 9.352 -0.791 1.00 86.69 739 LYS A N 1
ATOM 5986 C CA . LYS A 1 739 ? -20.232 10.103 -1.707 1.00 86.69 739 LYS A CA 1
ATOM 5987 C C . LYS A 1 739 ? -21.439 9.275 -2.154 1.00 86.69 739 LYS A C 1
ATOM 5989 O O . LYS A 1 739 ? -22.523 9.829 -2.304 1.00 86.69 739 LYS A O 1
ATOM 5994 N N . THR A 1 740 ? -21.234 7.984 -2.403 1.00 87.38 740 THR A N 1
ATOM 5995 C CA . THR A 1 740 ? -22.258 7.097 -2.976 1.00 87.38 740 THR A CA 1
ATOM 5996 C C . THR A 1 740 ? -23.197 6.541 -1.909 1.00 87.38 740 THR A C 1
ATOM 5998 O O . THR A 1 740 ? -24.383 6.346 -2.167 1.00 87.38 740 THR A O 1
ATOM 6001 N N . MET A 1 741 ? -22.686 6.302 -0.698 1.00 85.94 741 MET A N 1
ATOM 6002 C CA . MET A 1 741 ? -23.470 5.720 0.387 1.00 85.94 741 MET A CA 1
ATOM 6003 C C . MET A 1 741 ? -24.391 6.734 1.085 1.00 85.94 741 MET A C 1
ATOM 6005 O O . MET A 1 741 ? -23.977 7.866 1.347 1.00 85.94 741 MET A O 1
ATOM 6009 N N . PRO A 1 742 ? -25.613 6.330 1.485 1.00 80.38 742 PRO A N 1
ATOM 6010 C CA . PRO A 1 742 ? -26.481 7.145 2.332 1.00 80.38 742 PRO A CA 1
ATOM 6011 C C . PRO A 1 742 ? -25.821 7.516 3.664 1.00 80.38 742 PRO A C 1
ATOM 6013 O O . PRO A 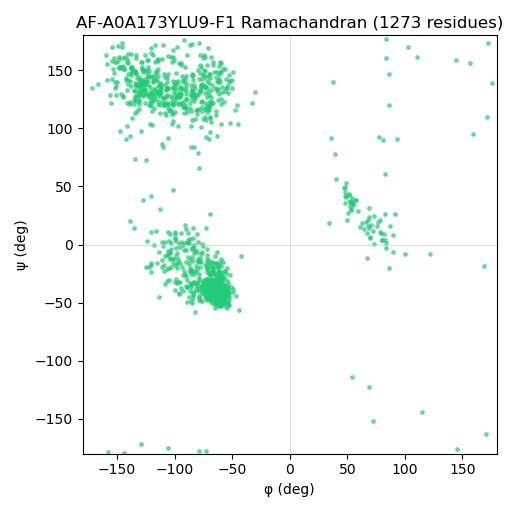1 742 ? -25.074 6.720 4.239 1.00 80.38 742 PRO A O 1
ATOM 6016 N N . ALA A 1 743 ? -26.194 8.670 4.227 1.00 70.44 743 ALA A N 1
ATOM 6017 C CA . ALA A 1 743 ? -25.695 9.141 5.526 1.00 70.44 743 ALA A CA 1
ATOM 6018 C C . ALA A 1 743 ? -26.008 8.192 6.704 1.00 70.44 743 ALA A C 1
ATOM 6020 O O . ALA A 1 743 ? -25.363 8.280 7.745 1.00 70.44 743 ALA A O 1
ATOM 6021 N N . THR A 1 744 ? -26.971 7.281 6.532 1.00 74.62 744 THR A N 1
ATOM 6022 C CA . THR A 1 744 ? -27.372 6.248 7.500 1.00 74.62 744 THR A CA 1
ATOM 6023 C C . THR A 1 744 ? -26.493 4.992 7.470 1.00 74.62 744 THR A C 1
ATOM 6025 O O . THR A 1 744 ? -26.731 4.061 8.240 1.00 74.62 744 THR A O 1
ATOM 6028 N N . THR A 1 745 ? -25.490 4.945 6.590 1.00 85.69 745 THR A N 1
ATOM 6029 C CA . THR A 1 745 ? -24.574 3.805 6.446 1.00 85.69 745 THR A CA 1
ATOM 6030 C C . THR A 1 745 ? -23.443 3.905 7.456 1.00 85.69 745 THR A C 1
ATOM 6032 O O . THR A 1 745 ? -22.782 4.935 7.536 1.00 85.69 745 THR A O 1
ATOM 6035 N N . VAL A 1 746 ? -23.155 2.826 8.178 1.00 86.44 746 VAL A N 1
ATOM 6036 C CA . VAL A 1 746 ? -21.917 2.703 8.954 1.00 86.44 746 VAL A CA 1
ATOM 6037 C C . VAL A 1 746 ? -20.848 2.062 8.079 1.00 86.44 746 VAL A C 1
ATOM 6039 O O . VAL A 1 746 ? -21.102 1.028 7.467 1.00 86.44 746 VAL A O 1
ATOM 6042 N N . ILE A 1 747 ? -19.662 2.672 8.013 1.00 91.12 747 ILE A N 1
ATOM 6043 C CA . ILE A 1 747 ? -18.567 2.245 7.130 1.00 91.12 747 ILE A CA 1
ATOM 6044 C C . ILE A 1 747 ? -17.323 1.937 7.969 1.00 91.12 747 ILE A C 1
ATOM 6046 O O . ILE A 1 747 ? -16.877 2.768 8.768 1.00 91.12 747 ILE A O 1
ATOM 6050 N N . ALA A 1 748 ? -16.737 0.764 7.745 1.00 85.19 748 ALA A N 1
ATOM 6051 C CA . ALA A 1 748 ? -15.491 0.330 8.352 1.00 85.19 748 ALA A CA 1
ATOM 6052 C C . ALA A 1 748 ? -14.431 -0.034 7.304 1.00 85.19 748 ALA A C 1
ATOM 6054 O O . ALA A 1 748 ? -14.754 -0.603 6.265 1.00 85.19 748 ALA A O 1
ATOM 6055 N N . HIS A 1 749 ? -13.170 0.265 7.608 1.00 86.19 749 HIS A N 1
ATOM 6056 C CA . HIS A 1 749 ? -11.985 -0.168 6.873 1.00 86.19 749 HIS A CA 1
ATOM 6057 C C . HIS A 1 749 ? -11.191 -1.141 7.753 1.00 86.19 749 HIS A C 1
ATOM 6059 O O . HIS A 1 749 ? -10.772 -0.792 8.858 1.00 86.19 749 HIS A O 1
ATOM 6065 N N . THR A 1 750 ? -11.003 -2.377 7.290 1.00 70.00 750 THR A N 1
ATOM 6066 C CA . THR A 1 750 ? -10.344 -3.440 8.075 1.00 70.00 750 THR A CA 1
ATOM 6067 C C . THR A 1 750 ? -8.912 -3.733 7.620 1.00 70.00 750 THR A C 1
ATOM 6069 O O . THR A 1 750 ? -8.270 -4.610 8.191 1.00 70.00 750 THR A O 1
ATOM 6072 N N . GLY A 1 751 ? -8.396 -2.978 6.641 1.00 63.88 751 GLY A N 1
ATOM 6073 C CA . GLY A 1 751 ? -7.044 -3.108 6.088 1.00 63.88 751 GLY A CA 1
ATOM 6074 C C . GLY A 1 751 ? -7.025 -3.638 4.651 1.00 63.88 751 GLY A C 1
ATOM 6075 O O . GLY A 1 751 ? -7.999 -4.219 4.184 1.00 63.88 751 GLY A O 1
ATOM 6076 N N . SER A 1 752 ? -5.911 -3.427 3.939 1.00 67.69 752 SER A N 1
ATOM 6077 C CA . SER A 1 752 ? -5.639 -3.981 2.595 1.00 67.69 752 SER A CA 1
ATOM 6078 C C . SER A 1 752 ? -6.732 -3.744 1.539 1.00 67.69 752 SER A C 1
ATOM 6080 O O . SER A 1 752 ? -6.931 -4.575 0.659 1.00 67.69 752 SER A O 1
ATOM 6082 N N . GLY A 1 753 ? -7.441 -2.611 1.611 1.00 72.31 753 GLY A N 1
ATOM 6083 C CA . GLY A 1 753 ? -8.523 -2.291 0.672 1.00 72.31 753 GLY A CA 1
ATOM 6084 C C . GLY A 1 753 ? -9.830 -3.045 0.943 1.00 72.31 753 GLY A C 1
ATOM 6085 O O . GLY A 1 753 ? -10.660 -3.155 0.042 1.00 72.31 753 GLY A O 1
ATOM 6086 N N . VAL A 1 754 ? -10.013 -3.573 2.158 1.00 81.50 754 VAL A N 1
ATOM 6087 C CA . VAL A 1 754 ? -11.238 -4.248 2.606 1.00 81.50 754 VAL A CA 1
ATOM 6088 C C . VAL A 1 754 ? -12.125 -3.276 3.378 1.00 81.50 754 VAL A C 1
ATOM 6090 O O . VAL A 1 754 ? -11.694 -2.647 4.352 1.00 81.50 754 VAL A O 1
ATOM 6093 N N . PHE A 1 755 ? -13.385 -3.194 2.962 1.00 90.50 755 PHE A N 1
ATOM 6094 C CA . PHE A 1 755 ? -14.408 -2.356 3.569 1.00 90.50 755 PHE A CA 1
ATOM 6095 C C . PHE A 1 755 ? -15.618 -3.185 3.987 1.00 90.50 755 PHE A C 1
ATOM 6097 O O . PHE A 1 755 ? -16.057 -4.080 3.265 1.00 90.50 755 PHE A O 1
ATOM 6104 N N . VAL A 1 756 ? -16.187 -2.847 5.142 1.00 88.44 756 VAL A N 1
ATOM 6105 C CA . VAL A 1 756 ? -17.414 -3.457 5.662 1.00 88.44 756 VAL A CA 1
ATOM 6106 C C . VAL A 1 756 ? -18.434 -2.367 5.952 1.00 88.44 756 VAL A C 1
ATOM 6108 O O . VAL A 1 756 ? -18.117 -1.334 6.539 1.00 88.44 756 VAL A O 1
ATOM 6111 N N . LEU A 1 757 ? -19.663 -2.582 5.507 1.00 92.38 757 LEU A N 1
ATOM 6112 C CA . LEU A 1 757 ? -20.729 -1.593 5.470 1.00 92.38 757 LEU A CA 1
ATOM 6113 C C . LEU A 1 757 ? -21.962 -2.155 6.167 1.00 92.38 757 LEU A C 1
ATOM 6115 O O . LEU A 1 757 ? -22.307 -3.311 5.938 1.00 92.38 757 LEU A O 1
ATOM 6119 N N . PHE A 1 758 ? -22.666 -1.333 6.942 1.00 90.94 758 PHE A N 1
ATOM 6120 C CA . PHE A 1 758 ? -23.960 -1.675 7.535 1.00 90.94 758 PHE A CA 1
ATOM 6121 C C . PHE A 1 758 ? -24.988 -0.599 7.200 1.00 90.94 758 PHE A C 1
ATOM 6123 O O . PHE A 1 758 ? -24.755 0.583 7.449 1.00 90.94 758 PHE A O 1
ATOM 6130 N N . LEU A 1 759 ? -26.138 -1.005 6.668 1.00 89.19 759 LEU A N 1
ATOM 6131 C CA . LEU A 1 759 ? -27.229 -0.114 6.287 1.00 89.19 759 LEU A CA 1
ATOM 6132 C C . LEU A 1 759 ? -28.514 -0.496 7.025 1.00 89.19 759 LEU A C 1
ATOM 6134 O O . LEU A 1 759 ? -29.024 -1.611 6.899 1.00 89.19 759 LEU A O 1
ATOM 6138 N N . LYS A 1 760 ? -29.043 0.453 7.801 1.00 86.25 760 LYS A N 1
ATOM 6139 C CA . LYS A 1 760 ? -30.254 0.295 8.618 1.00 86.25 760 LYS A CA 1
ATOM 6140 C C . LYS A 1 760 ? -31.519 0.297 7.752 1.00 86.25 760 LYS A C 1
ATOM 6142 O O . LYS A 1 760 ? -31.677 1.164 6.899 1.00 86.25 760 LYS A O 1
ATOM 6147 N N . GLY A 1 761 ? -32.458 -0.608 8.030 1.00 77.75 761 GLY A N 1
ATOM 6148 C CA . GLY A 1 761 ? -33.841 -0.557 7.534 1.00 77.75 761 GLY A CA 1
ATOM 6149 C C . GLY A 1 761 ? -34.020 -0.769 6.028 1.00 77.75 761 GLY A C 1
ATOM 6150 O O . GLY A 1 761 ? -35.073 -0.432 5.497 1.00 77.75 761 GLY A O 1
ATOM 6151 N N . GLN A 1 762 ? -33.005 -1.290 5.337 1.00 83.06 762 GLN A N 1
ATOM 6152 C CA . GLN A 1 762 ? -32.995 -1.471 3.882 1.00 83.06 762 GLN A CA 1
ATOM 6153 C C . GLN A 1 762 ? -32.896 -2.946 3.484 1.00 83.06 762 GLN A C 1
ATOM 6155 O O . GLN A 1 762 ? -32.701 -3.819 4.327 1.00 83.06 762 GLN A O 1
ATOM 6160 N N . THR A 1 763 ? -33.047 -3.219 2.185 1.00 85.06 763 THR A N 1
ATOM 6161 C CA . THR A 1 763 ? -32.969 -4.571 1.609 1.00 85.06 763 THR A CA 1
ATOM 6162 C C . THR A 1 763 ? -31.624 -4.827 0.928 1.00 85.06 763 THR A C 1
ATOM 6164 O O . THR A 1 763 ? -30.904 -3.893 0.567 1.00 85.06 763 THR A O 1
ATOM 6167 N N . VAL A 1 764 ? -31.302 -6.107 0.712 1.00 86.44 764 VAL A N 1
ATOM 6168 C CA . VAL A 1 764 ? -30.111 -6.534 -0.046 1.00 86.44 764 VAL A CA 1
ATOM 6169 C C . VAL A 1 764 ? -30.105 -5.929 -1.455 1.00 86.44 764 VAL A C 1
ATOM 6171 O O . VAL A 1 764 ? -29.051 -5.528 -1.943 1.00 86.44 764 VAL A O 1
ATOM 6174 N N . GLY A 1 765 ? -31.279 -5.793 -2.085 1.00 83.50 765 GLY A N 1
ATOM 6175 C CA . GLY A 1 765 ? -31.422 -5.154 -3.396 1.00 83.50 765 GLY A CA 1
ATOM 6176 C C . GLY A 1 765 ? -30.979 -3.690 -3.389 1.00 83.50 765 GLY A C 1
ATOM 6177 O O . GLY A 1 765 ? -30.219 -3.287 -4.261 1.00 83.50 765 GLY A O 1
ATOM 6178 N N . THR A 1 766 ? -31.372 -2.918 -2.370 1.00 86.56 766 THR A N 1
ATOM 6179 C CA . THR A 1 766 ? -30.958 -1.512 -2.231 1.00 86.56 766 THR A CA 1
ATOM 6180 C C . THR A 1 766 ? -29.439 -1.384 -2.076 1.00 86.56 766 THR A C 1
ATOM 6182 O O . THR A 1 766 ? -28.817 -0.552 -2.731 1.00 86.56 766 THR A O 1
ATOM 6185 N N . MET A 1 767 ? -28.832 -2.219 -1.225 1.00 90.38 767 MET A N 1
ATOM 6186 C CA . MET A 1 767 ? -27.382 -2.203 -1.004 1.00 90.38 767 MET A CA 1
ATOM 6187 C C . MET A 1 767 ? -26.608 -2.570 -2.277 1.00 90.38 767 MET A C 1
ATOM 6189 O O . MET A 1 767 ? -25.604 -1.933 -2.587 1.00 90.38 767 MET A O 1
ATOM 6193 N N . ARG A 1 768 ? -27.096 -3.552 -3.047 1.00 89.81 768 ARG A N 1
ATOM 6194 C CA . ARG A 1 768 ? -26.486 -3.967 -4.318 1.00 89.81 768 ARG A CA 1
ATOM 6195 C C . ARG A 1 768 ? -26.350 -2.801 -5.296 1.00 89.81 768 ARG A C 1
ATOM 6197 O O . ARG A 1 768 ? -25.262 -2.593 -5.818 1.00 89.81 768 ARG A O 1
ATOM 6204 N N . THR A 1 769 ? -27.404 -2.006 -5.473 1.00 90.44 769 THR A N 1
ATOM 6205 C CA . THR A 1 769 ? -27.382 -0.848 -6.379 1.00 90.44 769 THR A CA 1
ATOM 6206 C C . THR A 1 769 ? -26.301 0.168 -5.992 1.00 90.44 769 THR A C 1
ATOM 6208 O O . THR A 1 769 ? -25.600 0.684 -6.860 1.00 90.44 769 THR A O 1
ATOM 6211 N N . PHE A 1 770 ? -26.116 0.434 -4.691 1.00 90.06 770 PHE A N 1
ATOM 6212 C CA . PHE A 1 770 ? -25.052 1.333 -4.229 1.00 90.06 770 PHE A CA 1
ATOM 6213 C C . PHE A 1 770 ? -23.654 0.763 -4.494 1.00 90.06 770 PHE A C 1
ATOM 6215 O O . PHE A 1 770 ? -22.764 1.501 -4.912 1.00 90.06 770 PHE A O 1
ATOM 6222 N N . ILE A 1 771 ? -23.454 -0.541 -4.286 1.00 88.25 771 ILE A N 1
ATOM 6223 C CA . ILE A 1 771 ? -22.166 -1.192 -4.557 1.00 88.25 771 ILE A CA 1
ATOM 6224 C C . ILE A 1 771 ? -21.843 -1.203 -6.055 1.00 88.25 771 ILE A C 1
ATOM 6226 O O . ILE A 1 771 ? -20.711 -0.904 -6.428 1.00 88.25 771 ILE A O 1
ATOM 6230 N N . GLU A 1 772 ? -22.820 -1.475 -6.921 1.00 87.06 772 GLU A N 1
ATOM 6231 C CA . GLU A 1 772 ? -22.641 -1.423 -8.379 1.00 87.06 772 GLU A CA 1
ATOM 6232 C C . GLU A 1 772 ? -22.246 -0.014 -8.852 1.00 87.06 772 GLU A C 1
ATOM 6234 O O . GLU A 1 772 ? -21.379 0.137 -9.715 1.00 87.06 772 GLU A O 1
ATOM 6239 N N . GLN A 1 773 ? -22.799 1.034 -8.234 1.00 90.44 773 GLN A N 1
ATOM 6240 C CA . GLN A 1 773 ? -22.395 2.414 -8.505 1.00 90.44 773 GLN A CA 1
ATOM 6241 C C . GLN A 1 773 ? -20.965 2.715 -8.021 1.00 90.44 773 GLN A C 1
ATOM 6243 O O . GLN A 1 773 ? -20.201 3.359 -8.742 1.00 90.44 773 GLN A O 1
ATOM 6248 N N . ILE A 1 774 ? -20.575 2.222 -6.838 1.00 88.44 774 ILE A N 1
ATOM 6249 C CA . ILE A 1 774 ? -19.194 2.330 -6.336 1.00 88.44 774 ILE A CA 1
ATOM 6250 C C . ILE A 1 774 ? -18.222 1.626 -7.288 1.00 88.44 774 ILE A C 1
ATOM 6252 O O . ILE A 1 774 ? -17.177 2.187 -7.612 1.00 88.44 774 ILE A O 1
ATOM 6256 N N 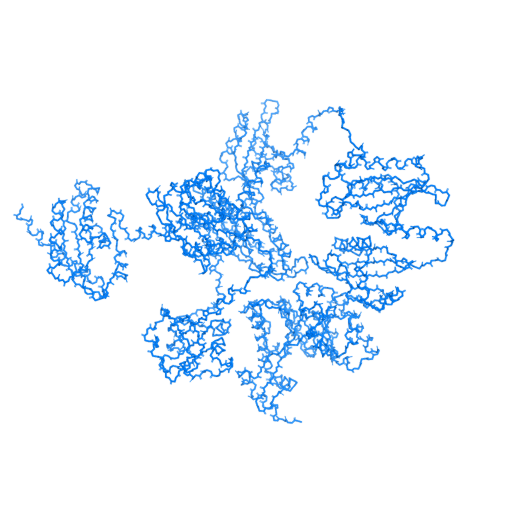. GLN A 1 775 ? -18.568 0.428 -7.762 1.00 85.31 775 GLN A N 1
ATOM 6257 C CA . GLN A 1 775 ? -17.763 -0.325 -8.720 1.00 85.31 775 GLN A CA 1
ATOM 6258 C C . GLN A 1 775 ? -17.581 0.457 -10.026 1.00 85.31 775 GLN A C 1
ATOM 6260 O O . GLN A 1 775 ? -16.450 0.609 -10.484 1.00 85.31 775 GLN A O 1
ATOM 6265 N N . ALA A 1 776 ? -18.660 1.018 -10.582 1.00 84.56 776 ALA A N 1
ATOM 6266 C CA . ALA A 1 776 ? -18.583 1.846 -11.780 1.00 84.56 776 ALA A CA 1
ATOM 6267 C C . ALA A 1 776 ? -17.664 3.064 -11.574 1.00 84.56 776 ALA A C 1
ATOM 6269 O O . ALA A 1 776 ? -16.738 3.263 -12.358 1.00 84.56 776 ALA A O 1
ATOM 6270 N N . GLU A 1 777 ? -17.843 3.841 -10.497 1.00 87.94 777 GLU A N 1
ATOM 6271 C CA . GLU A 1 777 ? -16.988 5.007 -10.216 1.00 87.94 777 GLU A CA 1
ATOM 6272 C C . GLU A 1 777 ? -15.517 4.608 -9.986 1.00 87.94 777 GLU A C 1
ATOM 6274 O O . GLU A 1 777 ? -14.619 5.293 -10.477 1.00 87.94 777 GLU A O 1
ATOM 6279 N N . LEU A 1 778 ? -15.240 3.485 -9.314 1.00 83.38 778 LEU A N 1
ATOM 6280 C CA . LEU A 1 778 ? -13.869 3.007 -9.099 1.00 83.38 778 LEU A CA 1
ATOM 6281 C C . LEU A 1 778 ? -13.175 2.583 -10.396 1.00 83.38 778 LEU A C 1
ATOM 6283 O O . LEU A 1 778 ? -12.009 2.925 -10.585 1.00 83.38 778 LEU A O 1
ATOM 6287 N N . THR A 1 779 ? -13.887 1.927 -11.317 1.00 77.44 779 THR A N 1
ATOM 6288 C CA . THR A 1 779 ? -13.323 1.539 -12.624 1.00 77.44 779 THR A CA 1
ATOM 6289 C C . THR A 1 779 ? -12.996 2.730 -13.529 1.00 77.44 779 THR A C 1
ATOM 6291 O O . THR A 1 779 ? -12.185 2.593 -14.439 1.00 77.44 779 THR A O 1
ATOM 6294 N N . THR A 1 780 ? -13.565 3.917 -13.272 1.00 81.25 780 THR A N 1
ATOM 6295 C CA . THR A 1 780 ? -13.199 5.143 -14.011 1.00 81.25 780 THR A CA 1
ATOM 6296 C C . THR A 1 780 ? -11.878 5.763 -13.560 1.00 81.25 780 THR A C 1
ATOM 6298 O O . THR A 1 780 ? -11.365 6.659 -14.231 1.00 81.25 780 THR A O 1
ATOM 6301 N N . ILE A 1 781 ? -11.317 5.321 -12.430 1.00 76.81 781 ILE A N 1
ATOM 6302 C CA . ILE A 1 781 ? -10.007 5.790 -11.985 1.00 76.81 781 ILE A CA 1
ATOM 6303 C C . ILE A 1 781 ? -8.943 5.083 -12.820 1.00 76.81 781 ILE A C 1
ATOM 6305 O O . ILE A 1 781 ? -8.592 3.941 -12.543 1.00 76.81 781 ILE A O 1
ATOM 6309 N N . THR A 1 782 ? -8.414 5.789 -13.814 1.00 69.69 782 THR A N 1
ATOM 6310 C CA . THR A 1 782 ? -7.291 5.325 -14.641 1.00 69.69 782 THR A CA 1
ATOM 6311 C C . THR A 1 782 ? -5.947 5.873 -14.159 1.00 69.69 782 THR A C 1
ATOM 6313 O O . THR A 1 782 ? -4.897 5.371 -14.551 1.00 69.69 782 THR A O 1
ATOM 6316 N N . GLU A 1 783 ? -5.957 6.904 -13.304 1.00 71.25 783 GLU A N 1
ATOM 6317 C CA . GLU A 1 783 ? -4.761 7.615 -12.842 1.00 71.25 783 GLU A CA 1
ATOM 6318 C C . GLU A 1 783 ? -4.952 8.230 -11.441 1.00 71.25 783 GLU A C 1
ATOM 6320 O O . GLU A 1 783 ? -6.005 8.796 -11.132 1.00 71.25 783 GLU A O 1
ATOM 6325 N N . ILE A 1 784 ? -3.920 8.159 -10.594 1.00 70.06 784 ILE A N 1
ATOM 6326 C CA . ILE A 1 784 ? -3.838 8.820 -9.281 1.00 70.06 784 ILE A CA 1
ATOM 6327 C C . ILE A 1 784 ? -2.501 9.549 -9.184 1.00 70.06 784 ILE A C 1
ATOM 6329 O O . ILE A 1 784 ? -1.462 8.909 -9.263 1.00 70.06 784 ILE A O 1
ATOM 6333 N N . GLU A 1 785 ? -2.513 10.870 -8.978 1.00 65.38 785 GLU A N 1
ATOM 6334 C CA . GLU A 1 785 ? -1.298 11.692 -8.784 1.00 65.38 785 GLU A CA 1
ATOM 6335 C C . GLU A 1 785 ? -0.234 11.534 -9.895 1.00 65.38 785 GLU A C 1
ATOM 6337 O O . GLU A 1 785 ? 0.960 11.658 -9.634 1.00 65.38 785 GLU A O 1
ATOM 6342 N N . GLY A 1 786 ? -0.629 11.231 -11.139 1.00 56.16 786 GLY A N 1
ATOM 6343 C CA . GLY A 1 786 ? 0.325 10.943 -12.222 1.00 56.16 786 GLY A CA 1
ATOM 6344 C C . GLY A 1 786 ? 0.536 9.454 -12.529 1.00 56.16 786 GLY A C 1
ATOM 6345 O O . GLY A 1 786 ? 1.249 9.129 -13.477 1.00 56.16 786 GLY A O 1
ATOM 6346 N N . PHE A 1 787 ? -0.019 8.551 -11.710 1.00 60.84 787 PHE A N 1
ATOM 6347 C CA . PHE A 1 787 ? 0.266 7.112 -11.723 1.00 60.84 787 PHE A CA 1
ATOM 6348 C C . PHE A 1 787 ? -0.915 6.330 -12.268 1.00 60.84 787 PHE A C 1
ATOM 6350 O O . PHE A 1 787 ? -1.999 6.366 -11.686 1.00 60.84 787 PHE A O 1
ATOM 6357 N N . THR A 1 788 ? -0.697 5.585 -13.351 1.00 62.06 788 THR A N 1
ATOM 6358 C CA . THR A 1 788 ? -1.726 4.723 -13.933 1.00 62.06 788 THR A CA 1
ATOM 6359 C C . THR A 1 788 ? -2.148 3.629 -12.957 1.00 62.06 788 THR A C 1
ATOM 6361 O O . THR A 1 788 ? -1.317 2.985 -12.313 1.00 62.06 788 THR A O 1
ATOM 6364 N N . CYS A 1 789 ? -3.456 3.430 -12.823 1.00 66.12 789 CYS A N 1
ATOM 6365 C CA . CYS A 1 789 ? -4.034 2.451 -11.912 1.00 66.12 789 CYS A CA 1
ATOM 6366 C C . CYS A 1 789 ? -5.338 1.900 -12.482 1.00 66.12 789 CYS A C 1
ATOM 6368 O O . CYS A 1 789 ? -6.017 2.582 -13.240 1.00 66.12 789 CYS A O 1
ATOM 6370 N N . HIS A 1 790 ? -5.669 0.670 -12.102 1.00 70.19 790 HIS A N 1
ATOM 6371 C CA . HIS A 1 790 ? -6.948 0.044 -12.402 1.00 70.19 790 HIS A CA 1
ATOM 6372 C C . HIS A 1 790 ? -7.392 -0.700 -11.144 1.00 70.19 790 HIS A C 1
ATOM 6374 O O . HIS A 1 790 ? -6.643 -1.529 -10.625 1.00 70.19 790 HIS A O 1
ATOM 6380 N N . PHE A 1 791 ? -8.577 -0.372 -10.633 1.00 76.81 791 PHE A N 1
ATOM 6381 C CA . PHE A 1 791 ? -9.144 -1.013 -9.448 1.00 76.81 791 PHE A CA 1
ATOM 6382 C C . PHE A 1 791 ? -10.358 -1.841 -9.831 1.00 76.81 791 PHE A C 1
ATOM 6384 O O . PHE A 1 791 ? -11.270 -1.346 -10.498 1.00 76.81 791 PHE A O 1
ATOM 6391 N N . SER A 1 792 ? -10.390 -3.084 -9.361 1.00 73.19 792 SER A N 1
ATOM 6392 C CA . SER A 1 792 ? -11.586 -3.912 -9.392 1.00 73.19 792 SER A CA 1
ATOM 6393 C C . SER A 1 792 ? -12.225 -3.972 -8.004 1.00 73.19 792 SER A C 1
ATOM 6395 O O . SER A 1 792 ? -11.614 -3.638 -6.987 1.00 73.19 792 SER A O 1
ATOM 6397 N N . VAL A 1 793 ? -13.499 -4.359 -7.959 1.00 77.25 793 VAL A N 1
ATOM 6398 C CA . VAL A 1 793 ? -14.259 -4.513 -6.716 1.00 77.25 793 VAL A CA 1
ATOM 6399 C C . VAL A 1 793 ? -14.841 -5.913 -6.669 1.00 77.25 793 VAL A C 1
ATOM 6401 O O . VAL A 1 793 ? -15.502 -6.348 -7.611 1.00 77.25 793 VAL A O 1
ATOM 6404 N N . ARG A 1 794 ? -14.639 -6.600 -5.547 1.00 76.31 794 ARG A N 1
ATOM 6405 C CA . ARG A 1 794 ? -15.340 -7.843 -5.197 1.00 76.31 794 ARG A CA 1
ATOM 6406 C C . ARG A 1 794 ? -16.175 -7.610 -3.959 1.00 76.31 794 ARG A C 1
ATOM 6408 O O . ARG A 1 794 ? -15.709 -6.898 -3.081 1.00 76.31 794 ARG A O 1
ATOM 6415 N N . TYR A 1 795 ? -17.368 -8.189 -3.864 1.00 86.00 795 TYR A N 1
ATOM 6416 C CA . TYR A 1 795 ? -18.232 -7.953 -2.712 1.00 86.00 795 TYR A CA 1
ATOM 6417 C C . TYR A 1 795 ? -19.151 -9.129 -2.368 1.00 86.00 795 TYR A C 1
ATOM 6419 O O . TYR A 1 795 ? -19.492 -9.936 -3.229 1.00 86.00 795 TYR A O 1
ATOM 6427 N N . ALA A 1 796 ? -19.596 -9.169 -1.113 1.00 84.56 796 ALA A N 1
ATOM 6428 C CA . ALA A 1 796 ? -20.655 -10.023 -0.584 1.00 84.56 796 ALA A CA 1
ATOM 6429 C C . ALA A 1 796 ? -21.697 -9.171 0.160 1.00 84.56 796 ALA A C 1
ATOM 6431 O O . ALA A 1 796 ? -21.361 -8.117 0.705 1.00 84.56 796 ALA A O 1
ATOM 6432 N N . LEU A 1 797 ? -22.959 -9.614 0.176 1.00 89.88 797 LEU A N 1
ATOM 6433 C CA . LEU A 1 797 ? -24.097 -8.895 0.764 1.00 89.88 797 LEU A CA 1
ATOM 6434 C C . LEU A 1 797 ? -24.966 -9.842 1.584 1.00 89.88 797 LEU A C 1
ATOM 6436 O O . LEU A 1 797 ? -25.398 -10.845 1.033 1.00 89.88 797 LEU A O 1
ATOM 6440 N N . GLU A 1 798 ? -25.334 -9.463 2.808 1.00 90.56 798 GLU A N 1
ATOM 6441 C CA . GLU A 1 798 ? -26.205 -10.274 3.671 1.00 90.56 798 GLU A CA 1
ATOM 6442 C C . GLU A 1 798 ? -27.267 -9.477 4.420 1.00 90.56 798 GLU A C 1
ATOM 6444 O O . GLU A 1 798 ? -27.064 -8.316 4.788 1.00 90.56 798 GLU A O 1
ATOM 6449 N N . SER A 1 799 ? -28.393 -10.133 4.720 1.00 89.44 799 SER A N 1
ATOM 6450 C CA . SER A 1 799 ? -29.393 -9.614 5.657 1.00 89.44 799 SER A CA 1
ATOM 6451 C C . SER A 1 799 ? -29.029 -9.967 7.097 1.00 89.44 799 SER A C 1
ATOM 6453 O O . SER A 1 799 ? -28.768 -11.124 7.414 1.00 89.44 799 SER A O 1
ATOM 6455 N N . GLY A 1 800 ? -29.113 -8.995 8.009 1.00 82.62 800 GLY A N 1
ATOM 6456 C CA . GLY A 1 800 ? -28.899 -9.220 9.443 1.00 82.62 800 GLY A CA 1
ATOM 6457 C C . GLY A 1 800 ? -29.872 -10.219 10.079 1.00 82.62 800 GLY A C 1
ATOM 6458 O O . GLY A 1 800 ? -29.621 -10.696 11.179 1.00 82.62 800 GLY A O 1
ATOM 6459 N N . SER A 1 801 ? -30.973 -10.551 9.396 1.00 83.12 801 SER A N 1
ATOM 6460 C CA . SER A 1 801 ? -31.938 -11.562 9.844 1.00 83.12 801 SER A CA 1
ATOM 6461 C C . SER A 1 801 ? -31.500 -13.012 9.606 1.00 83.12 801 SER A C 1
ATOM 6463 O O . SER A 1 801 ? -32.086 -13.915 10.199 1.00 83.12 801 SER A O 1
ATOM 6465 N N . GLU A 1 802 ? -30.474 -13.240 8.781 1.00 77.69 802 GLU A N 1
ATOM 6466 C CA . GLU A 1 802 ? -29.983 -14.585 8.447 1.00 77.69 802 GLU A CA 1
ATOM 6467 C C . GLU A 1 802 ? -28.983 -15.146 9.472 1.00 77.69 802 GLU A C 1
ATOM 6469 O O . GLU A 1 802 ? -28.697 -16.340 9.448 1.00 77.69 802 GLU A O 1
ATOM 6474 N N . ALA A 1 803 ? -28.492 -14.322 10.403 1.00 74.38 803 ALA A N 1
ATOM 6475 C CA . ALA A 1 803 ? -27.517 -14.708 11.423 1.00 74.38 803 ALA A CA 1
ATOM 6476 C C . ALA A 1 803 ? -28.086 -14.579 12.847 1.00 74.38 803 ALA A C 1
ATOM 6478 O O . ALA A 1 803 ? -28.881 -13.685 13.145 1.00 74.38 803 ALA A O 1
ATOM 6479 N N . ARG A 1 804 ? -27.660 -15.456 13.765 1.00 67.50 804 ARG A N 1
ATOM 6480 C CA . ARG A 1 804 ? -28.089 -15.455 15.179 1.00 67.50 804 ARG A CA 1
ATOM 6481 C C . ARG A 1 804 ? -27.264 -14.497 16.037 1.00 67.50 804 ARG A C 1
ATOM 6483 O O . ARG A 1 804 ? -27.730 -14.054 17.093 1.00 67.50 804 ARG A O 1
ATOM 6490 N N . SER A 1 805 ? -26.045 -14.185 15.605 1.00 70.75 805 SER A N 1
ATOM 6491 C CA . SER A 1 805 ? -25.131 -13.248 16.259 1.00 70.75 805 SER A CA 1
ATOM 6492 C C . SER A 1 805 ? -24.425 -12.345 15.243 1.00 70.75 805 SER A C 1
ATOM 6494 O O . SER A 1 805 ? -24.391 -12.628 14.047 1.00 70.75 805 SER A O 1
ATOM 6496 N N . SER A 1 806 ? -23.833 -11.253 15.734 1.00 69.06 806 SER A N 1
ATOM 6497 C CA . SER A 1 806 ? -22.975 -10.372 14.932 1.00 69.06 806 SER A CA 1
ATOM 6498 C C . SER A 1 806 ? -21.738 -11.089 14.384 1.00 69.06 806 SER A C 1
ATOM 6500 O O . SER A 1 806 ? -21.285 -10.771 13.288 1.00 69.06 806 SER A O 1
ATOM 6502 N N . ASP A 1 807 ? -21.210 -12.066 15.126 1.00 60.06 807 ASP A N 1
ATOM 6503 C CA . ASP A 1 807 ? -20.018 -12.823 14.736 1.00 60.06 807 ASP A CA 1
ATOM 6504 C C . ASP A 1 807 ? -20.334 -13.785 13.586 1.00 60.06 807 ASP A C 1
ATOM 6506 O O . ASP A 1 807 ? -19.615 -13.810 12.591 1.00 60.06 807 ASP A O 1
ATOM 6510 N N . GLU A 1 808 ? -21.458 -14.505 13.676 1.00 67.00 808 GLU A N 1
ATOM 6511 C CA . GLU A 1 808 ? -21.957 -15.368 12.597 1.00 67.00 808 GLU A CA 1
ATOM 6512 C C . GLU A 1 808 ? -22.254 -14.539 11.338 1.00 67.00 808 GLU A C 1
ATOM 6514 O O . GLU A 1 808 ? -21.889 -14.924 10.232 1.00 67.00 808 GLU A O 1
ATOM 6519 N N . PHE A 1 809 ? -22.829 -13.344 11.506 1.00 76.94 809 PHE A N 1
ATOM 6520 C CA . PHE A 1 809 ? -23.093 -12.420 10.404 1.00 76.94 809 PHE A CA 1
ATOM 6521 C C . PHE A 1 809 ? -21.813 -12.006 9.656 1.00 76.94 809 PHE A C 1
ATOM 6523 O O . PHE A 1 809 ? -21.763 -12.033 8.425 1.00 76.94 809 PHE A O 1
ATOM 6530 N N . LEU A 1 810 ? -20.763 -11.637 10.394 1.00 71.94 810 LEU A N 1
ATOM 6531 C CA . LEU A 1 810 ? -19.474 -11.255 9.816 1.00 71.94 810 LEU A CA 1
ATOM 6532 C C . LEU A 1 810 ? -18.731 -12.446 9.204 1.00 71.94 810 LEU A C 1
ATOM 6534 O O . LEU A 1 810 ? -18.095 -12.282 8.164 1.00 71.94 810 LEU A O 1
ATOM 6538 N N . GLN A 1 811 ? -18.839 -13.636 9.802 1.00 66.00 811 GLN A N 1
ATOM 6539 C CA . GLN A 1 811 ? -18.299 -14.868 9.226 1.00 66.00 811 GLN A CA 1
ATOM 6540 C C . GLN A 1 811 ? -18.954 -15.192 7.887 1.00 66.00 811 GLN A C 1
ATOM 6542 O O . GLN A 1 811 ? -18.230 -15.461 6.937 1.00 66.00 811 GLN A O 1
ATOM 6547 N N . ILE A 1 812 ? -20.284 -15.097 7.772 1.00 74.44 812 ILE A N 1
ATOM 6548 C CA . ILE A 1 812 ? -20.989 -15.332 6.502 1.00 74.44 812 ILE A CA 1
ATOM 6549 C C . ILE A 1 812 ? -20.538 -14.325 5.438 1.00 74.44 812 ILE A C 1
ATOM 6551 O O . ILE A 1 812 ? -20.247 -14.723 4.313 1.00 74.44 812 ILE A O 1
ATOM 6555 N N . LEU A 1 813 ? -20.438 -13.035 5.778 1.00 76.25 813 LEU A N 1
ATOM 6556 C CA . LEU A 1 813 ? -19.946 -12.014 4.845 1.00 76.25 813 LEU A CA 1
ATOM 6557 C C . LEU A 1 813 ? -18.505 -12.286 4.398 1.00 76.25 813 LEU A C 1
ATOM 6559 O O . LEU A 1 813 ? -18.205 -12.164 3.213 1.00 76.25 813 LEU A O 1
ATOM 6563 N N . SER A 1 814 ? -17.634 -12.672 5.332 1.00 69.75 814 SER A N 1
ATOM 6564 C CA . SER A 1 814 ? -16.238 -13.012 5.056 1.00 69.75 814 SER A CA 1
ATOM 6565 C C . SER A 1 814 ? -16.136 -14.255 4.174 1.00 69.75 814 SER A C 1
ATOM 6567 O O . SER A 1 814 ? -15.557 -14.182 3.098 1.00 69.75 814 SER A O 1
ATOM 6569 N N . SER A 1 815 ? -16.750 -15.369 4.574 1.00 66.12 815 SER A N 1
ATOM 6570 C CA . SER A 1 815 ? -16.781 -16.613 3.797 1.00 66.12 815 SER A CA 1
ATOM 6571 C C . SER A 1 815 ? -17.382 -16.364 2.414 1.00 66.12 815 SER A C 1
ATOM 6573 O O . SER A 1 815 ? -16.738 -16.650 1.425 1.00 66.12 815 SER A O 1
ATOM 6575 N N . ARG A 1 816 ? -18.512 -15.672 2.253 1.00 75.31 816 ARG A N 1
ATOM 6576 C CA . ARG A 1 816 ? -19.046 -15.404 0.901 1.00 75.31 816 ARG A CA 1
ATOM 6577 C C . ARG A 1 816 ? -18.161 -14.470 0.064 1.00 75.31 816 ARG A C 1
ATOM 6579 O O . ARG A 1 816 ? -18.134 -14.602 -1.157 1.00 75.31 816 ARG A O 1
ATOM 6586 N N . CYS A 1 817 ? -17.433 -13.541 0.683 1.00 69.69 817 CYS A N 1
ATOM 6587 C CA . CYS A 1 817 ? -16.524 -12.644 -0.034 1.00 69.69 817 CYS A CA 1
ATOM 6588 C C . CYS A 1 817 ? -15.187 -13.319 -0.398 1.00 69.69 817 CYS A C 1
ATOM 6590 O O . CYS A 1 817 ? -14.592 -12.967 -1.420 1.00 69.69 817 CYS A O 1
ATOM 6592 N N . PHE A 1 818 ? -14.724 -14.278 0.415 1.00 59.22 818 PHE A N 1
ATOM 6593 C CA . PHE A 1 818 ? -13.410 -14.922 0.302 1.00 59.22 818 PHE A CA 1
ATOM 6594 C C . PHE A 1 818 ? -13.442 -16.403 -0.130 1.00 59.22 818 PHE A C 1
ATOM 6596 O O . PHE A 1 818 ? -12.453 -16.861 -0.680 1.00 59.22 818 PHE A O 1
ATOM 6603 N N . ASP A 1 819 ? -14.553 -17.131 -0.014 1.00 48.97 819 ASP A N 1
ATOM 6604 C CA . ASP A 1 819 ? -14.767 -18.487 -0.577 1.00 48.97 819 ASP A CA 1
ATOM 6605 C C . ASP A 1 819 ? -14.911 -18.432 -2.106 1.00 48.97 819 ASP A C 1
ATOM 6607 O O . ASP A 1 819 ? -14.665 -19.407 -2.812 1.00 48.97 819 ASP A O 1
ATOM 6611 N N . TYR A 1 820 ? -15.253 -17.251 -2.631 1.00 38.91 820 TYR A N 1
ATOM 6612 C CA . TYR A 1 820 ? -15.074 -16.872 -4.034 1.00 38.91 820 TYR A CA 1
ATOM 6613 C C . TYR A 1 820 ? -13.718 -16.197 -4.294 1.00 38.91 820 TYR A C 1
ATOM 6615 O O . TYR A 1 820 ? -13.531 -15.565 -5.337 1.00 38.91 820 TYR A O 1
ATOM 6623 N N . MET A 1 821 ? -12.734 -16.314 -3.397 1.00 33.84 821 MET A N 1
ATOM 6624 C CA . MET A 1 821 ? -11.365 -16.436 -3.879 1.00 33.84 821 MET A CA 1
ATOM 6625 C C . MET A 1 821 ? -11.292 -17.849 -4.439 1.00 33.84 821 MET A C 1
ATOM 6627 O O . MET A 1 821 ? -11.223 -18.800 -3.662 1.00 33.84 821 MET A O 1
ATOM 6631 N N . PRO A 1 822 ? -11.246 -18.033 -5.772 1.00 29.17 822 PRO A N 1
ATOM 6632 C CA . PRO A 1 822 ? -10.554 -19.213 -6.222 1.00 29.17 822 PRO A CA 1
ATOM 6633 C C . PRO A 1 822 ? -9.185 -19.114 -5.540 1.00 29.17 822 PRO A C 1
ATOM 6635 O O . PRO A 1 822 ? -8.511 -18.078 -5.627 1.00 29.17 822 PRO A O 1
ATOM 6638 N N . SER A 1 823 ? -8.736 -20.183 -4.894 1.00 29.31 823 SER A N 1
ATOM 6639 C CA . SER A 1 823 ? -7.350 -20.555 -5.130 1.00 29.31 823 SER A CA 1
ATOM 6640 C C . SER A 1 823 ? -7.192 -20.441 -6.646 1.00 29.31 823 SER A C 1
ATOM 6642 O O . SER A 1 823 ? -7.837 -21.183 -7.375 1.00 29.31 823 SER A O 1
ATOM 6644 N N . PHE A 1 824 ? -6.546 -19.373 -7.132 1.00 28.69 824 PHE A N 1
ATOM 6645 C CA . PHE A 1 824 ? -6.462 -19.082 -8.563 1.00 28.69 824 PHE A CA 1
ATOM 6646 C C . PHE A 1 824 ? -5.957 -20.356 -9.253 1.00 28.69 824 PHE A C 1
ATOM 6648 O O . PHE A 1 824 ? -4.805 -20.756 -9.078 1.00 28.69 824 PHE A O 1
ATOM 6655 N N . GLY A 1 825 ? -6.874 -21.060 -9.920 1.00 30.53 825 GLY A N 1
ATOM 6656 C CA . GLY A 1 825 ? -6.718 -22.483 -10.183 1.00 30.53 825 GLY A CA 1
ATOM 6657 C C . GLY A 1 825 ? -8.045 -23.173 -10.491 1.00 30.53 825 GLY A C 1
ATOM 6658 O O . GLY A 1 825 ? -8.717 -23.671 -9.601 1.00 30.53 825 GLY A O 1
ATOM 6659 N N . VAL A 1 826 ? -8.323 -23.282 -11.791 1.00 27.81 826 VAL A N 1
ATOM 6660 C CA . VAL A 1 826 ? -9.207 -24.278 -12.421 1.00 27.81 826 VAL A CA 1
ATOM 6661 C C . VAL A 1 826 ? -10.715 -24.023 -12.293 1.00 27.81 826 VAL A C 1
ATOM 6663 O O . VAL A 1 826 ? -11.406 -24.529 -11.416 1.00 27.81 826 VAL A O 1
ATOM 6666 N N . THR A 1 827 ? -11.268 -23.337 -13.295 1.00 25.02 827 THR A N 1
ATOM 6667 C CA . THR A 1 827 ? -12.604 -23.670 -13.799 1.00 25.02 827 THR A CA 1
ATOM 6668 C C . THR A 1 827 ? -12.481 -24.865 -14.740 1.00 25.02 827 THR A C 1
ATOM 6670 O O . THR A 1 827 ? -11.906 -24.782 -15.821 1.00 25.02 827 THR A O 1
ATOM 6673 N N . GLY A 1 828 ? -13.029 -25.995 -14.309 1.00 25.50 828 GLY A N 1
ATOM 6674 C CA . GLY A 1 828 ? -13.168 -27.204 -15.110 1.00 25.50 828 GLY A CA 1
ATOM 6675 C C . GLY A 1 828 ? -13.648 -28.344 -14.226 1.00 25.50 828 GLY A C 1
ATOM 6676 O O . GLY A 1 828 ? -12.910 -28.799 -13.361 1.00 25.50 828 GLY A O 1
ATOM 6677 N N . MET A 1 829 ? -14.897 -28.781 -14.412 1.00 32.00 829 MET A N 1
ATOM 6678 C CA . MET A 1 829 ? -15.396 -30.042 -13.845 1.00 32.00 829 MET A CA 1
ATOM 6679 C C . MET A 1 829 ? -14.417 -31.189 -14.144 1.00 32.00 829 MET A C 1
ATOM 6681 O O . MET A 1 829 ? -13.844 -31.155 -15.227 1.00 32.00 829 MET A O 1
ATOM 6685 N N . ILE A 1 830 ? -14.294 -32.201 -13.266 1.00 28.56 830 ILE A N 1
ATOM 6686 C CA . ILE A 1 830 ? -14.233 -33.651 -13.590 1.00 28.56 830 ILE A CA 1
ATOM 6687 C C . ILE A 1 830 ? -13.987 -34.495 -12.310 1.00 28.56 830 ILE A C 1
ATOM 6689 O O . ILE A 1 830 ? -13.207 -34.138 -11.436 1.00 28.56 830 ILE A O 1
ATOM 6693 N N . HIS A 1 831 ? -14.694 -35.626 -12.240 1.00 33.06 831 HIS A N 1
ATOM 6694 C CA . HIS A 1 831 ? -14.504 -36.807 -11.384 1.00 33.06 831 HIS A CA 1
ATOM 6695 C C . HIS A 1 831 ? -13.053 -37.130 -10.978 1.00 33.06 831 HIS A C 1
ATOM 6697 O O . HIS A 1 831 ? -12.240 -37.257 -11.880 1.00 33.06 831 HIS A O 1
ATOM 6703 N N . ASP A 1 832 ? -12.773 -37.368 -9.681 1.00 37.47 832 ASP A N 1
ATOM 6704 C CA . ASP A 1 832 ? -11.621 -38.085 -9.056 1.00 37.47 832 ASP A CA 1
ATOM 6705 C C . ASP A 1 832 ? -10.218 -38.012 -9.713 1.00 37.47 832 ASP A C 1
ATOM 6707 O O . ASP A 1 832 ? -9.318 -38.801 -9.419 1.00 37.47 832 ASP A O 1
ATOM 6711 N N . GLN A 1 833 ? -9.988 -37.034 -10.577 1.00 40.12 833 GLN A N 1
ATOM 6712 C CA . GLN A 1 833 ? -8.742 -36.745 -11.259 1.00 40.12 833 GLN A CA 1
ATOM 6713 C C . GLN A 1 833 ? -8.489 -35.266 -11.023 1.00 40.12 833 GLN A C 1
ATOM 6715 O O . GLN A 1 833 ? -9.069 -34.418 -11.691 1.00 40.12 833 GLN A O 1
ATOM 6720 N N . ILE A 1 834 ? -7.656 -34.955 -10.033 1.00 41.94 834 ILE A N 1
ATOM 6721 C CA . ILE A 1 834 ? -7.157 -33.595 -9.842 1.00 41.94 834 ILE A CA 1
ATOM 6722 C C . ILE A 1 834 ? -5.977 -33.428 -10.811 1.00 41.94 834 ILE A C 1
ATOM 6724 O O . ILE A 1 834 ? -4.932 -34.043 -10.579 1.00 41.94 834 ILE A O 1
ATOM 6728 N N . PRO A 1 835 ? -6.093 -32.648 -11.902 1.00 47.41 835 PRO A N 1
ATOM 6729 C CA . PRO A 1 835 ? -4.932 -32.288 -12.700 1.00 47.41 835 PRO A CA 1
ATOM 6730 C C . PRO A 1 835 ? -4.062 -31.324 -11.880 1.00 47.41 835 PRO A C 1
ATOM 6732 O O . PRO A 1 835 ? -4.442 -30.180 -11.632 1.00 47.41 835 PRO A O 1
ATOM 6735 N N . PHE A 1 836 ? -2.894 -31.784 -11.431 1.00 53.25 836 PHE A N 1
ATOM 6736 C CA . PHE A 1 836 ? -1.874 -30.912 -10.850 1.00 53.25 836 PHE A CA 1
ATOM 6737 C C . PHE A 1 836 ? -0.915 -30.457 -11.954 1.00 53.25 836 PHE A C 1
ATOM 6739 O O . PHE A 1 836 ? -0.295 -31.283 -12.621 1.00 53.25 836 PHE A O 1
ATOM 6746 N N . ASP A 1 837 ? -0.759 -29.144 -12.130 1.00 59.75 837 ASP A N 1
ATOM 6747 C CA . ASP A 1 837 ? 0.295 -28.594 -12.986 1.00 59.75 837 ASP A CA 1
ATOM 6748 C C . ASP A 1 837 ? 1.655 -28.871 -12.332 1.00 59.75 837 ASP A C 1
ATOM 6750 O O . ASP A 1 837 ? 2.015 -28.202 -11.362 1.00 59.75 837 ASP A O 1
ATOM 6754 N N . LEU A 1 838 ? 2.423 -29.830 -12.852 1.00 59.41 838 LEU A N 1
ATOM 6755 C CA . LEU A 1 838 ? 3.746 -30.190 -12.314 1.00 59.41 838 LEU A CA 1
ATOM 6756 C C . LEU A 1 838 ? 4.678 -28.981 -12.196 1.00 59.41 838 LEU A C 1
ATOM 6758 O O . LEU A 1 838 ? 5.385 -28.840 -11.204 1.00 59.41 838 LEU A O 1
ATOM 6762 N N . GLU A 1 839 ? 4.560 -28.044 -13.139 1.00 59.66 839 GLU A N 1
ATOM 6763 C CA . GLU A 1 839 ? 5.301 -26.779 -13.168 1.00 59.66 839 GLU A CA 1
ATOM 6764 C C . GLU A 1 839 ? 5.111 -25.928 -11.898 1.00 59.66 839 GLU A C 1
ATOM 6766 O O . GLU A 1 839 ? 5.951 -25.095 -11.572 1.00 59.66 839 GLU A O 1
ATOM 6771 N N . LYS A 1 840 ? 4.023 -26.116 -11.134 1.00 58.62 840 LYS A N 1
ATOM 6772 C CA . LYS A 1 840 ? 3.834 -25.425 -9.844 1.00 58.62 840 LYS A CA 1
ATOM 6773 C C . LYS A 1 840 ? 4.826 -25.905 -8.787 1.00 58.62 840 LYS A C 1
ATOM 6775 O O . LYS A 1 840 ? 5.199 -25.127 -7.909 1.00 58.62 840 LYS A O 1
ATOM 6780 N N . PHE A 1 841 ? 5.266 -27.158 -8.871 1.00 66.75 841 PHE A N 1
ATOM 6781 C CA . PHE A 1 841 ? 6.273 -27.713 -7.975 1.00 66.75 841 PHE A CA 1
ATOM 6782 C C . PHE A 1 841 ? 7.699 -27.331 -8.394 1.00 66.75 841 PHE A C 1
ATOM 6784 O O . PHE A 1 841 ? 8.600 -27.370 -7.559 1.00 66.75 841 PHE A O 1
ATOM 6791 N N . ASP A 1 842 ? 7.924 -26.906 -9.638 1.00 69.06 842 ASP A N 1
ATOM 6792 C CA . ASP A 1 842 ? 9.254 -26.471 -10.087 1.00 69.06 842 ASP A CA 1
ATOM 6793 C C . ASP A 1 842 ? 9.735 -25.195 -9.381 1.00 69.06 842 ASP A C 1
ATOM 6795 O O . ASP A 1 842 ? 10.932 -24.946 -9.253 1.00 69.06 842 ASP A O 1
ATOM 6799 N N . HIS A 1 843 ? 8.789 -24.390 -8.893 1.00 58.38 843 HIS A N 1
ATOM 6800 C CA . HIS A 1 843 ? 9.031 -23.072 -8.307 1.00 58.38 843 HIS A CA 1
ATOM 6801 C C . HIS A 1 843 ? 8.912 -23.045 -6.775 1.00 58.38 843 HIS A C 1
ATOM 6803 O O . HIS A 1 843 ? 8.845 -21.966 -6.179 1.00 58.38 843 HIS A O 1
ATOM 6809 N N . THR A 1 844 ? 8.837 -24.211 -6.128 1.00 58.72 844 THR A N 1
ATOM 6810 C CA . THR A 1 844 ? 8.864 -24.307 -4.665 1.00 58.72 844 THR A CA 1
ATOM 6811 C C . THR A 1 844 ? 10.258 -24.663 -4.162 1.00 58.72 844 THR A C 1
ATOM 6813 O O . THR A 1 844 ? 10.987 -25.419 -4.795 1.00 58.72 844 THR A O 1
ATOM 6816 N N . ASN A 1 845 ? 10.609 -24.153 -2.980 1.00 63.38 845 ASN A N 1
ATOM 6817 C CA . ASN A 1 845 ? 11.837 -24.526 -2.272 1.00 63.38 845 ASN A CA 1
ATOM 6818 C C . ASN A 1 845 ? 11.696 -25.865 -1.526 1.00 63.38 845 ASN A C 1
ATOM 6820 O O . ASN A 1 845 ? 12.615 -26.282 -0.823 1.00 63.38 845 ASN A O 1
ATOM 6824 N N . ARG A 1 846 ? 10.539 -26.526 -1.645 1.00 74.50 846 ARG A N 1
ATOM 6825 C CA . ARG A 1 846 ? 10.339 -27.889 -1.152 1.00 74.50 846 ARG A CA 1
ATOM 6826 C C . ARG A 1 846 ? 11.001 -28.880 -2.098 1.00 74.50 846 ARG A C 1
ATOM 6828 O O . ARG A 1 846 ? 10.973 -28.696 -3.312 1.00 74.50 846 ARG A O 1
ATOM 6835 N N . LEU A 1 847 ? 11.593 -29.927 -1.545 1.00 85.56 847 LEU A N 1
ATOM 6836 C CA . LEU A 1 847 ? 12.245 -30.984 -2.305 1.00 85.56 847 LEU A CA 1
ATOM 6837 C C . LEU A 1 847 ? 11.164 -32.003 -2.681 1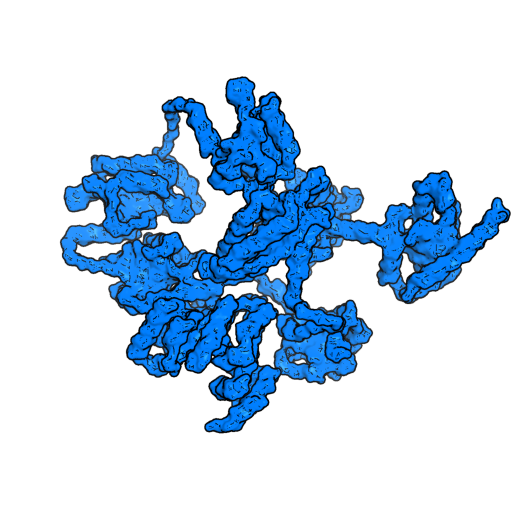.00 85.56 847 LEU A C 1
ATOM 6839 O O . LEU A 1 847 ? 10.695 -32.750 -1.824 1.00 85.56 847 LEU A O 1
ATOM 6843 N N . ILE A 1 848 ? 10.696 -31.965 -3.930 1.00 88.19 848 ILE A N 1
ATOM 6844 C CA . ILE A 1 848 ? 9.555 -32.770 -4.379 1.00 88.19 848 ILE A CA 1
ATOM 6845 C C . ILE A 1 848 ? 10.006 -33.768 -5.438 1.00 88.19 848 ILE A C 1
ATOM 6847 O O . ILE A 1 848 ? 10.646 -33.397 -6.425 1.00 88.19 848 ILE A O 1
ATOM 6851 N N . TYR A 1 849 ? 9.605 -35.027 -5.275 1.00 89.75 849 TYR A N 1
ATOM 6852 C CA . TYR A 1 849 ? 9.705 -36.032 -6.328 1.00 89.75 849 TYR A CA 1
ATOM 6853 C C . TYR A 1 849 ? 8.492 -36.960 -6.346 1.00 89.75 849 TYR A C 1
ATOM 6855 O O . TYR A 1 849 ? 7.796 -37.138 -5.345 1.00 89.75 849 TYR A O 1
ATOM 6863 N N . ILE A 1 850 ? 8.251 -37.565 -7.508 1.00 89.06 850 ILE A N 1
ATOM 6864 C CA . ILE A 1 850 ? 7.214 -38.570 -7.725 1.00 89.06 850 ILE A CA 1
ATOM 6865 C C . ILE A 1 850 ? 7.854 -39.798 -8.362 1.00 89.06 850 ILE A C 1
ATOM 6867 O O . ILE A 1 850 ? 8.639 -39.680 -9.306 1.00 89.06 850 ILE A O 1
ATOM 6871 N N . ALA A 1 851 ? 7.542 -40.976 -7.825 1.00 90.00 851 ALA A N 1
ATOM 6872 C CA . ALA A 1 851 ? 8.133 -42.239 -8.250 1.00 90.00 851 ALA A CA 1
ATOM 6873 C C . ALA A 1 851 ? 7.099 -43.364 -8.362 1.00 90.00 851 ALA A C 1
ATOM 6875 O O . ALA A 1 851 ? 6.095 -43.383 -7.650 1.00 90.00 851 ALA A O 1
ATOM 6876 N N . ASP A 1 852 ? 7.374 -44.334 -9.225 1.00 86.50 852 ASP A N 1
ATOM 6877 C CA . ASP A 1 852 ? 6.606 -45.572 -9.317 1.00 86.50 852 ASP A CA 1
ATOM 6878 C C . ASP A 1 852 ? 6.892 -46.469 -8.085 1.00 86.50 852 ASP A C 1
ATOM 6880 O O . ASP A 1 852 ? 8.061 -46.728 -7.780 1.00 86.50 852 ASP A O 1
ATOM 6884 N N . PRO A 1 853 ? 5.873 -46.937 -7.338 1.00 84.69 853 PRO A N 1
ATOM 6885 C CA . PRO A 1 853 ? 6.064 -47.725 -6.118 1.00 84.69 853 PRO A CA 1
ATOM 6886 C C . PRO A 1 853 ? 6.569 -49.152 -6.363 1.00 84.69 853 PRO A C 1
ATOM 6888 O O . PRO A 1 853 ? 7.152 -49.751 -5.453 1.00 84.69 853 PRO A O 1
ATOM 6891 N N . GLU A 1 854 ? 6.336 -49.718 -7.549 1.00 83.69 854 GLU A N 1
ATOM 6892 C CA . GLU A 1 854 ? 6.758 -51.076 -7.893 1.00 83.69 854 GLU A CA 1
ATOM 6893 C C . GLU A 1 854 ? 8.178 -51.077 -8.450 1.00 83.69 854 GLU A C 1
ATOM 6895 O O . GLU A 1 854 ? 9.011 -51.893 -8.043 1.00 83.69 854 GLU A O 1
ATOM 6900 N N . THR A 1 855 ? 8.478 -50.148 -9.362 1.00 86.69 855 THR A N 1
ATOM 6901 C CA . THR A 1 855 ? 9.777 -50.110 -10.040 1.00 86.69 855 THR A CA 1
ATOM 6902 C C . THR A 1 855 ? 10.778 -49.160 -9.392 1.00 86.69 855 THR A C 1
ATOM 6904 O O . THR A 1 855 ? 11.972 -49.295 -9.666 1.00 86.69 855 THR A O 1
ATOM 6907 N N . TYR A 1 856 ? 10.343 -48.239 -8.529 1.00 88.12 856 TYR A N 1
ATOM 6908 C CA . TYR A 1 856 ? 11.129 -47.125 -7.976 1.00 88.12 856 TYR A CA 1
ATOM 6909 C C . TYR A 1 856 ? 11.587 -46.093 -9.013 1.00 88.12 856 TYR A C 1
ATOM 6911 O O . TYR A 1 856 ? 12.468 -45.287 -8.709 1.00 88.12 856 TYR A O 1
ATOM 6919 N N . ASP A 1 857 ? 11.048 -46.112 -10.233 1.00 88.19 857 ASP A N 1
ATOM 6920 C CA . ASP A 1 857 ? 11.430 -45.147 -11.265 1.00 88.19 857 ASP A CA 1
ATOM 6921 C C . ASP A 1 857 ? 10.895 -43.758 -10.936 1.00 88.19 857 ASP A C 1
ATOM 6923 O O . ASP A 1 857 ? 9.716 -43.589 -10.638 1.00 88.19 857 ASP A O 1
ATOM 6927 N N . LEU A 1 858 ? 11.764 -42.755 -11.007 1.00 87.38 858 LEU A N 1
ATOM 6928 C CA . LEU A 1 858 ? 11.384 -41.357 -10.916 1.00 87.38 858 LEU A CA 1
ATOM 6929 C C . LEU A 1 858 ? 10.590 -40.975 -12.163 1.00 87.38 858 LEU A C 1
ATOM 6931 O O . LEU A 1 858 ? 11.064 -41.110 -13.294 1.00 87.38 858 LEU A O 1
ATOM 6935 N N . LEU A 1 859 ? 9.384 -40.480 -11.917 1.00 83.94 859 LEU A N 1
ATOM 6936 C CA . LEU A 1 859 ? 8.486 -39.911 -12.916 1.00 83.94 859 LEU A CA 1
ATOM 6937 C C . LEU A 1 859 ? 8.643 -38.391 -12.968 1.00 83.94 859 LEU A C 1
ATOM 6939 O O . LEU A 1 859 ? 8.526 -37.790 -14.031 1.00 83.94 859 LEU A O 1
ATOM 6943 N N . TYR A 1 860 ? 8.956 -37.779 -11.824 1.00 87.00 860 TYR A N 1
ATOM 6944 C CA . TYR A 1 860 ? 9.168 -36.344 -11.699 1.00 87.00 860 TYR A CA 1
ATOM 6945 C C . TYR A 1 860 ? 10.092 -36.026 -10.520 1.00 87.00 860 TYR A C 1
ATOM 6947 O O . TYR A 1 860 ? 10.010 -36.668 -9.475 1.00 87.00 860 TYR A O 1
ATOM 6955 N N . ALA A 1 861 ? 10.958 -35.031 -10.676 1.00 85.88 861 ALA A N 1
ATOM 6956 C CA . ALA A 1 861 ? 11.735 -34.432 -9.598 1.00 85.88 861 ALA A CA 1
ATOM 6957 C C . ALA A 1 861 ? 11.880 -32.941 -9.896 1.00 85.88 861 ALA A C 1
ATOM 6959 O O . ALA A 1 861 ? 12.286 -32.576 -10.999 1.00 85.88 861 ALA A O 1
ATOM 6960 N N . ASN A 1 862 ? 11.538 -32.089 -8.933 1.00 86.81 862 ASN A N 1
ATOM 6961 C CA . ASN A 1 862 ? 11.612 -30.650 -9.149 1.00 86.81 862 ASN A CA 1
ATOM 6962 C C . ASN A 1 862 ? 13.075 -30.143 -9.107 1.00 86.81 862 ASN A C 1
ATOM 6964 O O . ASN A 1 862 ? 13.946 -30.803 -8.528 1.00 86.81 862 ASN A O 1
ATOM 6968 N N . PRO A 1 863 ? 13.384 -28.957 -9.666 1.00 81.94 863 PRO A N 1
ATOM 6969 C CA . PRO A 1 863 ? 14.734 -28.400 -9.683 1.00 81.94 863 PRO A CA 1
ATOM 6970 C C . PRO A 1 863 ? 15.365 -28.288 -8.295 1.00 81.94 863 PRO A C 1
ATOM 6972 O O . PRO A 1 863 ? 16.557 -28.550 -8.148 1.00 81.94 863 PRO A O 1
ATOM 6975 N N . ALA A 1 864 ? 14.573 -27.957 -7.267 1.00 80.81 864 ALA A N 1
ATOM 6976 C CA . ALA A 1 864 ? 15.044 -27.907 -5.885 1.00 80.81 864 ALA A CA 1
ATOM 6977 C C . ALA A 1 864 ? 15.556 -29.280 -5.416 1.00 80.81 864 ALA A C 1
ATOM 6979 O O . ALA A 1 864 ? 16.656 -29.371 -4.874 1.00 80.81 864 ALA A O 1
ATOM 6980 N N . GLN A 1 865 ? 14.813 -30.355 -5.693 1.00 85.69 865 GLN A N 1
ATOM 6981 C CA . GLN A 1 865 ? 15.216 -31.727 -5.399 1.00 85.69 865 GLN A CA 1
ATOM 6982 C C . GLN A 1 865 ? 16.464 -32.159 -6.184 1.00 85.69 865 GLN A C 1
ATOM 6984 O O . GLN A 1 865 ? 17.339 -32.810 -5.613 1.00 85.69 865 GLN A O 1
ATOM 6989 N N . LEU A 1 866 ? 16.571 -31.803 -7.468 1.00 84.19 866 LEU A N 1
ATOM 6990 C CA . LEU A 1 866 ? 17.721 -32.160 -8.311 1.00 84.19 866 LEU A CA 1
ATOM 6991 C C . LEU A 1 866 ? 19.002 -31.451 -7.865 1.00 84.19 866 LEU A C 1
ATOM 6993 O O . LEU A 1 866 ? 20.011 -32.115 -7.614 1.00 84.19 866 LEU A O 1
ATOM 6997 N N . LEU A 1 867 ? 18.934 -30.128 -7.688 1.00 78.19 867 LEU A N 1
ATOM 6998 C CA . LEU A 1 867 ? 20.036 -29.308 -7.184 1.00 78.19 867 LEU A CA 1
ATOM 6999 C C . LEU A 1 867 ? 20.528 -29.844 -5.838 1.00 78.19 867 LEU A C 1
ATOM 7001 O O . LEU A 1 867 ? 21.728 -29.991 -5.602 1.00 78.19 867 LEU A O 1
ATOM 7005 N N . HIS A 1 868 ? 19.578 -30.197 -4.976 1.00 77.25 868 HIS A N 1
ATOM 7006 C CA . HIS A 1 868 ? 19.851 -30.769 -3.674 1.00 77.25 868 HIS A CA 1
ATOM 7007 C C . HIS A 1 868 ? 20.550 -32.137 -3.756 1.00 77.25 868 HIS A C 1
ATOM 7009 O O . HIS A 1 868 ? 21.513 -32.402 -3.036 1.00 77.25 868 HIS A O 1
ATOM 7015 N N . SER A 1 869 ? 20.133 -32.995 -4.685 1.00 77.12 869 SER A N 1
ATOM 7016 C CA . SER A 1 869 ? 20.795 -34.269 -4.984 1.00 77.12 869 SER A CA 1
ATOM 7017 C C . SER A 1 869 ? 22.128 -34.106 -5.741 1.00 77.12 869 SER A C 1
ATOM 7019 O O . SER A 1 869 ? 22.665 -35.089 -6.261 1.00 77.12 869 SER A O 1
ATOM 7021 N N . GLN A 1 870 ? 22.691 -32.889 -5.788 1.00 78.75 870 GLN A N 1
ATOM 7022 C CA . GLN A 1 870 ? 23.912 -32.533 -6.518 1.00 78.75 870 GLN A CA 1
ATOM 7023 C C . GLN A 1 870 ? 23.831 -32.923 -7.999 1.00 78.75 870 GLN A C 1
ATOM 7025 O O . GLN A 1 870 ? 24.797 -33.417 -8.580 1.00 78.75 870 GLN A O 1
ATOM 7030 N N . GLN A 1 871 ? 22.646 -32.788 -8.588 1.00 76.94 871 GLN A N 1
ATOM 7031 C CA . GLN A 1 871 ? 22.410 -32.955 -10.012 1.00 76.94 871 GLN A CA 1
ATOM 7032 C C . GLN A 1 871 ? 22.121 -31.583 -10.630 1.00 76.94 871 GLN A C 1
ATOM 7034 O O . GLN A 1 871 ? 21.544 -30.722 -9.961 1.00 76.94 871 GLN A O 1
ATOM 7039 N N . PRO A 1 872 ? 22.517 -31.348 -11.888 1.00 72.62 872 PRO A N 1
ATOM 7040 C CA . PRO A 1 872 ? 22.103 -30.142 -12.592 1.00 72.62 872 PRO A CA 1
ATOM 7041 C C . PRO A 1 872 ? 20.560 -30.088 -12.701 1.00 72.62 872 PRO A C 1
ATOM 7043 O O . PRO A 1 872 ? 19.928 -31.149 -12.753 1.00 72.62 872 PRO A O 1
ATOM 7046 N N . PRO A 1 873 ? 19.930 -28.896 -12.706 1.00 60.06 873 PRO A N 1
ATOM 7047 C CA . PRO A 1 873 ? 18.468 -28.741 -12.815 1.00 60.06 873 PRO A CA 1
ATOM 7048 C C . PRO A 1 873 ? 17.852 -29.426 -14.047 1.00 60.06 873 PRO A C 1
ATOM 7050 O O . PRO A 1 873 ? 16.685 -29.795 -14.050 1.00 60.06 873 PRO A O 1
ATOM 7053 N N . ASP A 1 874 ? 18.667 -29.604 -15.077 1.00 67.44 874 ASP A N 1
ATOM 7054 C CA . ASP A 1 874 ? 18.429 -30.219 -16.379 1.00 67.44 874 ASP A CA 1
ATOM 7055 C C . ASP A 1 874 ? 18.815 -31.716 -16.424 1.00 67.44 874 ASP A C 1
ATOM 7057 O O . ASP A 1 874 ? 18.817 -32.346 -17.481 1.00 67.44 874 ASP A O 1
ATOM 7061 N N . CYS A 1 875 ? 19.120 -32.327 -15.273 1.00 75.06 875 CYS A N 1
ATOM 7062 C CA . CYS A 1 875 ? 19.428 -33.753 -15.182 1.00 75.06 875 CYS A CA 1
ATOM 7063 C C . CYS A 1 875 ? 18.244 -34.619 -15.637 1.00 75.06 875 CYS A C 1
ATOM 7065 O O . CYS A 1 875 ? 17.121 -34.484 -15.151 1.00 75.06 875 CYS A O 1
ATOM 7067 N N . GLN A 1 876 ? 18.511 -35.573 -16.530 1.00 78.06 876 GLN A N 1
ATOM 7068 C CA . GLN A 1 876 ? 17.505 -36.504 -17.031 1.00 78.06 876 GLN A CA 1
ATOM 7069 C C . GLN A 1 876 ? 17.132 -37.533 -15.948 1.00 78.06 876 GLN A C 1
ATOM 7071 O O . GLN A 1 876 ? 17.773 -38.573 -15.811 1.00 78.06 876 GLN A O 1
ATOM 7076 N N . TYR A 1 877 ? 16.098 -37.245 -15.156 1.00 81.56 877 TYR A N 1
ATOM 7077 C CA . TYR A 1 877 ? 15.650 -38.093 -14.040 1.00 81.56 877 TYR A CA 1
ATOM 7078 C C . TYR A 1 877 ? 14.669 -39.203 -14.446 1.00 81.56 877 TYR A C 1
ATOM 7080 O O . TYR A 1 877 ? 14.554 -40.198 -13.730 1.00 81.56 877 TYR A O 1
ATOM 7088 N N . ALA A 1 878 ? 13.966 -39.050 -15.572 1.00 76.38 878 ALA A N 1
ATOM 7089 C CA . ALA A 1 878 ? 12.935 -39.990 -16.007 1.00 76.38 878 ALA A CA 1
ATOM 7090 C C . ALA A 1 878 ? 13.514 -41.404 -16.206 1.00 76.38 878 ALA A C 1
ATOM 7092 O O . ALA A 1 878 ? 14.437 -41.601 -16.996 1.00 76.38 878 ALA A O 1
ATOM 7093 N N . GLY A 1 879 ? 12.978 -42.387 -15.475 1.00 71.31 879 GLY A N 1
ATOM 7094 C CA . GLY A 1 879 ? 13.445 -43.782 -15.515 1.00 71.31 879 GLY A CA 1
ATOM 7095 C C . GLY A 1 879 ? 14.672 -44.089 -14.642 1.00 71.31 879 GLY A C 1
ATOM 7096 O O . GLY A 1 879 ? 15.172 -45.214 -14.656 1.00 71.31 879 GLY A O 1
ATOM 7097 N N . GLN A 1 880 ? 15.175 -43.121 -13.868 1.00 86.81 880 GLN A N 1
ATOM 7098 C CA . GLN A 1 880 ? 16.185 -43.383 -12.841 1.00 86.81 880 GLN A CA 1
ATOM 7099 C C . GLN A 1 880 ? 15.537 -43.829 -11.531 1.00 86.81 880 GLN A C 1
ATOM 7101 O O . GLN A 1 880 ? 14.470 -43.356 -11.158 1.00 86.81 880 GLN A O 1
ATOM 7106 N N . LYS A 1 881 ? 16.210 -44.703 -10.777 1.00 89.75 881 LYS A N 1
ATOM 7107 C CA . LYS A 1 881 ? 15.685 -45.194 -9.496 1.00 89.75 881 LYS A CA 1
ATOM 7108 C C . LYS A 1 881 ? 15.770 -44.118 -8.410 1.00 89.75 881 LYS A C 1
ATOM 7110 O O . LYS A 1 881 ? 16.854 -43.577 -8.179 1.00 89.75 881 LYS A O 1
ATOM 7115 N N . CYS A 1 882 ? 14.675 -43.863 -7.691 1.00 88.44 882 CYS A N 1
ATOM 7116 C CA . CYS A 1 882 ? 14.604 -42.839 -6.643 1.00 88.44 882 CYS A CA 1
ATOM 7117 C C . CYS A 1 882 ? 15.667 -43.051 -5.553 1.00 88.44 882 CYS A C 1
ATOM 7119 O O . CYS A 1 882 ? 16.376 -42.116 -5.190 1.00 88.44 882 CYS A O 1
ATOM 7121 N N . TYR A 1 883 ? 15.894 -44.294 -5.118 1.00 85.38 883 TYR A N 1
ATOM 7122 C CA . TYR A 1 883 ? 16.927 -44.612 -4.129 1.00 85.38 883 TYR A CA 1
ATOM 7123 C C . TYR A 1 883 ? 18.350 -44.324 -4.634 1.00 85.38 883 TYR A C 1
ATOM 7125 O O . TYR A 1 883 ? 19.225 -44.029 -3.829 1.00 85.38 883 TYR A O 1
ATOM 7133 N N . ARG A 1 884 ? 18.591 -44.356 -5.952 1.00 83.75 884 ARG A N 1
ATOM 7134 C CA . ARG A 1 884 ? 19.905 -44.089 -6.551 1.00 83.75 884 ARG A CA 1
ATOM 7135 C C . ARG A 1 884 ? 20.143 -42.597 -6.760 1.00 83.75 884 ARG A C 1
ATOM 7137 O O . ARG A 1 884 ? 21.190 -42.094 -6.361 1.00 83.75 884 ARG A O 1
ATOM 7144 N N . LEU A 1 885 ? 19.191 -41.897 -7.381 1.00 83.50 885 LEU A N 1
ATOM 7145 C CA . LEU A 1 885 ? 19.348 -40.478 -7.717 1.00 83.50 885 LEU A CA 1
ATOM 7146 C C . LEU A 1 885 ? 19.121 -39.579 -6.494 1.00 83.50 885 LEU A C 1
ATOM 7148 O O . LEU A 1 885 ? 19.947 -38.706 -6.231 1.00 83.50 885 LEU A O 1
ATOM 7152 N N . ILE A 1 886 ? 18.071 -39.840 -5.707 1.00 82.69 886 ILE A N 1
ATOM 7153 C CA . ILE A 1 886 ? 17.713 -39.037 -4.528 1.00 82.69 886 ILE A CA 1
ATOM 7154 C C . ILE A 1 886 ? 18.547 -39.447 -3.312 1.00 82.69 886 ILE A C 1
ATOM 7156 O O . ILE A 1 886 ? 19.280 -38.622 -2.770 1.00 82.69 886 ILE A O 1
ATOM 7160 N N . ALA A 1 887 ? 18.478 -40.723 -2.913 1.00 72.50 887 ALA A N 1
ATOM 7161 C CA . ALA A 1 887 ? 19.088 -41.200 -1.666 1.00 72.50 887 ALA A CA 1
ATOM 7162 C C . ALA A 1 887 ? 20.561 -41.647 -1.797 1.00 72.50 887 ALA A C 1
ATOM 7164 O O . ALA A 1 887 ? 21.226 -41.858 -0.787 1.00 72.50 887 ALA A O 1
ATOM 7165 N N . GLY A 1 888 ? 21.097 -41.788 -3.017 1.00 74.25 888 GLY A N 1
ATOM 7166 C CA . GLY A 1 888 ? 22.489 -42.208 -3.246 1.00 74.25 888 GLY A CA 1
ATOM 7167 C C . GLY A 1 888 ? 22.792 -43.678 -2.911 1.00 74.25 888 GLY A C 1
ATOM 7168 O O . GLY A 1 888 ? 23.955 -44.044 -2.757 1.00 74.25 888 GLY A O 1
ATOM 7169 N N . LEU A 1 889 ? 21.768 -44.522 -2.790 1.00 79.12 889 LEU A N 1
ATOM 7170 C CA . LEU A 1 889 ? 21.873 -45.940 -2.446 1.00 79.12 889 LEU A CA 1
ATOM 7171 C C . LEU A 1 889 ? 22.003 -46.828 -3.695 1.00 79.12 889 LEU A C 1
ATOM 7173 O O . LEU A 1 889 ? 21.516 -46.505 -4.779 1.00 79.12 889 LEU A O 1
ATOM 7177 N N . SER A 1 890 ? 22.637 -47.992 -3.537 1.00 76.75 890 SER A N 1
ATOM 7178 C CA . SER A 1 890 ? 22.763 -49.012 -4.593 1.00 76.75 890 SER A CA 1
ATOM 7179 C C . SER A 1 890 ? 21.581 -49.991 -4.649 1.00 76.75 890 SER A C 1
ATOM 7181 O O . SER A 1 890 ? 21.420 -50.695 -5.646 1.00 76.75 890 SER A O 1
ATOM 7183 N N . ALA A 1 891 ? 20.736 -50.005 -3.617 1.00 83.00 891 ALA A N 1
ATOM 7184 C CA . ALA A 1 891 ? 19.534 -50.827 -3.485 1.00 83.00 891 ALA A CA 1
ATOM 7185 C C . ALA A 1 891 ? 18.396 -50.010 -2.830 1.00 83.00 891 ALA A C 1
ATOM 7187 O O . ALA A 1 891 ? 18.682 -48.958 -2.246 1.00 83.00 891 ALA A O 1
ATOM 7188 N N . PRO A 1 892 ? 17.126 -50.461 -2.910 1.00 81.81 892 PRO A N 1
ATOM 7189 C CA . PRO A 1 892 ? 16.004 -49.802 -2.241 1.00 81.81 892 PRO A CA 1
ATOM 7190 C C . PRO A 1 892 ? 16.259 -49.578 -0.745 1.00 81.81 892 PRO A C 1
ATOM 7192 O O . PRO A 1 892 ? 16.913 -50.390 -0.089 1.00 81.81 892 PRO A O 1
ATOM 7195 N N . CYS A 1 893 ? 15.736 -48.477 -0.204 1.00 78.94 893 CYS A N 1
ATOM 7196 C CA . CYS A 1 893 ? 15.893 -48.130 1.206 1.00 78.94 893 CYS A CA 1
ATOM 7197 C C . CYS A 1 893 ? 15.326 -49.228 2.125 1.00 78.94 893 CYS A C 1
ATOM 7199 O O . CYS A 1 893 ? 14.227 -49.740 1.905 1.00 78.94 893 CYS A O 1
ATOM 7201 N N . SER A 1 894 ? 16.077 -49.572 3.178 1.00 72.31 894 SER A N 1
ATOM 7202 C CA . SER A 1 894 ? 15.715 -50.616 4.153 1.00 72.31 894 SER A CA 1
ATOM 7203 C C . SER A 1 894 ? 14.422 -50.311 4.915 1.00 72.31 894 SER A C 1
ATOM 7205 O O . SER A 1 894 ? 13.765 -51.227 5.401 1.00 72.31 894 SER A O 1
ATOM 7207 N N . SER A 1 895 ? 14.043 -49.036 4.987 1.00 69.06 895 SER A N 1
ATOM 7208 C CA . SER A 1 895 ? 12.823 -48.528 5.611 1.00 69.06 895 SER A CA 1
ATOM 7209 C C . SER A 1 895 ? 11.933 -47.778 4.611 1.00 69.06 895 SER A C 1
ATOM 7211 O O . SER A 1 895 ? 11.413 -46.716 4.930 1.00 69.06 895 SER A O 1
ATOM 7213 N N . CYS A 1 896 ? 11.771 -48.284 3.383 1.00 76.25 896 CYS A N 1
ATOM 7214 C CA . CYS A 1 896 ? 10.885 -47.653 2.400 1.00 76.25 896 CYS A CA 1
ATOM 7215 C C . CYS A 1 896 ? 9.435 -47.588 2.922 1.00 76.25 896 CYS A C 1
ATOM 7217 O O . CYS A 1 896 ? 8.870 -48.638 3.241 1.00 76.25 896 CYS A O 1
ATOM 7219 N N . PRO A 1 897 ? 8.783 -46.411 2.959 1.00 74.75 897 PRO A N 1
ATOM 7220 C CA . PRO A 1 897 ? 7.437 -46.297 3.510 1.00 74.75 897 PRO A CA 1
ATOM 7221 C C . PRO A 1 897 ? 6.352 -46.833 2.571 1.00 74.75 897 PRO A C 1
ATOM 7223 O O . PRO A 1 897 ? 5.185 -46.786 2.945 1.00 74.75 897 PRO A O 1
ATOM 7226 N N . LYS A 1 898 ? 6.698 -47.351 1.378 1.00 79.31 898 LYS A N 1
ATOM 7227 C CA . LYS A 1 898 ? 5.748 -47.723 0.313 1.00 79.31 898 LYS A CA 1
ATOM 7228 C C . LYS A 1 898 ? 4.577 -48.588 0.796 1.00 79.31 898 LYS A C 1
ATOM 7230 O O . LYS A 1 898 ? 3.444 -48.321 0.417 1.00 79.31 898 LYS A O 1
ATOM 7235 N N . ASP A 1 899 ? 4.834 -49.552 1.683 1.00 79.88 899 ASP A N 1
ATOM 7236 C CA . ASP A 1 899 ? 3.822 -50.499 2.174 1.00 79.88 899 ASP A CA 1
ATOM 7237 C C . ASP A 1 899 ? 2.887 -49.866 3.227 1.00 79.88 899 ASP A C 1
ATOM 7239 O O . ASP A 1 899 ? 1.895 -50.464 3.633 1.00 79.88 899 ASP A O 1
ATOM 7243 N N . LYS A 1 900 ? 3.205 -48.645 3.677 1.00 77.69 900 LYS A N 1
ATOM 7244 C CA . LYS A 1 900 ? 2.440 -47.847 4.644 1.00 77.69 900 LYS A CA 1
ATOM 7245 C C . LYS A 1 900 ? 1.700 -46.672 3.996 1.00 77.69 900 LYS A C 1
ATOM 7247 O O . LYS A 1 900 ? 0.925 -46.010 4.684 1.00 77.69 900 LYS A O 1
ATOM 7252 N N . LEU A 1 901 ? 1.947 -46.378 2.716 1.00 82.00 901 LEU A N 1
ATOM 7253 C CA . LEU A 1 901 ? 1.346 -45.225 2.046 1.00 82.00 901 LEU A CA 1
ATOM 7254 C C . LEU A 1 901 ? -0.111 -45.505 1.670 1.00 82.00 901 LEU A C 1
ATOM 7256 O O . LEU A 1 901 ? -0.450 -46.568 1.152 1.00 82.00 901 LEU A O 1
ATOM 7260 N N . ARG A 1 902 ? -0.971 -44.513 1.890 1.00 74.75 902 ARG A N 1
ATOM 7261 C CA . ARG A 1 902 ? -2.379 -44.515 1.479 1.00 74.75 902 ARG A CA 1
ATOM 7262 C C . ARG A 1 902 ? -2.667 -43.264 0.654 1.00 74.75 902 ARG A C 1
ATOM 7264 O O . ARG A 1 902 ? -1.883 -42.327 0.682 1.00 74.75 902 ARG A O 1
ATOM 7271 N N . ARG A 1 903 ? -3.774 -43.250 -0.097 1.00 68.25 903 ARG A N 1
ATOM 7272 C CA . ARG A 1 903 ? -4.176 -42.078 -0.906 1.00 68.25 903 ARG A CA 1
ATOM 7273 C C . ARG A 1 903 ? -4.839 -40.976 -0.082 1.00 68.25 903 ARG A C 1
ATOM 7275 O O . ARG A 1 903 ? -4.819 -39.819 -0.475 1.00 68.25 903 ARG A O 1
ATOM 7282 N N . ASP A 1 904 ? -5.437 -41.346 1.043 1.00 55.59 904 ASP A N 1
ATOM 7283 C CA . ASP A 1 904 ? -6.227 -40.470 1.906 1.00 55.59 904 ASP A CA 1
ATOM 7284 C C . ASP A 1 904 ? -5.434 -39.885 3.085 1.00 55.59 904 ASP A C 1
ATOM 7286 O O . ASP A 1 904 ? -5.991 -39.132 3.880 1.00 55.59 904 ASP A O 1
ATOM 7290 N N . LEU A 1 905 ? -4.140 -40.206 3.216 1.00 57.94 905 LEU A N 1
ATOM 7291 C CA . LEU A 1 905 ? -3.315 -39.759 4.339 1.00 57.94 905 LEU A CA 1
ATOM 7292 C C . LEU A 1 905 ? -1.836 -39.623 3.949 1.00 57.94 905 LEU A C 1
ATOM 7294 O O . LEU A 1 905 ? -1.266 -40.527 3.340 1.00 57.94 905 LEU A O 1
ATOM 7298 N N . PHE A 1 906 ? -1.196 -38.533 4.380 1.00 71.75 906 PHE A N 1
ATOM 7299 C CA . PHE A 1 906 ? 0.259 -38.390 4.314 1.00 71.75 906 PHE A CA 1
ATOM 7300 C C . PHE A 1 906 ? 0.948 -39.167 5.443 1.00 71.75 906 PHE A C 1
ATOM 7302 O O . PHE A 1 906 ? 0.604 -39.036 6.617 1.00 71.75 906 PHE A O 1
ATOM 7309 N N . HIS A 1 907 ? 1.966 -39.940 5.086 1.00 75.12 907 HIS A N 1
ATOM 7310 C CA . HIS A 1 907 ? 2.908 -40.564 6.000 1.00 75.12 907 HIS A CA 1
ATOM 7311 C C . HIS A 1 907 ? 4.083 -39.621 6.257 1.00 75.12 907 HIS A C 1
ATOM 7313 O O . HIS A 1 907 ? 4.731 -39.167 5.316 1.00 75.12 907 HIS A O 1
ATOM 7319 N N . PHE A 1 908 ? 4.355 -39.336 7.526 1.00 74.06 908 PHE A N 1
ATOM 7320 C CA . PHE A 1 908 ? 5.413 -38.427 7.949 1.00 74.06 908 PHE A CA 1
ATOM 7321 C C . PHE A 1 908 ? 6.596 -39.197 8.536 1.00 74.06 908 PHE A C 1
ATOM 7323 O O . PHE A 1 908 ? 6.400 -40.069 9.385 1.00 74.06 908 PHE A O 1
ATOM 7330 N N . GLU A 1 909 ? 7.813 -38.841 8.130 1.00 75.56 909 GLU A N 1
ATOM 7331 C CA . GLU A 1 909 ? 9.046 -39.366 8.714 1.00 75.56 909 GLU A CA 1
ATOM 7332 C C . GLU A 1 909 ? 10.172 -38.325 8.720 1.00 75.56 909 GLU A C 1
ATOM 7334 O O . GLU A 1 909 ? 10.237 -37.437 7.869 1.00 75.56 909 GLU A O 1
ATOM 7339 N N . GLN A 1 910 ? 11.082 -38.448 9.686 1.00 73.38 910 GLN A N 1
ATOM 7340 C CA . GLN A 1 910 ? 12.356 -37.740 9.658 1.00 73.38 910 GLN A CA 1
ATOM 7341 C C . GLN A 1 910 ? 13.383 -38.626 8.951 1.00 73.38 910 GLN A C 1
ATOM 7343 O O . GLN A 1 910 ? 13.593 -39.775 9.343 1.00 73.38 910 GLN A O 1
ATOM 7348 N N . PHE A 1 911 ? 14.026 -38.092 7.918 1.00 71.94 911 PHE A N 1
ATOM 7349 C CA . PHE A 1 911 ? 15.018 -38.809 7.127 1.00 71.94 911 PHE A CA 1
ATOM 7350 C C . PHE A 1 911 ? 16.365 -38.100 7.215 1.00 71.94 911 PHE A C 1
ATOM 7352 O O . PHE A 1 911 ? 16.472 -36.926 6.872 1.00 71.94 911 PHE A O 1
ATOM 7359 N N . HIS A 1 912 ? 17.403 -38.819 7.633 1.00 71.62 912 HIS A N 1
ATOM 7360 C CA . HIS A 1 912 ? 18.776 -38.332 7.561 1.00 71.62 912 HIS A CA 1
ATOM 7361 C C . HIS A 1 912 ? 19.404 -38.773 6.236 1.00 71.62 912 HIS A C 1
ATOM 7363 O O . HIS A 1 912 ? 19.546 -39.971 5.973 1.00 71.62 912 HIS A O 1
ATOM 7369 N N . SER A 1 913 ? 19.805 -37.822 5.394 1.00 67.00 913 SER A N 1
ATOM 7370 C CA . SER A 1 913 ? 20.469 -38.139 4.127 1.00 67.00 913 SER A CA 1
ATOM 7371 C C . SER A 1 913 ? 21.943 -38.428 4.356 1.00 67.00 913 SER A C 1
ATOM 7373 O O . SER A 1 913 ? 22.727 -37.531 4.660 1.00 67.00 913 SER A O 1
ATOM 7375 N N . THR A 1 914 ? 22.366 -39.660 4.085 1.00 62.00 914 THR A N 1
ATOM 7376 C CA . THR A 1 914 ? 23.785 -40.044 4.126 1.00 62.00 914 THR A CA 1
ATOM 7377 C C . THR A 1 914 ? 24.627 -39.381 3.031 1.00 62.00 914 THR A C 1
ATOM 7379 O O . THR A 1 914 ? 25.851 -39.417 3.098 1.00 62.00 914 THR A O 1
ATOM 7382 N N . ARG A 1 915 ? 23.993 -38.800 1.999 1.00 65.75 915 ARG A N 1
ATOM 7383 C CA . ARG A 1 915 ? 24.675 -38.130 0.879 1.00 65.75 915 ARG A CA 1
ATOM 7384 C C . ARG A 1 915 ? 25.005 -36.668 1.179 1.00 65.75 915 ARG A C 1
ATOM 7386 O O . ARG A 1 915 ? 26.036 -36.177 0.731 1.00 65.75 915 ARG A O 1
ATOM 7393 N N . THR A 1 916 ? 24.121 -35.977 1.891 1.00 66.94 916 THR A N 1
ATOM 7394 C CA . THR A 1 916 ? 24.254 -34.546 2.211 1.00 66.94 916 THR A CA 1
ATOM 7395 C C . THR A 1 916 ? 24.584 -34.292 3.681 1.00 66.94 916 THR A C 1
ATOM 7397 O O . THR A 1 916 ? 24.938 -33.166 4.014 1.00 66.94 916 THR A O 1
ATOM 7400 N N . SER A 1 917 ? 24.520 -35.322 4.535 1.00 67.88 917 SER A N 1
ATOM 7401 C CA . SER A 1 917 ? 24.736 -35.258 5.989 1.00 67.88 917 SER A CA 1
ATOM 7402 C C . SER A 1 917 ? 23.789 -34.291 6.706 1.00 67.88 917 SER A C 1
ATOM 7404 O O . SER A 1 917 ? 24.196 -33.592 7.629 1.00 67.88 917 SER A O 1
ATOM 7406 N N . LYS A 1 918 ? 22.528 -34.239 6.267 1.00 71.69 918 LYS A N 1
ATOM 7407 C CA . LYS A 1 918 ? 21.492 -33.332 6.780 1.00 71.69 918 LYS A CA 1
ATOM 7408 C C . LYS A 1 918 ? 20.212 -34.080 7.136 1.00 71.69 918 LYS A C 1
ATOM 7410 O O . LYS A 1 918 ? 19.938 -35.144 6.571 1.00 71.69 918 LYS A O 1
ATOM 7415 N N . ASP A 1 919 ? 19.421 -33.480 8.020 1.00 74.00 919 ASP A N 1
ATOM 7416 C CA . ASP A 1 919 ? 18.107 -33.973 8.428 1.00 74.00 919 ASP A CA 1
ATOM 7417 C C . ASP A 1 919 ? 16.980 -33.319 7.625 1.00 74.00 919 ASP A C 1
ATOM 7419 O O . ASP A 1 919 ? 16.946 -32.101 7.433 1.00 74.00 919 ASP A O 1
ATOM 7423 N N . TYR A 1 920 ? 16.031 -34.148 7.195 1.00 76.88 920 TYR A N 1
ATOM 7424 C CA . TYR A 1 920 ? 14.850 -33.734 6.450 1.00 76.88 920 TYR A CA 1
ATOM 7425 C C . TYR A 1 920 ? 13.586 -34.166 7.166 1.00 76.88 920 TYR A C 1
ATOM 7427 O O . TYR A 1 920 ? 13.511 -35.257 7.733 1.00 76.88 920 TYR A O 1
ATOM 7435 N N . LEU A 1 921 ? 12.567 -33.325 7.057 1.00 76.88 921 LEU A N 1
ATOM 7436 C CA . LEU A 1 921 ? 11.192 -33.707 7.343 1.00 76.88 921 LEU A CA 1
ATOM 7437 C C . LEU A 1 921 ? 10.534 -34.105 6.024 1.00 76.88 921 LEU A C 1
ATOM 7439 O O . LEU A 1 921 ? 10.518 -33.298 5.092 1.00 76.88 921 LEU A O 1
ATOM 7443 N N . VAL A 1 922 ? 10.040 -35.339 5.938 1.00 79.94 922 VAL A N 1
ATOM 7444 C CA . VAL A 1 922 ? 9.524 -35.948 4.708 1.00 79.94 922 VAL A CA 1
ATOM 7445 C C . VAL A 1 922 ? 8.055 -36.316 4.884 1.00 79.94 922 VAL A C 1
ATOM 7447 O O . VAL A 1 922 ? 7.673 -36.981 5.847 1.00 79.94 922 VAL A O 1
ATOM 7450 N N . TRP A 1 923 ? 7.236 -35.914 3.918 1.00 85.00 923 TRP A N 1
ATOM 7451 C CA . TRP A 1 923 ? 5.837 -36.293 3.773 1.00 85.00 923 TRP A CA 1
ATOM 7452 C C . TRP A 1 923 ? 5.664 -37.123 2.504 1.00 85.00 923 TRP A C 1
ATOM 7454 O O . TRP A 1 923 ? 5.927 -36.643 1.405 1.00 85.00 923 TRP A O 1
ATOM 7464 N N . ASN A 1 924 ? 5.174 -38.351 2.652 1.00 86.00 924 ASN A N 1
ATOM 7465 C CA . ASN A 1 924 ? 4.935 -39.285 1.556 1.00 86.00 924 ASN A CA 1
ATOM 7466 C C . ASN A 1 924 ? 3.448 -39.650 1.460 1.00 86.00 924 ASN A C 1
ATOM 7468 O O . ASN A 1 924 ? 2.803 -39.877 2.477 1.00 86.00 924 ASN A O 1
ATOM 7472 N N . THR A 1 925 ? 2.888 -39.771 0.261 1.00 85.62 925 THR A N 1
ATOM 7473 C CA . THR A 1 925 ? 1.515 -40.271 0.050 1.00 85.62 925 THR A CA 1
ATOM 7474 C C . THR A 1 925 ? 1.393 -41.001 -1.288 1.00 85.62 925 THR A C 1
ATOM 7476 O O . THR A 1 925 ? 2.324 -40.972 -2.097 1.00 85.62 925 THR A O 1
ATOM 7479 N N . LEU A 1 926 ? 0.260 -41.664 -1.537 1.00 82.19 926 LEU A N 1
ATOM 7480 C CA . LEU A 1 926 ? -0.071 -42.183 -2.866 1.00 82.19 926 LEU A CA 1
ATOM 7481 C C . LEU A 1 926 ? -0.946 -41.192 -3.636 1.00 82.19 926 LEU A C 1
ATOM 7483 O O . LEU A 1 926 ? -1.994 -40.773 -3.154 1.00 82.19 926 LEU A O 1
ATOM 7487 N N . ILE A 1 927 ? -0.570 -40.900 -4.878 1.00 78.12 927 ILE A N 1
ATOM 7488 C CA . ILE A 1 927 ? -1.377 -40.115 -5.821 1.00 78.12 927 ILE A CA 1
ATOM 7489 C C . ILE A 1 927 ? -1.762 -40.956 -7.042 1.00 78.12 927 ILE A C 1
ATOM 7491 O O . ILE A 1 927 ? -1.106 -41.949 -7.359 1.00 78.12 927 ILE A O 1
ATOM 7495 N N . SER A 1 928 ? -2.836 -40.565 -7.733 1.00 70.88 928 SER A N 1
ATOM 7496 C CA . SER A 1 928 ? -3.187 -41.123 -9.044 1.00 70.88 928 SER A CA 1
ATOM 7497 C C . SER A 1 928 ? -2.526 -40.284 -10.139 1.00 70.88 928 SER A C 1
ATOM 7499 O O . SER A 1 928 ? -2.826 -39.100 -10.261 1.00 70.88 928 SER A O 1
ATOM 7501 N N . TRP A 1 929 ? -1.638 -40.884 -10.929 1.00 68.31 929 TRP A N 1
ATOM 7502 C CA . TRP A 1 929 ? -0.971 -40.254 -12.074 1.00 68.31 929 TRP A CA 1
ATOM 7503 C C . TRP A 1 929 ? -1.100 -41.188 -13.280 1.00 68.31 929 TRP A C 1
ATOM 7505 O O . TRP A 1 929 ? -0.718 -42.351 -13.190 1.00 68.31 929 TRP A O 1
ATOM 7515 N N . GLU A 1 930 ? -1.657 -40.711 -14.403 1.00 64.69 930 GLU A N 1
ATOM 7516 C CA . GLU A 1 930 ? -1.892 -41.517 -15.625 1.00 64.69 930 GLU A CA 1
ATOM 7517 C C . GLU A 1 930 ? -2.572 -42.880 -15.348 1.00 64.69 930 GLU A C 1
ATOM 7519 O O . GLU A 1 930 ? -2.211 -43.912 -15.911 1.00 64.69 930 GLU A O 1
ATOM 7524 N N . ASN A 1 931 ? -3.568 -42.901 -14.450 1.00 61.09 931 ASN A N 1
ATOM 7525 C CA . ASN A 1 931 ? -4.266 -44.109 -13.973 1.00 61.09 931 ASN A CA 1
ATOM 7526 C C . ASN A 1 931 ? -3.387 -45.136 -13.226 1.00 61.09 931 ASN A C 1
ATOM 7528 O O . ASN A 1 931 ? -3.797 -46.285 -13.053 1.00 61.09 931 ASN A O 1
ATOM 7532 N N . ARG A 1 932 ? -2.208 -44.740 -12.733 1.00 71.50 932 ARG A N 1
ATOM 7533 C CA . ARG A 1 932 ? -1.331 -45.556 -11.879 1.00 71.50 932 ARG A CA 1
ATOM 7534 C C . ARG A 1 932 ? -1.188 -44.935 -10.494 1.00 71.50 932 ARG A C 1
ATOM 7536 O O . ARG A 1 932 ? -1.257 -43.718 -10.334 1.00 71.50 932 ARG A O 1
ATOM 7543 N N . SER A 1 933 ? -0.998 -45.775 -9.478 1.00 80.31 933 SER A N 1
ATOM 7544 C CA . SER A 1 933 ? -0.716 -45.303 -8.119 1.00 80.31 933 SER A CA 1
ATOM 7545 C C . SER A 1 933 ? 0.768 -44.967 -8.016 1.00 80.31 933 SER A C 1
ATOM 7547 O O . SER A 1 933 ? 1.588 -45.864 -8.158 1.00 80.31 933 SER A O 1
ATOM 7549 N N . CYS A 1 934 ? 1.106 -43.702 -7.781 1.00 85.88 934 CYS A N 1
ATOM 7550 C CA . CYS A 1 934 ? 2.487 -43.227 -7.687 1.00 85.88 934 CYS A CA 1
ATOM 7551 C C . CYS A 1 934 ? 2.789 -42.708 -6.279 1.00 85.88 934 CYS A C 1
ATOM 7553 O O . CYS A 1 934 ? 1.900 -42.184 -5.608 1.00 85.88 934 CYS A O 1
ATOM 7555 N N . ILE A 1 935 ? 4.037 -42.840 -5.835 1.00 87.19 935 ILE A N 1
ATOM 7556 C CA . ILE A 1 935 ? 4.525 -42.237 -4.593 1.00 87.19 935 ILE A CA 1
ATOM 7557 C C . ILE A 1 935 ? 4.747 -40.754 -4.854 1.00 87.19 935 ILE A C 1
ATOM 7559 O O . ILE A 1 935 ? 5.518 -40.406 -5.743 1.00 87.19 935 ILE A O 1
ATOM 7563 N N . PHE A 1 936 ? 4.109 -39.898 -4.067 1.00 88.69 936 PHE A N 1
ATOM 7564 C CA . PHE A 1 936 ? 4.410 -38.475 -3.986 1.00 88.69 936 PHE A CA 1
ATOM 7565 C C . PHE A 1 936 ? 5.198 -38.208 -2.708 1.00 88.69 936 PHE A C 1
ATOM 7567 O O . PHE A 1 936 ? 4.744 -38.602 -1.634 1.00 88.69 936 PHE A O 1
ATOM 7574 N N . SER A 1 937 ? 6.339 -37.533 -2.828 1.00 87.12 937 SER A N 1
ATOM 7575 C CA . SER A 1 937 ? 7.200 -37.159 -1.707 1.00 87.12 937 SER A CA 1
ATOM 7576 C C . SER A 1 937 ? 7.450 -35.654 -1.705 1.00 87.12 937 SER A C 1
ATOM 7578 O O . SER A 1 937 ? 7.890 -35.101 -2.711 1.00 87.12 937 SER A O 1
ATOM 7580 N N . ASP A 1 938 ? 7.231 -35.015 -0.558 1.00 87.38 938 ASP A N 1
ATOM 7581 C CA . ASP A 1 938 ? 7.558 -33.618 -0.257 1.00 87.38 938 ASP A CA 1
ATOM 7582 C C . ASP A 1 938 ? 8.508 -33.595 0.945 1.00 87.38 938 ASP A C 1
ATOM 7584 O O . ASP A 1 938 ? 8.189 -34.133 2.002 1.00 87.38 938 ASP A O 1
ATOM 7588 N N . SER A 1 939 ? 9.703 -33.029 0.786 1.00 85.38 939 SER A N 1
ATOM 7589 C CA . SER A 1 939 ? 10.721 -32.964 1.836 1.00 85.38 939 SER A CA 1
ATOM 7590 C C . SER A 1 939 ? 11.224 -31.541 2.077 1.00 85.38 939 SER A C 1
ATOM 7592 O O . SER A 1 939 ? 11.273 -30.708 1.169 1.00 85.38 939 SER A O 1
ATOM 7594 N N . LEU A 1 940 ? 11.638 -31.260 3.312 1.00 79.19 940 LEU A N 1
ATOM 7595 C CA . LEU A 1 940 ? 12.135 -29.951 3.739 1.00 79.19 940 LEU A CA 1
ATOM 7596 C C . LEU A 1 940 ? 13.481 -30.084 4.467 1.00 79.19 940 LEU A C 1
ATOM 7598 O O . LEU A 1 940 ? 13.596 -30.901 5.378 1.00 79.19 940 LEU A O 1
ATOM 7602 N N . ASP A 1 941 ? 14.469 -29.269 4.083 1.00 74.50 941 ASP A N 1
ATOM 7603 C CA . ASP A 1 941 ? 15.765 -29.143 4.773 1.00 74.50 941 ASP A CA 1
ATOM 7604 C C . ASP A 1 941 ? 15.592 -28.315 6.060 1.00 74.50 941 ASP A C 1
ATOM 7606 O O . ASP A 1 941 ? 15.211 -27.138 6.015 1.00 74.50 941 ASP A O 1
ATOM 7610 N N . VAL A 1 942 ? 15.869 -28.936 7.208 1.00 65.00 942 VAL A N 1
ATOM 7611 C CA . VAL A 1 942 ? 15.688 -28.329 8.535 1.00 65.00 942 VAL A CA 1
ATOM 7612 C C . VAL A 1 942 ? 16.660 -27.159 8.772 1.00 65.00 942 VAL A C 1
ATOM 7614 O O . VAL A 1 942 ? 16.277 -26.158 9.377 1.00 65.00 942 VAL A O 1
ATOM 7617 N N . GLU A 1 943 ? 17.886 -27.207 8.242 1.00 60.81 943 GLU A N 1
ATOM 7618 C CA . GLU A 1 943 ? 18.885 -26.139 8.420 1.00 60.81 943 GLU A CA 1
ATOM 7619 C C . GLU A 1 943 ? 18.604 -24.916 7.538 1.00 60.81 943 GLU A C 1
ATOM 7621 O O . GLU A 1 943 ? 18.802 -23.774 7.960 1.00 60.81 943 GLU A O 1
ATOM 7626 N N . HIS A 1 944 ? 18.117 -25.127 6.310 1.00 54.75 944 HIS A N 1
ATOM 7627 C CA . HIS A 1 944 ? 17.768 -24.028 5.401 1.00 54.75 944 HIS A CA 1
ATOM 7628 C C . HIS A 1 944 ? 16.601 -23.185 5.940 1.00 54.75 944 HIS A C 1
ATOM 7630 O O . HIS A 1 944 ? 16.618 -21.958 5.826 1.00 54.75 944 HIS A O 1
ATOM 7636 N N . MET A 1 945 ? 15.628 -23.831 6.594 1.00 47.22 945 MET A N 1
ATOM 7637 C CA . MET A 1 945 ? 14.576 -23.160 7.364 1.00 47.22 945 MET A CA 1
ATOM 7638 C C . MET A 1 945 ? 15.171 -22.209 8.402 1.00 47.22 945 MET A C 1
ATOM 7640 O O . MET A 1 945 ? 14.874 -21.014 8.389 1.00 47.22 945 MET A O 1
ATOM 7644 N N . LEU A 1 946 ? 16.064 -22.714 9.254 1.00 48.09 946 LEU A N 1
ATOM 7645 C CA . LEU A 1 946 ? 16.693 -21.927 10.317 1.00 48.09 946 LEU A CA 1
ATOM 7646 C C . LEU A 1 946 ? 17.472 -20.719 9.754 1.00 48.09 946 LEU A C 1
ATOM 7648 O O . LEU A 1 946 ? 17.414 -19.627 10.320 1.00 48.09 946 LEU A O 1
ATOM 7652 N N . ALA A 1 947 ? 18.120 -20.868 8.593 1.00 45.06 947 ALA A N 1
ATOM 7653 C CA . ALA A 1 947 ? 18.845 -19.788 7.919 1.00 45.06 947 ALA A CA 1
ATOM 7654 C C . ALA A 1 947 ? 17.934 -18.701 7.306 1.00 45.06 947 ALA A C 1
ATOM 7656 O O . ALA A 1 947 ? 18.257 -17.511 7.383 1.00 45.06 947 ALA A O 1
ATOM 7657 N N . ILE A 1 948 ? 16.783 -19.072 6.727 1.00 42.59 948 ILE A N 1
ATOM 7658 C CA . ILE A 1 948 ? 15.781 -18.110 6.226 1.00 42.59 948 ILE A CA 1
ATOM 7659 C C . ILE A 1 948 ? 15.202 -17.288 7.384 1.00 42.59 948 ILE A C 1
ATOM 7661 O O . ILE A 1 948 ? 15.047 -16.069 7.267 1.00 42.59 948 ILE A O 1
ATOM 7665 N N . TYR A 1 949 ? 14.943 -17.930 8.526 1.00 41.84 949 TYR A N 1
ATOM 7666 C CA . TYR A 1 949 ? 14.479 -17.239 9.730 1.00 41.84 949 TYR A CA 1
ATOM 7667 C C . TYR A 1 949 ? 15.527 -16.270 10.305 1.00 41.84 949 TYR A C 1
ATOM 7669 O O . TYR A 1 949 ? 15.149 -15.242 10.872 1.00 41.84 949 TYR A O 1
ATOM 7677 N N . ALA A 1 950 ? 16.823 -16.544 10.115 1.00 34.94 950 ALA A N 1
ATOM 7678 C CA . ALA A 1 950 ? 17.911 -15.691 10.592 1.00 34.94 950 ALA A CA 1
ATOM 7679 C C . ALA A 1 950 ? 18.144 -14.428 9.733 1.00 34.94 950 ALA A C 1
ATOM 7681 O O . ALA A 1 950 ? 18.448 -13.370 10.282 1.00 34.94 950 ALA A O 1
ATOM 7682 N N . ASN A 1 951 ? 17.967 -14.501 8.405 1.00 32.16 951 ASN A N 1
ATOM 7683 C CA . ASN A 1 951 ? 18.324 -13.408 7.480 1.00 32.16 951 ASN A CA 1
ATOM 7684 C C . ASN A 1 951 ? 17.156 -12.487 7.061 1.00 32.16 951 ASN A C 1
ATOM 7686 O O . ASN A 1 951 ? 17.385 -11.456 6.434 1.00 32.16 951 ASN A O 1
ATOM 7690 N N . GLY A 1 952 ? 15.908 -12.809 7.416 1.00 31.22 952 GLY A N 1
ATOM 7691 C CA . GLY A 1 952 ? 14.705 -12.093 6.957 1.00 31.22 952 GLY A CA 1
ATOM 7692 C C . GLY A 1 952 ? 14.296 -10.823 7.721 1.00 31.22 952 GLY A C 1
ATOM 7693 O O . GLY A 1 952 ? 13.158 -10.380 7.577 1.00 31.22 952 GLY A O 1
ATOM 7694 N N . ARG A 1 953 ? 15.145 -10.227 8.570 1.00 32.16 953 ARG A N 1
ATOM 7695 C CA . ARG A 1 953 ? 14.787 -8.993 9.297 1.00 32.16 953 ARG A CA 1
ATOM 7696 C C . ARG A 1 953 ? 15.951 -8.024 9.400 1.00 32.16 953 ARG A C 1
ATOM 7698 O O . ARG A 1 953 ? 16.757 -8.175 10.307 1.00 32.16 953 ARG A O 1
ATOM 7705 N N . LEU A 1 954 ? 15.953 -6.980 8.569 1.00 31.52 954 LEU A N 1
ATOM 7706 C CA . LEU A 1 954 ? 16.398 -5.626 8.929 1.00 31.52 954 LEU A CA 1
ATOM 7707 C C . LEU A 1 954 ? 16.080 -4.636 7.790 1.00 31.52 954 LEU A C 1
ATOM 7709 O O . LEU A 1 954 ? 16.411 -4.895 6.641 1.00 31.52 954 LEU A O 1
ATOM 7713 N N . THR A 1 955 ? 15.525 -3.474 8.174 1.00 28.47 955 THR A N 1
ATOM 7714 C CA . THR A 1 955 ? 15.091 -2.290 7.381 1.00 28.47 955 THR A CA 1
ATOM 7715 C C . THR A 1 955 ? 13.654 -2.403 6.831 1.00 28.47 955 THR A C 1
ATOM 7717 O O . THR A 1 955 ? 13.343 -3.370 6.163 1.00 28.47 955 THR A O 1
ATOM 7720 N N . THR A 1 956 ? 12.670 -1.541 7.128 1.00 28.98 956 THR A N 1
ATOM 7721 C CA . THR A 1 956 ? 12.598 -0.165 7.667 1.00 28.98 956 THR A CA 1
ATOM 7722 C C . THR A 1 956 ? 11.273 0.053 8.430 1.00 28.98 956 THR A C 1
ATOM 7724 O O . THR A 1 956 ? 10.225 -0.296 7.912 1.00 28.98 956 THR A O 1
ATOM 7727 N N . ARG A 1 957 ? 11.338 0.677 9.623 1.00 34.19 957 ARG A N 1
ATOM 7728 C CA . ARG A 1 957 ? 10.223 1.212 10.452 1.00 34.19 957 ARG A CA 1
ATOM 7729 C C . ARG A 1 957 ? 8.931 0.369 10.503 1.00 34.19 957 ARG A C 1
ATOM 7731 O O . ARG A 1 957 ? 7.911 0.744 9.942 1.00 34.19 957 ARG A O 1
ATOM 7738 N N . ASP A 1 958 ? 8.969 -0.698 11.301 1.00 37.25 958 ASP A N 1
ATOM 7739 C CA . ASP A 1 958 ? 7.764 -1.385 11.776 1.00 37.25 958 ASP A CA 1
ATOM 7740 C C . ASP A 1 958 ? 7.015 -0.487 12.778 1.00 37.25 958 ASP A C 1
ATOM 7742 O O . ASP A 1 958 ? 7.327 -0.481 13.975 1.00 37.25 958 ASP A O 1
ATOM 7746 N N . ASP A 1 959 ? 6.003 0.248 12.321 1.00 41.56 959 ASP A N 1
ATOM 7747 C CA . ASP A 1 959 ? 4.858 0.476 13.199 1.00 41.56 959 ASP A CA 1
ATOM 7748 C C . ASP A 1 959 ? 4.304 -0.908 13.562 1.00 41.56 959 ASP A C 1
ATOM 7750 O O . ASP A 1 959 ? 4.148 -1.777 12.703 1.00 41.56 959 ASP A O 1
ATOM 7754 N N . ILE A 1 960 ? 4.064 -1.162 14.850 1.00 50.16 960 ILE A N 1
ATOM 7755 C CA . ILE A 1 960 ? 3.449 -2.414 15.300 1.00 50.16 960 ILE A CA 1
ATOM 7756 C C . ILE A 1 960 ? 2.042 -2.451 14.687 1.00 50.16 960 ILE A C 1
ATOM 7758 O O . ILE A 1 960 ? 1.109 -1.890 15.262 1.00 50.16 960 ILE A O 1
ATOM 7762 N N . SER A 1 961 ? 1.882 -3.079 13.517 1.00 53.56 961 SER A N 1
ATOM 7763 C CA . SER A 1 961 ? 0.571 -3.291 12.902 1.00 53.56 961 SER A CA 1
ATOM 7764 C C . SER A 1 961 ? -0.171 -4.323 13.739 1.00 53.56 961 SER A C 1
ATOM 7766 O O . SER A 1 961 ? -0.046 -5.537 13.580 1.00 53.56 961 SER A O 1
ATOM 7768 N N . ILE A 1 962 ? -0.920 -3.819 14.714 1.00 55.47 962 ILE A N 1
ATOM 7769 C CA . ILE A 1 962 ? -1.765 -4.622 15.596 1.00 55.47 962 ILE A CA 1
ATOM 7770 C C . ILE A 1 962 ? -2.782 -5.412 14.767 1.00 55.47 962 ILE A C 1
ATOM 7772 O O . ILE A 1 962 ? -3.079 -6.550 15.117 1.00 55.47 962 ILE A O 1
ATOM 7776 N N . ASN A 1 963 ? -3.257 -4.830 13.660 1.00 51.78 963 ASN A N 1
ATOM 7777 C CA . ASN A 1 963 ? -4.184 -5.471 12.732 1.00 51.78 963 ASN A CA 1
ATOM 7778 C C . ASN A 1 963 ? -3.586 -6.760 12.149 1.00 51.78 963 ASN A C 1
ATOM 7780 O O . ASN A 1 963 ? -4.297 -7.758 12.052 1.00 51.78 963 ASN A O 1
ATOM 7784 N N . ASP A 1 964 ? -2.283 -6.788 11.860 1.00 55.88 964 ASP A N 1
ATOM 7785 C CA . ASP A 1 964 ? -1.593 -7.985 11.362 1.00 55.88 964 ASP A CA 1
ATOM 7786 C C . ASP A 1 964 ? -1.482 -9.058 12.455 1.00 55.88 964 ASP A C 1
ATOM 7788 O O . ASP A 1 964 ? -1.697 -10.237 12.200 1.00 55.88 964 ASP A O 1
ATOM 7792 N N . ILE A 1 965 ? -1.187 -8.659 13.699 1.00 63.44 965 ILE A N 1
ATOM 7793 C CA . ILE A 1 965 ? -1.089 -9.585 14.842 1.00 63.44 965 ILE A CA 1
ATOM 7794 C C . ILE A 1 965 ? -2.450 -10.233 15.131 1.00 63.44 965 ILE A C 1
ATOM 7796 O O . ILE A 1 965 ? -2.521 -11.423 15.425 1.00 63.44 965 ILE A O 1
ATOM 7800 N N . THR A 1 966 ? -3.533 -9.457 15.044 1.00 55.75 966 THR A N 1
ATOM 7801 C CA . THR A 1 966 ? -4.890 -9.929 15.349 1.00 55.75 966 THR A CA 1
ATOM 7802 C C . THR A 1 966 ? -5.565 -10.652 14.192 1.00 55.75 966 THR A C 1
ATOM 7804 O O . THR A 1 966 ? -6.347 -11.564 14.437 1.00 55.75 966 THR A O 1
ATOM 7807 N N . SER A 1 967 ? -5.281 -10.274 12.942 1.00 54.94 967 SER A N 1
ATOM 7808 C CA . SER A 1 967 ? -5.835 -10.960 11.766 1.00 54.94 967 SER A CA 1
ATOM 7809 C C . SER A 1 967 ? -5.316 -12.391 11.665 1.00 54.94 967 SER A C 1
ATOM 7811 O O . SER A 1 967 ? -6.105 -13.287 11.389 1.00 54.94 967 SER A O 1
ATOM 7813 N N . LEU A 1 968 ? -4.045 -12.622 12.016 1.00 62.00 968 LEU A N 1
ATOM 7814 C CA . LEU A 1 968 ? -3.463 -13.964 12.119 1.00 62.00 968 LEU A CA 1
ATOM 7815 C C . LEU A 1 968 ? -4.190 -14.864 13.126 1.00 62.00 968 LEU A C 1
ATOM 7817 O O . LEU A 1 968 ? -4.220 -16.069 12.931 1.00 62.00 968 LEU A O 1
ATOM 7821 N N . ALA A 1 969 ? -4.773 -14.308 14.192 1.00 58.12 969 ALA A N 1
ATOM 7822 C CA . ALA A 1 969 ? -5.551 -15.101 15.143 1.00 58.12 969 ALA A CA 1
ATOM 7823 C C . ALA A 1 969 ? -6.919 -15.507 14.571 1.00 58.12 969 ALA A C 1
ATOM 7825 O O . ALA A 1 969 ? -7.399 -16.596 14.850 1.00 58.12 969 ALA A O 1
ATOM 7826 N N . ILE A 1 970 ? -7.551 -14.617 13.798 1.00 49.62 970 ILE A N 1
ATOM 7827 C CA . ILE A 1 970 ? -8.939 -14.759 13.322 1.00 49.62 970 ILE A CA 1
ATOM 7828 C C . ILE A 1 970 ? -9.025 -15.583 12.029 1.00 49.62 970 ILE A C 1
ATOM 7830 O O . ILE A 1 970 ? -10.062 -16.175 11.753 1.00 49.62 970 ILE A O 1
ATOM 7834 N N . GLN A 1 971 ? -7.951 -15.619 11.238 1.00 52.06 971 GLN A N 1
ATOM 7835 C CA . GLN A 1 971 ? -7.875 -16.417 10.009 1.00 52.06 971 GLN A CA 1
ATOM 7836 C C . GLN A 1 971 ? -7.763 -17.928 10.268 1.00 52.06 971 GLN A C 1
ATOM 7838 O O . GLN A 1 971 ? -7.979 -18.709 9.347 1.00 52.06 971 GLN A O 1
ATOM 7843 N N . GLU A 1 972 ? -7.426 -18.343 11.491 1.00 62.41 972 GLU A N 1
ATOM 7844 C CA . GLU A 1 972 ? -7.307 -19.758 11.849 1.00 62.41 972 GLU A CA 1
ATOM 7845 C C . GLU A 1 972 ? -8.667 -20.343 12.241 1.00 62.41 972 GLU A C 1
ATOM 7847 O O . GLU A 1 972 ? -9.379 -19.785 13.077 1.00 62.41 972 GLU A O 1
ATOM 7852 N N . GLU A 1 973 ? -9.002 -21.509 11.684 1.00 55.88 973 GLU A N 1
ATOM 7853 C CA . GLU A 1 973 ? -10.220 -22.245 12.046 1.00 55.88 973 GLU A CA 1
ATOM 7854 C C . GLU A 1 973 ? -10.169 -22.784 13.487 1.00 55.88 973 GLU A C 1
ATOM 7856 O O . GLU A 1 973 ? -11.188 -22.799 14.180 1.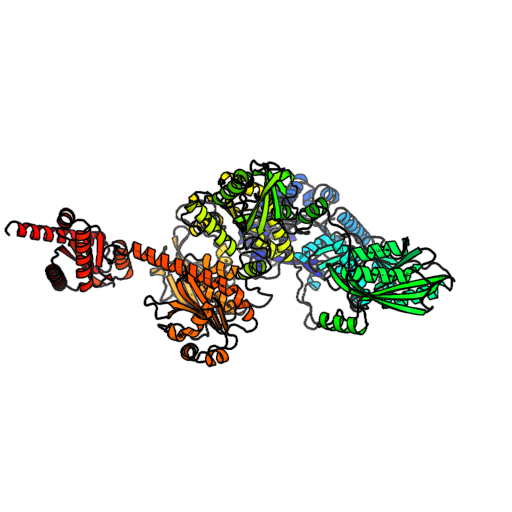00 55.88 973 GLU A O 1
ATOM 7861 N N . ASP A 1 974 ? -8.985 -23.196 13.962 1.00 70.75 974 ASP A N 1
ATOM 7862 C CA . ASP A 1 974 ? -8.766 -23.657 15.336 1.00 70.75 974 ASP A CA 1
ATOM 7863 C C . ASP A 1 974 ? -8.316 -22.501 16.252 1.00 70.75 974 ASP A C 1
ATOM 7865 O O . ASP A 1 974 ? -7.214 -21.956 16.078 1.00 70.75 974 ASP A O 1
ATOM 7869 N N . PRO A 1 975 ? -9.097 -22.168 17.301 1.00 69.44 975 PRO A N 1
ATOM 7870 C CA . PRO A 1 975 ? -8.743 -21.085 18.201 1.00 69.44 975 PRO A CA 1
ATOM 7871 C C . PRO A 1 975 ? -7.425 -21.277 18.957 1.00 69.44 975 PRO A C 1
ATOM 7873 O O . PRO A 1 975 ? -6.781 -20.288 19.308 1.00 69.44 975 PRO A O 1
ATOM 7876 N N . ASN A 1 976 ? -7.003 -22.521 19.210 1.00 80.69 976 ASN A N 1
ATOM 7877 C CA . ASN A 1 976 ? -5.747 -22.790 19.917 1.00 80.69 976 ASN A CA 1
ATOM 7878 C C . ASN A 1 976 ? -4.540 -22.390 19.064 1.00 80.69 976 ASN A C 1
ATOM 7880 O O . ASN A 1 976 ? -3.634 -21.703 19.543 1.00 80.69 976 ASN A O 1
ATOM 7884 N N . THR A 1 977 ? -4.567 -22.770 17.787 1.00 79.06 977 THR A N 1
ATOM 7885 C CA . THR A 1 977 ? -3.554 -22.388 16.798 1.00 79.06 977 THR A CA 1
ATOM 7886 C C . THR A 1 977 ? -3.502 -20.867 16.620 1.00 79.06 977 THR A C 1
ATOM 7888 O O . THR A 1 977 ? -2.414 -20.282 16.634 1.00 79.06 977 THR A O 1
ATOM 7891 N N . GLY A 1 978 ? -4.662 -20.202 16.556 1.00 72.81 978 GLY A N 1
ATOM 7892 C CA . GLY A 1 978 ? -4.745 -18.740 16.468 1.00 72.81 978 GLY A CA 1
ATOM 7893 C C . GLY A 1 978 ? -4.125 -18.012 17.671 1.00 72.81 978 GLY A C 1
ATOM 7894 O O . GLY A 1 978 ? -3.377 -17.048 17.487 1.00 72.81 978 GLY A O 1
ATOM 7895 N N . ILE A 1 979 ? -4.365 -18.489 18.903 1.00 83.56 979 ILE A N 1
ATOM 7896 C CA . ILE A 1 979 ? -3.770 -17.916 20.128 1.00 83.56 979 ILE A CA 1
ATOM 7897 C C . ILE A 1 979 ? -2.238 -18.037 20.103 1.00 83.56 979 ILE A C 1
ATOM 7899 O O . ILE A 1 979 ? -1.545 -17.050 20.361 1.00 83.56 979 ILE A O 1
ATOM 7903 N N . LEU A 1 980 ? -1.701 -19.206 19.735 1.00 86.38 980 LEU A N 1
ATOM 7904 C CA . LEU A 1 980 ? -0.253 -19.444 19.676 1.00 86.38 980 LEU A CA 1
ATOM 7905 C C . LEU A 1 980 ? 0.442 -18.582 18.614 1.00 86.38 980 LEU A C 1
ATOM 7907 O O . LEU A 1 980 ? 1.439 -17.928 18.921 1.00 86.38 980 LEU A O 1
ATOM 7911 N N . ARG A 1 981 ? -0.103 -18.508 17.391 1.00 79.62 981 ARG A N 1
ATOM 7912 C CA . ARG A 1 981 ? 0.457 -17.674 16.306 1.00 79.62 981 ARG A CA 1
ATOM 7913 C C . ARG A 1 981 ? 0.472 -16.193 16.670 1.00 79.62 981 ARG A C 1
ATOM 7915 O O . ARG A 1 981 ? 1.438 -15.480 16.391 1.00 79.62 981 ARG A O 1
ATOM 7922 N N . MET A 1 982 ? -0.582 -15.726 17.333 1.00 83.44 982 MET A N 1
ATOM 7923 C CA . MET A 1 982 ? -0.662 -14.357 17.830 1.00 83.44 982 MET A CA 1
ATOM 7924 C C . MET A 1 982 ? 0.392 -14.086 18.910 1.00 83.44 982 MET A C 1
ATOM 7926 O O . MET A 1 982 ? 1.079 -13.065 18.840 1.00 83.44 982 MET A O 1
ATOM 7930 N N . MET A 1 983 ? 0.549 -14.990 19.884 1.00 89.19 983 MET A N 1
ATOM 7931 C CA . MET A 1 983 ? 1.570 -14.884 20.935 1.00 89.19 983 MET A CA 1
ATOM 7932 C C . MET A 1 983 ? 2.985 -14.889 20.351 1.00 89.19 983 MET A C 1
ATOM 7934 O O . MET A 1 983 ? 3.802 -14.051 20.737 1.00 89.19 983 MET A O 1
ATOM 7938 N N . GLU A 1 984 ? 3.248 -15.743 19.360 1.00 87.75 984 GLU A N 1
ATOM 7939 C CA . GLU A 1 984 ? 4.516 -15.770 18.634 1.00 87.75 984 GLU A CA 1
ATOM 7940 C C . GLU A 1 984 ? 4.795 -14.447 17.926 1.00 87.75 984 GLU A C 1
ATOM 7942 O O . GLU A 1 984 ? 5.852 -13.834 18.110 1.00 87.75 984 GLU A O 1
ATOM 7947 N N . LYS A 1 985 ? 3.845 -13.967 17.117 1.00 81.00 985 LYS A N 1
ATOM 7948 C CA . LYS A 1 985 ? 4.009 -12.708 16.389 1.00 81.00 985 LYS A CA 1
ATOM 7949 C C . LYS A 1 985 ? 4.223 -11.551 17.361 1.00 81.00 985 LYS A C 1
ATOM 7951 O O . LYS A 1 985 ? 5.099 -10.718 17.119 1.00 81.00 985 LYS A O 1
ATOM 7956 N N . LEU A 1 986 ? 3.475 -11.509 18.463 1.00 82.75 986 LEU A N 1
ATOM 7957 C CA . LEU A 1 986 ? 3.603 -10.500 19.510 1.00 82.75 986 LEU A CA 1
ATOM 7958 C C . LEU A 1 986 ? 4.995 -10.534 20.151 1.00 82.75 986 LEU A C 1
ATOM 7960 O O . LEU A 1 986 ? 5.682 -9.513 20.195 1.00 82.75 986 LEU A O 1
ATOM 7964 N N . GLY A 1 987 ? 5.447 -11.711 20.571 1.00 83.81 987 GLY A N 1
ATOM 7965 C CA . GLY A 1 987 ? 6.744 -11.895 21.199 1.00 83.81 987 GLY A CA 1
ATOM 7966 C C . GLY A 1 987 ? 7.917 -11.572 20.270 1.00 83.81 987 GLY A C 1
ATOM 7967 O O . GLY A 1 987 ? 8.804 -10.794 20.638 1.00 83.81 987 GLY A O 1
ATOM 7968 N N . ARG A 1 988 ? 7.877 -12.039 19.013 1.00 84.31 988 ARG A N 1
ATOM 7969 C CA . ARG A 1 988 ? 8.895 -11.721 17.993 1.00 84.31 988 ARG A CA 1
ATOM 7970 C C . ARG A 1 988 ? 8.901 -10.246 17.604 1.00 84.31 988 ARG A C 1
ATOM 7972 O O . ARG A 1 988 ? 9.959 -9.721 17.256 1.00 84.31 988 ARG A O 1
ATOM 7979 N N . THR A 1 989 ? 7.746 -9.584 17.589 1.00 77.50 989 THR A N 1
ATOM 7980 C CA . THR A 1 989 ? 7.642 -8.152 17.254 1.00 77.50 989 THR A CA 1
ATOM 7981 C C . THR A 1 989 ? 8.169 -7.290 18.395 1.00 77.50 989 THR A C 1
ATOM 7983 O O . THR A 1 989 ? 8.820 -6.278 18.159 1.00 77.50 989 THR A O 1
ATOM 7986 N N . LEU A 1 990 ? 7.959 -7.701 19.642 1.00 80.50 990 LEU A N 1
ATOM 7987 C CA . LEU A 1 990 ? 8.410 -6.951 20.815 1.00 80.50 990 LEU A CA 1
ATOM 7988 C C . LEU A 1 990 ? 9.816 -7.332 21.289 1.00 80.50 990 LEU A C 1
ATOM 7990 O O . LEU A 1 990 ? 10.344 -6.687 22.197 1.00 80.50 990 LEU A O 1
ATOM 7994 N N . LYS A 1 991 ? 10.425 -8.347 20.658 1.00 85.12 991 LYS A N 1
ATOM 7995 C CA . LYS A 1 991 ? 11.689 -8.963 21.088 1.00 85.12 991 LYS A CA 1
ATOM 7996 C C . LYS A 1 991 ? 11.628 -9.354 22.574 1.00 85.12 991 LYS A C 1
ATOM 7998 O O . LYS A 1 991 ? 12.536 -9.037 23.336 1.00 85.12 991 LYS A O 1
ATOM 8003 N N . ALA A 1 992 ? 10.505 -9.946 22.979 1.00 88.44 992 ALA A N 1
ATOM 8004 C CA . ALA A 1 992 ? 10.285 -10.446 24.333 1.00 88.44 992 ALA A CA 1
ATOM 8005 C C . ALA A 1 992 ? 10.996 -11.791 24.530 1.00 88.44 992 ALA A C 1
ATOM 8007 O O . ALA A 1 992 ? 11.205 -12.518 23.558 1.00 88.44 992 ALA A O 1
ATOM 8008 N N . THR A 1 993 ? 11.342 -12.131 25.774 1.00 91.00 993 THR A N 1
ATOM 8009 C CA . THR A 1 993 ? 11.884 -13.464 26.080 1.00 91.00 993 THR A CA 1
ATOM 8010 C C . THR A 1 993 ? 10.777 -14.497 26.184 1.00 91.00 993 THR A C 1
ATOM 8012 O O . THR A 1 993 ? 10.968 -15.615 25.733 1.00 91.00 993 THR A O 1
ATOM 8015 N N . HIS A 1 994 ? 9.625 -14.119 26.746 1.00 92.81 994 HIS A N 1
ATOM 8016 C CA . HIS A 1 994 ? 8.463 -14.996 26.861 1.00 92.81 994 HIS A CA 1
ATOM 8017 C C . HIS A 1 994 ? 7.169 -14.198 26.683 1.00 92.81 994 HIS A C 1
ATOM 8019 O O . HIS A 1 994 ? 7.091 -13.014 27.031 1.00 92.81 994 HIS A O 1
ATOM 8025 N N . VAL A 1 995 ? 6.134 -14.862 26.182 1.00 93.12 995 VAL A N 1
ATOM 8026 C CA . VAL A 1 995 ? 4.737 -14.437 26.289 1.00 93.12 995 VAL A CA 1
ATOM 8027 C C . VAL A 1 995 ? 3.974 -15.603 26.903 1.00 93.12 995 VAL A C 1
ATOM 8029 O O . VAL A 1 995 ? 3.993 -16.697 26.350 1.00 93.12 995 VAL A O 1
ATOM 8032 N N . ILE A 1 996 ? 3.319 -15.384 28.040 1.00 93.38 996 ILE A N 1
ATOM 8033 C CA . ILE A 1 996 ? 2.574 -16.423 28.765 1.00 93.38 996 ILE A CA 1
ATOM 8034 C C . ILE A 1 996 ? 1.114 -16.020 28.941 1.00 93.38 996 ILE A C 1
ATOM 8036 O O . ILE A 1 996 ? 0.806 -14.832 29.071 1.00 93.38 996 ILE A O 1
ATOM 8040 N N . LEU A 1 997 ? 0.227 -17.009 28.970 1.00 94.12 997 LEU A N 1
ATOM 8041 C CA . LEU A 1 997 ? -1.196 -16.845 29.242 1.00 94.12 997 LEU A CA 1
ATOM 8042 C C . LEU A 1 997 ? -1.553 -17.658 30.487 1.00 94.12 997 LEU A C 1
ATOM 8044 O O . LEU A 1 997 ? -1.445 -18.882 30.487 1.00 94.12 997 LEU A O 1
ATOM 8048 N N . MET A 1 998 ? -1.952 -16.953 31.542 1.00 93.12 998 MET A N 1
ATOM 8049 C CA . MET A 1 998 ? -2.352 -17.511 32.830 1.00 93.12 998 MET A CA 1
ATOM 8050 C C . MET A 1 998 ? -3.874 -17.508 32.911 1.00 93.12 998 MET A C 1
ATOM 8052 O O . MET A 1 998 ? -4.480 -16.438 32.827 1.00 93.12 998 MET A O 1
ATOM 8056 N N . GLU A 1 999 ? -4.480 -18.680 33.070 1.00 92.19 999 GLU A N 1
ATOM 8057 C CA . GLU A 1 999 ? -5.932 -18.850 33.163 1.00 92.19 999 GLU A CA 1
ATOM 8058 C C . GLU A 1 999 ? -6.370 -19.162 34.589 1.00 92.19 999 GLU A C 1
ATOM 8060 O O . GLU A 1 999 ? -5.711 -19.934 35.285 1.00 92.19 999 GLU A O 1
ATOM 8065 N N . GLU A 1 1000 ? -7.489 -18.574 35.014 1.00 89.56 1000 GLU A N 1
ATOM 8066 C CA . GLU A 1 1000 ? -8.128 -18.907 36.291 1.00 89.56 1000 GLU A CA 1
ATOM 8067 C C . GLU A 1 1000 ? -8.748 -20.305 36.230 1.00 89.56 1000 GLU A C 1
ATOM 8069 O O . GLU A 1 1000 ? -9.529 -20.626 35.330 1.00 89.56 1000 GLU A O 1
ATOM 8074 N N . GLU A 1 1001 ? -8.421 -21.137 37.214 1.00 85.75 1001 GLU A N 1
ATOM 8075 C CA . GLU A 1 1001 ? -8.969 -22.481 37.337 1.00 85.75 1001 GLU A CA 1
ATOM 8076 C C . GLU A 1 1001 ? -10.423 -22.462 37.818 1.00 85.75 1001 GLU A C 1
ATOM 8078 O O . GLU A 1 1001 ? -10.937 -21.483 38.366 1.00 85.75 1001 GLU A O 1
ATOM 8083 N N . SER A 1 1002 ? -11.121 -23.585 37.632 1.00 77.31 1002 SER A N 1
ATOM 8084 C CA . SER A 1 1002 ? -12.537 -23.712 37.993 1.00 77.31 1002 SER A CA 1
ATOM 8085 C C . SER A 1 1002 ? -12.822 -23.541 39.486 1.00 77.31 1002 SER A C 1
ATOM 8087 O O . SER A 1 1002 ? -13.971 -23.297 39.852 1.00 77.31 1002 SER A O 1
ATOM 8089 N N . ASP A 1 1003 ? -11.809 -23.684 40.341 1.00 79.06 1003 ASP A N 1
ATOM 8090 C CA . ASP A 1 1003 ? -11.939 -23.486 41.783 1.00 79.06 1003 ASP A CA 1
ATOM 8091 C C . ASP A 1 1003 ? -11.987 -22.006 42.196 1.00 79.06 1003 ASP A C 1
ATOM 8093 O O . ASP A 1 1003 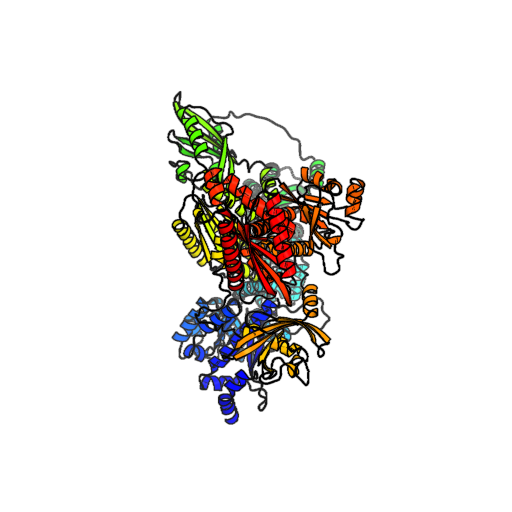? -12.415 -21.701 43.308 1.00 79.06 1003 ASP A O 1
ATOM 8097 N N . GLY A 1 1004 ? -11.607 -21.089 41.298 1.00 72.62 1004 GLY A N 1
ATOM 8098 C CA . GLY A 1 1004 ? -11.590 -19.649 41.536 1.00 72.62 1004 GLY A CA 1
ATOM 8099 C C . GLY A 1 1004 ? -10.483 -19.165 42.478 1.00 72.62 1004 GLY A C 1
ATOM 8100 O O . GLY A 1 1004 ? -10.532 -18.012 42.905 1.00 72.62 1004 GLY A O 1
ATOM 8101 N N . PHE A 1 1005 ? -9.504 -20.011 42.816 1.00 78.44 1005 PHE A N 1
ATOM 8102 C CA . PHE A 1 1005 ? -8.400 -19.678 43.725 1.00 78.44 1005 PHE A CA 1
ATOM 8103 C C . PHE A 1 1005 ? -7.017 -19.814 43.081 1.00 78.44 1005 PHE A C 1
ATOM 8105 O O . PHE A 1 1005 ? -6.082 -19.138 43.529 1.00 78.44 1005 PHE A O 1
ATOM 8112 N N . HIS A 1 1006 ? -6.893 -20.636 42.037 1.00 88.62 1006 HIS A N 1
ATOM 8113 C CA . HIS A 1 1006 ? -5.627 -20.907 41.360 1.00 88.62 1006 HIS A CA 1
ATOM 8114 C C . HIS A 1 1006 ? -5.600 -20.403 39.911 1.00 88.62 1006 HIS A C 1
ATOM 8116 O O . HIS A 1 1006 ? -6.628 -20.179 39.270 1.00 88.62 1006 HIS A O 1
ATOM 8122 N N . LEU A 1 1007 ? -4.380 -20.202 39.420 1.00 90.44 1007 LEU A N 1
ATOM 8123 C CA . LEU A 1 1007 ? -4.013 -19.762 38.084 1.00 90.44 1007 LEU A CA 1
ATOM 8124 C C . LEU A 1 1007 ? -3.011 -20.751 37.492 1.00 90.44 1007 LEU A C 1
ATOM 8126 O O . LEU A 1 1007 ? -2.004 -21.071 38.128 1.00 90.44 1007 LEU A O 1
ATOM 8130 N N . SER A 1 1008 ? -3.234 -21.150 36.246 1.00 92.44 1008 SER A N 1
ATOM 8131 C CA . SER A 1 1008 ? -2.341 -22.057 35.524 1.00 92.44 1008 SER A CA 1
ATOM 8132 C C . SER A 1 1008 ? -1.938 -21.496 34.165 1.00 92.44 1008 SER A C 1
ATOM 8134 O O . SER A 1 1008 ? -2.750 -20.916 33.446 1.00 92.44 1008 SER A O 1
ATOM 8136 N N . CYS A 1 1009 ? -0.668 -21.669 33.799 1.00 93.25 1009 CYS A N 1
ATOM 8137 C CA . CYS A 1 1009 ? -0.147 -21.286 32.492 1.00 93.25 1009 CYS A CA 1
ATOM 8138 C C . CYS A 1 1009 ? -0.637 -22.278 31.427 1.00 93.25 1009 CYS A C 1
ATOM 8140 O O . CYS A 1 1009 ? -0.214 -23.439 31.390 1.00 93.25 1009 CYS A O 1
ATOM 8142 N N . THR A 1 1010 ? -1.540 -21.845 30.553 1.00 90.56 1010 THR A N 1
ATOM 8143 C CA . THR A 1 1010 ? -2.132 -22.706 29.516 1.00 90.56 1010 THR A CA 1
ATOM 8144 C C . THR A 1 1010 ? -1.446 -22.553 28.166 1.00 90.56 1010 THR A C 1
ATOM 8146 O O . THR A 1 1010 ? -1.323 -23.542 27.441 1.00 90.56 1010 THR A O 1
ATOM 8149 N N . TYR A 1 1011 ? -0.936 -21.358 27.855 1.00 92.38 1011 TYR A N 1
ATOM 8150 C CA . TYR A 1 1011 ? -0.145 -21.093 26.655 1.00 92.38 1011 TYR A CA 1
ATOM 8151 C C . TYR A 1 1011 ? 1.150 -20.380 27.005 1.00 92.38 1011 TYR A C 1
ATOM 8153 O O . TYR A 1 1011 ? 1.188 -19.465 27.828 1.00 92.38 1011 TYR A O 1
ATOM 8161 N N . GLU A 1 1012 ? 2.202 -20.768 26.302 1.00 92.62 1012 GLU A N 1
ATOM 8162 C CA . GLU A 1 1012 ? 3.518 -20.168 26.400 1.00 92.62 1012 GLU A CA 1
ATOM 8163 C C . GLU A 1 1012 ? 4.116 -20.033 25.001 1.00 92.62 1012 GLU A C 1
ATOM 8165 O O . GLU A 1 1012 ? 3.978 -20.920 24.160 1.00 92.62 1012 GLU A O 1
ATOM 8170 N N . TRP A 1 1013 ? 4.790 -18.912 24.773 1.00 93.62 1013 TRP A N 1
ATOM 8171 C CA . TRP A 1 1013 ? 5.684 -18.709 23.648 1.00 93.62 1013 TRP A CA 1
ATOM 8172 C C . TRP A 1 1013 ? 7.025 -18.169 24.146 1.00 93.62 1013 TRP A C 1
ATOM 8174 O O . TRP A 1 1013 ? 7.052 -17.235 24.950 1.00 93.62 1013 TRP A O 1
ATOM 8184 N N . HIS A 1 1014 ? 8.123 -18.700 23.614 1.00 91.25 1014 HIS A N 1
ATOM 8185 C CA . HIS A 1 1014 ? 9.481 -18.191 23.790 1.00 91.25 1014 HIS A CA 1
ATOM 8186 C C . HIS A 1 1014 ? 10.323 -18.480 22.529 1.00 91.25 1014 HIS A C 1
ATOM 8188 O O . HIS A 1 1014 ? 9.942 -19.338 21.731 1.00 91.25 1014 HIS A O 1
ATOM 8194 N N . PRO A 1 1015 ? 11.446 -17.770 22.298 1.00 83.94 1015 PRO A N 1
ATOM 8195 C CA . PRO A 1 1015 ? 12.435 -18.145 21.283 1.00 83.94 1015 PRO A CA 1
ATOM 8196 C C . PRO A 1 1015 ? 13.017 -19.538 21.562 1.00 83.94 1015 PRO A C 1
ATOM 8198 O O . PRO A 1 1015 ? 13.054 -19.950 22.719 1.00 83.94 1015 PRO A O 1
ATOM 8201 N N . ASP A 1 1016 ? 13.530 -20.226 20.541 1.00 75.56 1016 ASP A N 1
ATOM 8202 C CA . ASP A 1 1016 ? 13.979 -21.630 20.636 1.00 75.56 1016 ASP A CA 1
ATOM 8203 C C . ASP A 1 1016 ? 15.065 -21.878 21.712 1.00 75.56 1016 ASP A C 1
ATOM 8205 O O . ASP A 1 1016 ? 15.161 -22.977 22.250 1.00 75.56 1016 ASP A O 1
ATOM 8209 N N . ASP A 1 1017 ? 15.816 -20.839 22.100 1.00 71.81 1017 ASP A N 1
ATOM 8210 C CA . ASP A 1 1017 ? 16.857 -20.880 23.143 1.00 71.81 1017 ASP A CA 1
ATOM 8211 C C . ASP A 1 1017 ? 16.339 -20.579 24.577 1.00 71.81 1017 ASP A C 1
ATOM 8213 O O . ASP A 1 1017 ? 17.124 -20.471 25.523 1.00 71.81 1017 ASP A O 1
ATOM 8217 N N . GLY A 1 1018 ? 15.031 -20.359 24.754 1.00 71.00 1018 GLY A N 1
ATOM 8218 C CA . GLY A 1 1018 ? 14.389 -20.003 26.028 1.00 71.00 1018 GLY A CA 1
ATOM 8219 C C . GLY A 1 1018 ? 14.065 -21.206 26.923 1.00 71.00 1018 GLY A C 1
ATOM 8220 O O . GLY A 1 1018 ? 13.722 -22.281 26.440 1.00 71.00 1018 GLY A O 1
ATOM 8221 N N . SER A 1 1019 ? 14.149 -21.030 28.246 1.00 79.75 1019 SER A N 1
ATOM 8222 C CA . SER A 1 1019 ? 13.741 -22.048 29.224 1.00 79.75 1019 SER A CA 1
ATOM 8223 C C . SER A 1 1019 ? 12.223 -22.007 29.460 1.00 79.75 1019 SER A C 1
ATOM 8225 O O . SER A 1 1019 ? 11.735 -20.941 29.840 1.00 79.75 1019 SER A O 1
ATOM 8227 N N . PRO A 1 1020 ? 11.487 -23.126 29.342 1.00 84.19 1020 PRO A N 1
ATOM 8228 C CA . PRO A 1 1020 ? 10.034 -23.124 29.489 1.00 84.19 1020 PRO A CA 1
ATOM 8229 C C . PRO A 1 1020 ? 9.599 -22.737 30.909 1.00 84.19 1020 PRO A C 1
ATOM 8231 O O . PRO A 1 1020 ? 10.120 -23.236 31.908 1.00 84.19 1020 PRO A O 1
ATOM 8234 N N . LEU A 1 1021 ? 8.607 -21.855 30.998 1.00 86.25 1021 LEU A N 1
ATOM 8235 C CA . LEU A 1 1021 ? 8.012 -21.352 32.233 1.00 86.25 1021 LEU A CA 1
ATOM 8236 C C . LEU A 1 1021 ? 6.717 -22.076 32.599 1.00 86.25 1021 LEU A C 1
ATOM 8238 O O . LEU A 1 1021 ? 6.307 -22.038 33.761 1.00 86.25 1021 LEU A O 1
ATOM 8242 N N . ARG A 1 1022 ? 6.059 -22.733 31.638 1.00 86.19 1022 ARG A N 1
ATOM 8243 C CA . ARG A 1 1022 ? 4.742 -23.345 31.823 1.00 86.19 1022 ARG A CA 1
ATOM 8244 C C . ARG A 1 1022 ? 4.710 -24.368 32.948 1.00 86.19 1022 ARG A C 1
ATOM 8246 O O . ARG A 1 1022 ? 3.796 -24.302 33.762 1.00 86.19 1022 ARG A O 1
ATOM 8253 N N . GLU A 1 1023 ? 5.688 -25.268 33.026 1.00 83.69 1023 GLU A N 1
ATOM 8254 C CA . GLU A 1 1023 ? 5.745 -26.302 34.075 1.00 83.69 1023 GLU A CA 1
ATOM 8255 C C . GLU A 1 1023 ? 5.870 -25.698 35.479 1.00 83.69 1023 GLU A C 1
ATOM 8257 O O . GLU A 1 1023 ? 5.291 -26.210 36.434 1.00 83.69 1023 GLU A O 1
ATOM 8262 N N . ARG A 1 1024 ? 6.586 -24.572 35.598 1.00 86.12 1024 ARG A N 1
ATOM 8263 C CA . ARG A 1 1024 ? 6.778 -23.848 36.861 1.00 86.12 1024 ARG A CA 1
ATOM 8264 C C . ARG A 1 1024 ? 5.534 -23.063 37.277 1.00 86.12 1024 ARG A C 1
ATOM 8266 O O . ARG A 1 1024 ? 5.304 -22.873 38.466 1.00 86.12 1024 ARG A O 1
ATOM 8273 N N . LEU A 1 1025 ? 4.759 -22.578 36.310 1.00 88.94 1025 LEU A N 1
ATOM 8274 C CA . LEU A 1 1025 ? 3.613 -21.691 36.516 1.00 88.94 1025 LEU A CA 1
ATOM 8275 C C . LEU A 1 1025 ? 2.275 -22.448 36.444 1.00 88.94 1025 LEU A C 1
ATOM 8277 O O . LEU A 1 1025 ? 1.350 -22.007 35.764 1.00 88.94 1025 LEU A O 1
ATOM 8281 N N . GLN A 1 1026 ? 2.172 -23.588 37.129 1.00 91.56 1026 GLN A N 1
ATOM 8282 C CA . GLN A 1 1026 ? 0.912 -24.320 37.318 1.00 91.56 1026 GLN A CA 1
ATOM 8283 C C . GLN A 1 1026 ? 0.404 -24.153 38.750 1.00 91.56 1026 GLN A C 1
ATOM 8285 O O . GLN A 1 1026 ? 1.200 -24.149 39.689 1.00 91.56 1026 GLN A O 1
ATOM 8290 N N . HIS A 1 1027 ? -0.916 -24.054 38.909 1.00 89.56 1027 HIS A N 1
ATOM 8291 C CA . HIS A 1 1027 ? -1.600 -23.971 40.202 1.00 89.56 1027 HIS A CA 1
ATOM 8292 C C . HIS A 1 1027 ? -1.063 -22.864 41.131 1.00 89.56 1027 HIS A C 1
ATOM 8294 O O . HIS A 1 1027 ? -0.990 -23.031 42.348 1.00 89.56 1027 HIS A O 1
ATOM 8300 N N . VAL A 1 1028 ? -0.679 -21.718 40.566 1.00 89.31 1028 VAL A N 1
ATOM 8301 C CA . VAL A 1 1028 ? -0.225 -20.553 41.336 1.00 89.31 1028 VAL A CA 1
ATOM 8302 C C . VAL A 1 1028 ? -1.440 -19.868 41.945 1.00 89.31 1028 VAL A C 1
ATOM 8304 O O . VAL A 1 1028 ? -2.458 -19.692 41.283 1.00 89.31 1028 VAL A O 1
ATOM 8307 N N . THR A 1 1029 ? -1.374 -19.438 43.197 1.00 86.50 1029 THR A N 1
ATOM 8308 C CA . THR A 1 1029 ? -2.536 -18.817 43.837 1.00 86.50 1029 THR A CA 1
ATOM 8309 C C . THR A 1 1029 ? -2.792 -17.404 43.301 1.00 86.50 1029 THR A C 1
ATOM 8311 O O . THR A 1 1029 ? -1.874 -16.641 42.972 1.00 86.50 1029 THR A O 1
ATOM 8314 N N . ILE A 1 1030 ? -4.060 -16.984 43.286 1.00 82.75 1030 ILE A N 1
ATOM 8315 C CA . ILE A 1 1030 ? -4.420 -15.579 43.018 1.00 82.75 1030 ILE A CA 1
ATOM 8316 C C . ILE A 1 1030 ? -3.778 -14.643 44.062 1.00 82.75 1030 ILE A C 1
ATOM 8318 O O . ILE A 1 1030 ? -3.469 -13.489 43.760 1.00 82.75 1030 ILE A O 1
ATOM 8322 N N . LEU A 1 1031 ? -3.516 -15.135 45.282 1.00 80.75 1031 LEU A N 1
ATOM 8323 C CA . LEU A 1 1031 ? -2.869 -14.369 46.350 1.00 80.75 1031 LEU A CA 1
ATOM 8324 C C . LEU A 1 1031 ? -1.411 -14.007 46.012 1.00 80.75 1031 LEU A C 1
ATOM 8326 O O . LEU A 1 1031 ? -0.998 -12.877 46.264 1.00 80.75 1031 LEU A O 1
ATOM 8330 N N . GLU A 1 1032 ? -0.660 -14.922 45.395 1.00 83.06 1032 GLU A N 1
ATOM 8331 C CA . GLU A 1 1032 ? 0.708 -14.673 44.902 1.00 83.06 1032 GLU A CA 1
ATOM 8332 C C . GLU A 1 1032 ? 0.724 -13.664 43.742 1.00 83.06 1032 GLU A C 1
ATOM 8334 O O . GLU A 1 1032 ? 1.694 -12.935 43.550 1.00 83.06 1032 GLU A O 1
ATOM 8339 N N . ASN A 1 1033 ? -0.396 -13.535 43.024 1.00 88.31 1033 ASN A N 1
ATOM 8340 C CA . ASN A 1 1033 ? -0.593 -12.582 41.928 1.00 88.31 1033 ASN A CA 1
ATOM 8341 C C . ASN A 1 1033 ? -1.361 -11.315 42.343 1.00 88.31 1033 ASN A C 1
ATOM 8343 O O . ASN A 1 1033 ? -1.728 -10.490 41.499 1.00 88.31 1033 ASN A O 1
ATOM 8347 N N . LYS A 1 1034 ? -1.595 -11.115 43.647 1.00 85.38 1034 LYS A N 1
ATOM 8348 C CA . LYS A 1 1034 ? -2.451 -10.042 44.181 1.00 85.38 1034 LYS A CA 1
ATOM 8349 C C . LYS A 1 1034 ? -2.033 -8.648 43.713 1.00 85.38 1034 LYS A C 1
ATOM 8351 O O . LYS A 1 1034 ? -2.892 -7.801 43.467 1.00 85.38 1034 LYS A O 1
ATOM 8356 N N . ALA A 1 1035 ? -0.733 -8.398 43.567 1.00 85.75 1035 ALA A N 1
ATOM 8357 C CA . ALA A 1 1035 ? -0.218 -7.120 43.083 1.00 85.75 1035 ALA A CA 1
ATOM 8358 C C . ALA A 1 1035 ? -0.718 -6.777 41.666 1.00 85.75 1035 ALA A C 1
ATOM 8360 O O . ALA A 1 1035 ? -1.056 -5.622 41.399 1.00 85.75 1035 ALA A O 1
ATOM 8361 N N . PHE A 1 1036 ? -0.829 -7.772 40.780 1.00 89.19 1036 PHE A N 1
ATOM 8362 C CA . PHE A 1 1036 ? -1.335 -7.582 39.420 1.00 89.19 1036 PHE A CA 1
ATOM 8363 C C . PHE A 1 1036 ? -2.838 -7.300 39.427 1.00 89.19 1036 PHE A C 1
ATOM 8365 O O . PHE A 1 1036 ? -3.282 -6.303 38.861 1.00 89.19 1036 PHE A O 1
ATOM 8372 N N . TYR A 1 1037 ? -3.614 -8.092 40.170 1.00 83.56 1037 TYR A N 1
ATOM 8373 C CA . TYR A 1 1037 ? -5.063 -7.901 40.290 1.00 83.56 1037 TYR A CA 1
ATOM 8374 C C . TYR A 1 1037 ? -5.441 -6.564 40.937 1.00 83.56 1037 TYR A C 1
ATOM 8376 O O . TYR A 1 1037 ? -6.376 -5.895 40.492 1.00 83.56 1037 TYR A O 1
ATOM 8384 N N . ASN A 1 1038 ? -4.687 -6.108 41.938 1.00 81.94 1038 ASN A N 1
ATOM 8385 C CA . ASN A 1 1038 ? -4.871 -4.774 42.510 1.00 81.94 1038 ASN A CA 1
ATOM 8386 C C . ASN A 1 1038 ? -4.602 -3.668 41.480 1.00 81.94 1038 ASN A C 1
ATOM 8388 O O . ASN A 1 1038 ? -5.330 -2.677 41.443 1.00 81.94 1038 ASN A O 1
ATOM 8392 N N . ALA A 1 1039 ? -3.590 -3.832 40.624 1.00 80.44 1039 ALA A N 1
ATOM 8393 C CA . ALA A 1 1039 ? -3.323 -2.880 39.550 1.00 80.44 1039 ALA A CA 1
ATOM 8394 C C . ALA A 1 1039 ? -4.460 -2.849 38.512 1.00 80.44 1039 ALA A C 1
ATOM 8396 O O . ALA A 1 1039 ? -4.821 -1.768 38.036 1.00 80.44 1039 ALA A O 1
ATOM 8397 N N . PHE A 1 1040 ? -5.080 -4.002 38.232 1.00 81.88 1040 PHE A N 1
ATOM 8398 C CA . PHE A 1 1040 ? -6.181 -4.112 37.274 1.00 81.88 1040 PHE A CA 1
ATOM 8399 C C . PHE A 1 1040 ? -7.436 -3.322 37.647 1.00 81.88 1040 PHE A C 1
ATOM 8401 O O . PHE A 1 1040 ? -8.148 -2.866 36.753 1.00 81.88 1040 PHE A O 1
ATOM 8408 N N . HIS A 1 1041 ? -7.658 -3.048 38.937 1.00 72.06 1041 HIS A N 1
ATOM 8409 C CA . HIS A 1 1041 ? -8.754 -2.180 39.385 1.00 72.06 1041 HIS A CA 1
ATOM 8410 C C . HIS A 1 1041 ? -8.654 -0.757 38.813 1.00 72.06 1041 HIS A C 1
ATOM 8412 O O . HIS A 1 1041 ? -9.673 -0.102 38.606 1.00 72.06 1041 HIS A O 1
ATOM 8418 N N . ASN A 1 1042 ? -7.434 -0.283 38.543 1.00 67.50 1042 ASN A N 1
ATOM 8419 C CA . ASN A 1 1042 ? -7.186 1.052 37.999 1.00 67.50 1042 ASN A CA 1
ATOM 8420 C C . ASN A 1 1042 ? -6.942 1.035 36.481 1.00 67.50 1042 ASN A C 1
ATOM 8422 O O . ASN A 1 1042 ? -7.261 2.007 35.796 1.00 67.50 1042 ASN A O 1
ATOM 8426 N N . SER A 1 1043 ? -6.350 -0.038 35.947 1.00 73.31 1043 SER A N 1
ATOM 8427 C CA . SER A 1 1043 ? -6.030 -0.183 34.523 1.00 73.31 1043 SER A CA 1
ATOM 8428 C C . SER A 1 1043 ? -5.914 -1.653 34.135 1.00 73.31 1043 SER A C 1
ATOM 8430 O O . SER A 1 1043 ? -5.105 -2.368 34.711 1.00 73.31 1043 SER A O 1
ATOM 8432 N N . SER A 1 1044 ? -6.617 -2.084 33.083 1.00 72.12 1044 SER A N 1
ATOM 8433 C CA . SER A 1 1044 ? -6.548 -3.466 32.558 1.00 72.12 1044 SER A CA 1
ATOM 8434 C C . SER A 1 1044 ? -5.170 -3.888 32.025 1.00 72.12 1044 SER A C 1
ATOM 8436 O O . SER A 1 1044 ? -4.982 -5.054 31.693 1.00 72.12 1044 SER A O 1
ATOM 8438 N N . VAL A 1 1045 ? -4.206 -2.965 31.944 1.00 83.31 1045 VAL A N 1
ATOM 8439 C CA . VAL A 1 1045 ? -2.803 -3.238 31.615 1.00 83.31 1045 VAL A CA 1
ATOM 8440 C C . VAL A 1 1045 ? -1.891 -2.616 32.671 1.00 83.31 1045 VAL A C 1
ATOM 8442 O O . VAL A 1 1045 ? -2.027 -1.434 33.002 1.00 83.31 1045 VAL A O 1
ATOM 8445 N N . LEU A 1 1046 ? -0.928 -3.404 33.142 1.00 86.25 1046 LEU A N 1
ATOM 8446 C CA . LEU A 1 1046 ? 0.159 -3.024 34.033 1.00 86.25 1046 LEU A CA 1
ATOM 8447 C C . LEU A 1 1046 ? 1.488 -3.085 33.267 1.00 86.25 1046 LEU A C 1
ATOM 8449 O O . LEU A 1 1046 ? 1.868 -4.133 32.749 1.00 86.25 1046 LEU A O 1
ATOM 8453 N N . LEU A 1 1047 ? 2.212 -1.965 33.226 1.00 87.25 1047 LEU A N 1
ATOM 8454 C CA . LEU A 1 1047 ? 3.570 -1.897 32.685 1.00 87.25 1047 LEU A CA 1
ATOM 8455 C C . LEU A 1 1047 ? 4.580 -1.710 33.814 1.00 87.25 1047 LEU A C 1
ATOM 8457 O O . LEU A 1 1047 ? 4.489 -0.749 34.579 1.00 87.25 1047 LEU A O 1
ATOM 8461 N N . VAL A 1 1048 ? 5.579 -2.586 33.874 1.00 88.38 1048 VAL A N 1
ATOM 8462 C CA . VAL A 1 1048 ? 6.682 -2.508 34.833 1.00 88.38 1048 VAL A CA 1
ATOM 8463 C C . VAL A 1 1048 ? 8.016 -2.433 34.088 1.00 88.38 1048 VAL A C 1
ATOM 8465 O O . VAL A 1 1048 ? 8.510 -3.434 33.578 1.00 88.38 1048 VAL A O 1
ATOM 8468 N N . ASP A 1 1049 ? 8.601 -1.230 34.028 1.00 86.06 1049 ASP A N 1
ATOM 8469 C CA . ASP A 1 1049 ? 9.923 -0.968 33.412 1.00 86.06 1049 ASP A CA 1
ATOM 8470 C C . ASP A 1 1049 ? 11.101 -1.349 34.332 1.00 86.06 1049 ASP A C 1
ATOM 8472 O O . ASP A 1 1049 ? 12.253 -1.433 33.912 1.00 86.06 1049 ASP A O 1
ATOM 8476 N N . ASN A 1 1050 ? 10.828 -1.555 35.622 1.00 87.56 1050 ASN A N 1
ATOM 8477 C CA . ASN A 1 1050 ? 11.828 -1.956 36.605 1.00 87.56 1050 ASN A CA 1
ATOM 8478 C C . ASN A 1 1050 ? 11.213 -2.957 37.586 1.00 87.56 1050 ASN A C 1
ATOM 8480 O O . ASN A 1 1050 ? 10.633 -2.573 38.606 1.00 87.56 1050 ASN A O 1
ATOM 8484 N N . ALA A 1 1051 ? 11.336 -4.240 37.250 1.00 86.62 1051 ALA A N 1
ATOM 8485 C CA . ALA A 1 1051 ? 10.795 -5.339 38.037 1.00 86.62 1051 ALA A CA 1
ATOM 8486 C C . ALA A 1 1051 ? 11.346 -5.363 39.467 1.00 86.62 1051 ALA A C 1
ATOM 8488 O O . ALA A 1 1051 ? 10.564 -5.457 40.407 1.00 86.62 1051 ALA A O 1
ATOM 8489 N N . SER A 1 1052 ? 12.651 -5.145 39.660 1.00 85.25 1052 SER A N 1
ATOM 8490 C CA . SER A 1 1052 ? 13.272 -5.148 40.992 1.00 85.25 1052 SER A CA 1
ATOM 8491 C C . SER A 1 1052 ? 12.729 -4.044 41.909 1.00 85.25 1052 SER A C 1
ATOM 8493 O O . SER A 1 1052 ? 12.628 -4.219 43.123 1.00 85.25 1052 SER A O 1
ATOM 8495 N N . ALA A 1 1053 ? 12.374 -2.878 41.355 1.00 86.12 1053 ALA A N 1
ATOM 8496 C CA . ALA A 1 1053 ? 11.736 -1.806 42.122 1.00 86.12 1053 ALA A CA 1
ATOM 8497 C C . ALA A 1 1053 ? 10.276 -2.130 42.477 1.00 86.12 1053 ALA A C 1
ATOM 8499 O O . ALA A 1 1053 ? 9.803 -1.715 43.536 1.00 86.12 1053 ALA A O 1
ATOM 8500 N N . PHE A 1 1054 ? 9.576 -2.855 41.602 1.00 86.81 1054 PHE A N 1
ATOM 8501 C CA . PHE A 1 1054 ? 8.201 -3.295 41.825 1.00 86.81 1054 PHE A CA 1
ATOM 8502 C C . PHE A 1 1054 ? 8.137 -4.439 42.853 1.00 86.81 1054 PHE A C 1
ATOM 8504 O O . PHE A 1 1054 ? 7.352 -4.358 43.792 1.00 86.81 1054 PHE A O 1
ATOM 8511 N N . GLU A 1 1055 ? 9.049 -5.412 42.778 1.00 85.00 1055 GLU A N 1
ATOM 8512 C CA . GLU A 1 1055 ? 9.219 -6.506 43.752 1.00 85.00 1055 GLU A CA 1
ATOM 8513 C C . GLU A 1 1055 ? 9.476 -5.997 45.171 1.00 85.00 1055 GLU A C 1
ATOM 8515 O O . GLU A 1 1055 ? 8.879 -6.482 46.126 1.00 85.00 1055 GLU A O 1
ATOM 8520 N N . LYS A 1 1056 ? 10.296 -4.950 45.334 1.00 85.19 1056 LYS A N 1
ATOM 8521 C CA . LYS A 1 1056 ? 10.522 -4.334 46.655 1.00 85.19 1056 LYS A CA 1
ATOM 8522 C C . LYS A 1 1056 ? 9.247 -3.785 47.301 1.00 85.19 1056 LYS A C 1
ATOM 8524 O O . LYS A 1 1056 ? 9.200 -3.662 48.521 1.00 85.19 1056 LYS A O 1
ATOM 8529 N N . ARG A 1 1057 ? 8.252 -3.395 46.499 1.00 85.06 1057 ARG A N 1
ATOM 8530 C CA . ARG A 1 1057 ? 6.957 -2.883 46.981 1.00 85.06 1057 ARG A CA 1
ATOM 8531 C C . ARG A 1 1057 ? 5.912 -3.988 47.135 1.00 85.06 1057 ARG A C 1
ATOM 8533 O O . ARG A 1 1057 ? 4.976 -3.802 47.904 1.00 85.06 1057 ARG A O 1
ATOM 8540 N N . HIS A 1 1058 ? 6.095 -5.099 46.426 1.00 86.94 1058 HIS A N 1
ATOM 8541 C CA . HIS A 1 1058 ? 5.176 -6.232 46.352 1.00 86.94 1058 HIS A CA 1
ATOM 8542 C C . HIS A 1 1058 ? 5.952 -7.551 46.507 1.00 86.94 1058 HIS A C 1
ATOM 8544 O O . HIS A 1 1058 ? 6.161 -8.247 45.513 1.00 86.94 1058 HIS A O 1
ATOM 8550 N N . PRO A 1 1059 ? 6.427 -7.897 47.720 1.00 83.19 1059 PRO A N 1
ATOM 8551 C CA . PRO A 1 1059 ? 7.266 -9.078 47.944 1.00 83.19 1059 PRO A CA 1
ATOM 8552 C C . PRO A 1 1059 ? 6.594 -10.399 47.541 1.00 83.19 1059 PRO A C 1
ATOM 8554 O O . PRO A 1 1059 ? 7.281 -11.363 47.218 1.00 83.19 1059 PRO A O 1
ATOM 8557 N N . GLU A 1 1060 ? 5.260 -10.443 47.531 1.00 82.06 1060 GLU A N 1
ATOM 8558 C CA . GLU A 1 1060 ? 4.460 -11.611 47.154 1.00 82.06 1060 GLU A CA 1
ATOM 8559 C C . GLU A 1 1060 ? 4.749 -12.135 45.736 1.00 82.06 1060 GLU A C 1
ATOM 8561 O O . GLU A 1 1060 ? 4.648 -13.336 45.506 1.00 82.06 1060 GLU A O 1
ATOM 8566 N N . ILE A 1 1061 ? 5.194 -11.279 44.807 1.00 84.19 1061 ILE A N 1
ATOM 8567 C CA . ILE A 1 1061 ? 5.489 -11.685 43.420 1.00 84.19 1061 ILE A CA 1
ATOM 8568 C C . ILE A 1 1061 ? 6.890 -12.298 43.255 1.00 84.19 1061 ILE A C 1
ATOM 8570 O O . ILE A 1 1061 ? 7.231 -12.792 42.180 1.00 84.19 1061 ILE A O 1
ATOM 8574 N N . GLN A 1 1062 ? 7.728 -12.266 44.300 1.00 79.06 1062 GLN A N 1
ATOM 8575 C CA . GLN A 1 1062 ? 9.106 -12.763 44.242 1.00 79.06 1062 GLN A CA 1
ATOM 8576 C C . GLN A 1 1062 ? 9.161 -14.263 43.913 1.00 79.06 1062 GLN A C 1
ATOM 8578 O O . GLN A 1 1062 ? 10.072 -14.705 43.210 1.00 79.06 1062 GLN A O 1
ATOM 8583 N N . ALA A 1 1063 ? 8.165 -15.026 44.374 1.00 74.50 1063 ALA A N 1
ATOM 8584 C CA . ALA A 1 1063 ? 8.015 -16.445 44.064 1.00 74.50 1063 ALA A CA 1
ATOM 8585 C C . ALA A 1 1063 ? 7.798 -16.705 42.560 1.00 74.50 1063 ALA A C 1
ATOM 8587 O O . ALA A 1 1063 ? 8.241 -17.733 42.049 1.00 74.50 1063 ALA A O 1
ATOM 8588 N N . LEU A 1 1064 ? 7.180 -15.751 41.851 1.00 77.38 1064 LEU A N 1
ATOM 8589 C CA . LEU A 1 1064 ? 6.838 -15.849 40.432 1.00 77.38 1064 LEU A CA 1
ATOM 8590 C C . LEU A 1 1064 ? 8.013 -15.469 39.516 1.00 77.38 1064 LEU A C 1
ATOM 8592 O O . LEU A 1 1064 ? 8.264 -16.135 38.515 1.00 77.38 1064 LEU A O 1
ATOM 8596 N N . HIS A 1 1065 ? 8.733 -14.392 39.849 1.00 76.38 1065 HIS A N 1
ATOM 8597 C CA . HIS A 1 1065 ? 9.796 -13.858 38.990 1.00 76.38 1065 HIS A CA 1
ATOM 8598 C C . HIS A 1 1065 ? 11.155 -14.526 39.196 1.00 76.38 1065 HIS A C 1
ATOM 8600 O O . HIS A 1 1065 ? 11.954 -14.558 38.263 1.00 76.38 1065 HIS A O 1
ATOM 8606 N N . GLN A 1 1066 ? 11.470 -14.941 40.431 1.00 74.50 1066 GLN A N 1
ATOM 8607 C CA . GLN A 1 1066 ? 12.789 -15.456 40.845 1.00 74.50 1066 GLN A CA 1
ATOM 8608 C C . GLN A 1 1066 ? 13.993 -14.572 40.430 1.00 74.50 1066 GLN A C 1
ATOM 8610 O O . GLN A 1 1066 ? 15.128 -15.036 40.383 1.00 74.50 1066 GLN A O 1
ATOM 8615 N N . GLY A 1 1067 ? 13.769 -13.280 40.149 1.00 69.31 1067 GLY A N 1
ATOM 8616 C CA . GLY A 1 1067 ? 14.789 -12.339 39.670 1.00 69.31 1067 GLY A CA 1
ATOM 8617 C C . GLY A 1 1067 ? 15.110 -12.414 38.168 1.00 69.31 1067 GLY A C 1
ATOM 8618 O O . GLY A 1 1067 ? 15.986 -11.688 37.700 1.00 69.31 1067 GLY A O 1
ATOM 8619 N N . GLU A 1 1068 ? 14.409 -13.249 37.398 1.00 77.62 1068 GLU A N 1
ATOM 8620 C CA . GLU A 1 1068 ? 14.615 -13.424 35.949 1.00 77.62 1068 GLU A CA 1
ATOM 8621 C C . GLU A 1 1068 ? 13.915 -12.332 35.116 1.00 77.62 1068 GLU A C 1
ATOM 8623 O O . GLU A 1 1068 ? 14.279 -12.047 33.968 1.00 77.62 1068 GLU A O 1
ATOM 8628 N N . TRP A 1 1069 ? 12.883 -11.707 35.683 1.00 88.31 1069 TRP A N 1
ATOM 8629 C CA . TRP A 1 1069 ? 12.069 -10.709 35.002 1.00 88.31 1069 TRP A CA 1
ATOM 8630 C C . TRP A 1 1069 ? 12.667 -9.328 35.274 1.00 88.31 1069 TRP A C 1
ATOM 8632 O O . TRP A 1 1069 ? 12.743 -8.888 36.412 1.00 88.31 1069 TRP A O 1
ATOM 8642 N N . GLN A 1 1070 ? 13.103 -8.629 34.229 1.00 87.81 1070 GLN A N 1
ATOM 8643 C CA . GLN A 1 1070 ? 13.627 -7.262 34.292 1.00 87.81 1070 GLN A CA 1
ATOM 8644 C C . GLN A 1 1070 ? 12.545 -6.228 33.969 1.00 87.81 1070 GLN A C 1
ATOM 8646 O O . GLN A 1 1070 ? 12.459 -5.185 34.623 1.00 87.81 1070 GLN A O 1
ATOM 8651 N N . ARG A 1 1071 ? 11.721 -6.523 32.956 1.00 90.31 1071 ARG A N 1
ATOM 8652 C CA . ARG A 1 1071 ? 10.570 -5.719 32.524 1.00 90.31 1071 ARG A CA 1
ATOM 8653 C C . ARG A 1 1071 ? 9.422 -6.629 32.156 1.00 90.31 1071 ARG A C 1
ATOM 8655 O O . ARG A 1 1071 ? 9.657 -7.687 31.582 1.00 90.31 1071 ARG A O 1
ATOM 8662 N N . TYR A 1 1072 ? 8.194 -6.197 32.389 1.00 90.50 1072 TYR A N 1
ATOM 8663 C CA . TYR A 1 1072 ? 7.038 -6.940 31.904 1.00 90.50 1072 TYR A CA 1
ATOM 8664 C C . TYR A 1 1072 ? 5.824 -6.047 31.676 1.00 90.50 1072 TYR A C 1
ATOM 8666 O O . TYR A 1 1072 ? 5.649 -5.006 32.314 1.00 90.50 1072 TYR A O 1
ATOM 8674 N N . ALA A 1 1073 ? 4.997 -6.472 30.726 1.00 89.50 1073 ALA A N 1
ATOM 8675 C CA . ALA A 1 1073 ? 3.690 -5.904 30.445 1.00 89.50 1073 ALA A CA 1
ATOM 8676 C C . ALA A 1 1073 ? 2.637 -6.986 30.676 1.00 89.50 1073 ALA A C 1
ATOM 8678 O O . ALA A 1 1073 ? 2.660 -8.014 30.004 1.00 89.50 1073 ALA A O 1
ATOM 8679 N N . ILE A 1 1074 ? 1.735 -6.763 31.626 1.00 90.06 1074 ILE A N 1
ATOM 8680 C CA . ILE A 1 1074 ? 0.700 -7.729 32.000 1.00 90.06 1074 ILE A CA 1
ATOM 8681 C C . ILE A 1 1074 ? -0.657 -7.119 31.701 1.00 90.06 1074 ILE A C 1
ATOM 8683 O O . ILE A 1 1074 ? -0.900 -5.960 32.033 1.00 90.06 1074 ILE A O 1
ATOM 8687 N N . GLY A 1 1075 ? -1.542 -7.883 31.074 1.00 89.31 1075 GLY A N 1
ATOM 8688 C CA . GLY A 1 1075 ? -2.886 -7.432 30.752 1.00 89.31 1075 GLY A CA 1
ATOM 8689 C C . GLY A 1 1075 ? -3.957 -8.428 31.180 1.00 89.31 1075 GLY A C 1
ATOM 8690 O O . GLY A 1 1075 ? -3.814 -9.626 30.951 1.00 89.31 1075 GLY A O 1
ATOM 8691 N N . GLN A 1 1076 ? -5.031 -7.925 31.782 1.00 90.62 1076 GLN A N 1
ATOM 8692 C CA . GLN A 1 1076 ? -6.138 -8.736 32.279 1.00 90.62 1076 GLN A CA 1
ATOM 8693 C C . GLN A 1 1076 ? -7.050 -9.207 31.140 1.00 90.62 1076 GLN A C 1
ATOM 8695 O O . GLN A 1 1076 ? -7.436 -8.421 30.269 1.00 90.62 1076 GLN A O 1
ATOM 8700 N N . LEU A 1 1077 ? -7.438 -10.480 31.179 1.00 87.56 1077 LEU A N 1
ATOM 8701 C CA . LEU A 1 1077 ? -8.396 -11.092 30.261 1.00 87.56 1077 LEU A CA 1
ATOM 8702 C C . LEU A 1 1077 ? -9.778 -11.117 30.923 1.00 87.56 1077 LEU A C 1
ATOM 8704 O O . LEU A 1 1077 ? -9.922 -11.581 32.051 1.00 87.56 1077 LEU A O 1
ATOM 8708 N N . MET A 1 1078 ? -10.793 -10.589 30.235 1.00 73.94 1078 MET A N 1
ATOM 8709 C CA . MET A 1 1078 ? -12.138 -10.401 30.789 1.00 73.94 1078 MET A CA 1
ATOM 8710 C C . MET A 1 1078 ? -13.211 -10.728 29.748 1.00 73.94 1078 MET A C 1
ATOM 8712 O O . MET A 1 1078 ? -13.127 -10.274 28.605 1.00 73.94 1078 MET A O 1
ATOM 8716 N N . ILE A 1 1079 ? -14.276 -11.414 30.166 1.00 67.00 1079 ILE A N 1
ATOM 8717 C CA . ILE A 1 1079 ? -15.510 -11.607 29.386 1.00 67.00 1079 ILE A CA 1
ATOM 8718 C C . ILE A 1 1079 ? -16.705 -11.317 30.286 1.00 67.00 1079 ILE A C 1
ATOM 8720 O O . ILE A 1 1079 ? -16.790 -11.883 31.368 1.00 67.00 1079 ILE A O 1
ATOM 8724 N N . GLU A 1 1080 ? -17.639 -10.467 29.841 1.00 54.78 1080 GLU A N 1
ATOM 8725 C CA . GLU A 1 1080 ? -18.920 -10.227 30.541 1.00 54.78 1080 GLU A CA 1
ATOM 8726 C C . GLU A 1 1080 ? -18.734 -9.938 32.052 1.00 54.78 1080 GLU A C 1
ATOM 8728 O O . GLU A 1 1080 ? -19.479 -10.419 32.898 1.00 54.78 1080 GLU A O 1
ATOM 8733 N N . HIS A 1 1081 ? -17.705 -9.148 32.390 1.00 58.44 1081 HIS A N 1
ATOM 8734 C CA . HIS A 1 1081 ? -17.287 -8.789 33.758 1.00 58.44 1081 HIS A CA 1
ATOM 8735 C C . HIS A 1 1081 ? -16.674 -9.913 34.614 1.00 58.44 1081 HIS A C 1
ATOM 8737 O O . HIS A 1 1081 ? -16.328 -9.665 35.768 1.00 58.44 1081 HIS A O 1
ATOM 8743 N N . ARG A 1 1082 ? -16.455 -11.106 34.057 1.00 70.56 1082 ARG A N 1
ATOM 8744 C CA . ARG A 1 1082 ? -15.705 -12.199 34.684 1.00 70.56 1082 ARG A CA 1
ATOM 8745 C C . ARG A 1 1082 ? -14.239 -12.181 34.241 1.00 70.56 1082 ARG A C 1
ATOM 8747 O O . ARG A 1 1082 ? -13.959 -12.040 33.050 1.00 70.56 1082 ARG A O 1
ATOM 8754 N N . SER A 1 1083 ? -13.328 -12.338 35.200 1.00 81.62 1083 SER A N 1
ATOM 8755 C CA . SER A 1 1083 ? -11.895 -12.515 34.942 1.00 81.62 1083 SER A CA 1
ATOM 8756 C C . SER A 1 1083 ? -11.628 -13.915 34.399 1.00 81.62 1083 SER A C 1
ATOM 8758 O O . SER A 1 1083 ? -12.209 -14.891 34.870 1.00 81.62 1083 SER A O 1
ATOM 8760 N N . LEU A 1 1084 ? -10.798 -13.993 33.363 1.00 83.38 1084 LEU A N 1
ATOM 8761 C CA . LEU A 1 1084 ? -10.282 -15.250 32.821 1.00 83.38 1084 LEU A CA 1
ATOM 8762 C C . LEU A 1 1084 ? -8.828 -15.495 33.232 1.00 83.38 1084 LEU A C 1
ATOM 8764 O O . LEU A 1 1084 ? -8.290 -16.550 32.923 1.00 83.38 1084 LEU A O 1
ATOM 8768 N N . GLY A 1 1085 ? -8.193 -14.523 33.893 1.00 89.62 1085 GLY A N 1
ATOM 8769 C CA . GLY A 1 1085 ? -6.761 -14.501 34.175 1.00 89.62 1085 GLY A CA 1
ATOM 8770 C C . GLY A 1 1085 ? -6.061 -13.351 33.448 1.00 89.62 1085 GLY A C 1
ATOM 8771 O O . GLY A 1 1085 ? -6.618 -12.256 33.310 1.00 89.62 1085 GLY A O 1
ATOM 8772 N N . TYR A 1 1086 ? -4.827 -13.559 32.989 1.00 92.19 1086 TYR A N 1
ATOM 8773 C CA . TYR A 1 1086 ? -4.028 -12.511 32.350 1.00 92.19 1086 TYR A CA 1
ATOM 8774 C C . TYR A 1 1086 ? -3.024 -13.053 31.327 1.00 92.19 1086 TYR A C 1
ATOM 8776 O O . TYR A 1 1086 ? -2.576 -14.192 31.400 1.00 92.19 1086 TYR A O 1
ATOM 8784 N N . ILE A 1 1087 ? -2.613 -12.195 30.393 1.00 92.94 1087 ILE A N 1
ATOM 8785 C CA . ILE A 1 1087 ? -1.443 -12.429 29.535 1.00 92.94 1087 ILE A CA 1
ATOM 8786 C C . ILE A 1 1087 ? -0.258 -11.612 30.061 1.00 92.94 1087 ILE A C 1
ATOM 8788 O O . ILE A 1 1087 ? -0.437 -10.464 30.476 1.00 92.94 1087 ILE A O 1
ATOM 8792 N N . ALA A 1 1088 ? 0.951 -12.166 30.032 1.00 91.56 1088 ALA A N 1
ATOM 8793 C CA . ALA A 1 1088 ? 2.169 -11.465 30.429 1.00 91.56 1088 ALA A CA 1
ATOM 8794 C C . ALA A 1 1088 ? 3.236 -11.542 29.332 1.00 91.56 1088 ALA A C 1
ATOM 8796 O O . ALA A 1 1088 ? 3.570 -12.616 28.841 1.00 91.56 1088 ALA A O 1
ATOM 8797 N N . ILE A 1 1089 ? 3.780 -10.383 28.962 1.00 92.38 1089 ILE A N 1
ATOM 8798 C CA . ILE A 1 1089 ? 4.901 -10.227 28.031 1.00 92.38 1089 ILE A CA 1
ATOM 8799 C C . ILE A 1 1089 ? 6.142 -9.921 28.863 1.00 92.38 1089 ILE A C 1
ATOM 8801 O O . ILE A 1 1089 ? 6.211 -8.868 29.504 1.00 92.38 1089 ILE A O 1
ATOM 8805 N N . ILE A 1 1090 ? 7.119 -10.822 28.842 1.00 91.62 1090 ILE A N 1
ATOM 8806 C CA . ILE A 1 1090 ? 8.279 -10.809 29.736 1.00 91.62 1090 ILE A CA 1
ATOM 8807 C C . ILE A 1 1090 ? 9.527 -10.370 28.965 1.00 91.62 1090 ILE A C 1
ATOM 8809 O O . ILE A 1 1090 ? 9.792 -10.808 27.846 1.00 91.62 1090 ILE A O 1
ATOM 8813 N N . ASN A 1 1091 ? 10.292 -9.466 29.574 1.00 90.81 1091 ASN A N 1
ATOM 8814 C CA . ASN A 1 1091 ? 11.520 -8.855 29.064 1.00 90.81 1091 ASN A CA 1
ATOM 8815 C C . ASN A 1 1091 ? 11.456 -8.339 27.612 1.00 90.81 1091 ASN A C 1
ATOM 8817 O O . ASN A 1 1091 ? 12.370 -8.604 26.831 1.00 90.81 1091 ASN A O 1
ATOM 8821 N N . PRO A 1 1092 ? 10.429 -7.561 27.227 1.00 89.62 1092 PRO A N 1
ATOM 8822 C CA . PRO A 1 1092 ? 10.437 -6.866 25.942 1.00 89.62 1092 PRO A CA 1
ATOM 8823 C C . PRO A 1 1092 ? 11.602 -5.866 25.832 1.00 89.62 1092 PRO A C 1
ATOM 8825 O O . PRO A 1 1092 ? 12.075 -5.298 26.832 1.00 89.62 1092 PRO A O 1
ATOM 8828 N N . ALA A 1 1093 ? 12.038 -5.605 24.596 1.00 83.94 1093 ALA A N 1
ATOM 8829 C CA . ALA A 1 1093 ? 13.100 -4.643 24.317 1.00 83.94 1093 ALA A CA 1
ATOM 8830 C C . ALA A 1 1093 ? 12.710 -3.218 24.753 1.00 83.94 1093 ALA A C 1
ATOM 8832 O O . ALA A 1 1093 ? 11.569 -2.783 24.592 1.00 83.94 1093 ALA A O 1
ATOM 8833 N N . LYS A 1 1094 ? 13.669 -2.478 25.324 1.00 79.19 1094 LYS A N 1
ATOM 8834 C CA . LYS A 1 1094 ? 13.432 -1.186 25.996 1.00 79.19 1094 LYS A CA 1
ATOM 8835 C C . LYS A 1 1094 ? 12.863 -0.106 25.065 1.00 79.19 1094 LYS A C 1
ATOM 8837 O O . LYS A 1 1094 ? 12.006 0.663 25.482 1.00 79.19 1094 LYS A O 1
ATOM 8842 N N . ASP A 1 1095 ? 13.317 -0.069 23.817 1.00 70.50 1095 ASP A N 1
ATOM 8843 C CA . ASP A 1 1095 ? 12.847 0.827 22.752 1.00 70.50 1095 ASP A CA 1
ATOM 8844 C C . ASP A 1 1095 ? 11.414 0.514 22.295 1.00 70.50 1095 ASP A C 1
ATOM 8846 O O . ASP A 1 1095 ? 10.707 1.402 21.826 1.00 70.50 1095 ASP A O 1
ATOM 8850 N N . ARG A 1 1096 ? 10.967 -0.736 22.472 1.00 69.06 1096 ARG A N 1
ATOM 8851 C CA . ARG A 1 1096 ? 9.619 -1.197 22.109 1.00 69.06 1096 ARG A CA 1
ATOM 8852 C C . ARG A 1 1096 ? 8.659 -1.220 23.299 1.00 69.06 1096 ARG A C 1
ATOM 8854 O O . ARG A 1 1096 ? 7.452 -1.234 23.092 1.00 69.06 1096 ARG A O 1
ATOM 8861 N N . PHE A 1 1097 ? 9.166 -1.169 24.533 1.00 72.25 1097 PHE A N 1
ATOM 8862 C CA . PHE A 1 1097 ? 8.391 -1.345 25.765 1.00 72.25 1097 PHE A CA 1
ATOM 8863 C C . PHE A 1 1097 ? 7.290 -0.296 25.970 1.00 72.25 1097 PHE A C 1
ATOM 8865 O O . PHE A 1 1097 ? 6.144 -0.635 26.263 1.00 72.25 1097 PHE A O 1
ATOM 8872 N N . THR A 1 1098 ? 7.602 0.982 25.754 1.00 61.34 1098 THR A N 1
ATOM 8873 C CA . THR A 1 1098 ? 6.632 2.085 25.872 1.00 61.34 1098 THR A CA 1
ATOM 8874 C C . THR A 1 1098 ? 5.549 2.039 24.792 1.00 61.34 1098 THR A C 1
ATOM 8876 O O . THR A 1 1098 ? 4.443 2.533 25.014 1.00 61.34 1098 THR A O 1
ATOM 8879 N N . ALA A 1 1099 ? 5.826 1.397 23.653 1.00 57.69 1099 ALA A N 1
ATOM 8880 C CA . ALA A 1 1099 ? 4.868 1.205 22.571 1.00 57.69 1099 ALA A CA 1
ATOM 8881 C C . ALA A 1 1099 ? 3.872 0.054 22.832 1.00 57.69 1099 ALA A C 1
ATOM 8883 O O . ALA A 1 1099 ? 2.860 -0.007 22.142 1.00 57.69 1099 ALA A O 1
ATOM 8884 N N . ILE A 1 1100 ? 4.094 -0.812 23.838 1.00 65.56 1100 ILE A N 1
ATOM 8885 C CA . ILE A 1 1100 ? 3.267 -2.009 24.131 1.00 65.56 1100 ILE A CA 1
ATOM 8886 C C . ILE A 1 1100 ? 1.904 -1.671 24.740 1.00 65.56 1100 ILE A C 1
ATOM 8888 O O . ILE A 1 1100 ? 0.935 -2.394 24.502 1.00 65.56 1100 ILE A O 1
ATOM 8892 N N . ALA A 1 1101 ? 1.795 -0.570 25.492 1.00 59.12 1101 ALA A N 1
ATOM 8893 C CA . ALA A 1 1101 ? 0.547 -0.201 26.171 1.00 59.12 1101 ALA A CA 1
ATOM 8894 C C . ALA A 1 1101 ? -0.656 -0.130 25.215 1.00 59.12 1101 ALA A C 1
ATOM 8896 O O . ALA A 1 1101 ? -1.754 -0.548 25.573 1.00 59.12 1101 ALA A O 1
ATOM 8897 N N . LYS A 1 1102 ? -0.459 0.393 23.995 1.00 51.38 1102 LYS A N 1
ATOM 8898 C CA . LYS A 1 1102 ? -1.547 0.621 23.031 1.00 51.38 1102 LYS A CA 1
ATOM 8899 C C . LYS A 1 1102 ? -2.011 -0.671 22.316 1.00 51.38 1102 LYS A C 1
ATOM 8901 O O . LYS A 1 1102 ? -3.218 -0.918 22.315 1.00 51.38 1102 LYS A O 1
ATOM 8906 N N . PRO A 1 1103 ? -1.114 -1.524 21.769 1.00 59.41 1103 PRO A N 1
ATOM 8907 C CA . PRO A 1 1103 ? -1.437 -2.849 21.226 1.00 59.41 1103 PRO A CA 1
ATOM 8908 C C . PRO A 1 1103 ? -2.105 -3.810 22.196 1.00 59.41 1103 PRO A C 1
ATOM 8910 O O . PRO A 1 1103 ? -2.983 -4.576 21.794 1.00 59.41 1103 PRO A O 1
ATOM 8913 N N . LEU A 1 1104 ? -1.674 -3.800 23.462 1.00 71.88 1104 LEU A N 1
ATOM 8914 C CA . LEU A 1 1104 ? -1.972 -4.900 24.371 1.00 71.88 1104 LEU A CA 1
ATOM 8915 C C . LEU A 1 1104 ? -3.470 -5.021 24.648 1.00 71.88 1104 LEU A C 1
ATOM 8917 O O . LEU A 1 1104 ? -3.996 -6.124 24.620 1.00 71.88 1104 LEU A O 1
ATOM 8921 N N . HIS A 1 1105 ? -4.207 -3.912 24.758 1.00 69.00 1105 HIS A N 1
ATOM 8922 C CA . HIS A 1 1105 ? -5.668 -3.963 24.898 1.00 69.00 1105 HIS A CA 1
ATOM 8923 C C . HIS A 1 1105 ? -6.383 -4.653 23.721 1.00 69.00 1105 HIS A C 1
ATOM 8925 O O . HIS A 1 1105 ? -7.496 -5.153 23.887 1.00 69.00 1105 HIS A O 1
ATOM 8931 N N . THR A 1 1106 ? -5.807 -4.645 22.513 1.00 62.12 1106 THR A N 1
ATOM 8932 C CA . THR A 1 1106 ? -6.390 -5.338 21.344 1.00 62.12 1106 THR A CA 1
ATOM 8933 C C . THR A 1 1106 ? -6.156 -6.815 21.435 1.00 62.12 1106 THR A C 1
ATOM 8935 O O . THR A 1 1106 ? -7.110 -7.579 21.316 1.00 62.12 1106 THR A O 1
ATOM 8938 N N . VAL A 1 1107 ? -4.908 -7.174 21.718 1.00 75.00 1107 VAL A N 1
ATOM 8939 C CA . VAL A 1 1107 ? -4.503 -8.551 21.954 1.00 75.00 1107 VAL A CA 1
ATOM 8940 C C . VAL A 1 1107 ? -5.385 -9.145 23.048 1.00 75.00 1107 VAL A C 1
ATOM 8942 O O . VAL A 1 1107 ? -6.058 -10.122 22.779 1.00 75.00 1107 VAL A O 1
ATOM 8945 N N . LEU A 1 1108 ? -5.542 -8.482 24.200 1.00 76.69 1108 LEU A N 1
ATOM 8946 C CA . LEU A 1 1108 ? -6.391 -8.960 25.301 1.00 76.69 1108 LEU A CA 1
ATOM 8947 C C . LEU A 1 1108 ? -7.829 -9.279 24.880 1.00 76.69 1108 LEU A C 1
ATOM 8949 O O . LEU A 1 1108 ? -8.368 -10.313 25.272 1.00 76.69 1108 LEU A O 1
ATOM 8953 N N . ARG A 1 1109 ? -8.463 -8.405 24.085 1.00 66.50 1109 ARG A N 1
ATOM 8954 C CA . ARG A 1 1109 ? -9.844 -8.623 23.627 1.00 66.50 1109 ARG A CA 1
ATOM 8955 C C . ARG A 1 1109 ? -9.937 -9.785 22.647 1.00 66.50 1109 ARG A C 1
ATOM 8957 O O . ARG A 1 1109 ? -10.838 -10.601 22.788 1.00 66.50 1109 ARG A O 1
ATOM 8964 N N . VAL A 1 1110 ? -9.017 -9.864 21.688 1.00 66.62 1110 VAL A N 1
ATOM 8965 C CA . VAL A 1 1110 ? -8.983 -10.963 20.714 1.00 66.62 1110 VAL A CA 1
ATOM 8966 C C . VAL A 1 1110 ? -8.670 -12.278 21.422 1.00 66.62 1110 VAL A C 1
ATOM 8968 O O . VAL A 1 1110 ? -9.425 -13.224 21.254 1.00 66.62 1110 VAL A O 1
ATOM 8971 N N . THR A 1 1111 ? -7.670 -12.318 22.307 1.00 77.94 1111 THR A N 1
ATOM 8972 C CA . THR A 1 1111 ? -7.378 -13.475 23.166 1.00 77.94 1111 THR A CA 1
ATOM 8973 C C . THR A 1 1111 ? -8.616 -13.911 23.945 1.00 77.94 1111 THR A C 1
ATOM 8975 O O . THR A 1 1111 ? -8.957 -15.086 23.922 1.00 77.94 1111 THR A O 1
ATOM 8978 N N . SER A 1 1112 ? -9.341 -12.975 24.571 1.00 77.12 1112 SER A N 1
ATOM 8979 C CA . SER A 1 1112 ? -10.566 -13.293 25.320 1.00 77.12 1112 SER A CA 1
ATOM 8980 C C . SER A 1 1112 ? -11.653 -13.891 24.412 1.00 77.12 1112 SER A C 1
ATOM 8982 O O . SER A 1 1112 ? -12.268 -14.889 24.770 1.00 77.12 1112 SER A O 1
ATOM 8984 N N . ILE A 1 1113 ? -11.870 -13.344 23.209 1.00 66.31 1113 ILE A N 1
ATOM 8985 C CA . ILE A 1 1113 ? -12.820 -13.903 22.227 1.00 66.31 1113 ILE A CA 1
ATOM 8986 C C . ILE A 1 1113 ? -12.387 -15.305 21.780 1.00 66.31 1113 ILE A C 1
ATOM 8988 O O . ILE A 1 1113 ? -13.211 -16.212 21.729 1.00 66.31 1113 ILE A O 1
ATOM 8992 N N . MET A 1 1114 ? -11.101 -15.509 21.505 1.00 72.31 1114 MET A N 1
ATOM 8993 C CA . MET A 1 1114 ? -10.568 -16.804 21.081 1.00 72.31 1114 MET A CA 1
ATOM 8994 C C . MET A 1 1114 ? -10.696 -17.857 22.183 1.00 72.31 1114 MET A C 1
ATOM 8996 O O . MET A 1 1114 ? -11.100 -18.981 21.903 1.00 72.31 1114 MET A O 1
ATOM 9000 N N . MET A 1 1115 ? -10.457 -17.482 23.442 1.00 78.31 1115 MET A N 1
ATOM 9001 C CA . MET A 1 1115 ? -10.715 -18.343 24.598 1.00 78.31 1115 MET A CA 1
ATOM 9002 C C . MET A 1 1115 ? -12.205 -18.666 24.737 1.00 78.31 1115 MET A C 1
ATOM 9004 O O . MET A 1 1115 ? -12.558 -19.820 24.953 1.00 78.31 1115 MET A O 1
ATOM 9008 N N . ARG A 1 1116 ? -13.101 -17.690 24.518 1.00 75.56 1116 ARG A N 1
ATOM 9009 C CA . ARG A 1 1116 ? -14.553 -17.939 24.473 1.00 75.56 1116 ARG A CA 1
ATOM 9010 C C . ARG A 1 1116 ? -14.915 -18.944 23.388 1.00 75.56 1116 ARG A C 1
ATOM 9012 O O . ARG A 1 1116 ? -15.716 -19.837 23.638 1.00 75.56 1116 ARG A O 1
ATOM 9019 N N . ASN A 1 1117 ? -14.357 -18.781 22.191 1.00 65.38 1117 ASN A N 1
ATOM 9020 C CA . ASN A 1 1117 ? -14.622 -19.649 21.049 1.00 65.38 1117 ASN A CA 1
ATOM 9021 C C . ASN A 1 1117 ? -14.095 -21.057 21.306 1.00 65.38 1117 ASN A C 1
ATOM 9023 O O . ASN A 1 1117 ? -14.843 -22.011 21.126 1.00 65.38 1117 ASN A O 1
ATOM 9027 N N . ARG A 1 1118 ? -12.870 -21.185 21.825 1.00 82.19 1118 ARG A N 1
ATOM 9028 C CA . ARG A 1 1118 ? -12.304 -22.450 22.307 1.00 82.19 1118 ARG A CA 1
ATOM 9029 C C . ARG A 1 1118 ? -13.230 -23.111 23.327 1.00 82.19 1118 ARG A C 1
ATOM 9031 O O . ARG A 1 1118 ? -13.601 -24.266 23.158 1.00 82.19 1118 ARG A O 1
ATOM 9038 N N . ASP A 1 1119 ? -13.652 -22.380 24.356 1.00 74.81 1119 ASP A N 1
ATOM 9039 C CA . ASP A 1 1119 ? -14.516 -22.910 25.411 1.00 74.81 1119 ASP A CA 1
ATOM 9040 C C . ASP A 1 1119 ? -15.909 -23.271 24.882 1.00 74.81 1119 ASP A C 1
ATOM 9042 O O . ASP A 1 1119 ? -16.508 -24.240 25.339 1.00 74.81 1119 ASP A O 1
ATOM 9046 N N . ASN A 1 1120 ? -16.436 -22.525 23.910 1.00 65.50 1120 ASN A N 1
ATOM 9047 C CA . ASN A 1 1120 ? -17.695 -22.829 23.235 1.00 65.50 1120 ASN A CA 1
ATOM 9048 C C . ASN A 1 1120 ? -17.579 -24.075 22.359 1.00 65.50 1120 ASN A C 1
ATOM 9050 O O . ASN A 1 1120 ? -18.482 -24.900 22.396 1.00 65.50 1120 ASN A O 1
ATOM 9054 N N . ILE A 1 1121 ? -16.485 -24.240 21.612 1.00 67.12 1121 ILE A N 1
ATOM 9055 C CA . ILE A 1 1121 ? -16.195 -25.455 20.841 1.00 67.12 1121 ILE A CA 1
ATOM 9056 C C . ILE A 1 1121 ? -16.073 -26.640 21.797 1.00 67.12 1121 ILE A C 1
ATOM 9058 O O . ILE A 1 1121 ? -16.736 -27.650 21.589 1.00 67.12 1121 ILE A O 1
ATOM 9062 N N . ASN A 1 1122 ? -15.336 -26.492 22.899 1.00 66.94 1122 ASN A N 1
ATOM 9063 C CA . ASN A 1 1122 ? -15.214 -27.518 23.933 1.00 66.94 1122 ASN A CA 1
ATOM 9064 C C . ASN A 1 1122 ? -16.576 -27.856 24.562 1.00 66.94 1122 ASN A C 1
ATOM 9066 O O . ASN A 1 1122 ? -16.893 -29.028 24.751 1.00 66.94 1122 ASN A O 1
ATOM 9070 N N . LYS A 1 1123 ? -17.421 -26.851 24.833 1.00 65.06 1123 LYS A N 1
ATOM 9071 C CA . LYS A 1 1123 ? -18.796 -27.043 25.322 1.00 65.06 1123 LYS A CA 1
ATOM 9072 C C . LYS A 1 1123 ? -19.696 -27.703 24.284 1.00 65.06 1123 LYS A C 1
ATOM 9074 O O . LYS A 1 1123 ? -20.483 -28.558 24.656 1.00 65.06 1123 LYS A O 1
ATOM 9079 N N . LEU A 1 1124 ? -19.605 -27.334 23.009 1.00 62.22 1124 LEU A N 1
ATOM 9080 C CA . LEU A 1 1124 ? -20.378 -27.940 21.924 1.00 62.22 1124 LEU A CA 1
ATOM 9081 C C . LEU A 1 1124 ? -19.957 -29.389 21.701 1.00 62.22 1124 LEU A C 1
ATOM 9083 O O . LEU A 1 1124 ? -20.821 -30.253 21.572 1.00 62.22 1124 LEU A O 1
ATOM 9087 N N . HIS A 1 1125 ? -18.652 -29.668 21.738 1.00 63.25 1125 HIS A N 1
ATOM 9088 C CA . HIS A 1 1125 ? -18.130 -31.027 21.761 1.00 63.25 1125 HIS A CA 1
ATOM 9089 C C . HIS A 1 1125 ? -18.711 -31.790 22.945 1.00 63.25 1125 HIS A C 1
ATOM 9091 O O . HIS A 1 1125 ? -19.348 -32.812 22.713 1.00 63.25 1125 HIS A O 1
ATOM 9097 N N . ALA A 1 1126 ? -18.609 -31.251 24.165 1.00 59.28 1126 ALA A N 1
ATOM 9098 C CA . ALA A 1 1126 ? -19.166 -31.861 25.369 1.00 59.28 1126 ALA A CA 1
ATOM 9099 C C . ALA A 1 1126 ? -20.687 -32.080 25.281 1.00 59.28 1126 ALA A C 1
ATOM 9101 O O . ALA A 1 1126 ? -21.162 -33.146 25.641 1.00 59.28 1126 ALA A O 1
ATOM 9102 N N . ILE A 1 1127 ? -21.471 -31.137 24.750 1.00 68.31 1127 ILE A N 1
ATOM 9103 C CA . ILE A 1 1127 ? -22.921 -31.311 24.542 1.00 68.31 1127 ILE A CA 1
ATOM 9104 C C . ILE A 1 1127 ? -23.196 -32.396 23.495 1.00 68.31 1127 ILE A C 1
ATOM 9106 O O . ILE A 1 1127 ? -24.166 -33.143 23.611 1.00 68.31 1127 ILE A O 1
ATOM 9110 N N . SER A 1 1128 ? -22.341 -32.501 22.477 1.00 67.38 1128 SER A N 1
ATOM 9111 C CA . SER A 1 1128 ? -22.482 -33.495 21.417 1.00 67.38 1128 SER A CA 1
ATOM 9112 C C . SER A 1 1128 ? -22.020 -34.895 21.817 1.00 67.38 1128 SER A C 1
ATOM 9114 O O . SER A 1 1128 ? -22.426 -35.845 21.154 1.00 67.38 1128 SER A O 1
ATOM 9116 N N . THR A 1 1129 ? -21.209 -35.037 22.871 1.00 74.12 1129 THR A N 1
ATOM 9117 C CA . THR A 1 1129 ? -20.637 -36.316 23.324 1.00 74.12 1129 THR A CA 1
ATOM 9118 C C . THR A 1 1129 ? -21.125 -36.756 24.709 1.00 74.12 1129 THR A C 1
ATOM 9120 O O . THR A 1 1129 ? -21.015 -37.933 25.031 1.00 74.12 1129 THR A O 1
ATOM 9123 N N . ILE A 1 1130 ? -21.725 -35.878 25.518 1.00 82.44 1130 ILE A N 1
ATOM 9124 C CA . ILE A 1 1130 ? -22.226 -36.179 26.872 1.00 82.44 1130 ILE A CA 1
ATOM 9125 C C . ILE A 1 1130 ? -23.758 -36.103 26.903 1.00 82.44 1130 ILE A C 1
ATOM 9127 O O . ILE A 1 1130 ? -24.364 -35.140 26.424 1.00 82.44 1130 ILE A O 1
ATOM 9131 N N . ASP A 1 1131 ? -24.402 -37.108 27.501 1.00 86.50 1131 ASP A N 1
ATOM 9132 C CA . ASP A 1 1131 ? -25.842 -37.106 27.762 1.00 86.50 1131 ASP A CA 1
ATOM 9133 C C . ASP A 1 1131 ? -26.197 -36.090 28.860 1.00 86.50 1131 ASP A C 1
ATOM 9135 O O . ASP A 1 1131 ? -25.709 -36.163 29.988 1.00 86.50 1131 ASP A O 1
ATOM 9139 N N . GLN A 1 1132 ? -27.079 -35.142 28.534 1.00 80.19 1132 GLN A N 1
ATOM 9140 C CA . GLN A 1 1132 ? -27.387 -33.994 29.398 1.00 80.19 1132 GLN A CA 1
ATOM 9141 C C . GLN A 1 1132 ? -28.124 -34.365 30.691 1.00 80.19 1132 GLN A C 1
ATOM 9143 O O . GLN A 1 1132 ? -28.065 -33.613 31.661 1.00 80.19 1132 GLN A O 1
ATOM 9148 N N . LEU A 1 1133 ? -28.824 -35.504 30.722 1.00 86.31 1133 LEU A N 1
ATOM 9149 C CA . LEU A 1 1133 ? -29.572 -35.923 31.906 1.00 86.31 1133 LEU A CA 1
ATOM 9150 C C . LEU A 1 1133 ? -28.678 -36.648 32.914 1.00 86.31 1133 LEU A C 1
ATOM 9152 O O . LEU A 1 1133 ? -28.821 -36.453 34.119 1.00 86.31 1133 LEU A O 1
ATOM 9156 N N . THR A 1 1134 ? -27.785 -37.503 32.420 1.00 87.19 1134 THR A N 1
ATOM 9157 C CA . THR A 1 1134 ? -27.013 -38.451 33.237 1.00 87.19 1134 THR A CA 1
ATOM 9158 C C . THR A 1 1134 ? -25.556 -38.056 33.434 1.00 87.19 1134 THR A C 1
ATOM 9160 O O . THR A 1 1134 ? -24.907 -38.527 34.366 1.00 87.19 1134 THR A O 1
ATOM 9163 N N . GLY A 1 1135 ? -25.028 -37.198 32.562 1.00 82.69 1135 GLY A N 1
ATOM 9164 C CA . GLY A 1 1135 ? -23.636 -36.775 32.567 1.00 82.69 1135 GLY A CA 1
ATOM 9165 C C . GLY A 1 1135 ? -22.644 -37.830 32.074 1.00 82.69 1135 GLY A C 1
ATOM 9166 O O . GLY A 1 1135 ? -21.454 -37.529 32.082 1.00 82.69 1135 GLY A O 1
ATOM 9167 N N . VAL A 1 1136 ? -23.084 -39.027 31.668 1.00 90.69 1136 VAL A N 1
ATOM 9168 C CA . VAL A 1 1136 ? -22.234 -40.055 31.031 1.00 90.69 1136 VAL A CA 1
ATOM 9169 C C . VAL A 1 1136 ? -22.126 -39.814 29.518 1.00 90.69 1136 VAL A C 1
ATOM 9171 O O . VAL A 1 1136 ? -22.795 -38.924 28.988 1.00 90.69 1136 VAL A O 1
ATOM 9174 N N . GLY A 1 1137 ? -21.282 -40.562 28.802 1.00 88.38 1137 GLY A N 1
ATOM 9175 C CA . GLY A 1 1137 ? -21.149 -40.405 27.350 1.00 88.38 1137 GLY A CA 1
ATOM 9176 C C . GLY A 1 1137 ? -22.465 -40.686 26.609 1.00 88.38 1137 GLY A C 1
ATOM 9177 O O . GLY A 1 1137 ? -23.337 -41.383 27.115 1.00 88.38 1137 GLY A O 1
ATOM 9178 N N . ASN A 1 1138 ? -22.646 -40.156 25.406 1.00 87.88 1138 ASN A N 1
ATOM 9179 C CA . ASN A 1 1138 ? -23.763 -40.503 24.524 1.00 87.88 1138 ASN A CA 1
ATOM 9180 C C . ASN A 1 1138 ? -23.285 -41.405 23.367 1.00 87.88 1138 ASN A C 1
ATOM 9182 O O . ASN A 1 1138 ? -22.118 -41.798 23.308 1.00 87.88 1138 ASN A O 1
ATOM 9186 N N . ARG A 1 1139 ? -24.166 -41.723 22.412 1.00 84.69 1139 ARG A N 1
ATOM 9187 C CA . ARG A 1 1139 ? -23.827 -42.570 21.249 1.00 84.69 1139 ARG A CA 1
ATOM 9188 C C . ARG A 1 1139 ? -22.605 -42.073 20.450 1.00 84.69 1139 ARG A C 1
ATOM 9190 O O . ARG A 1 1139 ? -21.845 -42.886 19.927 1.00 84.69 1139 ARG A O 1
ATOM 9197 N N . ARG A 1 1140 ? -22.378 -40.758 20.377 1.00 82.56 1140 ARG A N 1
ATOM 9198 C CA . ARG A 1 1140 ? -21.203 -40.189 19.702 1.00 82.56 1140 ARG A CA 1
ATOM 9199 C C . ARG A 1 1140 ? -19.922 -40.450 20.495 1.00 82.56 1140 ARG A C 1
ATOM 9201 O O . ARG A 1 1140 ? -18.954 -40.918 19.908 1.00 82.56 1140 ARG A O 1
ATOM 9208 N N . ALA A 1 1141 ? -19.942 -40.254 21.818 1.00 84.56 1141 ALA A N 1
ATOM 9209 C CA . ALA A 1 1141 ? -18.797 -40.585 22.673 1.00 84.56 1141 ALA A CA 1
ATOM 9210 C C . ALA A 1 1141 ? -18.412 -42.066 22.606 1.00 84.56 1141 ALA A C 1
ATOM 9212 O O . ALA A 1 1141 ? -17.229 -42.379 22.656 1.00 84.56 1141 ALA A O 1
ATOM 9213 N N . LEU A 1 1142 ? -19.385 -42.971 22.458 1.00 86.75 1142 LEU A N 1
ATOM 9214 C CA . LEU A 1 1142 ? -19.108 -44.395 22.249 1.00 86.75 1142 LEU A CA 1
ATOM 9215 C C . LEU A 1 1142 ? -18.312 -44.628 20.957 1.00 86.75 1142 LEU A C 1
ATOM 9217 O O . LEU A 1 1142 ? -17.339 -45.379 20.949 1.00 86.75 1142 LEU A O 1
ATOM 9221 N N . THR A 1 1143 ? -18.705 -43.955 19.876 1.00 83.38 1143 THR A N 1
ATOM 9222 C CA . THR A 1 1143 ? -18.024 -44.058 18.578 1.00 83.38 1143 THR A CA 1
ATOM 9223 C C . THR A 1 1143 ? -16.586 -43.537 18.680 1.00 83.38 1143 THR A C 1
ATOM 9225 O O . THR A 1 1143 ? -15.651 -44.211 18.246 1.00 83.38 1143 THR A O 1
ATOM 9228 N N . ASP A 1 1144 ? -16.395 -42.390 19.341 1.00 82.06 1144 ASP A N 1
ATOM 9229 C CA . ASP A 1 1144 ? -15.073 -41.798 19.582 1.00 82.06 1144 ASP A CA 1
ATOM 9230 C C . ASP A 1 1144 ? -14.202 -42.695 20.481 1.00 82.06 1144 ASP A C 1
ATOM 9232 O O . ASP A 1 1144 ? -13.006 -42.869 20.227 1.00 82.06 1144 ASP A O 1
ATOM 9236 N N . PHE A 1 1145 ? -14.794 -43.310 21.512 1.00 84.38 1145 PHE A N 1
ATOM 9237 C CA . PHE A 1 1145 ? -14.111 -44.237 22.415 1.00 84.38 1145 PHE A CA 1
ATOM 9238 C C . PHE A 1 1145 ? -13.595 -45.468 21.660 1.00 84.38 1145 PHE A C 1
ATOM 9240 O O . PHE A 1 1145 ? -12.437 -45.852 21.822 1.00 84.38 1145 PHE A O 1
ATOM 9247 N N . VAL A 1 1146 ? -14.425 -46.054 20.793 1.00 84.12 1146 VAL A N 1
ATOM 9248 C CA . VAL A 1 1146 ? -14.053 -47.213 19.969 1.00 84.12 1146 VAL A CA 1
ATOM 9249 C C . VAL A 1 1146 ? -12.939 -46.860 18.979 1.00 84.12 1146 VAL A C 1
ATOM 9251 O O . VAL A 1 1146 ? -12.003 -47.640 18.811 1.00 84.12 1146 VAL A O 1
ATOM 9254 N N . ALA A 1 1147 ? -12.989 -45.671 18.375 1.00 78.50 1147 ALA A N 1
ATOM 9255 C CA . ALA A 1 1147 ? -11.994 -45.233 17.397 1.00 78.50 1147 ALA A CA 1
ATOM 9256 C C . ALA A 1 1147 ? -10.625 -44.881 18.010 1.00 78.50 1147 ALA A C 1
ATOM 9258 O O . ALA A 1 1147 ? -9.602 -45.062 17.351 1.00 78.50 1147 ALA A O 1
ATOM 9259 N N . SER A 1 1148 ? -10.589 -44.362 19.245 1.00 78.12 1148 SER A N 1
ATOM 9260 C CA . SER A 1 1148 ? -9.381 -43.726 19.806 1.00 78.12 1148 SER A CA 1
ATOM 9261 C C . SER A 1 1148 ? -8.843 -44.331 21.106 1.00 78.12 1148 SER A C 1
ATOM 9263 O O . SER A 1 1148 ? -7.678 -44.104 21.430 1.00 78.12 1148 SER A O 1
ATOM 9265 N N . ARG A 1 1149 ? -9.648 -45.092 21.866 1.00 79.25 1149 ARG A N 1
ATOM 9266 C CA . ARG A 1 1149 ? -9.275 -45.591 23.206 1.00 79.25 1149 ARG A CA 1
ATOM 9267 C C . ARG A 1 1149 ? -9.221 -47.113 23.340 1.00 79.25 1149 ARG A C 1
ATOM 9269 O O . ARG A 1 1149 ? -8.879 -47.612 24.412 1.00 79.25 1149 ARG A O 1
ATOM 9276 N N . LEU A 1 1150 ? -9.518 -47.864 22.281 1.00 82.44 1150 LEU A N 1
ATOM 9277 C CA . LEU A 1 1150 ? -9.328 -49.314 22.291 1.00 82.44 1150 LEU A CA 1
ATOM 9278 C C . LEU A 1 1150 ? -7.857 -49.678 22.100 1.00 82.44 1150 LEU A C 1
ATOM 9280 O O . LEU A 1 1150 ? -7.195 -49.201 21.181 1.00 82.44 1150 LEU A O 1
ATOM 9284 N N . HIS A 1 1151 ? -7.363 -50.587 22.936 1.00 81.75 1151 HIS A N 1
ATOM 9285 C CA . HIS A 1 1151 ? -6.029 -51.154 22.783 1.00 81.75 1151 HIS A CA 1
ATOM 9286 C C . HIS A 1 1151 ? -6.088 -52.411 21.899 1.00 81.75 1151 HIS A C 1
ATOM 9288 O O . HIS A 1 1151 ? -6.728 -53.392 22.294 1.00 81.75 1151 HIS A O 1
ATOM 9294 N N . PRO A 1 1152 ? -5.431 -52.424 20.720 1.00 81.62 1152 PRO A N 1
ATOM 9295 C CA . PRO A 1 1152 ? -5.421 -53.591 19.840 1.00 81.62 1152 PRO A CA 1
ATOM 9296 C C . PRO A 1 1152 ? -4.940 -54.852 20.570 1.00 81.62 1152 PRO A C 1
ATOM 9298 O O . PRO A 1 1152 ? -3.952 -54.810 21.301 1.00 81.62 1152 PRO A O 1
ATOM 9301 N N . GLY A 1 1153 ? -5.639 -55.973 20.385 1.00 80.94 1153 GLY A N 1
ATOM 9302 C CA . GLY A 1 1153 ? -5.330 -57.248 21.040 1.00 80.94 1153 GLY A CA 1
ATOM 9303 C C . GLY A 1 1153 ? -5.826 -57.379 22.486 1.00 80.94 1153 GLY A C 1
ATOM 9304 O O . GLY A 1 1153 ? -5.563 -58.398 23.120 1.00 80.94 1153 GLY A O 1
ATOM 9305 N N . THR A 1 1154 ? -6.553 -56.389 23.014 1.00 86.81 1154 THR A N 1
ATOM 9306 C CA . THR A 1 1154 ? -7.191 -56.472 24.338 1.00 86.81 1154 THR A CA 1
ATOM 9307 C C . THR A 1 1154 ? -8.639 -56.945 24.198 1.00 86.81 1154 THR A C 1
ATOM 9309 O O . THR A 1 1154 ? -9.365 -56.477 23.320 1.00 86.81 1154 THR A O 1
ATOM 9312 N N . MET A 1 1155 ? -9.056 -57.887 25.049 1.00 88.56 1155 MET A N 1
ATOM 9313 C CA . MET A 1 1155 ? -10.451 -58.326 25.144 1.00 88.56 1155 MET A CA 1
ATOM 9314 C C . MET A 1 1155 ? -11.267 -57.305 25.940 1.00 88.56 1155 MET A C 1
ATOM 9316 O O . MET A 1 1155 ? -10.865 -56.889 27.029 1.00 88.56 1155 MET A O 1
ATOM 9320 N N . TYR A 1 1156 ? -12.412 -56.914 25.394 1.00 91.00 1156 TYR A N 1
ATOM 9321 C CA . TYR A 1 1156 ? -13.373 -56.014 26.021 1.00 91.00 1156 TYR A CA 1
ATOM 9322 C C . TYR A 1 1156 ? -14.716 -56.724 26.174 1.00 91.00 1156 TYR A C 1
ATOM 9324 O O . TYR A 1 1156 ? -15.123 -57.485 25.297 1.00 91.00 1156 TYR A O 1
ATOM 9332 N N . ALA A 1 1157 ? -15.412 -56.440 27.272 1.00 91.38 1157 ALA A N 1
ATOM 9333 C CA . ALA A 1 1157 ? -16.822 -56.754 27.430 1.00 91.38 1157 ALA A CA 1
ATOM 9334 C C . ALA A 1 1157 ? -17.659 -55.521 27.084 1.00 91.38 1157 ALA A C 1
ATOM 9336 O O . ALA A 1 1157 ? -17.412 -54.427 27.601 1.00 91.38 1157 ALA A O 1
ATOM 9337 N N . ILE A 1 1158 ? -18.657 -55.720 26.226 1.00 92.06 1158 ILE A N 1
ATOM 9338 C CA . ILE A 1 1158 ? -19.706 -54.745 25.937 1.00 92.06 1158 ILE A CA 1
ATOM 9339 C C . ILE A 1 1158 ? -20.967 -55.212 26.646 1.00 92.06 1158 ILE A C 1
ATOM 9341 O O . ILE A 1 1158 ? -21.508 -56.259 26.299 1.00 92.06 1158 ILE A O 1
ATOM 9345 N N . PHE A 1 1159 ? -21.424 -54.440 27.626 1.00 93.31 1159 PHE A N 1
ATOM 9346 C CA . PHE A 1 1159 ? -22.663 -54.679 28.356 1.00 93.31 1159 PHE A CA 1
ATOM 9347 C C . PHE A 1 1159 ? -23.748 -53.748 27.820 1.00 93.31 1159 PHE A C 1
ATOM 9349 O O . PHE A 1 1159 ? -23.595 -52.529 27.879 1.00 93.31 1159 PHE A O 1
ATOM 9356 N N . PHE A 1 1160 ? -24.842 -54.315 27.325 1.00 92.94 1160 PHE A N 1
ATOM 9357 C CA . PHE A 1 1160 ? -26.050 -53.599 26.935 1.00 92.94 1160 PHE A CA 1
ATOM 9358 C C . PHE A 1 1160 ? -27.083 -53.698 28.057 1.00 92.94 1160 PHE A C 1
ATOM 9360 O O . PHE A 1 1160 ? -27.381 -54.792 28.542 1.00 92.94 1160 PHE A O 1
ATOM 9367 N N . ILE A 1 1161 ? -27.585 -52.552 28.510 1.00 92.69 1161 ILE A N 1
ATOM 9368 C CA . ILE A 1 1161 ? -28.341 -52.417 29.755 1.00 92.69 1161 ILE A CA 1
ATOM 9369 C C . ILE A 1 1161 ? -29.621 -51.631 29.475 1.00 92.69 1161 ILE A C 1
ATOM 9371 O O . ILE A 1 1161 ? -29.561 -50.491 29.029 1.00 92.69 1161 ILE A O 1
ATOM 9375 N N . ASP A 1 1162 ? -30.773 -52.210 29.797 1.00 91.44 1162 ASP A N 1
ATOM 9376 C CA . ASP A 1 1162 ? -32.092 -51.599 29.596 1.00 91.44 1162 ASP A CA 1
ATOM 9377 C C . ASP A 1 1162 ? -32.831 -51.450 30.936 1.00 91.44 1162 ASP A C 1
ATOM 9379 O O . ASP A 1 1162 ? -33.007 -52.419 31.684 1.00 91.44 1162 ASP A O 1
ATOM 9383 N N . VAL A 1 1163 ? -33.225 -50.220 31.281 1.00 88.81 1163 VAL A N 1
ATOM 9384 C CA . VAL A 1 1163 ? -33.833 -49.894 32.581 1.00 88.81 1163 VAL A CA 1
ATOM 9385 C C . VAL A 1 1163 ? -35.270 -50.410 32.678 1.00 88.81 1163 VAL A C 1
ATOM 9387 O O . VAL A 1 1163 ? -36.177 -49.974 31.970 1.00 88.81 1163 VAL A O 1
ATOM 9390 N N . ASN A 1 1164 ? -35.540 -51.255 33.674 1.00 85.56 1164 ASN A N 1
ATOM 9391 C CA . ASN A 1 1164 ? -36.872 -51.819 33.869 1.00 85.56 1164 ASN A CA 1
ATOM 9392 C C . ASN A 1 1164 ? -37.842 -50.817 34.517 1.00 85.56 1164 ASN A C 1
ATOM 9394 O O . ASN A 1 1164 ? -37.553 -50.196 35.539 1.00 85.56 1164 ASN A O 1
ATOM 9398 N N . GLY A 1 1165 ? -39.069 -50.749 33.990 1.00 80.88 1165 GLY A N 1
ATOM 9399 C CA . GLY A 1 1165 ? -40.191 -50.062 34.644 1.00 80.88 1165 GLY A CA 1
ATOM 9400 C C . GLY A 1 1165 ? -40.206 -48.535 34.511 1.00 80.88 1165 GLY A C 1
ATOM 9401 O O . GLY A 1 1165 ? -41.055 -47.898 35.139 1.00 80.88 1165 GLY A O 1
ATOM 9402 N N . LEU A 1 1166 ? -39.344 -47.947 33.671 1.00 83.94 1166 LEU A N 1
ATOM 9403 C CA . LEU A 1 1166 ? -39.268 -46.496 33.466 1.00 83.94 1166 LEU A CA 1
ATOM 9404 C C . LEU A 1 1166 ? -40.616 -45.889 33.040 1.00 83.94 1166 LEU A C 1
ATOM 9406 O O . LEU A 1 1166 ? -41.054 -44.893 33.614 1.00 83.94 1166 LEU A O 1
ATOM 9410 N N . LYS A 1 1167 ? -41.324 -46.524 32.095 1.00 80.62 1167 LYS A N 1
ATOM 9411 C CA . LYS A 1 1167 ? -42.653 -46.074 31.644 1.00 80.62 1167 LYS A CA 1
ATOM 9412 C C . LYS A 1 1167 ? -43.673 -46.033 32.788 1.00 80.62 1167 LYS A C 1
ATOM 9414 O O . LYS A 1 1167 ? -44.325 -45.019 32.993 1.00 80.62 1167 LYS A O 1
ATOM 9419 N N . LYS A 1 1168 ? -43.748 -47.100 33.592 1.00 81.62 1168 LYS A N 1
ATOM 9420 C CA . LYS A 1 1168 ? -44.646 -47.171 34.758 1.00 81.62 1168 LYS A CA 1
ATOM 9421 C C . LYS A 1 1168 ? -44.299 -46.101 35.799 1.00 81.62 1168 LYS A C 1
ATOM 9423 O O . LYS A 1 1168 ? -45.204 -45.514 36.386 1.00 81.62 1168 LYS A O 1
ATOM 9428 N N . MET A 1 1169 ? -43.009 -45.834 36.016 1.00 81.12 1169 MET A N 1
ATOM 9429 C CA . MET A 1 1169 ? -42.538 -44.779 36.919 1.00 81.12 1169 MET A CA 1
ATOM 9430 C C . MET A 1 1169 ? -42.964 -43.388 36.429 1.00 81.12 1169 MET A C 1
ATOM 9432 O O . MET A 1 1169 ? -43.508 -42.614 37.215 1.00 81.12 1169 MET A O 1
ATOM 9436 N N . ASN A 1 1170 ? -42.791 -43.108 35.133 1.00 83.81 1170 ASN A N 1
ATOM 9437 C CA . ASN A 1 1170 ? -43.216 -41.855 34.506 1.00 83.81 1170 ASN A CA 1
ATOM 9438 C C . ASN A 1 1170 ? -44.733 -41.657 34.583 1.00 83.81 1170 ASN A C 1
ATOM 9440 O O . ASN A 1 1170 ? -45.183 -40.590 34.995 1.00 83.81 1170 ASN A O 1
ATOM 9444 N N . ASP A 1 1171 ? -45.507 -42.692 34.255 1.00 81.06 1171 ASP A N 1
ATOM 9445 C CA . ASP A 1 1171 ? -46.972 -42.635 34.243 1.00 81.06 1171 ASP A CA 1
ATOM 9446 C C . ASP A 1 1171 ? -47.562 -42.479 35.661 1.00 81.06 1171 ASP A C 1
ATOM 9448 O O . ASP A 1 1171 ? -48.622 -41.881 35.829 1.00 81.06 1171 ASP A O 1
ATOM 9452 N N . THR A 1 1172 ? -46.880 -42.994 36.694 1.00 81.75 1172 THR A N 1
ATOM 9453 C CA . THR A 1 1172 ? -47.378 -42.981 38.085 1.00 81.75 1172 THR A CA 1
ATOM 9454 C C . THR A 1 1172 ? -46.902 -41.764 38.885 1.00 81.75 1172 THR A C 1
ATOM 9456 O O . THR A 1 1172 ? -47.662 -41.217 39.682 1.00 81.75 1172 THR A O 1
ATOM 9459 N N . PHE A 1 1173 ? -45.645 -41.344 38.711 1.00 77.94 1173 PHE A N 1
ATOM 9460 C CA . PHE A 1 1173 ? -44.989 -40.342 39.567 1.00 77.94 1173 PHE A CA 1
ATOM 9461 C C . PHE A 1 1173 ? -44.446 -39.129 38.796 1.00 77.94 1173 PHE A C 1
ATOM 9463 O O . PHE A 1 1173 ? -43.845 -38.237 39.398 1.00 77.94 1173 PHE A O 1
ATOM 9470 N N . GLY A 1 1174 ? -44.675 -39.076 37.483 1.00 81.69 1174 GLY A N 1
ATOM 9471 C CA . GLY A 1 1174 ? -44.227 -38.001 36.606 1.00 81.69 1174 GLY A CA 1
ATOM 9472 C C . GLY A 1 1174 ? -42.787 -38.164 36.115 1.00 81.69 1174 GLY A C 1
ATOM 9473 O O . GLY A 1 1174 ? -41.964 -38.863 36.710 1.00 81.69 1174 GLY A O 1
ATOM 9474 N N . HIS A 1 1175 ? -42.475 -37.464 35.022 1.00 82.44 1175 HIS A N 1
ATOM 9475 C CA . HIS A 1 1175 ? -41.188 -37.560 34.323 1.00 82.44 1175 HIS A CA 1
ATOM 9476 C C . HIS A 1 1175 ? -39.973 -37.244 35.205 1.00 82.44 1175 HIS A C 1
ATOM 9478 O O . HIS A 1 1175 ? -38.967 -37.934 35.108 1.00 82.44 1175 HIS A O 1
ATOM 9484 N N . ALA A 1 1176 ? -40.089 -36.306 36.153 1.00 78.88 1176 ALA A N 1
ATOM 9485 C CA . ALA A 1 1176 ? -38.997 -35.977 37.074 1.00 78.88 1176 ALA A CA 1
ATOM 9486 C C . ALA A 1 1176 ? -38.540 -37.177 37.932 1.00 78.88 1176 ALA A C 1
ATOM 9488 O O . ALA A 1 1176 ? -37.377 -37.263 38.326 1.00 78.88 1176 ALA A O 1
ATOM 9489 N N . ARG A 1 1177 ? -39.445 -38.120 38.236 1.00 81.31 1177 ARG A N 1
ATOM 9490 C CA . ARG A 1 1177 ? -39.111 -39.328 39.003 1.00 81.31 1177 ARG A CA 1
ATOM 9491 C C . ARG A 1 1177 ? -38.452 -40.395 38.130 1.00 81.31 1177 ARG A C 1
ATOM 9493 O O . ARG A 1 1177 ? -37.571 -41.099 38.617 1.00 81.31 1177 ARG A O 1
ATOM 9500 N N . GLY A 1 1178 ? -38.847 -40.499 36.860 1.00 84.69 1178 GLY A N 1
ATOM 9501 C CA . GLY A 1 1178 ? -38.146 -41.339 35.889 1.00 84.69 1178 GLY A CA 1
ATOM 9502 C C . GLY A 1 1178 ? -36.757 -40.806 35.559 1.00 84.69 1178 GLY A C 1
ATOM 9503 O O . GLY A 1 1178 ? -35.811 -41.581 35.518 1.00 84.69 1178 GLY A O 1
ATOM 9504 N N . ASP A 1 1179 ? -36.601 -39.490 35.445 1.00 88.38 1179 ASP A N 1
ATOM 9505 C CA . ASP A 1 1179 ? -35.303 -38.840 35.249 1.00 88.38 1179 ASP A CA 1
ATOM 9506 C C . ASP A 1 1179 ? -34.320 -39.172 36.382 1.00 88.38 1179 ASP A C 1
ATOM 9508 O O . ASP A 1 1179 ? -33.175 -39.546 36.126 1.00 88.38 1179 ASP A O 1
ATOM 9512 N N . LEU A 1 1180 ? -34.790 -39.146 37.635 1.00 86.44 1180 LEU A N 1
ATOM 9513 C CA . LEU A 1 1180 ? -33.991 -39.551 38.796 1.00 86.44 1180 LEU A CA 1
ATOM 9514 C C . LEU A 1 1180 ? -33.598 -41.039 38.750 1.00 86.44 1180 LEU A C 1
ATOM 9516 O O . LEU A 1 1180 ? -32.483 -41.395 39.137 1.00 86.44 1180 LEU A O 1
ATOM 9520 N N . LEU A 1 1181 ? -34.489 -41.915 38.272 1.00 87.25 1181 LEU A N 1
ATOM 9521 C CA . LEU A 1 1181 ? -34.196 -43.342 38.095 1.00 87.25 1181 LEU A CA 1
ATOM 9522 C C . LEU A 1 1181 ? -33.074 -43.546 37.066 1.00 87.25 1181 LEU A C 1
ATOM 9524 O O . LEU A 1 1181 ? -32.132 -44.290 37.328 1.00 87.25 1181 LEU A O 1
ATOM 9528 N N . ILE A 1 1182 ? -33.134 -42.837 35.939 1.00 91.00 1182 ILE A N 1
ATOM 9529 C CA . ILE A 1 1182 ? -32.112 -42.885 34.885 1.00 91.00 1182 ILE A CA 1
ATOM 9530 C C . ILE A 1 1182 ? -30.768 -42.344 35.403 1.00 91.00 1182 ILE A C 1
ATOM 9532 O O . ILE A 1 1182 ? -29.727 -42.963 35.184 1.00 91.00 1182 ILE A O 1
ATOM 9536 N N . GLN A 1 1183 ? -30.774 -41.233 36.146 1.00 91.44 1183 GLN A N 1
ATOM 9537 C CA . GLN A 1 1183 ? -29.573 -40.687 36.794 1.00 91.44 1183 GLN A CA 1
ATOM 9538 C C . GLN A 1 1183 ? -28.951 -41.667 37.797 1.00 91.44 1183 GLN A C 1
ATOM 9540 O O . GLN A 1 1183 ? -27.731 -41.806 37.860 1.00 91.44 1183 GLN A O 1
ATOM 9545 N N . THR A 1 1184 ? -29.788 -42.380 38.554 1.00 89.69 1184 THR A N 1
ATOM 9546 C CA . THR A 1 1184 ? -29.347 -43.385 39.532 1.00 89.69 1184 THR A CA 1
ATOM 9547 C C . THR A 1 1184 ? -28.683 -44.576 38.842 1.00 89.69 1184 THR A C 1
ATOM 9549 O O . THR A 1 1184 ? -27.633 -45.033 39.286 1.00 89.69 1184 THR A O 1
ATOM 9552 N N . ILE A 1 1185 ? -29.243 -45.045 37.722 1.00 91.50 1185 ILE A N 1
ATOM 9553 C CA . ILE A 1 1185 ? -28.634 -46.107 36.907 1.00 91.50 1185 ILE A CA 1
ATOM 9554 C C . ILE A 1 1185 ? -27.266 -45.657 36.385 1.00 91.50 1185 ILE A C 1
ATOM 9556 O O . ILE A 1 1185 ? -26.278 -46.360 36.578 1.00 91.50 1185 ILE A O 1
ATOM 9560 N N . ALA A 1 1186 ? -27.176 -44.456 35.810 1.00 92.00 1186 ALA A N 1
ATOM 9561 C CA . ALA A 1 1186 ? -25.910 -43.913 35.322 1.00 92.00 1186 ALA A CA 1
ATOM 9562 C C . ALA A 1 1186 ? -24.847 -43.792 36.429 1.00 92.00 1186 ALA A C 1
ATOM 9564 O O . ALA A 1 1186 ? -23.677 -44.105 36.200 1.00 92.00 1186 ALA A O 1
ATOM 9565 N N . TYR A 1 1187 ? -25.253 -43.385 37.636 1.00 91.38 1187 TYR A N 1
ATOM 9566 C CA . TYR A 1 1187 ? -24.389 -43.320 38.814 1.00 91.38 1187 TYR A CA 1
ATOM 9567 C C . TYR A 1 1187 ? -23.851 -44.701 39.216 1.00 91.38 1187 TYR A C 1
ATOM 9569 O O . TYR A 1 1187 ? -22.643 -44.857 39.400 1.00 91.38 1187 TYR A O 1
ATOM 9577 N N . VAL A 1 1188 ? -24.723 -45.715 39.288 1.00 91.44 1188 VAL A N 1
ATOM 9578 C CA . VAL A 1 1188 ? -24.334 -47.098 39.613 1.00 91.44 1188 VAL A CA 1
ATOM 9579 C C . VAL A 1 1188 ? -23.312 -47.630 38.611 1.00 91.44 1188 VAL A C 1
ATOM 9581 O O . VAL A 1 1188 ? -22.268 -48.142 39.013 1.00 91.44 1188 VAL A O 1
ATOM 9584 N N . LEU A 1 1189 ? -23.573 -47.461 37.313 1.00 93.19 1189 LEU A N 1
ATOM 9585 C CA . LEU A 1 1189 ? -22.666 -47.923 36.261 1.00 93.19 1189 LEU A CA 1
ATOM 9586 C C . LEU A 1 1189 ? -21.324 -47.179 36.301 1.00 93.19 1189 LEU A C 1
ATOM 9588 O O . LEU A 1 1189 ? -20.264 -47.801 36.213 1.00 93.19 1189 LEU A O 1
ATOM 9592 N N . SER A 1 1190 ? -21.354 -45.860 36.516 1.00 92.75 1190 SER A N 1
ATOM 9593 C CA . SER A 1 1190 ? -20.143 -45.031 36.584 1.00 92.75 1190 SER A CA 1
ATOM 9594 C C . SER A 1 1190 ? -19.240 -45.400 37.763 1.00 92.75 1190 SER A C 1
ATOM 9596 O O . SER A 1 1190 ? -18.022 -45.328 37.632 1.00 92.75 1190 SER A O 1
ATOM 9598 N N . ASN A 1 1191 ? -19.805 -45.823 38.897 1.00 89.88 1191 ASN A N 1
ATOM 9599 C CA . ASN A 1 1191 ? -19.023 -46.286 40.049 1.00 89.88 1191 ASN A CA 1
ATOM 9600 C C . ASN A 1 1191 ? -18.324 -47.633 39.804 1.00 89.88 1191 ASN A C 1
ATOM 9602 O O . ASN A 1 1191 ? -17.338 -47.936 40.473 1.00 89.88 1191 ASN A O 1
ATOM 9606 N N . ILE A 1 1192 ? -18.835 -48.450 38.879 1.00 88.81 1192 ILE A N 1
ATOM 9607 C CA . ILE A 1 1192 ? -18.289 -49.781 38.591 1.00 88.81 1192 ILE A CA 1
ATOM 9608 C C . ILE A 1 1192 ? -17.210 -49.708 37.509 1.00 88.81 1192 ILE A C 1
ATOM 9610 O O . ILE A 1 1192 ? -16.128 -50.258 37.710 1.00 88.81 1192 ILE A O 1
ATOM 9614 N N . ALA A 1 1193 ? -17.491 -49.034 36.391 1.00 86.06 1193 ALA A N 1
ATOM 9615 C CA . ALA A 1 1193 ? -16.597 -48.997 35.229 1.00 86.06 1193 ALA A CA 1
ATOM 9616 C C . ALA A 1 1193 ? -15.816 -47.683 35.067 1.00 86.06 1193 ALA A C 1
ATOM 9618 O O . ALA A 1 1193 ? -14.884 -47.618 34.270 1.00 86.06 1193 ALA A O 1
ATOM 9619 N N . GLY A 1 1194 ? -16.163 -46.637 35.817 1.00 86.56 1194 GLY A N 1
ATOM 9620 C CA . GLY A 1 1194 ? -15.680 -45.284 35.569 1.00 86.56 1194 GLY A CA 1
ATOM 9621 C C . GLY A 1 1194 ? -16.549 -44.556 34.543 1.00 86.56 1194 GLY A C 1
ATOM 9622 O O . GLY A 1 1194 ? -17.100 -45.139 33.611 1.00 86.56 1194 GLY A O 1
ATOM 9623 N N . LYS A 1 1195 ? -16.681 -43.243 34.719 1.00 84.88 1195 LYS A N 1
ATOM 9624 C CA . LYS A 1 1195 ? -17.603 -42.402 33.943 1.00 84.88 1195 LYS A CA 1
ATOM 9625 C C . LYS A 1 1195 ? -17.322 -42.400 32.430 1.00 84.88 1195 LYS A C 1
ATOM 9627 O O . LYS A 1 1195 ? -18.260 -42.352 31.642 1.00 84.88 1195 LYS A O 1
ATOM 9632 N N . ASP A 1 1196 ? -16.051 -42.509 32.043 1.00 86.00 1196 ASP A N 1
ATOM 9633 C CA . ASP A 1 1196 ? -15.591 -42.538 30.643 1.00 86.00 1196 ASP A CA 1
ATOM 9634 C C . ASP A 1 1196 ? -15.928 -43.853 29.909 1.00 86.00 1196 ASP A C 1
ATOM 9636 O O . ASP A 1 1196 ? -15.736 -43.944 28.698 1.00 86.00 1196 ASP A O 1
ATOM 9640 N N . HIS A 1 1197 ? -16.414 -44.869 30.630 1.00 90.94 1197 HIS A N 1
ATOM 9641 C CA . HIS A 1 1197 ? -16.718 -46.209 30.113 1.00 90.94 1197 HIS A CA 1
ATOM 9642 C C . HIS A 1 1197 ? -18.221 -46.499 30.010 1.00 90.94 1197 HIS A C 1
ATOM 9644 O O . HIS A 1 1197 ? -18.614 -47.613 29.653 1.00 90.94 1197 HIS A O 1
ATOM 9650 N N . VAL A 1 1198 ? -19.066 -45.519 30.340 1.00 93.50 1198 VAL A N 1
ATOM 9651 C CA . VAL A 1 1198 ? -20.526 -45.649 30.356 1.00 93.50 1198 VAL A CA 1
ATOM 9652 C C . VAL A 1 1198 ? -21.126 -44.685 29.343 1.00 93.50 1198 VAL A C 1
ATOM 9654 O O . VAL A 1 1198 ? -20.773 -43.505 29.300 1.00 93.50 1198 VAL A O 1
ATOM 9657 N N . PHE A 1 1199 ? -22.070 -45.185 28.552 1.00 93.81 1199 PHE A N 1
ATOM 9658 C CA . PHE A 1 1199 ? -22.726 -44.446 27.487 1.00 93.81 1199 PHE A CA 1
ATOM 9659 C C . PHE A 1 1199 ? -24.241 -44.630 27.561 1.00 93.81 1199 PHE A C 1
ATOM 9661 O O . PHE A 1 1199 ? -24.719 -45.740 27.760 1.00 93.81 1199 PHE A O 1
ATOM 9668 N N . ARG A 1 1200 ? -25.020 -43.567 27.368 1.00 93.25 1200 ARG A N 1
ATOM 9669 C CA . ARG A 1 1200 ? -26.474 -43.646 27.195 1.00 93.25 1200 ARG A CA 1
ATOM 9670 C C . ARG A 1 1200 ? -26.820 -43.517 25.717 1.00 93.25 1200 ARG A C 1
ATOM 9672 O O . ARG A 1 1200 ? -26.444 -42.540 25.067 1.00 93.25 1200 ARG A O 1
ATOM 9679 N N . LEU A 1 1201 ? -27.528 -44.506 25.180 1.00 87.25 1201 LEU A N 1
ATOM 9680 C CA . LEU A 1 1201 ? -27.865 -44.562 23.754 1.00 87.25 1201 LEU A CA 1
ATOM 9681 C C . LEU A 1 1201 ? -29.210 -43.889 23.446 1.00 87.25 1201 LEU A C 1
ATOM 9683 O O . LEU A 1 1201 ? -29.380 -43.371 22.343 1.00 87.25 1201 LEU A O 1
ATOM 9687 N N . GLY A 1 1202 ? -30.111 -43.828 24.430 1.00 80.69 1202 GLY A N 1
ATOM 9688 C CA . GLY A 1 1202 ? -31.395 -43.128 24.365 1.00 80.69 1202 GLY A CA 1
ATOM 9689 C C . GLY A 1 1202 ? -32.397 -43.714 25.363 1.00 80.69 1202 GLY A C 1
ATOM 9690 O O . GLY A 1 1202 ? -32.247 -44.855 25.769 1.00 80.69 1202 GLY A O 1
ATOM 9691 N N . GLY A 1 1203 ? -33.404 -42.942 25.793 1.00 82.50 1203 GLY A N 1
ATOM 9692 C CA . GLY A 1 1203 ? -34.489 -43.454 26.648 1.00 82.50 1203 GLY A CA 1
ATOM 9693 C C . GLY A 1 1203 ? -33.999 -44.148 27.929 1.00 82.50 1203 GLY A C 1
ATOM 9694 O O . GLY A 1 1203 ? -33.437 -43.493 28.811 1.00 82.50 1203 GLY A O 1
ATOM 9695 N N . ASP A 1 1204 ? -34.237 -45.452 28.007 1.00 89.56 1204 ASP A N 1
ATOM 9696 C CA . ASP A 1 1204 ? -33.872 -46.420 29.047 1.00 89.56 1204 ASP A CA 1
ATOM 9697 C C . ASP A 1 1204 ? -32.611 -47.253 28.733 1.00 89.56 1204 ASP A C 1
ATOM 9699 O O . ASP A 1 1204 ? -32.230 -48.091 29.548 1.00 89.56 1204 ASP A O 1
ATOM 9703 N N . GLU A 1 1205 ? -31.927 -47.008 27.614 1.00 92.25 1205 GLU A N 1
ATOM 9704 C CA . GLU A 1 1205 ? -30.806 -47.826 27.134 1.00 92.25 1205 GLU A CA 1
ATOM 9705 C C . GLU A 1 1205 ? -29.431 -47.230 27.479 1.00 92.25 1205 GLU A C 1
ATOM 9707 O O . GLU A 1 1205 ? -29.091 -46.092 27.119 1.00 92.25 1205 GLU A O 1
ATOM 9712 N N . PHE A 1 1206 ? -28.600 -48.049 28.118 1.00 94.12 1206 PHE A N 1
ATOM 9713 C CA . PHE A 1 1206 ? -27.206 -47.786 28.445 1.00 94.12 1206 PHE A CA 1
ATOM 9714 C C . PHE A 1 1206 ? -26.293 -48.859 27.856 1.00 94.12 1206 PHE A C 1
ATOM 9716 O O . PHE A 1 1206 ? -26.666 -50.018 27.698 1.00 94.12 1206 PHE A O 1
ATOM 9723 N N . LEU A 1 1207 ? -25.056 -48.469 27.584 1.00 93.81 1207 LEU A N 1
ATOM 9724 C CA . LEU A 1 1207 ? -23.986 -49.346 27.158 1.00 93.81 1207 LEU A CA 1
ATOM 9725 C C . LEU A 1 1207 ? -22.755 -49.076 28.018 1.00 93.81 1207 LEU A C 1
ATOM 9727 O O . LEU A 1 1207 ? -22.363 -47.928 28.215 1.00 93.81 1207 LEU A O 1
ATOM 9731 N N . MET A 1 1208 ? -22.145 -50.132 28.534 1.00 93.62 1208 MET A N 1
ATOM 9732 C CA . MET A 1 1208 ? -20.921 -50.058 29.324 1.00 93.62 1208 MET A CA 1
ATOM 9733 C C . MET A 1 1208 ? -19.835 -50.885 28.642 1.00 93.62 1208 MET A C 1
ATOM 9735 O O . MET A 1 1208 ? -20.084 -52.023 28.250 1.00 93.62 1208 MET A O 1
ATOM 9739 N N . LEU A 1 1209 ? -18.640 -50.315 28.482 1.00 91.00 1209 LEU A N 1
ATOM 9740 C CA . LEU A 1 1209 ? -17.551 -50.939 27.732 1.00 91.00 1209 LEU A CA 1
ATOM 9741 C C . LEU A 1 1209 ? -16.248 -50.910 28.526 1.00 91.00 1209 LEU A C 1
ATOM 9743 O O . LEU A 1 1209 ? -15.702 -49.842 28.804 1.00 91.00 1209 LEU A O 1
ATOM 9747 N N . MET A 1 1210 ? -15.717 -52.085 28.866 1.00 90.06 1210 MET A N 1
ATOM 9748 C CA . MET A 1 1210 ? -14.515 -52.194 29.699 1.00 90.06 1210 MET A CA 1
ATOM 9749 C C . MET A 1 1210 ? -13.656 -53.417 29.349 1.00 90.06 1210 MET A C 1
ATOM 9751 O O . MET A 1 1210 ? -14.191 -54.409 28.850 1.00 90.06 1210 MET A O 1
ATOM 9755 N N . PRO A 1 1211 ? -12.331 -53.371 29.588 1.00 88.62 1211 PRO A N 1
ATOM 9756 C CA . PRO A 1 1211 ? -11.471 -54.540 29.429 1.00 88.62 1211 PRO A CA 1
ATOM 9757 C C . PRO A 1 1211 ? -11.972 -55.702 30.292 1.00 88.62 1211 PRO A C 1
ATOM 9759 O O . PRO A 1 1211 ? -12.254 -55.512 31.474 1.00 88.62 1211 PRO A O 1
ATOM 9762 N N . CYS A 1 1212 ? -12.079 -56.893 29.708 1.00 87.56 1212 CYS A N 1
ATOM 9763 C CA . CYS A 1 1212 ? -12.568 -58.091 30.387 1.00 87.56 1212 CYS A CA 1
ATOM 9764 C C . CYS A 1 1212 ? -11.930 -59.333 29.760 1.00 87.56 1212 CYS A C 1
ATOM 9766 O O . CYS A 1 1212 ? -11.916 -59.478 28.539 1.00 87.56 1212 CYS A O 1
ATOM 9768 N N . ARG A 1 1213 ? -11.353 -60.212 30.581 1.00 85.44 1213 ARG A N 1
ATOM 9769 C CA . ARG A 1 1213 ? -10.478 -61.305 30.131 1.00 85.44 1213 ARG A CA 1
ATOM 9770 C C . ARG A 1 1213 ? -11.217 -62.621 29.901 1.00 85.44 1213 ARG A C 1
ATOM 9772 O O . ARG A 1 1213 ? -10.664 -63.494 29.237 1.00 85.44 1213 ARG A O 1
ATOM 9779 N N . SER A 1 1214 ? -12.412 -62.792 30.466 1.00 88.56 1214 SER A N 1
ATOM 9780 C CA . SER A 1 1214 ? -13.158 -64.057 30.430 1.00 88.56 1214 SER A CA 1
ATOM 9781 C C . SER A 1 1214 ? -14.651 -63.866 30.702 1.00 88.56 1214 SER A C 1
ATOM 9783 O O . SER A 1 1214 ? -15.055 -62.844 31.253 1.00 88.56 1214 SER A O 1
ATOM 9785 N N . ASP A 1 1215 ? -15.463 -64.870 30.357 1.00 87.56 1215 ASP A N 1
ATOM 9786 C CA . ASP A 1 1215 ? -16.894 -64.894 30.688 1.00 87.56 1215 ASP A CA 1
ATOM 9787 C C . ASP A 1 1215 ? -17.147 -64.872 32.202 1.00 87.56 1215 ASP A C 1
ATOM 9789 O O . ASP A 1 1215 ? -18.079 -64.212 32.646 1.00 87.56 1215 ASP A O 1
ATOM 9793 N N . GLU A 1 1216 ? -16.299 -65.526 33.003 1.00 87.12 1216 GLU A N 1
ATOM 9794 C CA . GLU A 1 1216 ? -16.403 -65.519 34.472 1.00 87.12 1216 GLU A CA 1
ATOM 9795 C C . GLU A 1 1216 ? -16.277 -64.094 35.033 1.00 87.12 1216 GLU A C 1
ATOM 9797 O O . GLU A 1 1216 ? -17.093 -63.665 35.843 1.00 87.12 1216 GLU A O 1
ATOM 9802 N N . GLU A 1 1217 ? -15.312 -63.318 34.528 1.00 88.88 1217 GLU A N 1
ATOM 9803 C CA . GLU A 1 1217 ? -15.116 -61.920 34.930 1.00 88.88 1217 GLU A CA 1
ATOM 9804 C C . GLU A 1 1217 ? -16.278 -61.020 34.477 1.00 88.88 1217 GLU A C 1
ATOM 9806 O O . GLU A 1 1217 ? -16.670 -60.102 35.198 1.00 88.88 1217 GLU A O 1
ATOM 9811 N N . ALA A 1 1218 ? -16.861 -61.282 33.303 1.00 87.56 1218 ALA A N 1
ATOM 9812 C CA . ALA A 1 1218 ? -18.029 -60.545 32.832 1.00 87.56 1218 ALA A CA 1
ATOM 9813 C C . ALA A 1 1218 ? -19.267 -60.827 33.699 1.00 87.56 1218 ALA A C 1
ATOM 9815 O O . ALA A 1 1218 ? -19.990 -59.890 34.039 1.00 87.56 1218 ALA A O 1
ATOM 9816 N N . ILE A 1 1219 ? -19.482 -62.084 34.099 1.00 88.75 1219 ILE A N 1
ATOM 9817 C CA . ILE A 1 1219 ? -20.574 -62.487 34.997 1.00 88.75 1219 ILE A CA 1
ATOM 9818 C C . ILE A 1 1219 ? -20.413 -61.825 36.371 1.00 88.75 1219 ILE A C 1
ATOM 9820 O O . ILE A 1 1219 ? -21.365 -61.217 36.854 1.00 88.75 1219 ILE A O 1
ATOM 9824 N N . ASP A 1 1220 ? -19.207 -61.823 36.947 1.00 89.25 1220 ASP A N 1
ATOM 9825 C CA . ASP A 1 1220 ? -18.929 -61.135 38.218 1.00 89.25 1220 ASP A CA 1
ATOM 9826 C C . ASP A 1 1220 ? -19.251 -59.628 38.149 1.00 89.25 1220 ASP A C 1
ATOM 9828 O O . ASP A 1 1220 ? -19.729 -59.025 39.116 1.00 89.25 1220 ASP A O 1
ATOM 9832 N N . ILE A 1 1221 ? -18.992 -58.986 37.003 1.00 89.94 1221 ILE A N 1
ATOM 9833 C CA . ILE A 1 1221 ? -19.342 -57.578 36.778 1.00 89.94 1221 ILE A CA 1
ATOM 9834 C C . ILE A 1 1221 ? -20.865 -57.399 36.712 1.00 89.94 1221 ILE A C 1
ATOM 9836 O O . ILE A 1 1221 ? -21.375 -56.460 37.328 1.00 89.94 1221 ILE A O 1
ATOM 9840 N N . VAL A 1 1222 ? -21.595 -58.285 36.023 1.00 89.81 1222 VAL A N 1
ATOM 9841 C CA . VAL A 1 1222 ? -23.071 -58.260 35.994 1.00 89.81 1222 VAL A CA 1
ATOM 9842 C C . VAL A 1 1222 ? -23.638 -58.416 37.403 1.00 89.81 1222 VAL A C 1
ATOM 9844 O O . VAL A 1 1222 ? -24.439 -57.579 37.818 1.00 89.81 1222 VAL A O 1
ATOM 9847 N N . ASP A 1 1223 ? -23.159 -59.389 38.177 1.00 88.38 1223 ASP A N 1
ATOM 9848 C CA . ASP A 1 1223 ? -23.608 -59.627 39.554 1.00 88.38 1223 ASP A CA 1
ATOM 9849 C C . ASP A 1 1223 ? -23.366 -58.399 40.445 1.00 88.38 1223 ASP A C 1
ATOM 9851 O O . ASP A 1 1223 ? -24.226 -58.001 41.238 1.00 88.38 1223 ASP A O 1
ATOM 9855 N N . ARG A 1 1224 ? -22.218 -57.727 40.285 1.00 90.06 1224 ARG A N 1
ATOM 9856 C CA . ARG A 1 1224 ? -21.924 -56.465 40.983 1.00 90.06 1224 ARG A CA 1
ATOM 9857 C C . ARG A 1 1224 ? -22.876 -55.344 40.578 1.00 90.06 1224 ARG A C 1
ATOM 9859 O O . ARG A 1 1224 ? -23.286 -54.572 41.450 1.00 90.06 1224 ARG A O 1
ATOM 9866 N N . ILE A 1 1225 ? -23.214 -55.225 39.293 1.00 90.38 1225 ILE A N 1
ATOM 9867 C CA . ILE A 1 1225 ? -24.196 -54.240 38.820 1.00 90.38 1225 ILE A CA 1
ATOM 9868 C C . ILE A 1 1225 ? -25.555 -54.531 39.459 1.00 90.38 1225 ILE A C 1
ATOM 9870 O O . ILE A 1 1225 ? -26.150 -53.624 40.040 1.00 90.38 1225 ILE A O 1
ATOM 9874 N N . GLU A 1 1226 ? -26.024 -55.778 39.425 1.00 88.12 1226 GLU A N 1
ATOM 9875 C CA . GLU A 1 1226 ? -27.325 -56.167 39.978 1.00 88.12 1226 GLU A CA 1
ATOM 9876 C C . GLU A 1 1226 ? -27.412 -55.945 41.493 1.00 88.12 1226 GLU A C 1
ATOM 9878 O O . GLU A 1 1226 ? -28.398 -55.382 41.981 1.00 88.12 1226 GLU A O 1
ATOM 9883 N N . GLN A 1 1227 ? -26.361 -56.289 42.243 1.00 87.31 1227 GLN A N 1
ATOM 9884 C CA . GLN A 1 1227 ? -26.286 -56.016 43.681 1.00 87.31 1227 GLN A CA 1
ATOM 9885 C C . GLN A 1 1227 ? -26.361 -54.513 43.984 1.00 87.31 1227 GLN A C 1
ATOM 9887 O O . GLN A 1 1227 ? -27.125 -54.099 44.859 1.00 87.31 1227 GLN A O 1
ATOM 9892 N N . ASN A 1 1228 ? -25.616 -53.679 43.248 1.00 88.69 1228 ASN A N 1
ATOM 9893 C CA . ASN A 1 1228 ? -25.661 -52.225 43.434 1.00 88.69 1228 ASN A CA 1
ATOM 9894 C C . ASN A 1 1228 ? -27.020 -51.641 43.029 1.00 88.69 1228 ASN A C 1
ATOM 9896 O O . ASN A 1 1228 ? -27.546 -50.772 43.725 1.00 88.69 1228 ASN A O 1
ATOM 9900 N N . MET A 1 1229 ? -27.637 -52.143 41.959 1.00 87.94 1229 MET A N 1
ATOM 9901 C CA . MET A 1 1229 ? -28.987 -51.732 41.576 1.00 87.94 1229 MET A CA 1
ATOM 9902 C C . MET A 1 1229 ? -30.020 -52.083 42.659 1.00 87.94 1229 MET A C 1
ATOM 9904 O O . MET A 1 1229 ? -30.870 -51.252 42.982 1.00 87.94 1229 MET A O 1
ATOM 9908 N N . CYS A 1 1230 ? -29.895 -53.247 43.308 1.00 85.06 1230 CYS A N 1
ATOM 9909 C CA . CYS A 1 1230 ? -30.753 -53.630 44.431 1.00 85.06 1230 CYS A CA 1
ATOM 9910 C C . CYS A 1 1230 ? -30.620 -52.668 45.626 1.00 85.06 1230 CYS A C 1
ATOM 9912 O O . CYS A 1 1230 ? -31.633 -52.283 46.215 1.00 85.06 1230 CYS A O 1
ATOM 9914 N N . ILE A 1 1231 ? -29.395 -52.237 45.959 1.00 86.62 1231 ILE A N 1
ATOM 9915 C CA . ILE A 1 1231 ? -29.129 -51.248 47.022 1.00 86.62 1231 ILE A CA 1
ATOM 9916 C C . ILE A 1 1231 ? -29.818 -49.913 46.714 1.00 86.62 1231 ILE A C 1
ATOM 9918 O O . ILE A 1 1231 ? -30.388 -49.283 47.603 1.00 86.62 1231 ILE A O 1
ATOM 9922 N N . HIS A 1 1232 ? -29.797 -49.493 45.450 1.00 84.62 1232 HIS A N 1
ATOM 9923 C CA . HIS A 1 1232 ? -30.401 -48.242 44.994 1.00 84.62 1232 HIS A CA 1
ATOM 9924 C C . HIS A 1 1232 ? -31.884 -48.370 44.593 1.00 84.62 1232 HIS A C 1
ATOM 9926 O O . HIS A 1 1232 ? -32.457 -47.420 44.057 1.00 84.62 1232 HIS A O 1
ATOM 9932 N N . HIS A 1 1233 ? -32.524 -49.513 44.880 1.00 83.75 1233 HIS A N 1
ATOM 9933 C CA . HIS A 1 1233 ? -33.923 -49.815 44.550 1.00 83.75 1233 HIS A CA 1
ATOM 9934 C C . HIS A 1 1233 ? -34.278 -49.622 43.063 1.00 83.75 1233 HIS A C 1
ATOM 9936 O O . HIS A 1 1233 ? -35.389 -49.206 42.722 1.00 83.75 1233 HIS A O 1
ATOM 9942 N N . CYS A 1 1234 ? -33.342 -49.939 42.170 1.00 85.19 1234 CYS A N 1
ATOM 9943 C CA . CYS A 1 1234 ? -33.540 -49.942 40.726 1.00 85.19 1234 CYS A CA 1
ATOM 9944 C C . CYS A 1 1234 ? -33.267 -51.336 40.139 1.00 85.19 1234 CYS A C 1
ATOM 9946 O O . CYS A 1 1234 ? -32.810 -52.247 40.825 1.00 85.19 1234 CYS A O 1
ATOM 9948 N N . SER A 1 1235 ? -33.625 -51.545 38.872 1.00 84.69 1235 SER A N 1
ATOM 9949 C CA . SER A 1 1235 ? -33.372 -52.814 38.184 1.00 84.69 1235 SER A CA 1
ATOM 9950 C C . SER A 1 1235 ? -33.251 -52.588 36.683 1.00 84.69 1235 SER A C 1
ATOM 9952 O O . SER A 1 1235 ? -33.953 -51.732 36.139 1.00 84.69 1235 SER A O 1
ATOM 9954 N N . ALA A 1 1236 ? -32.421 -53.385 36.021 1.00 86.88 1236 ALA A N 1
ATOM 9955 C CA . ALA A 1 1236 ? -32.239 -53.371 34.576 1.00 86.88 1236 ALA A CA 1
ATOM 9956 C C . ALA A 1 1236 ? -32.088 -54.803 34.036 1.00 86.88 1236 ALA A C 1
ATOM 9958 O O . ALA A 1 1236 ? -31.738 -55.729 34.777 1.00 86.88 1236 ALA A O 1
ATOM 9959 N N . ALA A 1 1237 ? -32.403 -54.993 32.760 1.00 88.06 1237 ALA A N 1
ATOM 9960 C CA . ALA A 1 1237 ? -32.001 -56.176 32.010 1.00 88.06 1237 ALA A CA 1
ATOM 9961 C C . ALA A 1 1237 ? -30.595 -55.943 31.451 1.00 88.06 1237 ALA A C 1
ATOM 9963 O O . ALA A 1 1237 ? -30.301 -54.839 30.992 1.00 88.06 1237 ALA A O 1
ATOM 9964 N N . ILE A 1 1238 ? -29.727 -56.954 31.520 1.00 90.38 1238 ILE A N 1
ATOM 9965 C CA . ILE A 1 1238 ? -28.314 -56.816 31.148 1.00 90.38 1238 ILE A CA 1
ATOM 9966 C C . ILE A 1 1238 ? -27.929 -57.967 30.221 1.00 90.38 1238 ILE A C 1
ATOM 9968 O O . ILE A 1 1238 ? -28.149 -59.134 30.536 1.00 90.38 1238 ILE A O 1
ATOM 9972 N N . GLY A 1 1239 ? -27.347 -57.642 29.072 1.00 89.31 1239 GLY A N 1
ATOM 9973 C CA . GLY A 1 1239 ? -26.725 -58.595 28.154 1.00 89.31 1239 GLY A CA 1
ATOM 9974 C C . GLY A 1 1239 ? -25.285 -58.196 27.891 1.00 89.31 1239 GLY A C 1
ATOM 9975 O O . GLY A 1 1239 ? -24.976 -57.009 27.902 1.00 89.31 1239 GLY A O 1
ATOM 9976 N N . TYR A 1 1240 ? -24.393 -59.161 27.667 1.00 92.38 1240 TYR A N 1
ATOM 9977 C CA . TYR A 1 1240 ? -22.994 -58.849 27.383 1.00 92.38 1240 TYR A CA 1
ATOM 9978 C C . TYR A 1 1240 ? -22.391 -59.704 26.266 1.00 92.38 1240 TYR A C 1
ATOM 9980 O O . TYR A 1 1240 ? -22.805 -60.842 26.018 1.00 92.38 1240 TYR A O 1
ATOM 9988 N N . VAL A 1 1241 ? -21.389 -59.145 25.591 1.00 91.19 1241 VAL A N 1
ATOM 9989 C CA . VAL A 1 1241 ? -20.579 -59.821 24.570 1.00 91.19 1241 VAL A CA 1
ATOM 9990 C C . VAL A 1 1241 ? -19.108 -59.527 24.829 1.00 91.19 1241 VAL A C 1
ATOM 9992 O O . VAL A 1 1241 ? -18.741 -58.391 25.127 1.00 91.19 1241 VAL A O 1
ATOM 9995 N N . LEU A 1 1242 ? -18.271 -60.558 24.715 1.00 89.25 1242 LEU A N 1
ATOM 9996 C CA . LEU A 1 1242 ? -16.819 -60.437 24.759 1.00 89.25 1242 LEU A CA 1
ATOM 9997 C C . LEU A 1 1242 ? -16.268 -60.338 23.340 1.00 89.25 1242 LEU A C 1
ATOM 9999 O O . LEU A 1 1242 ? -16.531 -61.199 22.502 1.00 89.25 1242 LEU A O 1
ATOM 10003 N N . CYS A 1 1243 ? -15.473 -59.309 23.081 1.00 86.75 1243 CYS A N 1
ATOM 10004 C CA . CYS A 1 1243 ? -14.913 -59.038 21.765 1.00 86.75 1243 CYS A CA 1
ATOM 10005 C C . CYS A 1 1243 ? -13.461 -58.558 21.862 1.00 86.75 1243 CYS A C 1
ATOM 10007 O O . CYS A 1 1243 ? -13.095 -57.782 22.747 1.00 86.75 1243 CYS A O 1
ATOM 10009 N N . LEU A 1 1244 ? -12.630 -59.013 20.924 1.00 86.62 1244 LEU A N 1
ATOM 10010 C CA . LEU A 1 1244 ? -11.231 -58.606 20.814 1.00 86.62 1244 LEU A CA 1
ATOM 10011 C C . LEU A 1 1244 ? -11.137 -57.301 20.015 1.00 86.62 1244 LEU A C 1
ATOM 10013 O O . LEU A 1 1244 ? -11.676 -57.218 18.914 1.00 86.62 1244 LEU A O 1
ATOM 10017 N N . ALA A 1 1245 ? -10.444 -56.292 20.544 1.00 83.12 1245 ALA A N 1
ATOM 10018 C CA . ALA A 1 1245 ? -10.194 -55.052 19.811 1.00 83.12 1245 ALA A CA 1
ATOM 10019 C C . ALA A 1 1245 ? -9.109 -55.232 18.722 1.00 83.12 1245 ALA A C 1
ATOM 10021 O O . ALA A 1 1245 ? -8.125 -55.943 18.960 1.00 83.12 1245 ALA A O 1
ATOM 10022 N N . PRO A 1 1246 ? -9.201 -54.536 17.570 1.00 78.69 1246 PRO A N 1
ATOM 10023 C CA . PRO A 1 1246 ? -10.236 -53.566 17.195 1.00 78.69 1246 PRO A CA 1
ATOM 10024 C C . PRO A 1 1246 ? -11.530 -54.237 16.713 1.00 78.69 1246 PRO A C 1
ATOM 10026 O O . PRO A 1 1246 ? -11.503 -55.313 16.122 1.00 78.69 1246 PRO A O 1
ATOM 10029 N N . PHE A 1 1247 ? -12.667 -53.579 16.935 1.00 82.12 1247 PHE A N 1
ATOM 10030 C CA . PHE A 1 1247 ? -13.965 -54.084 16.488 1.00 82.12 1247 PHE A CA 1
ATOM 10031 C C . PHE A 1 1247 ? -14.163 -53.798 14.996 1.00 82.12 1247 PHE A C 1
ATOM 10033 O O . PHE A 1 1247 ? -13.987 -52.662 14.559 1.00 82.12 1247 PHE A O 1
ATOM 10040 N N . SER A 1 1248 ? -14.522 -54.818 14.214 1.00 69.75 1248 SER A N 1
ATOM 10041 C CA . SER A 1 1248 ? -14.785 -54.676 12.775 1.00 69.75 1248 SER A CA 1
ATOM 10042 C C . SER A 1 1248 ? -16.171 -54.105 12.473 1.00 69.75 1248 SER A C 1
ATOM 10044 O O . SER A 1 1248 ? -16.327 -53.397 11.484 1.00 69.75 1248 SER A O 1
ATOM 10046 N N . ASP A 1 1249 ? -17.159 -54.407 13.316 1.00 82.06 1249 ASP A N 1
ATOM 10047 C CA . ASP A 1 1249 ? -18.542 -53.944 13.186 1.00 82.06 1249 ASP A CA 1
ATOM 10048 C C . ASP A 1 1249 ? -19.148 -53.754 14.584 1.00 82.06 1249 ASP A C 1
ATOM 10050 O O . ASP A 1 1249 ? -19.545 -54.712 15.249 1.00 82.06 1249 ASP A O 1
ATOM 10054 N N . LEU A 1 1250 ? -19.149 -52.508 15.064 1.00 83.56 1250 LEU A N 1
ATOM 10055 C CA . LEU A 1 1250 ? -19.665 -52.171 16.390 1.00 83.56 1250 LEU A CA 1
ATOM 10056 C C . LEU A 1 1250 ? -21.180 -52.397 16.480 1.00 83.56 1250 LEU A C 1
ATOM 10058 O O . LEU A 1 1250 ? -21.653 -52.880 17.506 1.00 83.56 1250 LEU A O 1
ATOM 10062 N N . ASP A 1 1251 ? -21.928 -52.090 15.419 1.00 83.38 1251 ASP A N 1
ATOM 10063 C CA . ASP A 1 1251 ? -23.386 -52.217 15.414 1.00 83.38 1251 ASP A CA 1
ATOM 10064 C C . ASP A 1 1251 ? -23.808 -53.690 15.490 1.00 83.38 1251 ASP A C 1
ATOM 10066 O O . ASP A 1 1251 ? -24.730 -54.026 16.236 1.00 83.38 1251 ASP A O 1
ATOM 10070 N N . ALA A 1 1252 ? -23.089 -54.591 14.809 1.00 83.69 1252 ALA A N 1
ATOM 10071 C CA . ALA A 1 1252 ? -23.325 -56.031 14.920 1.00 83.69 1252 ALA A CA 1
ATOM 10072 C C . ALA A 1 1252 ? -23.070 -56.566 16.341 1.00 83.69 1252 ALA A C 1
ATOM 10074 O O . ALA A 1 1252 ? -23.851 -57.376 16.844 1.00 83.69 1252 ALA A O 1
ATOM 10075 N N . ILE A 1 1253 ? -22.013 -56.095 17.014 1.00 85.06 1253 ILE A N 1
ATOM 10076 C CA . ILE A 1 1253 ? -21.692 -56.520 18.387 1.00 85.06 1253 ILE A CA 1
ATOM 10077 C C . ILE A 1 1253 ? -22.725 -55.972 19.381 1.00 85.06 1253 ILE A C 1
ATOM 10079 O O . ILE A 1 1253 ? -23.166 -56.695 20.276 1.00 85.06 1253 ILE A O 1
ATOM 10083 N N . ILE A 1 1254 ? -23.149 -54.715 19.210 1.00 85.88 1254 ILE A N 1
ATOM 10084 C CA . ILE A 1 1254 ? -24.226 -54.117 20.009 1.00 85.88 1254 ILE A CA 1
ATOM 10085 C C . ILE A 1 1254 ? -25.519 -54.914 19.827 1.00 85.88 1254 ILE A C 1
ATOM 10087 O O . ILE A 1 1254 ? -26.181 -55.218 20.815 1.00 85.88 1254 ILE A O 1
ATOM 10091 N N . HIS A 1 1255 ? -25.853 -55.303 18.594 1.00 86.25 1255 HIS A N 1
ATOM 10092 C CA . HIS A 1 1255 ? -27.042 -56.101 18.311 1.00 86.25 1255 HIS A CA 1
ATOM 10093 C C . HIS A 1 1255 ? -27.001 -57.483 18.984 1.00 86.25 1255 HIS A C 1
ATOM 10095 O O . HIS A 1 1255 ? -28.005 -57.935 19.532 1.00 86.25 1255 HIS A O 1
ATOM 10101 N N . GLU A 1 1256 ? -25.840 -58.144 19.018 1.00 86.69 1256 GLU A N 1
ATOM 10102 C CA . GLU A 1 1256 ? -25.686 -59.411 19.743 1.00 86.69 1256 GLU A CA 1
ATOM 10103 C C . GLU A 1 1256 ? -25.844 -59.228 21.268 1.00 86.69 1256 GLU A C 1
ATOM 10105 O O . GLU A 1 1256 ? -26.466 -60.059 21.942 1.00 86.69 1256 GLU A O 1
ATOM 10110 N N . ALA A 1 1257 ? -25.314 -58.134 21.825 1.00 86.69 1257 ALA A N 1
ATOM 10111 C CA . ALA A 1 1257 ? -25.469 -57.810 23.244 1.00 86.69 1257 ALA A CA 1
ATOM 10112 C C . ALA A 1 1257 ? -26.931 -57.493 23.604 1.00 86.69 1257 ALA A C 1
ATOM 10114 O O . ALA A 1 1257 ? -27.420 -57.959 24.637 1.00 86.69 1257 ALA A O 1
ATOM 10115 N N . ASP A 1 1258 ? -27.640 -56.782 22.727 1.00 85.50 1258 ASP A N 1
ATOM 10116 C CA . ASP A 1 1258 ? -29.073 -56.494 22.833 1.00 85.50 1258 ASP A CA 1
ATOM 10117 C C . ASP A 1 1258 ? -29.921 -57.780 22.782 1.00 85.50 1258 ASP A C 1
ATOM 10119 O O . ASP A 1 1258 ? -30.760 -58.012 23.653 1.00 85.50 1258 ASP A O 1
ATOM 10123 N N . GLU A 1 1259 ? -29.636 -58.716 21.865 1.00 85.69 1259 GLU A N 1
ATOM 10124 C CA . GLU A 1 1259 ? -30.315 -60.022 21.839 1.00 85.69 1259 GLU A CA 1
ATOM 10125 C C . GLU A 1 1259 ? -30.164 -60.792 23.162 1.00 85.69 1259 GLU A C 1
ATOM 10127 O O . GLU A 1 1259 ? -31.119 -61.411 23.655 1.00 85.69 1259 GLU A O 1
ATOM 10132 N N . LYS A 1 1260 ? -28.957 -60.783 23.742 1.00 84.94 1260 LYS A N 1
ATOM 10133 C CA . LYS A 1 1260 ? -28.677 -61.432 25.030 1.00 84.94 1260 LYS A CA 1
ATOM 10134 C C . LYS A 1 1260 ? -29.413 -60.734 26.174 1.00 84.94 1260 LYS A C 1
ATOM 10136 O O . LYS A 1 1260 ? -29.999 -61.424 27.011 1.00 84.94 1260 LYS A O 1
ATOM 10141 N N . MET A 1 1261 ? -29.467 -59.402 26.161 1.00 87.44 1261 MET A N 1
ATOM 10142 C CA . MET A 1 1261 ? -30.244 -58.604 27.113 1.00 87.44 1261 MET A CA 1
ATOM 10143 C C . MET A 1 1261 ? -31.739 -58.923 27.004 1.00 87.44 1261 MET A C 1
ATOM 10145 O O . MET A 1 1261 ? -32.398 -59.171 28.011 1.00 87.44 1261 MET A O 1
ATOM 10149 N N . TYR A 1 1262 ? -32.285 -59.025 25.791 1.00 79.69 1262 TYR A N 1
ATOM 10150 C CA . TYR A 1 1262 ? -33.700 -59.325 25.579 1.00 79.69 1262 TYR A CA 1
ATOM 10151 C C . TYR A 1 1262 ? -34.094 -60.720 26.101 1.00 79.69 1262 TYR A C 1
ATOM 10153 O O . TYR A 1 1262 ? -35.197 -60.916 26.630 1.00 79.69 1262 TYR A O 1
ATOM 10161 N N . ARG A 1 1263 ? -33.188 -61.707 26.015 1.00 79.19 1263 ARG A N 1
ATOM 10162 C CA . ARG A 1 1263 ? -33.374 -63.032 26.642 1.00 79.19 1263 ARG A CA 1
ATOM 10163 C C . ARG A 1 1263 ? -33.388 -62.943 28.171 1.00 79.19 1263 ARG A C 1
ATOM 10165 O O . ARG A 1 1263 ? -34.211 -63.616 28.794 1.00 79.19 1263 ARG A O 1
ATOM 10172 N N . ASP A 1 1264 ? -32.532 -62.111 28.762 1.00 75.56 1264 ASP A N 1
ATOM 10173 C CA . ASP A 1 1264 ? -32.528 -61.830 30.204 1.00 75.56 1264 ASP A CA 1
ATOM 10174 C C . ASP A 1 1264 ? -33.824 -61.127 30.650 1.00 75.56 1264 ASP A C 1
ATOM 10176 O O . ASP A 1 1264 ? -34.501 -61.571 31.583 1.00 75.56 1264 ASP A O 1
ATOM 10180 N N . LYS A 1 1265 ? -34.270 -60.119 29.891 1.00 75.62 1265 LYS A N 1
ATOM 10181 C CA . LYS A 1 1265 ? -35.534 -59.398 30.110 1.00 75.62 1265 LYS A CA 1
ATOM 10182 C C . LYS A 1 1265 ? -36.738 -60.347 30.127 1.00 75.62 1265 LYS A C 1
ATOM 10184 O O . LYS A 1 1265 ? -37.595 -60.239 31.004 1.00 75.62 1265 LYS A O 1
ATOM 10189 N N . LYS A 1 1266 ? -36.789 -61.335 29.221 1.00 74.19 1266 LYS A N 1
ATOM 10190 C CA . LYS A 1 1266 ? -37.830 -62.385 29.209 1.00 74.19 1266 LYS A CA 1
ATOM 10191 C C . LYS A 1 1266 ? -37.778 -63.307 30.429 1.00 74.19 1266 LYS A C 1
ATOM 10193 O O . LYS A 1 1266 ? -38.833 -63.602 30.989 1.00 74.19 1266 LYS A O 1
ATOM 10198 N N . LYS A 1 1267 ? -36.588 -63.736 30.869 1.00 67.75 1267 LYS A N 1
ATOM 10199 C CA . LYS A 1 1267 ? -36.435 -64.545 32.094 1.00 67.75 1267 LYS A CA 1
ATOM 10200 C C . LYS A 1 1267 ? -36.931 -63.791 33.330 1.00 67.75 1267 LYS A C 1
ATOM 10202 O O . LYS A 1 1267 ? -37.706 -64.340 34.108 1.00 67.75 1267 LYS A O 1
ATOM 10207 N N . LYS A 1 1268 ? -36.549 -62.519 33.472 1.00 64.81 1268 LYS A N 1
ATOM 10208 C CA . LYS A 1 1268 ? -36.959 -61.659 34.595 1.00 64.81 1268 LYS A CA 1
ATOM 10209 C C . LYS A 1 1268 ? -38.457 -61.330 34.587 1.00 64.81 1268 LYS A C 1
ATOM 10211 O O . LYS A 1 1268 ? -39.046 -61.180 35.653 1.00 64.81 1268 LYS A O 1
ATOM 10216 N N . HIS A 1 1269 ? -39.091 -61.257 33.413 1.00 57.56 1269 HIS A N 1
ATOM 10217 C CA . HIS A 1 1269 ? -40.547 -61.117 33.307 1.00 57.56 1269 HIS A CA 1
ATOM 10218 C C . HIS A 1 1269 ? -41.312 -62.405 33.651 1.00 57.56 1269 HIS A C 1
ATOM 10220 O O . HIS A 1 1269 ? -42.345 -62.307 34.302 1.00 57.56 1269 HIS A O 1
ATOM 10226 N N . MET A 1 1270 ? -40.806 -63.591 33.286 1.00 50.00 1270 MET A N 1
ATOM 10227 C CA . MET A 1 1270 ? -41.444 -64.872 33.639 1.00 50.00 1270 MET A CA 1
ATOM 10228 C C . MET A 1 1270 ? -41.369 -65.202 35.138 1.00 50.00 1270 MET A C 1
ATOM 10230 O O . MET A 1 1270 ? -42.297 -65.805 35.658 1.00 50.00 1270 MET A O 1
ATOM 10234 N N . CYS A 1 1271 ? -40.324 -64.775 35.857 1.00 46.84 1271 CYS A N 1
ATOM 10235 C CA . CYS A 1 1271 ? -40.260 -64.946 37.318 1.00 46.84 1271 CYS A CA 1
ATOM 10236 C C . CYS A 1 1271 ? -41.220 -64.031 38.106 1.00 46.84 1271 CYS A C 1
ATOM 10238 O O . CYS A 1 1271 ? -41.395 -64.248 39.297 1.00 46.84 1271 CYS A O 1
ATOM 10240 N N . ARG A 1 1272 ? -41.827 -63.007 37.484 1.00 44.03 1272 ARG A N 1
ATOM 10241 C CA . ARG A 1 1272 ? -42.705 -62.026 38.157 1.00 44.03 1272 ARG A CA 1
ATOM 10242 C C . ARG A 1 1272 ? -44.204 -62.346 38.085 1.00 44.03 1272 ARG A C 1
ATOM 10244 O O . ARG A 1 1272 ? -44.986 -61.572 38.620 1.00 44.03 1272 ARG A O 1
ATOM 10251 N N . GLU A 1 1273 ? -44.616 -63.417 37.405 1.00 33.62 1273 GLU A N 1
ATOM 10252 C CA . GLU A 1 1273 ? -46.024 -63.864 37.408 1.00 33.62 1273 GLU A CA 1
ATOM 10253 C C . GLU A 1 1273 ? -46.335 -64.894 38.517 1.00 33.62 1273 GLU A C 1
ATOM 10255 O O . GLU A 1 1273 ? -47.507 -65.194 38.727 1.00 33.62 1273 GLU A O 1
ATOM 10260 N N . ASP A 1 1274 ? -45.327 -65.348 39.279 1.00 32.94 1274 ASP A N 1
ATOM 10261 C CA . ASP A 1 1274 ? -45.469 -66.271 40.426 1.00 32.94 1274 ASP A CA 1
ATOM 10262 C C . ASP A 1 1274 ? -45.045 -65.660 41.797 1.00 32.94 1274 ASP A C 1
ATOM 10264 O O . ASP A 1 1274 ? -44.978 -66.380 42.795 1.00 32.94 1274 ASP A O 1
ATOM 10268 N N . GLU A 1 1275 ? -44.825 -64.338 41.887 1.00 29.00 1275 GLU A N 1
ATOM 10269 C CA . GLU A 1 1275 ? -44.675 -63.547 43.137 1.00 29.00 1275 GLU A CA 1
ATOM 10270 C C . GLU A 1 1275 ? -45.518 -62.267 43.077 1.00 29.00 1275 GLU A C 1
ATOM 10272 O O . GLU A 1 1275 ? -46.099 -61.885 44.123 1.00 29.00 1275 GLU A O 1
#

Radius of gyration: 42.04 Å; Cα contacts (8 Å, |Δi|>4): 2101; chains: 1; bounding box: 87×130×95 Å

pLDDT: mean 76.2, std 14.71, range [25.02, 95.38]